Protein 8BGW (pdb70)

B-factor: mean 65.32, std 25.24, range [23.51, 235.67]

Nearest PDB structures (foldseek):
  8bgw-assembly1_A  TM=1.001E+00  e=0.000E+00  Achromobacter xylosoxidans
  6qq6-assembly1_B  TM=9.921E-01  e=3.513E-93  Achromobacter xylosoxidans
  6qq5-assembly1_B  TM=9.761E-01  e=9.707E-87  Achromobacter xylosoxidans
  6t6v-assembly1_A  TM=9.433E-01  e=1.614E-81  Achromobacter xylosoxidans
  6l3h-assembly1_A  TM=9.679E-01  e=1.232E-68  Neisseria meningitidis alpha14

Sequence (1500 aa):
MGPYRRLWFTLIAVLAVTFALLGFYGGEVYRQAPPIPEEVASADGTRLFGRDDILDGQTAWQSIGGMQLGSIWGHGAYQAPDWTADWLHRELMAWLDLAARDAHGRDYGQLDAPAQAALREQLKAEYRANRADAAGGKLTLSPRRAQAVAQTEAYYDQLFSDAPALHRSRENYAMKENTLPDANRRRQMTHFFFWTAWAAATEREGTSVTYTNNWPHEPLIGNHPSSENVMWSIISVVVLLAGIGLLIWAWAFLRGKEEDEPPAPARDPLTTFALTPSQRALGKYLFLVVALFGFQVLLGGFFTAHYTVEGQKFYGIDLSQWFPYSLVRTWHIQSALFWIATGFLAAGLFLAPLINGGRDPKYQKAGVDILFWALVLVVVGSFAGNYLAIAQIMPPDLNFWLGHQGYEYVDLGRLWQIGKFAGICFWLVLMLRGIVPALRTPGGDKNLLALLTASVGAIGLFYGAGFFYGERTHLTVMEYWRWWIVHLWVEGFFEVFATTALAFIFSTLGLVSRRMATTASLASASLFMLGGIPGTFHHLYFAGTTTPVMAVGASFSALEVVPLIVLGHEAWENWRLKTRAPWMENLKWPLMCFVAVAFWNMLGAGVFGFMINPPVSLYYIQGLNTTPVHAHAALFGVYGFLALGFTLLVLRYIRPQYALSPGLMKLAFWGLNLGLALMIFTSLLPIGLIQFHASVSEGMWYARSEAFMQQDILKTLRWWGRTFGDVVFLLGALAMVVQVILGLLSGKPAAAMGPYRRLWFTLIAVLAVTFALLGFYGGEVYRQAPPIPEEVASADGTRLFGRDDILDGQTAWQSIGGMQLGSIWGHGAYQAPDWTADWLHRELMAWLDLAARDAHGRDYGQLDAPAQAALREQLKAEYRANRADAAGGKLTLSPRRAQAVAQTEAYYDQLFSDAPALHRSRENYAMKENTLPDANRRRQMTHFFFWTAWAAATEREGTSVTYTNNWPHEPLIGNHPSSENVMWSIISVVVLLAGIGLLIWAWAFLRGKEEDEPPAPARDPLTTFALTPSQRALGKYLFLVVALFGFQVLLGGFFTAHYTVEGQKFYGIDLSQWFPYSLVRTWHIQSALFWIATGFLAAGLFLAPLINGGRDPKYQKAGVDILFWALVLVVVGSFAGNYLAIAQIMPPDLNFWLGHQGYEYVDLGRLWQIGKFAGICFWLVLMLRGIVPALRTPGGDKNLLALLTASVGAIGLFYGAGFFYGERTHLTVMEYWRWWIVHLWVEGFFEVFATTALAFIFSTLGLVSRRMATTASLASASLFMLGGIPGTFHHLYFAGTTTPVMAVGASFSALEVVPLIVLGHEAWENWRLKTRAPWMENLKWPLMCFVAVAFWNMLGAGVFGFMINPPVSLYYIQGLNTTPVHAHAALFGVYGFLALGFTLLVLRYIRPQYALSPGLMKLAFWGLNLGLALMIFTSLLPIGLIQFHASVSEGMWYARSEAFMQQDILKTLRWWGRTFGDVVFLLGALAMVVQVILGLLSGKPAAA

Secondary structure (DSSP, 8-state):
--TTHHHHHHHHHHHHHHHHHHHHHHHHHHHTS----SEEEETTS-EEEEHHHHHHHHHHHHHTTGGGSSEETTEE-SSS-BHHHHHHHHHHHHHHHHHHHHHHSS-GGGS-HHHHHHHHHHHHHHHHT-PPPTTS-EEEEPHHHHHHHHHHHHHHHHHTTT-GGGHHHHHHHTPPTTSS--HHHHHHHHHHHHHHHHHHHSBPTTSSSBTTTT-S-BGGGTB---HHHHHHHHHHHHHHHHHHHHHHHHHHHHS-S----PPPPSS-GGGTSPPPHHHHTTHHHHHHHHHHHHHHHHHHHHHHHHTTSSSEETTEEGGGTS-HHHHHHHHHHHHHHHHHHHHHHHHHHHHHHHSTT-PPTTHHHHHHHHHHHHHHHHHHHHHHHHHHHHT-S-TTTIIIIIB--STT--B-HHHHHHHHHHHHHHHHHHHHHHHHHHHSS-S--HHHHHHHHHHHHHHHHTGGGGG--TTS-HHHHHHHHHIIIIIIIIIIIHHHHHHHHHHHHHHTTSS-SHHHHHHHHHHHHHHHHHHTGGGGGGSTTSS--HHHHHHHHHHHHHHHHHHHTHHHHHHHHHHGGGT-GGGGGGHHHHHHHHHHHHHIIIIIIIIHHHT-SHHHHHHHTTSTHHHHHHHHHIIIIIIHHHHHHHHHHHHHHSTTPPP-HHHHHHHHHHHHHHHHHHIIIIIHHHHHHHHHHHHHT-HHHHTSHHHHTSHHHHHHHHTHHHHHHHHHHHHHHHHHHHHHHHHTS-SS--/--TTHHHHHHHHHHHHHHHHHHHHHHHHHHHTS----SEEEETTS-EEEEHHHHHHHHHHHHHTTGGGSSEETTEE-SSS-BHHHHHHHHHHHHHHHHHHHHHHSS-GGGS-HHHHHHHHHHHHHHHHT-PPPTTS-EEEEPHHHHHHHHHHHHHHHHHTTT-GGGHHHHHHHTPPTTSS--HHHHHHHHHHHHHHHHHHHSBPTTSSSBTTTT-S-BGGGTB---HHHHHHHHHHHHHHHHHHHHHHHHHHHHS-S----PPPPSS-GGGTSPPPHHHHTTHHHHHHHHHHHHHHHHHHHHHHHHTTSSSEETTEEGGGTS-HHHHHHHHHHHHHHHHHHHHHHHHHHHHHHHSTT-PPTTHHHHHHHHHHHHHHHHHHHHHHHHHHHHT-S-TTTIIIIIB--STT--B-HHHHHHHHHHHHHHHHHHHHHHHHHHHSS-S--HHHHHHHHHHHHHHHHTGGGGG--TTS-HHHHHHHHHIIIIIIIIIIIHHHHHHHHHHHHHHTTSS-SHHHHHHHHHHHHHHHHHHTGGGGGGSTTSS--HHHHHHHHHHHHHHHHHHHTHHHHHHHHHHGGGT-GGGGGGHHHHHHHHHHHHHIIIIIIIIHHHT-SHHHHHHHTTSTHHHHHHHHHIIIIIIHHHHHHHHHHHHHHSTTPPP-HHHHHHHHHHHHHHHHHHIIIIIHHHHHHHHHHHHHT-HHHHTSHHHHTSHHHHHHHHTHHHHHHHHHHHHHHHHHHHHHHHHSSS----

Radius of gyration: 34.04 Å; Cα contacts (8 Å, |Δi|>4): 3231; chains: 2; bounding box: 55×93×88 Å

Solvent-accessible surface area: 45280 Å² total; per-residue (Å²): 123,30,95,4,110,169,20,27,109,57,8,91,47,18,53,61,85,0,48,58,39,0,42,117,42,4,27,32,0,104,152,65,15,0,33,13,0,99,48,0,2,2,59,111,51,70,127,53,1,0,92,84,33,1,5,42,0,1,8,0,0,0,3,2,0,0,0,0,3,0,0,0,0,3,13,1,0,24,8,0,0,0,0,0,1,5,0,0,23,78,0,0,61,12,5,0,45,42,2,0,118,104,70,75,53,100,42,16,63,98,9,80,44,30,13,30,4,17,1,54,26,66,0,65,62,43,0,17,62,18,63,14,92,90,109,14,26,96,0,50,0,28,78,62,0,13,79,0,1,47,70,3,34,48,32,0,47,69,0,0,9,84,20,117,83,21,66,138,8,0,35,9,4,1,0,16,46,45,4,0,59,66,48,81,25,20,107,30,0,1,7,0,0,0,1,0,0,0,0,0,0,0,34,16,136,80,57,82,26,0,21,0,1,7,0,1,5,1,50,18,0,18,0,79,19,10,23,62,0,15,16,70,7,10,37,0,14,20,35,1,1,16,13,0,0,82,37,12,37,39,64,1,52,141,100,71,102,65,151,59,116,71,124,17,50,97,143,3,19,4,38,79,69,80,32,6,68,0,3,120,4,0,1,13,0,0,78,15,0,0,33,11,0,14,75,19,15,106,6,15,37,45,13,15,32,0,25,76,82,4,2,81,79,209,56,90,21,31,0,86,93,65,1,6,4,0,0,18,0,27,19,18,0,0,4,8,3,1,3,5,1,1,1,1,0,2,0,0,1,0,0,0,8,18,12,56,16,130,24,3,131,148,1,83,45,2,0,33,102,0,10,150,29,5,29,114,2,11,94,11,0,15,47,3,0,49,63,0,2,25,45,112,16,60,67,117,69,0,5,110,51,0,0,0,0,0,5,27,0,0,0,0,13,78,42,0,67,20,3,48,55,3,2,28,58,0,22,74,5,0,45,96,0,0,54,47,17,22,174,76,137,54,71,42,59,8,4,11,30,2,0,28,51,3,0,17,11,1,0,83,61,1,11,6,0,61,120,1,26,36,84,34,23,0,0,10,0,1,4,34,0,14,28,1,17,1,1,2,5,58,2,12,2,10,10,0,0,23,0,0,14,12,17,0,5,12,35,0,22,3,21,39,101,100,53,3,0,35,48,1,0,34,8,1,8,52,16,3,55,0,6,0,0,0,0,0,23,34,0,0,0,1,0,0,12,46,30,0,0,9,10,0,0,16,35,0,0,41,19,3,5,3,13,0,24,7,0,35,61,0,57,56,28,57,100,9,68,107,49,3,108,21,0,118,62,0,53,13,0,0,26,0,5,20,3,8,6,49,4,6,0,13,0,20,0,0,1,10,0,2,13,5,6,0,34,9,11,0,25,0,8,1,0,13,0,30,11,0,35,28,44,0,14,38,16,0,0,10,0,0,4,0,0,0,0,1,1,1,0,1,25,4,5,20,55,162,54,83,30,43,90,44,36,0,120,76,0,8,124,4,0,14,79,0,0,31,28,11,0,84,53,1,5,20,32,1,0,34,46,0,3,64,1,0,20,40,74,0,0,56,59,0,0,13,36,79,12,3,38,56,104,86,0,98,68,28,21,162,16,36,60,115,0,26,78,27,16,52,71,0,1,91,2,0,22,52,0,0,37,76,0,2,86,66,25,142,94,91,43,46,124,31,96,4,112,168,20,24,110,58,8,89,47,19,53,62,85,0,47,57,39,0,42,120,42,4,21,36,0,101,158,67,15,0,31,13,0,98,49,0,2,2,59,110,51,70,128,53,1,0,93,84,32,0,3,43,0,0,7,0,0,0,3,2,0,0,0,0,2,0,0,0,0,3,12,1,0,24,8,0,0,0,0,0,0,6,0,0,22,78,0,0,60,10,6,0,45,42,1,0,117,102,70,81,56,140,42,15,64,103,16,86,45,32,13,32,3,17,2,56,26,67,0,68,62,42,0,17,63,16,63,14,96,89,108,14,25,96,0,50,0,28,77,65,1,12,80,0,1,48,70,2,33,45,33,0,49,73,0,0,9,87,21,118,86,21,64,141,9,0,36,8,4,0,0,14,45,41,4,0,58,69,55,82,26,20,103,24,0,1,7,0,0,0,1,0,0,0,0,0,1,0,34,16,136,80,58,82,26,0,20,0,0,8,0,1,6,2,51,19,0,18,0,78,20,11,22,61,0,15,16,70,6,10,39,0,13,20,35,1,1,16,13,0,0,83,36,13,37,38,62,1,55,143,99,72,102,74,162,58,110,73,124,16,48,97,141,3,19,2,37,76,70,76,28,7,75,0,2,86,6,0,0,25,0,0,65,16,0,0,34,12,0,13,74,20,16,106,7,16,36,46,14,16,31,0,26,78,82,4,3,83,78,208,55,90,21,31,0,86,93,64,0,6,5,0,0,19,0,25,20,18,0,0,5,7,2,2,4,5,1,1,1,2,1,1,0,0,1,0,0,0,8,18,16,56,16,133,22,5,127,147,1,90,45,1,0,33,103,0,4,137,27,4,32,113,4,10,94,9,0,14,46,3,0,49,62,0,2,24,44,113,17,59,66,116,69,0,3,112,52,0,0,0,0,0,5,27,0,0,0,0,13,78,40,0,67,22,4,46,53,4,2,29,60,1,24,73,6,0,45,95,0,0,54,48,16,23,172,76,138,54,68,43,59,10,4,11,29,4,0,29,50,4,0,17,12,0,0,85,64,1,11,7,0,61,124,1,27,36,84,33,22,0,0,10,0,0,4,34,0,15,29,0,17,2,1,2,5,58,2,11,2,11,8,0,0,22,1,0,15,11,18,1,6,13,35,0,22,0,18,37,103,101,71,3,0,33,47,2,0,35,7,2,8,55,14,3,45,0,6,0,0,0,0,0,24,35,0,0,0,0,0,0,13,46,31,0,0,9,11,0,0,16,34,0,0,42,19,3,6,3,14,0,26,5,0,40,57,0,54,51,30,56,96,7,45,106,41,3,115,22,0,91,72,1,51,13,0,0,27,0,6,14,4,10,6,51,2,8,0,13,0,20,0,0,1,11,0,3,14,6,7,0,32,9,13,0,23,0,7,1,0,14,0,29,12,0,37,28,44,0,13,38,16,0,0,12,0,0,7,0,0,0,1,1,0,1,0,2,26,2,5,7,55,162,53,84,29,43,88,42,35,0,119,76,0,5,125,3,0,14,79,0,0,30,28,11,0,84,54,1,5,19,33,0,0,34,48,0,2,65,1,0,21,41,76,0,0,55,57,0,1,13,36,79,11,4,39,57,105,87,0,96,69,28,20,164,16,38,61,115,0,28,77,28,14,52,72,0,0,90,2,0,22,52,0,0,36,76,0,0,91,31,64,128,99,40,28,51

Foldseek 3Di:
DPPCPVLQVLLVVLQVVLVCLLVVLLVQLQVLFAQFAQFEAAPVGHTPDGLVLLLLLLLLCQLLLALLQFAFLLGHAFQAARLLFQLLQQLLQQLQQVVCCVVPVHGLVVDDVVSVVVSLVVSLVQLQAQGAPVVSHYGYHHVSSVVSLVVSLVVQLCCLAQNVVCVVVLLSSLQEHNQRVPSSSSSSSSSNSVSSNSQLRYHDVPGSAGLLQLPAFFVSNPSAHDVLLVVLLVLLQVLQVVLQVVVCVCCVPVVPPDDDQPQFDQDQLLLVQDQELLLLLCLVLLLLLLVLLLLLLVLVVVLLVSNLGSADDPHRRCCLQCTNSLSSQSNQLSLCLSLVSLLLSLLLNVLQVLLPSYFQPCLNVLSNVLSVLSVCLSVQQSVQQSCSSNVVPDSVCNQQRHALSHRNCGGRVVSLVSVLVSLLSSLVSSCSRLVSSCVPPDDDCQLSVLLNVLSVLLNHQSCLQVQDGSSRRQSSNLSSVLSVPQCNVVQSSVLNLLSSLLVSCCSSSLDVNCRSSSVSSNVNSQQSSLRSLLSLLSNSRRSRDSVSLSSNSSSVSSNLSCLQPLQVVLVSLQVSCVSYVCSVLLNLLSLLQSLQSVLSNVQCRVLVSCCRSSNNVSQLSSALSVVLSCLSNSCSHSVSSSLSSSSVSLCNSLVVDRFDPVLSCLLSCLQSVLSVQLNPQASVVLSVQLSCQCVVRRSSRSSPSVSCVDPVNSVSSVSNVVSSVSNSRNSVSSSVRSLVSSCSHPNPSD/DPPCPVLQVLLVVLQVVLVCLLVVLLVQLQVLFAQFAQFEAAPVGHTPDGLVLLLLLLLLCQLLLALLQFAFLLGHAFQAARLLFQLLQQLLQQLQQVVCCVVPVHGLVVDDVVSVVVSLVVSLVQLQAQGAPVVSHYGYHHVSSVVSLVVSLVVQLCCLAQNVVCVVVLLSSLQEHNQRVPSSSSSSSSSNSVSSNSQLRYHDVPGSAGLLQLPAFFVSNPSAHDVLLVVLLVLLQVLQVVLQVVVCVCCVPVVPPDDDQPQFDQDQLLLVQAQELLLLLCLQLLLLLLVLLLLLLVLVVVLLVSNLGSADDPHRRCCLQCTNSLSSQSNQLSLCLSLVSLLLSLLLNVLQVLLPSYFQPCLNVLSNVLSVLSVCLSVQQSVQQSCSSNVVPDSVCNQQRHALSHRNCGGRVVSLVSVLVSLLSSLVSSCSRLVSSCVPPDDDCQLSVLLNVLSVLLNHQSCLQVQDGSSRRQSSNLSSVLSVPQCNVVQSSVLNLLSSLLVSCCSSSLDVNCRSSSVSSNVNSQQSSLRSLLSLLSNSRRSGDSVSLSSNSSSVSSNLSCLQPLQVVLVSLQVSCVSYVCSVLLNLLSLLQSLQSVLSNVQCRVLVSCCRSSNNVSQLSSALSVVLSCLSNSCSHSVSSSLSSSSVSLCNSLVVDGFDPVLSCLLSCLQSVLSVQLNPQASVVLSVQLSCQCVVRRSSRSSPSVSCVDPVNSVSSVSNVVSSVSNSRNSVSSSVRSQVSCCPPPNDND

Structure (mmCIF, N/CA/C/O backbone):
data_8BGW
#
_entry.id   8BGW
#
_cell.length_a   1.00
_cell.length_b   1.00
_cell.length_c   1.00
_cell.angle_alpha   90.00
_cell.angle_beta   90.00
_cell.angle_gamma   90.00
#
_symmetry.space_group_name_H-M   'P 1'
#
loop_
_entity.id
_entity.type
_entity.pdbx_description
1 polymer 'Nitric oxide reductase subunit B'
2 non-polymer 'PROTOPORPHYRIN IX CONTAINING FE'
3 non-polymer 'FE (III) ION'
4 non-polymer 'CALCIUM ION'
5 non-polymer 'decyl 4-O-alpha-D-glucopyranosyl-1-thio-beta-D-glucopyranoside'
6 non-polymer UBIQUINONE-1
7 non-polymer '(1R)-2-{[(R)-(2-AMINOETHOXY)(HYDROXY)PHOSPHORYL]OXY}-1-[(DODECANOYLOXY)METHYL]ETHYL (9Z)-OCTADEC-9-ENOATE'
8 water water
#
loop_
_atom_site.group_PDB
_atom_site.id
_atom_site.type_symbol
_atom_site.label_atom_id
_atom_site.label_alt_id
_atom_site.label_comp_id
_atom_site.label_asym_id
_atom_site.label_entity_id
_atom_site.label_seq_id
_atom_site.pdbx_PDB_ins_code
_atom_site.Cartn_x
_atom_site.Cartn_y
_atom_site.Cartn_z
_atom_site.occupancy
_atom_site.B_iso_or_equiv
_atom_site.auth_seq_id
_atom_site.auth_comp_id
_atom_site.auth_asym_id
_atom_site.auth_atom_id
_atom_site.pdbx_PDB_model_num
ATOM 1 N N . MET A 1 1 ? 204.098 163.241 158.196 1.00 98.91 1 MET A N 1
ATOM 2 C CA . MET A 1 1 ? 203.476 164.506 158.705 1.00 91.37 1 MET A CA 1
ATOM 3 C C . MET A 1 1 ? 203.206 165.435 157.509 1.00 93.78 1 MET A C 1
ATOM 4 O O . MET A 1 1 ? 202.656 164.919 156.514 1.00 113.27 1 MET A O 1
ATOM 9 N N . GLY A 1 2 ? 203.521 166.736 157.582 1.00 91.29 2 GLY A N 1
ATOM 10 C CA . GLY A 1 2 ? 203.490 167.657 156.426 1.00 85.16 2 GLY A CA 1
ATOM 11 C C . GLY A 1 2 ? 202.830 168.989 156.770 1.00 81.22 2 GLY A C 1
ATOM 12 O O . GLY A 1 2 ? 203.405 169.798 157.496 1.00 86.40 2 GLY A O 1
ATOM 13 N N . PRO A 1 3 ? 201.590 169.252 156.304 1.00 80.31 3 PRO A N 1
ATOM 14 C CA . PRO A 1 3 ? 200.947 170.542 156.542 1.00 81.98 3 PRO A CA 1
ATOM 15 C C . PRO A 1 3 ? 200.350 170.678 157.951 1.00 86.85 3 PRO A C 1
ATOM 16 O O . PRO A 1 3 ? 199.756 171.711 158.221 1.00 95.03 3 PRO A O 1
ATOM 20 N N . TYR A 1 4 ? 200.506 169.649 158.797 1.00 81.81 4 TYR A N 1
ATOM 21 C CA . TYR A 1 4 ? 199.949 169.588 160.172 1.00 84.82 4 TYR A CA 1
ATOM 22 C C . TYR A 1 4 ? 201.046 169.409 161.232 1.00 79.08 4 TYR A C 1
ATOM 23 O O . TYR A 1 4 ? 200.701 168.975 162.341 1.00 83.78 4 TYR A O 1
ATOM 32 N N . ARG A 1 5 ? 202.303 169.742 160.921 1.00 88.99 5 ARG A N 1
ATOM 33 C CA . ARG A 1 5 ? 203.450 169.668 161.871 1.00 84.97 5 ARG A CA 1
ATOM 34 C C . ARG A 1 5 ? 203.140 170.523 163.107 1.00 74.83 5 ARG A C 1
ATOM 35 O O . ARG A 1 5 ? 203.309 170.019 164.223 1.00 76.45 5 ARG A O 1
ATOM 43 N N . ARG A 1 6 ? 202.668 171.749 162.891 1.00 61.53 6 ARG A N 1
ATOM 44 C CA . ARG A 1 6 ? 202.364 172.770 163.925 1.00 73.75 6 ARG A CA 1
ATOM 45 C C . ARG A 1 6 ? 201.275 172.235 164.854 1.00 77.38 6 ARG A C 1
ATOM 46 O O . ARG A 1 6 ? 201.444 172.340 166.081 1.00 80.49 6 ARG A O 1
ATOM 54 N N . LEU A 1 7 ? 200.183 171.733 164.266 1.00 78.67 7 LEU A N 1
ATOM 55 C CA . LEU A 1 7 ? 199.011 171.171 164.985 1.00 69.33 7 LEU A CA 1
ATOM 56 C C . LEU A 1 7 ? 199.429 169.897 165.722 1.00 64.04 7 LEU A C 1
ATOM 57 O O . LEU A 1 7 ? 198.868 169.623 166.808 1.00 71.63 7 LEU A O 1
ATOM 62 N N . TRP A 1 8 ? 200.335 169.132 165.139 1.00 54.91 8 TRP A N 1
ATOM 63 C CA . TRP A 1 8 ? 200.908 167.933 165.796 1.00 64.98 8 TRP A CA 1
ATOM 64 C C . TRP A 1 8 ? 201.749 168.338 166.999 1.00 75.32 8 TRP A C 1
ATOM 65 O O . TRP A 1 8 ? 201.464 167.865 168.115 1.00 82.51 8 TRP A O 1
ATOM 76 N N . PHE A 1 9 ? 202.765 169.159 166.754 1.00 77.42 9 PHE A N 1
ATOM 77 C CA . PHE A 1 9 ? 203.727 169.640 167.773 1.00 74.26 9 PHE A CA 1
ATOM 78 C C . PHE A 1 9 ? 202.949 170.359 168.873 1.00 67.86 9 PHE A C 1
ATOM 79 O O . PHE A 1 9 ? 203.363 170.278 170.038 1.00 71.33 9 PHE A O 1
ATOM 87 N N . THR A 1 10 ? 201.857 171.030 168.522 1.00 61.01 10 THR A N 1
ATOM 88 C CA . THR A 1 10 ? 200.945 171.643 169.513 1.00 65.80 10 THR A CA 1
ATOM 89 C C . THR A 1 10 ? 200.258 170.547 170.341 1.00 69.46 10 THR A C 1
ATOM 90 O O . THR A 1 10 ? 200.115 170.744 171.552 1.00 68.17 10 THR A O 1
ATOM 94 N N . LEU A 1 11 ? 199.815 169.459 169.710 1.00 64.04 11 LEU A N 1
ATOM 95 C CA . LEU A 1 11 ? 199.126 168.364 170.425 1.00 64.76 11 LEU A CA 1
ATOM 96 C C . LEU A 1 11 ? 200.114 167.702 171.385 1.00 66.31 11 LEU A C 1
ATOM 97 O O . LEU A 1 11 ? 199.812 167.644 172.592 1.00 73.55 11 LEU A O 1
ATOM 102 N N . ILE A 1 12 ? 201.254 167.269 170.858 1.00 71.04 12 ILE A N 1
ATOM 103 C CA . ILE A 1 12 ? 202.394 166.691 171.625 1.00 69.95 12 ILE A CA 1
ATOM 104 C C . ILE A 1 12 ? 202.753 167.646 172.776 1.00 67.13 12 ILE A C 1
ATOM 105 O O . ILE A 1 12 ? 202.884 167.176 173.918 1.00 66.20 12 ILE A O 1
ATOM 110 N N . ALA A 1 13 ? 202.907 168.936 172.477 1.00 62.01 13 ALA A N 1
ATOM 111 C CA . ALA A 1 13 ? 203.254 169.989 173.456 1.00 62.12 13 ALA A CA 1
ATOM 112 C C . ALA A 1 13 ? 202.178 170.004 174.547 1.00 66.56 13 ALA A C 1
ATOM 113 O O . ALA A 1 13 ? 202.543 169.836 175.723 1.00 59.14 13 ALA A O 1
ATOM 115 N N . VAL A 1 14 ? 200.905 170.142 174.153 1.00 61.51 14 VAL A N 1
ATOM 116 C CA . VAL A 1 14 ? 199.741 170.074 175.080 1.00 66.24 14 VAL A CA 1
ATOM 117 C C . VAL A 1 14 ? 199.849 168.777 175.895 1.00 65.74 14 VAL A C 1
ATOM 118 O O . VAL A 1 14 ? 199.865 168.875 177.129 1.00 71.57 14 VAL A O 1
ATOM 122 N N . LEU A 1 15 ? 200.025 167.629 175.250 1.00 62.57 15 LEU A N 1
ATOM 123 C CA . LEU A 1 15 ? 200.112 166.332 175.971 1.00 64.81 15 LEU A CA 1
ATOM 124 C C . LEU A 1 15 ? 201.266 166.373 176.961 1.00 62.27 15 LEU A C 1
ATOM 125 O O . LEU A 1 15 ? 201.011 166.153 178.160 1.00 69.98 15 LEU A O 1
ATOM 130 N N . ALA A 1 16 ? 202.474 166.657 176.477 1.00 68.76 16 ALA A N 1
ATOM 131 C CA . ALA A 1 16 ? 203.706 166.807 177.284 1.00 66.81 16 ALA A CA 1
ATOM 132 C C . ALA A 1 16 ? 203.405 167.653 178.525 1.00 65.62 16 ALA A C 1
ATOM 133 O O . ALA A 1 16 ? 203.451 167.102 179.638 1.00 70.90 16 ALA A O 1
ATOM 135 N N . VAL A 1 17 ? 203.045 168.922 178.315 1.00 67.65 17 VAL A N 1
ATOM 136 C CA . VAL A 1 17 ? 202.811 169.921 179.394 1.00 70.92 17 VAL A CA 1
ATOM 137 C C . VAL A 1 17 ? 201.710 169.402 180.324 1.00 77.65 17 VAL A C 1
ATOM 138 O O . VAL A 1 17 ? 201.876 169.536 181.546 1.00 77.02 17 VAL A O 1
ATOM 142 N N . THR A 1 18 ? 200.611 168.877 179.770 1.00 65.41 18 THR A N 1
ATOM 143 C CA . THR A 1 18 ? 199.427 168.482 180.565 1.00 64.36 18 THR A CA 1
ATOM 144 C C . THR A 1 18 ? 199.779 167.260 181.414 1.00 67.24 18 THR A C 1
ATOM 145 O O . THR A 1 18 ? 199.460 167.287 182.616 1.00 82.41 18 THR A O 1
ATOM 149 N N . PHE A 1 19 ? 200.398 166.231 180.839 1.00 67.35 19 PHE A N 1
ATOM 150 C CA . PHE A 1 19 ? 200.742 164.995 181.588 1.00 66.15 19 PHE A CA 1
ATOM 151 C C . PHE A 1 19 ? 201.880 165.267 182.569 1.00 66.30 19 PHE A C 1
ATOM 152 O O . PHE A 1 19 ? 201.982 164.522 183.562 1.00 80.51 19 PHE A O 1
ATOM 160 N N . ALA A 1 20 ? 202.694 166.287 182.305 1.00 70.22 20 ALA A N 1
ATOM 161 C CA . ALA A 1 20 ? 203.597 166.897 183.303 1.00 66.60 20 ALA A CA 1
ATOM 162 C C . ALA A 1 20 ? 202.748 167.330 184.507 1.00 61.39 20 ALA A C 1
ATOM 163 O O . ALA A 1 20 ? 202.935 166.762 185.584 1.00 71.45 20 ALA A O 1
ATOM 165 N N . LEU A 1 21 ? 201.833 168.277 184.323 1.00 56.47 21 LEU A N 1
ATOM 166 C CA . LEU A 1 21 ? 200.975 168.792 185.421 1.00 70.41 21 LEU A CA 1
ATOM 167 C C . LEU A 1 21 ? 200.275 167.615 186.115 1.00 68.84 21 LEU A C 1
ATOM 168 O O . LEU A 1 21 ? 200.323 167.545 187.339 1.00 75.83 21 LEU A O 1
ATOM 173 N N . LEU A 1 22 ? 199.695 166.695 185.349 1.00 68.17 22 LEU A N 1
ATOM 174 C CA . LEU A 1 22 ? 198.917 165.572 185.918 1.00 62.70 22 LEU A CA 1
ATOM 175 C C . LEU A 1 22 ? 199.866 164.669 186.699 1.00 60.53 22 LEU A C 1
ATOM 176 O O . LEU A 1 22 ? 199.558 164.369 187.864 1.00 67.69 22 LEU A O 1
ATOM 181 N N . GLY A 1 23 ? 200.977 164.273 186.085 1.00 57.19 23 GLY A N 1
ATOM 182 C CA . GLY A 1 23 ? 201.966 163.374 186.695 1.00 62.43 23 GLY A CA 1
ATOM 183 C C . GLY A 1 23 ? 202.742 163.999 187.837 1.00 63.32 23 GLY A C 1
ATOM 184 O O . GLY A 1 23 ? 203.108 163.249 188.752 1.00 74.93 23 GLY A O 1
ATOM 185 N N . PHE A 1 24 ? 203.035 165.297 187.779 1.00 68.83 24 PHE A N 1
ATOM 186 C CA . PHE A 1 24 ? 203.808 166.022 188.825 1.00 76.17 24 PHE A CA 1
ATOM 187 C C . PHE A 1 24 ? 202.913 166.188 190.048 1.00 70.91 24 PHE A C 1
ATOM 188 O O . PHE A 1 24 ? 203.278 165.766 191.173 1.00 73.35 24 PHE A O 1
ATOM 196 N N . TYR A 1 25 ? 201.758 166.809 189.825 1.00 73.10 25 TYR A N 1
ATOM 197 C CA . TYR A 1 25 ? 200.749 167.054 190.882 1.00 67.70 25 TYR A CA 1
ATOM 198 C C . TYR A 1 25 ? 200.189 165.711 191.356 1.00 66.21 25 TYR A C 1
ATOM 199 O O . TYR A 1 25 ? 199.720 165.673 192.485 1.00 80.39 25 TYR A O 1
ATOM 208 N N . GLY A 1 26 ? 200.395 164.638 190.592 1.00 67.61 26 GLY A N 1
ATOM 209 C CA . GLY A 1 26 ? 200.256 163.242 191.035 1.00 69.04 26 GLY A CA 1
ATOM 210 C C . GLY A 1 26 ? 201.244 162.843 192.114 1.00 66.84 26 GLY A C 1
ATOM 211 O O . GLY A 1 26 ? 200.841 162.103 193.024 1.00 77.46 26 GLY A O 1
ATOM 212 N N . GLY A 1 27 ? 202.512 163.225 192.011 1.00 67.58 27 GLY A N 1
ATOM 213 C CA . GLY A 1 27 ? 203.457 163.056 193.133 1.00 68.37 27 GLY A CA 1
ATOM 214 C C . GLY A 1 27 ? 203.004 163.856 194.357 1.00 59.94 27 GLY A C 1
ATOM 215 O O . GLY A 1 27 ? 203.090 163.325 195.448 1.00 62.03 27 GLY A O 1
ATOM 216 N N . GLU A 1 28 ? 202.511 165.084 194.174 1.00 56.16 28 GLU A N 1
ATOM 217 C CA . GLU A 1 28 ? 202.006 165.918 195.291 1.00 74.57 28 GLU A CA 1
ATOM 218 C C . GLU A 1 28 ? 200.693 165.333 195.837 1.00 75.70 28 GLU A C 1
ATOM 219 O O . GLU A 1 28 ? 200.380 165.595 197.022 1.00 71.08 28 GLU A O 1
ATOM 225 N N . VAL A 1 29 ? 199.918 164.617 195.025 1.00 67.32 29 VAL A N 1
ATOM 226 C CA . VAL A 1 29 ? 198.648 164.004 195.506 1.00 63.38 29 VAL A CA 1
ATOM 227 C C . VAL A 1 29 ? 199.039 162.853 196.444 1.00 62.23 29 VAL A C 1
ATOM 228 O O . VAL A 1 29 ? 198.459 162.756 197.537 1.00 58.75 29 VAL A O 1
ATOM 232 N N . TYR A 1 30 ? 200.035 162.063 196.067 1.00 54.21 30 TYR A N 1
ATOM 233 C CA . TYR A 1 30 ? 200.498 160.907 196.868 1.00 58.33 30 TYR A CA 1
ATOM 234 C C . TYR A 1 30 ? 201.089 161.385 198.195 1.00 58.63 30 TYR A C 1
ATOM 235 O O . TYR A 1 30 ? 200.830 160.759 199.226 1.00 67.98 30 TYR A O 1
ATOM 244 N N . ARG A 1 31 ? 201.867 162.463 198.145 1.00 64.00 31 ARG A N 1
ATOM 245 C CA . ARG A 1 31 ? 202.709 162.968 199.266 1.00 67.92 31 ARG A CA 1
ATOM 246 C C . ARG A 1 31 ? 201.817 163.650 200.320 1.00 61.63 31 ARG A C 1
ATOM 247 O O . ARG A 1 31 ? 201.980 163.362 201.518 1.00 64.25 31 ARG A O 1
ATOM 255 N N . GLN A 1 32 ? 200.896 164.498 199.867 1.00 55.20 32 GLN A N 1
ATOM 256 C CA . GLN A 1 32 ? 199.992 165.314 200.700 1.00 58.51 32 GLN A CA 1
ATOM 257 C C . GLN A 1 32 ? 198.693 164.561 201.019 1.00 54.28 32 GLN A C 1
ATOM 258 O O . GLN A 1 32 ? 197.784 165.208 201.583 1.00 50.26 32 GLN A O 1
ATOM 264 N N . ALA A 1 33 ? 198.595 163.259 200.733 1.00 51.75 33 ALA A N 1
ATOM 265 C CA . ALA A 1 33 ? 197.405 162.445 201.089 1.00 56.58 33 ALA A CA 1
ATOM 266 C C . ALA A 1 33 ? 197.266 162.386 202.609 1.00 54.34 33 ALA A C 1
ATOM 267 O O . ALA A 1 33 ? 198.234 162.050 203.294 1.00 55.35 33 ALA A O 1
ATOM 269 N N . PRO A 1 34 ? 196.086 162.708 203.187 1.00 52.99 34 PRO A N 1
ATOM 270 C CA . PRO A 1 34 ? 195.898 162.660 204.634 1.00 50.74 34 PRO A CA 1
ATOM 271 C C . PRO A 1 34 ? 196.491 161.381 205.184 1.00 52.78 34 PRO A C 1
ATOM 272 O O . PRO A 1 34 ? 196.273 160.315 204.628 1.00 55.65 34 PRO A O 1
ATOM 276 N N . PRO A 1 35 ? 197.276 161.441 206.271 1.00 49.50 35 PRO A N 1
ATOM 277 C CA . PRO A 1 35 ? 197.855 160.234 206.832 1.00 48.89 35 PRO A CA 1
ATOM 278 C C . PRO A 1 35 ? 196.682 159.365 207.243 1.00 45.79 35 PRO A C 1
ATOM 279 O O . PRO A 1 35 ? 195.652 159.883 207.502 1.00 55.57 35 PRO A O 1
ATOM 283 N N . ILE A 1 36 ? 196.890 158.076 207.243 1.00 52.86 36 ILE A N 1
ATOM 284 C CA . ILE A 1 36 ? 196.017 157.117 207.941 1.00 54.26 36 ILE A CA 1
ATOM 285 C C . ILE A 1 36 ? 196.851 156.783 209.163 1.00 56.29 36 ILE A C 1
ATOM 286 O O . ILE A 1 36 ? 197.829 156.051 209.064 1.00 53.58 36 ILE A O 1
ATOM 291 N N . PRO A 1 37 ? 196.521 157.368 210.332 1.00 58.52 37 PRO A N 1
ATOM 292 C CA . PRO A 1 37 ? 197.379 157.257 211.505 1.00 59.90 37 PRO A CA 1
ATOM 293 C C . PRO A 1 37 ? 197.501 155.769 211.801 1.00 55.84 37 PRO A C 1
ATOM 294 O O . PRO A 1 37 ? 196.473 155.112 211.772 1.00 62.90 37 PRO A O 1
ATOM 298 N N . GLU A 1 38 ? 198.727 155.270 211.951 1.00 59.44 38 GLU A N 1
ATOM 299 C CA . GLU A 1 38 ? 198.961 153.834 212.242 1.00 65.30 38 GLU A CA 1
ATOM 300 C C . GLU A 1 38 ? 198.039 153.445 213.385 1.00 61.11 38 GLU A C 1
ATOM 301 O O . GLU A 1 38 ? 197.434 152.369 213.302 1.00 75.15 38 GLU A O 1
ATOM 307 N N . GLU A 1 39 ? 197.923 154.322 214.382 1.00 61.44 39 GLU A N 1
ATOM 308 C CA . GLU A 1 39 ? 197.139 154.105 215.618 1.00 59.50 39 GLU A CA 1
ATOM 309 C C . GLU A 1 39 ? 196.280 155.337 215.850 1.00 53.21 39 GLU A C 1
ATOM 310 O O . GLU A 1 39 ? 196.803 156.441 215.765 1.00 54.15 39 GLU A O 1
ATOM 316 N N . VAL A 1 40 ? 195.002 155.117 216.116 1.00 51.44 40 VAL A N 1
ATOM 317 C CA . VAL A 1 40 ? 194.089 156.104 216.726 1.00 52.92 40 VAL A CA 1
ATOM 318 C C . VAL A 1 40 ? 193.901 155.698 218.180 1.00 54.59 40 VAL A C 1
ATOM 319 O O . VAL A 1 40 ? 193.432 154.585 218.432 1.00 61.43 40 VAL A O 1
ATOM 323 N N . ALA A 1 41 ? 194.330 156.551 219.103 1.00 62.43 41 ALA A N 1
ATOM 324 C CA . ALA A 1 41 ? 194.244 156.289 220.552 1.00 60.87 41 ALA A CA 1
ATOM 325 C C . ALA A 1 41 ? 193.524 157.453 221.218 1.00 57.92 41 ALA A C 1
ATOM 326 O O . ALA A 1 41 ? 193.661 158.565 220.731 1.00 63.57 41 ALA A O 1
ATOM 328 N N . SER A 1 42 ? 192.752 157.186 222.269 1.00 71.27 42 SER A N 1
ATOM 329 C CA . SER A 1 42 ? 192.255 158.234 223.198 1.00 68.84 42 SER A CA 1
ATOM 330 C C . SER A 1 42 ? 193.470 158.795 223.941 1.00 68.19 42 SER A C 1
ATOM 331 O O . SER A 1 42 ? 194.440 158.028 224.137 1.00 65.71 42 SER A O 1
ATOM 334 N N . ALA A 1 43 ? 193.447 160.084 224.284 1.00 72.72 43 ALA A N 1
ATOM 335 C CA . ALA A 1 43 ? 194.470 160.760 225.115 1.00 74.51 43 ALA A CA 1
ATOM 336 C C . ALA A 1 43 ? 194.730 159.933 226.382 1.00 85.53 43 ALA A C 1
ATOM 337 O O . ALA A 1 43 ? 195.919 159.707 226.704 1.00 80.22 43 ALA A O 1
ATOM 339 N N . ASP A 1 44 ? 193.670 159.413 227.013 1.00 93.07 44 ASP A N 1
ATOM 340 C CA . ASP A 1 44 ? 193.759 158.511 228.197 1.00 105.83 44 ASP A CA 1
ATOM 341 C C . ASP A 1 44 ? 194.685 157.318 227.895 1.00 104.36 44 ASP A C 1
ATOM 342 O O . ASP A 1 44 ? 195.145 156.678 228.859 1.00 117.19 44 ASP A O 1
ATOM 347 N N . GLY A 1 45 ? 194.913 157.014 226.612 1.00 109.35 45 GLY A N 1
ATOM 348 C CA . GLY A 1 45 ? 195.975 156.113 226.124 1.00 103.11 45 GLY A CA 1
ATOM 349 C C . GLY A 1 45 ? 195.419 154.874 225.438 1.00 90.93 45 GLY A C 1
ATOM 350 O O . GLY A 1 45 ? 196.217 154.174 224.784 1.00 88.72 45 GLY A O 1
ATOM 351 N N . THR A 1 46 ? 194.117 154.590 225.592 1.00 88.96 46 THR A N 1
ATOM 352 C CA . THR A 1 46 ? 193.450 153.409 224.979 1.00 86.23 46 THR A CA 1
ATOM 353 C C . THR A 1 46 ? 193.541 153.512 223.452 1.00 85.62 46 THR A C 1
ATOM 354 O O . THR A 1 46 ? 193.192 154.569 222.894 1.00 91.43 46 THR A O 1
ATOM 358 N N . ARG A 1 47 ? 194.032 152.448 222.824 1.00 74.48 47 ARG A N 1
ATOM 359 C CA . ARG A 1 47 ? 193.991 152.243 221.363 1.00 72.35 47 ARG A CA 1
ATOM 360 C C . ARG A 1 47 ? 192.536 152.090 220.920 1.00 67.84 47 ARG A C 1
ATOM 361 O O . ARG A 1 47 ? 191.886 151.106 221.335 1.00 72.36 47 ARG A O 1
ATOM 369 N N . LEU A 1 48 ? 192.054 153.027 220.106 1.00 57.89 48 LEU A N 1
ATOM 370 C CA . LEU A 1 48 ? 190.675 153.010 219.562 1.00 63.68 48 LEU A CA 1
ATOM 371 C C . LEU A 1 48 ? 190.649 152.090 218.340 1.00 58.31 48 LEU A C 1
ATOM 372 O O . LEU A 1 48 ? 189.820 151.174 218.299 1.00 62.19 48 LEU A O 1
ATOM 377 N N . PHE A 1 49 ? 191.551 152.338 217.400 1.00 55.92 49 PHE A N 1
ATOM 378 C CA . PHE A 1 49 ? 191.697 151.589 216.133 1.00 54.14 49 PHE A CA 1
ATOM 379 C C . PHE A 1 49 ? 192.981 152.062 215.485 1.00 55.77 49 PHE A C 1
ATOM 380 O O . PHE A 1 49 ? 193.607 152.945 216.049 1.00 61.81 49 PHE A O 1
ATOM 388 N N . GLY A 1 50 ? 193.347 151.504 214.340 1.00 68.49 50 GLY A N 1
ATOM 389 C CA . GLY A 1 50 ? 194.513 151.977 213.575 1.00 66.80 50 GLY A CA 1
ATOM 390 C C . GLY A 1 50 ? 194.259 151.994 212.093 1.00 61.73 50 GLY A C 1
ATOM 391 O O . GLY A 1 50 ? 193.094 151.884 211.700 1.00 65.49 50 GLY A O 1
ATOM 392 N N . ARG A 1 51 ? 195.335 152.211 211.333 1.00 67.89 51 ARG A N 1
ATOM 393 C CA . ARG A 1 51 ? 195.415 152.135 209.852 1.00 63.76 51 ARG A CA 1
ATOM 394 C C . ARG A 1 51 ? 194.595 150.942 209.384 1.00 59.60 51 ARG A C 1
ATOM 395 O O . ARG A 1 51 ? 193.560 151.136 208.714 1.00 63.30 51 ARG A O 1
ATOM 403 N N . ASP A 1 52 ? 194.996 149.757 209.833 1.00 55.83 52 ASP A N 1
ATOM 404 C CA . ASP A 1 52 ? 194.462 148.477 209.317 1.00 60.10 52 ASP A CA 1
ATOM 405 C C . ASP A 1 52 ? 192.949 148.476 209.499 1.00 58.93 52 ASP A C 1
ATOM 406 O O . ASP A 1 52 ? 192.270 148.030 208.583 1.00 81.04 52 ASP A O 1
ATOM 411 N N . ASP A 1 53 ? 192.445 149.038 210.592 1.00 58.09 53 ASP A N 1
ATOM 412 C CA . ASP A 1 53 ? 190.993 149.123 210.886 1.00 57.16 53 ASP A CA 1
ATOM 413 C C . ASP A 1 53 ? 190.335 150.161 209.974 1.00 53.13 53 ASP A C 1
ATOM 414 O O . ASP A 1 53 ? 189.233 149.900 209.475 1.00 53.82 53 ASP A O 1
ATOM 419 N N . ILE A 1 54 ? 190.990 151.282 209.749 1.00 45.93 54 ILE A N 1
ATOM 420 C CA . ILE A 1 54 ? 190.489 152.307 208.801 1.00 51.48 54 ILE A CA 1
ATOM 421 C C . ILE A 1 54 ? 190.431 151.662 207.412 1.00 52.63 54 ILE A C 1
ATOM 422 O O . ILE A 1 54 ? 189.373 151.776 206.788 1.00 55.13 54 ILE A O 1
ATOM 427 N N . LEU A 1 55 ? 191.482 150.962 206.989 1.00 48.72 55 LEU A N 1
ATOM 428 C CA . LEU A 1 55 ? 191.552 150.327 205.648 1.00 53.30 55 LEU A CA 1
ATOM 429 C C . LEU A 1 55 ? 190.529 149.185 205.573 1.00 54.58 55 LEU A C 1
ATOM 430 O O . LEU A 1 55 ? 189.765 149.168 204.602 1.00 60.72 55 LEU A O 1
ATOM 435 N N . ASP A 1 56 ? 190.456 148.317 206.576 1.00 54.17 56 ASP A N 1
ATOM 436 C CA . ASP A 1 56 ? 189.387 147.288 206.720 1.00 47.69 56 ASP A CA 1
ATOM 437 C C . ASP A 1 56 ? 188.012 147.930 206.582 1.00 48.76 56 ASP A C 1
ATOM 438 O O . ASP A 1 56 ? 187.080 147.292 206.088 1.00 50.26 56 ASP A O 1
ATOM 443 N N . GLY A 1 57 ? 187.874 149.135 207.097 1.00 44.49 57 GLY A N 1
ATOM 444 C CA . GLY A 1 57 ? 186.620 149.871 207.001 1.00 41.75 57 GLY A CA 1
ATOM 445 C C . GLY A 1 57 ? 186.395 150.393 205.616 1.00 38.21 57 GLY A C 1
ATOM 446 O O . GLY A 1 57 ? 185.218 150.585 205.257 1.00 46.06 57 GLY A O 1
ATOM 447 N N . GLN A 1 58 ? 187.476 150.717 204.918 1.00 41.10 58 GLN A N 1
ATOM 448 C CA . GLN A 1 58 ? 187.457 151.113 203.497 1.00 38.05 58 GLN A CA 1
ATOM 449 C C . GLN A 1 58 ? 186.902 149.943 202.705 1.00 40.19 58 GLN A C 1
ATOM 450 O O . GLN A 1 58 ? 185.910 150.114 202.005 1.00 48.46 58 GLN A O 1
ATOM 456 N N . THR A 1 59 ? 187.406 148.749 202.966 1.00 39.12 59 THR A N 1
ATOM 457 C CA . THR A 1 59 ? 186.940 147.523 202.283 1.00 45.18 59 THR A CA 1
ATOM 458 C C . THR A 1 59 ? 185.492 147.180 202.603 1.00 44.55 59 THR A C 1
ATOM 459 O O . THR A 1 59 ? 184.779 146.765 201.681 1.00 54.29 59 THR A O 1
ATOM 463 N N . ALA A 1 60 ? 185.071 147.339 203.841 1.00 44.99 60 ALA A N 1
ATOM 464 C CA . ALA A 1 60 ? 183.673 147.106 204.244 1.00 41.61 60 ALA A CA 1
ATOM 465 C C . ALA A 1 60 ? 182.787 148.092 203.497 1.00 42.56 60 ALA A C 1
ATOM 466 O O . ALA A 1 60 ? 181.765 147.707 202.890 1.00 45.39 60 ALA A O 1
ATOM 468 N N . TRP A 1 61 ? 183.184 149.347 203.511 1.00 38.43 61 TRP A N 1
ATOM 469 C CA . TRP A 1 61 ? 182.472 150.395 202.759 1.00 37.42 61 TRP A CA 1
ATOM 470 C C . TRP A 1 61 ? 182.415 150.037 201.269 1.00 40.57 61 TRP A C 1
ATOM 471 O O . TRP A 1 61 ? 181.362 150.207 200.642 1.00 38.58 61 TRP A O 1
ATOM 482 N N . GLN A 1 62 ? 183.522 149.565 200.725 1.00 35.80 62 GLN A N 1
ATOM 483 C CA . GLN A 1 62 ? 183.577 149.155 199.317 1.00 41.26 62 GLN A CA 1
ATOM 484 C C . GLN A 1 62 ? 182.518 148.106 199.080 1.00 39.78 62 GLN A C 1
ATOM 485 O O . GLN A 1 62 ? 181.759 148.222 198.087 1.00 51.71 62 GLN A O 1
ATOM 491 N N . SER A 1 63 ? 182.460 147.148 199.984 1.00 41.09 63 SER A N 1
ATOM 492 C CA . SER A 1 63 ? 181.683 145.902 199.839 1.00 43.57 63 SER A CA 1
ATOM 493 C C . SER A 1 63 ? 180.202 146.238 199.753 1.00 45.22 63 SER A C 1
ATOM 494 O O . SER A 1 63 ? 179.439 145.453 199.181 1.00 52.32 63 SER A O 1
ATOM 497 N N . ILE A 1 64 ? 179.815 147.391 200.278 1.00 39.04 64 ILE A N 1
ATOM 498 C CA . ILE A 1 64 ? 178.393 147.779 200.354 1.00 39.53 64 ILE A CA 1
ATOM 499 C C . ILE A 1 64 ? 178.079 148.693 199.190 1.00 38.25 64 ILE A C 1
ATOM 500 O O . ILE A 1 64 ? 176.924 149.142 199.135 1.00 40.82 64 ILE A O 1
ATOM 505 N N . GLY A 1 65 ? 178.995 148.860 198.236 1.00 35.66 65 GLY A N 1
ATOM 506 C CA . GLY A 1 65 ? 178.737 149.743 197.086 1.00 42.99 65 GLY A CA 1
ATOM 507 C C . GLY A 1 65 ? 179.582 151.004 197.153 1.00 43.13 65 GLY A C 1
ATOM 508 O O . GLY A 1 65 ? 179.624 151.739 196.139 1.00 49.50 65 GLY A O 1
ATOM 509 N N . GLY A 1 66 ? 180.281 151.209 198.263 1.00 35.65 66 GLY A N 1
ATOM 510 C CA . GLY A 1 66 ? 181.190 152.334 198.465 1.00 34.63 66 GLY A CA 1
ATOM 511 C C . GLY A 1 66 ? 180.499 153.584 198.039 1.00 33.51 66 GLY A C 1
ATOM 512 O O . GLY A 1 66 ? 179.457 153.897 198.587 1.00 40.40 66 GLY A O 1
ATOM 513 N N . MET A 1 67 ? 180.992 154.180 196.976 1.00 37.08 67 MET A N 1
ATOM 514 C CA . MET A 1 67 ? 180.490 155.456 196.459 1.00 39.95 67 MET A CA 1
ATOM 515 C C . MET A 1 67 ? 179.139 155.261 195.771 1.00 41.62 67 MET A C 1
ATOM 516 O O . MET A 1 67 ? 178.508 156.264 195.430 1.00 50.15 67 MET A O 1
ATOM 521 N N . GLN A 1 68 ? 178.617 154.046 195.709 1.00 38.44 68 GLN A N 1
ATOM 522 C CA . GLN A 1 68 ? 177.274 153.846 195.145 1.00 35.92 68 GLN A CA 1
ATOM 523 C C . GLN A 1 68 ? 176.249 153.971 196.241 1.00 40.00 68 GLN A C 1
ATOM 524 O O . GLN A 1 68 ? 175.050 153.895 195.926 1.00 52.31 68 GLN A O 1
ATOM 530 N N . LEU A 1 69 ? 176.718 154.155 197.468 1.00 44.04 69 LEU A N 1
ATOM 531 C CA . LEU A 1 69 ? 175.861 154.400 198.637 1.00 42.27 69 LEU A CA 1
ATOM 532 C C . LEU A 1 69 ? 176.375 155.641 199.339 1.00 36.82 69 LEU A C 1
ATOM 533 O O . LEU A 1 69 ? 177.430 155.589 199.922 1.00 40.43 69 LEU A O 1
ATOM 538 N N . GLY A 1 70 ? 175.679 156.735 199.168 1.00 34.82 70 GLY A N 1
ATOM 539 C CA . GLY A 1 70 ? 176.197 158.048 199.560 1.00 36.68 70 GLY A CA 1
ATOM 540 C C . GLY A 1 70 ? 177.633 158.232 199.168 1.00 36.94 70 GLY A C 1
ATOM 541 O O . GLY A 1 70 ? 178.105 157.586 198.224 1.00 45.37 70 GLY A O 1
ATOM 542 N N . SER A 1 71 ? 178.290 159.151 199.851 1.00 38.50 71 SER A N 1
ATOM 543 C CA . SER A 1 71 ? 179.517 159.786 199.372 1.00 34.80 71 SER A CA 1
ATOM 544 C C . SER A 1 71 ? 180.544 159.746 200.458 1.00 36.21 71 SER A C 1
ATOM 545 O O . SER A 1 71 ? 180.184 159.721 201.642 1.00 44.00 71 SER A O 1
ATOM 548 N N . ILE A 1 72 ? 181.779 159.759 200.008 1.00 36.75 72 ILE A N 1
ATOM 549 C CA . ILE A 1 72 ? 182.976 160.026 200.831 1.00 41.88 72 ILE A CA 1
ATOM 550 C C . ILE A 1 72 ? 183.725 161.176 200.190 1.00 40.26 72 ILE A C 1
ATOM 551 O O . ILE A 1 72 ? 184.091 161.071 199.011 1.00 53.79 72 ILE A O 1
ATOM 556 N N . TRP A 1 73 ? 183.928 162.227 200.956 1.00 41.12 73 TRP A N 1
ATOM 557 C CA . TRP A 1 73 ? 184.643 163.415 200.488 1.00 35.59 73 TRP A CA 1
ATOM 558 C C . TRP A 1 73 ? 183.891 163.958 199.290 1.00 36.61 73 TRP A C 1
ATOM 559 O O . TRP A 1 73 ? 184.516 164.385 198.347 1.00 48.88 73 TRP A O 1
ATOM 570 N N . GLY A 1 74 ? 182.578 163.864 199.365 1.00 35.78 74 GLY A N 1
ATOM 571 C CA . GLY A 1 74 ? 181.680 164.345 198.329 1.00 41.93 74 GLY A CA 1
ATOM 572 C C . GLY A 1 74 ? 181.729 163.554 197.041 1.00 32.77 74 GLY A C 1
ATOM 573 O O . GLY A 1 74 ? 181.021 163.983 196.111 1.00 40.33 74 GLY A O 1
ATOM 574 N N . HIS A 1 75 ? 182.344 162.384 197.028 1.00 35.93 75 HIS A N 1
ATOM 575 C CA . HIS A 1 75 ? 182.299 161.484 195.862 1.00 32.61 75 HIS A CA 1
ATOM 576 C C . HIS A 1 75 ? 181.323 160.363 196.122 1.00 31.24 75 HIS A C 1
ATOM 577 O O . HIS A 1 75 ? 181.572 159.576 197.037 1.00 33.96 75 HIS A O 1
ATOM 584 N N . GLY A 1 76 ? 180.355 160.186 195.237 1.00 27.67 76 GLY A N 1
ATOM 585 C CA . GLY A 1 76 ? 179.584 158.926 195.220 1.00 23.51 76 GLY A CA 1
ATOM 586 C C . GLY A 1 76 ? 178.170 159.226 194.919 1.00 25.10 76 GLY A C 1
ATOM 587 O O . GLY A 1 76 ? 177.904 159.929 193.996 1.00 30.77 76 GLY A O 1
ATOM 588 N N . ALA A 1 77 ? 177.287 158.674 195.703 1.00 30.97 77 ALA A N 1
ATOM 589 C CA . ALA A 1 77 ? 175.876 158.683 195.384 1.00 29.34 77 ALA A CA 1
ATOM 590 C C . ALA A 1 77 ? 175.298 159.771 196.239 1.00 30.63 77 ALA A C 1
ATOM 591 O O . ALA A 1 77 ? 176.007 160.265 197.085 1.00 35.33 77 ALA A O 1
ATOM 593 N N . TYR A 1 78 ? 174.089 160.187 195.950 1.00 34.39 78 TYR A N 1
ATOM 594 C CA . TYR A 1 78 ? 173.528 161.401 196.544 1.00 38.20 78 TYR A CA 1
ATOM 595 C C . TYR A 1 78 ? 172.304 161.120 197.369 1.00 32.95 78 TYR A C 1
ATOM 596 O O . TYR A 1 78 ? 171.812 162.088 197.860 1.00 39.94 78 TYR A O 1
ATOM 605 N N . GLN A 1 79 ? 171.803 159.907 197.463 1.00 35.87 79 GLN A N 1
ATOM 606 C CA . GLN A 1 79 ? 170.546 159.740 198.212 1.00 39.98 79 GLN A CA 1
ATOM 607 C C . GLN A 1 79 ? 170.897 159.553 199.693 1.00 44.92 79 GLN A C 1
ATOM 608 O O . GLN A 1 79 ? 170.204 160.103 200.541 1.00 53.94 79 GLN A O 1
ATOM 614 N N . ALA A 1 80 ? 171.889 158.724 199.979 1.00 43.18 80 ALA A N 1
ATOM 615 C CA . ALA A 1 80 ? 172.473 158.612 201.321 1.00 41.62 80 ALA A CA 1
ATOM 616 C C . ALA A 1 80 ? 173.260 159.881 201.573 1.00 48.57 80 ALA A C 1
ATOM 617 O O . ALA A 1 80 ? 173.351 160.735 200.689 1.00 56.94 80 ALA A O 1
ATOM 619 N N . PRO A 1 81 ? 173.719 160.139 202.813 1.00 50.61 81 PRO A N 1
ATOM 620 C CA . PRO A 1 81 ? 174.516 161.335 203.081 1.00 48.75 81 PRO A CA 1
ATOM 621 C C . PRO A 1 81 ? 175.903 161.209 202.472 1.00 43.21 81 PRO A C 1
ATOM 622 O O . PRO A 1 81 ? 176.376 160.120 202.216 1.00 39.21 81 PRO A O 1
ATOM 626 N N . ASP A 1 82 ? 176.589 162.318 202.387 1.00 43.63 82 ASP A N 1
ATOM 627 C CA . ASP A 1 82 ? 178.053 162.209 202.438 1.00 39.66 82 ASP A CA 1
ATOM 628 C C . ASP A 1 82 ? 178.426 161.710 203.825 1.00 42.12 82 ASP A C 1
ATOM 629 O O . ASP A 1 82 ? 178.148 162.412 204.770 1.00 50.18 82 ASP A O 1
ATOM 634 N N . TRP A 1 83 ? 178.988 160.521 203.910 1.00 38.16 83 TRP A N 1
ATOM 635 C CA . TRP A 1 83 ? 179.331 159.914 205.200 1.00 39.74 83 TRP A CA 1
ATOM 636 C C . TRP A 1 83 ? 180.353 160.764 205.920 1.00 40.41 83 TRP A C 1
ATOM 637 O O . TRP A 1 83 ? 180.328 160.780 207.139 1.00 54.26 83 TRP A O 1
ATOM 648 N N . THR A 1 84 ? 181.279 161.351 205.199 1.00 40.89 84 THR A N 1
ATOM 649 C CA . THR A 1 84 ? 182.314 162.179 205.813 1.00 38.26 84 THR A CA 1
ATOM 650 C C . THR A 1 84 ? 181.590 163.335 206.483 1.00 37.34 84 THR A C 1
ATOM 651 O O . THR A 1 84 ? 181.832 163.549 207.640 1.00 40.53 84 THR A O 1
ATOM 655 N N . ALA A 1 85 ? 180.686 163.984 205.775 1.00 37.82 85 ALA A N 1
ATOM 656 C CA . ALA A 1 85 ? 180.082 165.239 206.225 1.00 43.81 85 ALA A CA 1
ATOM 657 C C . ALA A 1 85 ? 179.105 164.919 207.360 1.00 46.48 85 ALA A C 1
ATOM 658 O O . ALA A 1 85 ? 178.964 165.720 208.274 1.00 50.25 85 ALA A O 1
ATOM 660 N N . ASP A 1 86 ? 178.347 163.856 207.173 1.00 42.32 86 ASP A N 1
ATOM 661 C CA . ASP A 1 86 ? 177.371 163.317 208.131 1.00 43.27 86 ASP A CA 1
ATOM 662 C C . ASP A 1 86 ? 178.109 162.880 209.400 1.00 39.36 86 ASP A C 1
ATOM 663 O O . ASP A 1 86 ? 177.696 163.228 210.490 1.00 45.25 86 ASP A O 1
ATOM 668 N N . TRP A 1 87 ? 179.189 162.170 209.237 1.00 34.40 87 TRP A N 1
ATOM 669 C CA . TRP A 1 87 ? 179.976 161.731 210.385 1.00 38.76 87 TRP A CA 1
ATOM 670 C C . TRP A 1 87 ? 180.528 162.947 211.122 1.00 39.71 87 TRP A C 1
ATOM 671 O O . TRP A 1 87 ? 180.325 163.051 212.319 1.00 51.64 87 TRP A O 1
ATOM 682 N N . LEU A 1 88 ? 181.261 163.773 210.408 1.00 39.02 88 LEU A N 1
ATOM 683 C CA . LEU A 1 88 ? 181.842 165.016 210.929 1.00 41.69 88 LEU A CA 1
ATOM 684 C C . LEU A 1 88 ? 180.766 165.726 211.714 1.00 38.62 88 LEU A C 1
ATOM 685 O O . LEU A 1 88 ? 180.928 165.909 212.888 1.00 42.49 88 LEU A O 1
ATOM 690 N N . HIS A 1 89 ? 179.638 165.973 211.092 1.00 38.82 89 HIS A N 1
ATOM 691 C CA . HIS A 1 89 ? 178.608 166.757 211.758 1.00 41.46 89 HIS A CA 1
ATOM 692 C C . HIS A 1 89 ? 178.127 166.071 213.040 1.00 42.55 89 HIS A C 1
ATOM 693 O O . HIS A 1 89 ? 177.721 166.756 213.935 1.00 46.58 89 HIS A O 1
ATOM 700 N N . ARG A 1 90 ? 178.076 164.757 213.053 1.00 47.14 90 ARG A N 1
ATOM 701 C CA . ARG A 1 90 ? 177.456 163.986 214.140 1.00 40.81 90 ARG A CA 1
ATOM 702 C C . ARG A 1 90 ? 178.451 163.892 215.278 1.00 46.25 90 ARG A C 1
ATOM 703 O O . ARG A 1 90 ? 178.038 163.888 216.441 1.00 53.33 90 ARG A O 1
ATOM 711 N N . GLU A 1 91 ? 179.701 163.694 214.916 1.00 42.11 91 GLU A N 1
ATOM 712 C CA . GLU A 1 91 ? 180.805 163.687 215.874 1.00 45.42 91 GLU A CA 1
ATOM 713 C C . GLU A 1 91 ? 180.987 165.093 216.454 1.00 46.80 91 GLU A C 1
ATOM 714 O O . GLU A 1 91 ? 181.057 165.216 217.668 1.00 48.07 91 GLU A O 1
ATOM 720 N N . LEU A 1 92 ? 181.042 166.128 215.637 1.00 45.58 92 LEU A N 1
ATOM 721 C CA . LEU A 1 92 ? 181.249 167.491 216.181 1.00 44.45 92 LEU A CA 1
ATOM 722 C C . LEU A 1 92 ? 180.071 167.818 217.088 1.00 45.44 92 LEU A C 1
ATOM 723 O O . LEU A 1 92 ? 180.297 168.429 218.105 1.00 57.05 92 LEU A O 1
ATOM 728 N N . MET A 1 93 ? 178.859 167.496 216.662 1.00 43.77 93 MET A N 1
ATOM 729 C CA . MET A 1 93 ? 177.659 167.764 217.467 1.00 44.44 93 MET A CA 1
ATOM 730 C C . MET A 1 93 ? 177.707 166.945 218.754 1.00 47.50 93 MET A C 1
ATOM 731 O O . MET A 1 93 ? 177.157 167.422 219.741 1.00 63.76 93 MET A O 1
ATOM 736 N N . ALA A 1 94 ? 178.275 165.751 218.723 1.00 44.08 94 ALA A N 1
ATOM 737 C CA . ALA A 1 94 ? 178.329 164.847 219.882 1.00 40.64 94 ALA A CA 1
ATOM 738 C C . ALA A 1 94 ? 179.271 165.508 220.861 1.00 46.05 94 ALA A C 1
ATOM 739 O O . ALA A 1 94 ? 178.896 165.701 222.018 1.00 59.17 94 ALA A O 1
ATOM 741 N N . TRP A 1 95 ? 180.437 165.852 220.355 1.00 48.07 95 TRP A N 1
ATOM 742 C CA . TRP A 1 95 ? 181.488 166.604 221.067 1.00 51.49 95 TRP A CA 1
ATOM 743 C C . TRP A 1 95 ? 180.876 167.826 221.740 1.00 49.22 95 TRP A C 1
ATOM 744 O O . TRP A 1 95 ? 181.154 168.031 222.916 1.00 63.34 95 TRP A O 1
ATOM 755 N N . LEU A 1 96 ? 180.143 168.624 220.982 1.00 46.87 96 LEU A N 1
ATOM 756 C CA . LEU A 1 96 ? 179.492 169.856 221.461 1.00 50.60 96 LEU A CA 1
ATOM 757 C C . LEU A 1 96 ? 178.475 169.520 222.551 1.00 49.49 96 LEU A C 1
ATOM 758 O O . LEU A 1 96 ? 178.305 170.337 223.437 1.00 56.23 96 LEU A O 1
ATOM 763 N N . ASP A 1 97 ? 177.774 168.408 222.437 1.00 54.11 97 ASP A N 1
ATOM 764 C CA . ASP A 1 97 ? 176.824 167.964 223.482 1.00 57.26 97 ASP A CA 1
ATOM 765 C C . ASP A 1 97 ? 177.603 167.548 224.731 1.00 57.43 97 ASP A C 1
ATOM 766 O O . ASP A 1 97 ? 177.139 167.879 225.807 1.00 60.80 97 ASP A O 1
ATOM 771 N N . LEU A 1 98 ? 178.778 166.950 224.579 1.00 53.28 98 LEU A N 1
ATOM 772 C CA . LEU A 1 98 ? 179.648 166.554 225.704 1.00 51.71 98 LEU A CA 1
ATOM 773 C C . LEU A 1 98 ? 180.286 167.801 226.316 1.00 55.81 98 LEU A C 1
ATOM 774 O O . LEU A 1 98 ? 180.172 167.994 227.523 1.00 64.59 98 LEU A O 1
ATOM 779 N N . ALA A 1 99 ? 180.879 168.643 225.484 1.00 57.23 99 ALA A N 1
ATOM 780 C CA . ALA A 1 99 ? 181.376 169.982 225.851 1.00 53.83 99 ALA A CA 1
ATOM 781 C C . ALA A 1 99 ? 180.316 170.720 226.651 1.00 54.57 99 ALA A C 1
ATOM 782 O O . ALA A 1 99 ? 180.643 171.217 227.743 1.00 61.67 99 ALA A O 1
ATOM 784 N N . ALA A 1 100 ? 179.108 170.809 226.113 1.00 53.19 100 ALA A N 1
ATOM 785 C CA . ALA A 1 100 ? 178.048 171.665 226.674 1.00 54.25 100 ALA A CA 1
ATOM 786 C C . ALA A 1 100 ? 177.634 171.123 228.045 1.00 60.28 100 ALA A C 1
ATOM 787 O O . ALA A 1 100 ? 177.412 171.943 228.949 1.00 64.84 100 ALA A O 1
ATOM 789 N N . ARG A 1 101 ? 177.518 169.807 228.168 1.00 60.90 101 ARG A N 1
ATOM 790 C CA . ARG A 1 101 ? 177.178 169.095 229.421 1.00 63.15 101 ARG A CA 1
ATOM 791 C C . ARG A 1 101 ? 178.282 169.291 230.458 1.00 68.75 101 ARG A C 1
ATOM 792 O O . ARG A 1 101 ? 177.947 169.639 231.605 1.00 85.57 101 ARG A O 1
ATOM 800 N N . ASP A 1 102 ? 179.540 169.059 230.088 1.00 71.55 102 ASP A N 1
ATOM 801 C CA . ASP A 1 102 ? 180.706 169.273 230.984 1.00 78.43 102 ASP A CA 1
ATOM 802 C C . ASP A 1 102 ? 180.634 170.678 231.597 1.00 81.53 102 ASP A C 1
ATOM 803 O O . ASP A 1 102 ? 180.730 170.788 232.837 1.00 104.40 102 ASP A O 1
ATOM 808 N N . ALA A 1 103 ? 180.436 171.696 230.763 1.00 73.39 103 ALA A N 1
ATOM 809 C CA . ALA A 1 103 ? 180.621 173.127 231.089 1.00 73.12 103 ALA A CA 1
ATOM 810 C C . ALA A 1 103 ? 179.318 173.767 231.586 1.00 78.78 103 ALA A C 1
ATOM 811 O O . ALA A 1 103 ? 179.418 174.747 232.351 1.00 97.11 103 ALA A O 1
ATOM 813 N N . HIS A 1 104 ? 178.152 173.287 231.140 1.00 72.29 104 HIS A N 1
ATOM 814 C CA . HIS A 1 104 ? 176.830 173.905 231.427 1.00 66.90 104 HIS A CA 1
ATOM 815 C C . HIS A 1 104 ? 175.761 172.875 231.793 1.00 64.01 104 HIS A C 1
ATOM 816 O O . HIS A 1 104 ? 174.606 173.297 231.982 1.00 72.84 104 HIS A O 1
ATOM 823 N N . GLY A 1 105 ? 176.081 171.581 231.861 1.00 66.18 105 GLY A N 1
ATOM 824 C CA . GLY A 1 105 ? 175.101 170.512 232.135 1.00 71.06 105 GLY A CA 1
ATOM 825 C C . GLY A 1 105 ? 173.814 170.635 231.333 1.00 70.41 105 GLY A C 1
ATOM 826 O O . GLY A 1 105 ? 172.833 169.953 231.690 1.00 86.34 105 GLY A O 1
ATOM 827 N N . ARG A 1 106 ? 173.826 171.433 230.272 1.00 74.90 106 ARG A N 1
ATOM 828 C CA . ARG A 1 106 ? 172.782 171.510 229.227 1.00 79.39 106 ARG A CA 1
ATOM 829 C C . ARG A 1 106 ? 173.429 170.991 227.952 1.00 77.88 106 ARG A C 1
ATOM 830 O O . ARG A 1 106 ? 174.669 170.955 227.906 1.00 87.29 106 ARG A O 1
ATOM 838 N N . ASP A 1 107 ? 172.630 170.578 226.977 1.00 80.50 107 ASP A N 1
ATOM 839 C CA . ASP A 1 107 ? 173.151 170.187 225.645 1.00 74.38 107 ASP A CA 1
ATOM 840 C C . ASP A 1 107 ? 173.453 171.465 224.867 1.00 66.43 107 ASP A C 1
ATOM 841 O O . ASP A 1 107 ? 172.913 172.515 225.205 1.00 75.14 107 ASP A O 1
ATOM 846 N N . TYR A 1 108 ? 174.304 171.363 223.861 1.00 62.19 108 TYR A N 1
ATOM 847 C CA . TYR A 1 108 ? 174.688 172.483 222.967 1.00 59.15 108 TYR A CA 1
ATOM 848 C C . TYR A 1 108 ? 173.471 173.254 222.460 1.00 59.50 108 TYR A C 1
ATOM 849 O O . TYR A 1 108 ? 173.502 174.505 222.427 1.00 60.63 108 TYR A O 1
ATOM 858 N N . GLY A 1 109 ? 172.447 172.532 222.022 1.00 62.54 109 GLY A N 1
ATOM 859 C CA . GLY A 1 109 ? 171.203 173.124 221.501 1.00 68.62 109 GLY A CA 1
ATOM 860 C C . GLY A 1 109 ? 170.486 173.946 222.546 1.00 68.59 109 GLY A C 1
ATOM 861 O O . GLY A 1 109 ? 169.775 174.885 222.161 1.00 83.97 109 GLY A O 1
ATOM 862 N N . GLN A 1 110 ? 170.667 173.600 223.822 1.00 77.93 110 GLN A N 1
ATOM 863 C CA . GLN A 1 110 ? 170.003 174.258 224.973 1.00 78.54 110 GLN A CA 1
ATOM 864 C C . GLN A 1 110 ? 170.730 175.551 225.349 1.00 75.55 110 GLN A C 1
ATOM 865 O O . GLN A 1 110 ? 170.082 176.430 225.943 1.00 89.54 110 GLN A O 1
ATOM 871 N N . LEU A 1 111 ? 172.007 175.669 224.997 1.00 74.59 111 LEU A N 1
ATOM 872 C CA . LEU A 1 111 ? 172.858 176.841 225.322 1.00 72.59 111 LEU A CA 1
ATOM 873 C C . LEU A 1 111 ? 172.483 178.056 224.478 1.00 73.56 111 LEU A C 1
ATOM 874 O O . LEU A 1 111 ? 172.029 177.876 223.330 1.00 79.13 111 LEU A O 1
ATOM 879 N N . ASP A 1 112 ? 172.702 179.239 225.063 1.00 73.10 112 ASP A N 1
ATOM 880 C CA . ASP A 1 112 ? 172.693 180.564 224.390 1.00 76.77 112 ASP A CA 1
ATOM 881 C C . ASP A 1 112 ? 173.778 180.582 223.309 1.00 71.22 112 ASP A C 1
ATOM 882 O O . ASP A 1 112 ? 174.772 179.853 223.461 1.00 73.93 112 ASP A O 1
ATOM 887 N N . ALA A 1 113 ? 173.609 181.432 222.292 1.00 65.95 113 ALA A N 1
ATOM 888 C CA . ALA A 1 113 ? 174.543 181.584 221.156 1.00 66.28 113 ALA A CA 1
ATOM 889 C C . ALA A 1 113 ? 175.961 181.837 221.658 1.00 69.21 113 ALA A C 1
ATOM 890 O O . ALA A 1 113 ? 176.901 181.248 221.125 1.00 72.05 113 ALA A O 1
ATOM 892 N N . PRO A 1 114 ? 176.194 182.722 222.658 1.00 65.75 114 PRO A N 1
ATOM 893 C CA . PRO A 1 114 ? 177.549 182.962 223.139 1.00 58.87 114 PRO A CA 1
ATOM 894 C C . PRO A 1 114 ? 178.224 181.701 223.686 1.00 57.03 114 PRO A C 1
ATOM 895 O O . PRO A 1 114 ? 179.363 181.466 223.279 1.00 57.16 114 PRO A O 1
ATOM 899 N N . ALA A 1 115 ? 177.542 180.928 224.538 1.00 53.44 115 ALA A N 1
ATOM 900 C CA . ALA A 1 115 ? 178.083 179.650 225.066 1.00 55.76 115 ALA A CA 1
ATOM 901 C C . ALA A 1 115 ? 178.381 178.744 223.876 1.00 51.51 115 ALA A C 1
ATOM 902 O O . ALA A 1 115 ? 179.517 178.231 223.757 1.00 51.79 115 ALA A O 1
ATOM 904 N N . GLN A 1 116 ? 177.401 178.629 222.989 1.00 48.77 116 GLN A N 1
ATOM 905 C CA . GLN A 1 116 ? 177.515 177.849 221.738 1.00 48.44 116 GLN A CA 1
ATOM 906 C C . GLN A 1 116 ? 178.719 178.323 220.935 1.00 53.56 116 GLN A C 1
ATOM 907 O O . GLN A 1 116 ? 179.497 177.456 220.487 1.00 61.57 116 GLN A O 1
ATOM 913 N N . ALA A 1 117 ? 178.926 179.635 220.828 1.00 47.23 117 ALA A N 1
ATOM 914 C CA . ALA A 1 117 ? 180.032 180.190 220.031 1.00 47.32 117 ALA A CA 1
ATOM 915 C C . ALA A 1 117 ? 181.359 179.758 220.651 1.00 55.18 117 ALA A C 1
ATOM 916 O O . ALA A 1 117 ? 182.293 179.414 219.879 1.00 56.42 117 ALA A O 1
ATOM 918 N N . ALA A 1 118 ? 181.427 179.759 221.983 1.00 51.82 118 ALA A N 1
ATOM 919 C CA . ALA A 1 118 ? 182.638 179.439 222.763 1.00 51.03 118 ALA A CA 1
ATOM 920 C C . ALA A 1 118 ? 182.919 177.951 222.639 1.00 46.24 118 ALA A C 1
ATOM 921 O O . ALA A 1 118 ? 184.068 177.581 222.373 1.00 52.34 118 ALA A O 1
ATOM 923 N N . LEU A 1 119 ? 181.892 177.142 222.836 1.00 45.26 119 LEU A N 1
ATOM 924 C CA . LEU A 1 119 ? 181.969 175.696 222.550 1.00 49.59 119 LEU A CA 1
ATOM 925 C C . LEU A 1 119 ? 182.453 175.491 221.120 1.00 47.93 119 LEU A C 1
ATOM 926 O O . LEU A 1 119 ? 183.529 174.912 220.964 1.00 47.28 119 LEU A O 1
ATOM 931 N N . ARG A 1 120 ? 181.772 176.074 220.134 1.00 53.41 120 ARG A N 1
ATOM 932 C CA . ARG A 1 120 ? 182.209 175.930 218.731 1.00 51.51 120 ARG A CA 1
ATOM 933 C C . ARG A 1 120 ? 183.672 176.318 218.622 1.00 50.76 120 ARG A C 1
ATOM 934 O O . ARG A 1 120 ? 184.407 175.608 217.912 1.00 57.34 120 ARG A O 1
ATOM 942 N N . GLU A 1 121 ? 184.122 177.334 219.350 1.00 54.96 121 GLU A N 1
ATOM 943 C CA . GLU A 1 121 ? 185.537 177.779 219.224 1.00 54.67 121 GLU A CA 1
ATOM 944 C C . GLU A 1 121 ? 186.450 176.696 219.801 1.00 50.98 121 GLU A C 1
ATOM 945 O O . GLU A 1 121 ? 187.508 176.436 219.195 1.00 50.21 121 GLU A O 1
ATOM 951 N N . GLN A 1 122 ? 186.056 176.072 220.906 1.00 46.06 122 GLN A N 1
ATOM 952 C CA . GLN A 1 122 ? 186.825 174.964 221.530 1.00 54.00 122 GLN A CA 1
ATOM 953 C C . GLN A 1 122 ? 186.779 173.721 220.640 1.00 44.62 122 GLN A C 1
ATOM 954 O O . GLN A 1 122 ? 187.798 173.041 220.503 1.00 49.16 122 GLN A O 1
ATOM 960 N N . LEU A 1 123 ? 185.620 173.428 220.071 1.00 48.86 123 LEU A N 1
ATOM 961 C CA . LEU A 1 123 ? 185.487 172.341 219.075 1.00 47.99 123 LEU A CA 1
ATOM 962 C C . LEU A 1 123 ? 186.485 172.618 217.961 1.00 50.66 123 LEU A C 1
ATOM 963 O O . LEU A 1 123 ? 187.350 171.774 217.708 1.00 52.16 123 LEU A O 1
ATOM 968 N N . LYS A 1 124 ? 186.391 173.801 217.361 1.00 52.14 124 LYS A N 1
ATOM 969 C CA . LYS A 1 124 ? 187.232 174.153 216.203 1.00 53.26 124 LYS A CA 1
ATOM 970 C C . LYS A 1 124 ? 188.694 174.003 216.608 1.00 48.81 124 LYS A C 1
ATOM 971 O O . LYS A 1 124 ? 189.454 173.374 215.866 1.00 58.68 124 LYS A O 1
ATOM 977 N N . ALA A 1 125 ? 189.078 174.557 217.745 1.00 59.43 125 ALA A N 1
ATOM 978 C CA . ALA A 1 125 ? 190.470 174.513 218.233 1.00 58.96 125 ALA A CA 1
ATOM 979 C C . ALA A 1 125 ? 190.908 173.055 218.230 1.00 59.17 125 ALA A C 1
ATOM 980 O O . ALA A 1 125 ? 191.953 172.740 217.630 1.00 63.88 125 ALA A O 1
ATOM 982 N N . GLU A 1 126 ? 190.066 172.184 218.778 1.00 50.14 126 GLU A N 1
ATOM 983 C CA . GLU A 1 126 ? 190.447 170.777 218.990 1.00 53.70 126 GLU A CA 1
ATOM 984 C C . GLU A 1 126 ? 190.530 170.047 217.649 1.00 52.94 126 GLU A C 1
ATOM 985 O O . GLU A 1 126 ? 191.552 169.380 217.390 1.00 55.03 126 GLU A O 1
ATOM 991 N N . TYR A 1 127 ? 189.452 170.093 216.879 1.00 49.05 127 TYR A N 1
ATOM 992 C CA . TYR A 1 127 ? 189.317 169.297 215.640 1.00 51.97 127 TYR A CA 1
ATOM 993 C C . TYR A 1 127 ? 190.367 169.737 214.625 1.00 50.47 127 TYR A C 1
ATOM 994 O O . TYR A 1 127 ? 191.089 168.889 214.098 1.00 57.10 127 TYR A O 1
ATOM 1003 N N . ARG A 1 128 ? 190.499 171.037 214.410 1.00 49.32 128 ARG A N 1
ATOM 1004 C CA . ARG A 1 128 ? 191.405 171.527 213.356 1.00 49.09 128 ARG A CA 1
ATOM 1005 C C . ARG A 1 128 ? 192.845 171.234 213.716 1.00 49.18 128 ARG A C 1
ATOM 1006 O O . ARG A 1 128 ? 193.631 171.104 212.785 1.00 57.89 128 ARG A O 1
ATOM 1014 N N . ALA A 1 129 ? 193.176 171.091 215.000 1.00 56.74 129 ALA A N 1
ATOM 1015 C CA . ALA A 1 129 ? 194.579 170.959 215.456 1.00 57.36 129 ALA A CA 1
ATOM 1016 C C . ALA A 1 129 ? 194.934 169.487 215.630 1.00 55.54 129 ALA A C 1
ATOM 1017 O O . ALA A 1 129 ? 196.084 169.200 216.018 1.00 65.78 129 ALA A O 1
ATOM 1019 N N . ASN A 1 130 ? 193.999 168.589 215.332 1.00 51.85 130 ASN A N 1
ATOM 1020 C CA . ASN A 1 130 ? 194.062 167.179 215.766 1.00 49.97 130 ASN A CA 1
ATOM 1021 C C . ASN A 1 130 ? 194.877 166.368 214.757 1.00 51.69 130 ASN A C 1
ATOM 1022 O O . ASN A 1 130 ? 194.507 165.231 214.454 1.00 46.77 130 ASN A O 1
ATOM 1027 N N . ARG A 1 131 ? 196.045 166.866 214.378 1.00 51.62 131 ARG A N 1
ATOM 1028 C CA . ARG A 1 131 ? 196.955 166.127 213.485 1.00 50.71 131 ARG A CA 1
ATOM 1029 C C . ARG A 1 131 ? 197.446 164.877 214.200 1.00 52.24 131 ARG A C 1
ATOM 1030 O O . ARG A 1 131 ? 197.427 164.827 215.442 1.00 62.27 131 ARG A O 1
ATOM 1038 N N . ALA A 1 132 ? 197.770 163.868 213.410 1.00 56.66 132 ALA A N 1
ATOM 1039 C CA . ALA A 1 132 ? 198.478 162.662 213.857 1.00 60.28 132 ALA A CA 1
ATOM 1040 C C . ALA A 1 132 ? 199.895 163.108 214.196 1.00 70.66 132 ALA A C 1
ATOM 1041 O O . ALA A 1 132 ? 200.214 164.291 213.941 1.00 76.68 132 ALA A O 1
ATOM 1043 N N . ASP A 1 133 ? 200.690 162.209 214.771 1.00 79.71 133 ASP A N 1
ATOM 1044 C CA . ASP A 1 133 ? 202.140 162.405 215.012 1.00 90.77 133 ASP A CA 1
ATOM 1045 C C . ASP A 1 133 ? 202.820 162.634 213.657 1.00 106.17 133 ASP A C 1
ATOM 1046 O O . ASP A 1 133 ? 202.177 162.381 212.614 1.00 110.28 133 ASP A O 1
ATOM 1051 N N . ALA A 1 134 ? 204.060 163.128 213.668 1.00 123.83 134 ALA A N 1
ATOM 1052 C CA . ALA A 1 134 ? 204.980 163.096 212.510 1.00 124.60 134 ALA A CA 1
ATOM 1053 C C . ALA A 1 134 ? 205.158 161.634 212.083 1.00 131.42 134 ALA A C 1
ATOM 1054 O O . ALA A 1 134 ? 205.359 160.783 212.979 1.00 127.98 134 ALA A O 1
ATOM 1056 N N . ALA A 1 135 ? 205.079 161.376 210.771 1.00 135.70 135 ALA A N 1
ATOM 1057 C CA . ALA A 1 135 ? 205.093 160.044 210.117 1.00 137.79 135 ALA A CA 1
ATOM 1058 C C . ALA A 1 135 ? 203.673 159.457 210.060 1.00 130.82 135 ALA A C 1
ATOM 1059 O O . ALA A 1 135 ? 203.559 158.261 209.707 1.00 131.16 135 ALA A O 1
ATOM 1061 N N . GLY A 1 136 ? 202.640 160.269 210.342 1.00 124.20 136 GLY A N 1
ATOM 1062 C CA . GLY A 1 136 ? 201.243 159.823 210.526 1.00 115.88 136 GLY A CA 1
ATOM 1063 C C . GLY A 1 136 ? 201.194 158.591 211.413 1.00 107.52 136 GLY A C 1
ATOM 1064 O O . GLY A 1 136 ? 200.575 157.589 211.007 1.00 112.32 136 GLY A O 1
ATOM 1065 N N . GLY A 1 137 ? 201.887 158.652 212.553 1.00 91.09 137 GLY A N 1
ATOM 1066 C CA . GLY A 1 137 ? 202.221 157.484 213.386 1.00 88.06 137 GLY A CA 1
ATOM 1067 C C . GLY A 1 137 ? 201.103 157.171 214.352 1.00 83.93 137 GLY A C 1
ATOM 1068 O O . GLY A 1 137 ? 200.725 155.994 214.459 1.00 98.33 137 GLY A O 1
ATOM 1069 N N . LYS A 1 138 ? 200.618 158.188 215.060 1.00 69.28 138 LYS A N 1
ATOM 1070 C CA . LYS A 1 138 ? 199.573 158.038 216.090 1.00 65.05 138 LYS A CA 1
ATOM 1071 C C . LYS A 1 138 ? 198.688 159.278 216.067 1.00 64.63 138 LYS A C 1
ATOM 1072 O O . LYS A 1 138 ? 199.222 160.396 215.994 1.00 67.68 138 LYS A O 1
ATOM 1078 N N . LEU A 1 139 ? 197.381 159.058 216.012 1.00 53.83 139 LEU A N 1
ATOM 1079 C CA . LEU A 1 139 ? 196.374 160.111 216.188 1.00 48.75 139 LEU A CA 1
ATOM 1080 C C . LEU A 1 139 ? 195.830 159.902 217.589 1.00 49.88 139 LEU A C 1
ATOM 1081 O O . LEU A 1 139 ? 195.260 158.837 217.848 1.00 62.37 139 LEU A O 1
ATOM 1086 N N . THR A 1 140 ? 195.997 160.887 218.450 1.00 50.46 140 THR A N 1
ATOM 1087 C CA . THR A 1 140 ? 195.421 160.847 219.796 1.00 56.26 140 THR A CA 1
ATOM 1088 C C . THR A 1 140 ? 194.142 161.644 219.721 1.00 54.79 140 THR A C 1
ATOM 1089 O O . THR A 1 140 ? 194.211 162.811 219.287 1.00 58.48 140 THR A O 1
ATOM 1093 N N . LEU A 1 141 ? 193.038 161.045 220.137 1.00 54.19 141 LEU A N 1
ATOM 1094 C CA . LEU A 1 141 ? 191.789 161.801 220.288 1.00 58.94 141 LEU A CA 1
ATOM 1095 C C . LEU A 1 141 ? 191.682 162.210 221.750 1.00 58.74 141 LEU A C 1
ATOM 1096 O O . LEU A 1 141 ? 191.934 161.378 222.627 1.00 66.94 141 LEU A O 1
ATOM 1101 N N . SER A 1 142 ? 191.293 163.451 221.987 1.00 56.52 142 SER A N 1
ATOM 1102 C CA . SER A 1 142 ? 190.826 163.907 223.311 1.00 47.85 142 SER A CA 1
ATOM 1103 C C . SER A 1 142 ? 189.727 162.957 223.748 1.00 58.80 142 SER A C 1
ATOM 1104 O O . SER A 1 142 ? 189.009 162.436 222.897 1.00 70.37 142 SER A O 1
ATOM 1107 N N . PRO A 1 143 ? 189.564 162.668 225.058 1.00 59.23 143 PRO A N 1
ATOM 1108 C CA . PRO A 1 143 ? 188.561 161.699 225.481 1.00 54.99 143 PRO A CA 1
ATOM 1109 C C . PRO A 1 143 ? 187.138 162.081 225.075 1.00 48.99 143 PRO A C 1
ATOM 1110 O O . PRO A 1 143 ? 186.313 161.218 224.951 1.00 54.41 143 PRO A O 1
ATOM 1114 N N . ARG A 1 144 ? 186.888 163.370 224.959 1.00 43.82 144 ARG A N 1
ATOM 1115 C CA . ARG A 1 144 ? 185.604 163.921 224.488 1.00 48.50 144 ARG A CA 1
ATOM 1116 C C . ARG A 1 144 ? 185.439 163.488 223.032 1.00 50.70 144 ARG A C 1
ATOM 1117 O O . ARG A 1 144 ? 184.368 162.971 222.667 1.00 52.83 144 ARG A O 1
ATOM 1125 N N . ARG A 1 145 ? 186.469 163.704 222.229 1.00 48.75 145 ARG A N 1
ATOM 1126 C CA . ARG A 1 145 ? 186.439 163.272 220.824 1.00 52.16 145 ARG A CA 1
ATOM 1127 C C . ARG A 1 145 ? 186.339 161.753 220.802 1.00 49.00 145 ARG A C 1
ATOM 1128 O O . ARG A 1 145 ? 185.427 161.265 220.140 1.00 59.31 145 ARG A O 1
ATOM 1136 N N . ALA A 1 146 ? 187.184 161.042 221.545 1.00 47.98 146 ALA A N 1
ATOM 1137 C CA . ALA A 1 146 ? 187.088 159.570 221.628 1.00 50.91 146 ALA A CA 1
ATOM 1138 C C . ALA A 1 146 ? 185.633 159.198 221.919 1.00 48.79 146 ALA A C 1
ATOM 1139 O O . ALA A 1 146 ? 185.095 158.340 221.208 1.00 60.84 146 ALA A O 1
ATOM 1141 N N . GLN A 1 147 ? 184.969 159.922 222.810 1.00 50.92 147 GLN A N 1
ATOM 1142 C CA . GLN A 1 147 ? 183.551 159.666 223.158 1.00 52.01 147 GLN A CA 1
ATOM 1143 C C . GLN A 1 147 ? 182.614 160.030 222.001 1.00 48.54 147 GLN A C 1
ATOM 1144 O O . GLN A 1 147 ? 181.754 159.208 221.708 1.00 56.16 147 GLN A O 1
ATOM 1150 N N . ALA A 1 148 ? 182.708 161.244 221.457 1.00 48.12 148 ALA A N 1
ATOM 1151 C CA . ALA A 1 148 ? 181.970 161.724 220.268 1.00 48.29 148 ALA A CA 1
ATOM 1152 C C . ALA A 1 148 ? 182.036 160.651 219.186 1.00 48.90 148 ALA A C 1
ATOM 1153 O O . ALA A 1 148 ? 181.025 160.332 218.569 1.00 53.59 148 ALA A O 1
ATOM 1155 N N . VAL A 1 149 ? 183.243 160.174 218.954 1.00 44.43 149 VAL A N 1
ATOM 1156 C CA . VAL A 1 149 ? 183.544 159.141 217.948 1.00 45.12 149 VAL A CA 1
ATOM 1157 C C . VAL A 1 149 ? 182.773 157.892 218.334 1.00 47.80 149 VAL A C 1
ATOM 1158 O O . VAL A 1 149 ? 182.021 157.393 217.480 1.00 62.90 149 VAL A O 1
ATOM 1162 N N . ALA A 1 150 ? 182.923 157.427 219.563 1.00 52.91 150 ALA A N 1
ATOM 1163 C CA . ALA A 1 150 ? 182.240 156.212 220.049 1.00 46.89 150 ALA A CA 1
ATOM 1164 C C . ALA A 1 150 ? 180.744 156.340 219.788 1.00 43.53 150 ALA A C 1
ATOM 1165 O O . ALA A 1 150 ? 180.161 155.391 219.256 1.00 54.90 150 ALA A O 1
ATOM 1167 N N . GLN A 1 151 ? 180.133 157.476 220.078 1.00 47.11 151 GLN A N 1
ATOM 1168 C CA . GLN A 1 151 ? 178.662 157.572 219.916 1.00 53.01 151 GLN A CA 1
ATOM 1169 C C . GLN A 1 151 ? 178.294 157.847 218.457 1.00 53.80 151 GLN A C 1
ATOM 1170 O O . GLN A 1 151 ? 177.144 157.541 218.085 1.00 51.70 151 GLN A O 1
ATOM 1176 N N . THR A 1 152 ? 179.214 158.351 217.635 1.00 53.16 152 THR A N 1
ATOM 1177 C CA . THR A 1 152 ? 179.010 158.443 216.166 1.00 48.20 152 THR A CA 1
ATOM 1178 C C . THR A 1 152 ? 179.174 157.035 215.574 1.00 43.56 152 THR A C 1
ATOM 1179 O O . THR A 1 152 ? 178.331 156.646 214.767 1.00 51.56 152 THR A O 1
ATOM 1183 N N . GLU A 1 153 ? 180.157 156.265 216.001 1.00 45.10 153 GLU A N 1
ATOM 1184 C CA . GLU A 1 153 ? 180.264 154.838 215.610 1.00 47.33 153 GLU A CA 1
ATOM 1185 C C . GLU A 1 153 ? 178.946 154.121 215.880 1.00 48.42 153 GLU A C 1
ATOM 1186 O O . GLU A 1 153 ? 178.499 153.376 215.015 1.00 63.13 153 GLU A O 1
ATOM 1192 N N . ALA A 1 154 ? 178.359 154.319 217.053 1.00 58.99 154 ALA A N 1
ATOM 1193 C CA . ALA A 1 154 ? 177.111 153.649 217.476 1.00 55.14 154 ALA A CA 1
ATOM 1194 C C . ALA A 1 154 ? 176.012 153.953 216.472 1.00 51.34 154 ALA A C 1
ATOM 1195 O O . ALA A 1 154 ? 175.292 153.039 216.062 1.00 55.64 154 ALA A O 1
ATOM 1197 N N . TYR A 1 155 ? 175.885 155.217 216.110 1.00 45.51 155 TYR A N 1
ATOM 1198 C CA . TYR A 1 155 ? 174.828 155.684 215.190 1.00 42.50 155 TYR A CA 1
ATOM 1199 C C . TYR A 1 155 ? 174.915 154.942 213.865 1.00 43.81 155 TYR A C 1
ATOM 1200 O O . TYR A 1 155 ? 173.867 154.536 213.361 1.00 47.74 155 TYR A O 1
ATOM 1209 N N . TYR A 1 156 ? 176.115 154.883 213.283 1.00 46.77 156 TYR A N 1
ATOM 1210 C CA . TYR A 1 156 ? 176.356 154.271 211.956 1.00 49.32 156 TYR A CA 1
ATOM 1211 C C . TYR A 1 156 ? 176.249 152.761 212.092 1.00 47.10 156 TYR A C 1
ATOM 1212 O O . TYR A 1 156 ? 175.757 152.136 211.139 1.00 61.47 156 TYR A O 1
ATOM 1221 N N . ASP A 1 157 ? 176.639 152.196 213.224 1.00 51.99 157 ASP A N 1
ATOM 1222 C CA . ASP A 1 157 ? 176.469 150.741 213.477 1.00 58.15 157 ASP A CA 1
ATOM 1223 C C . ASP A 1 157 ? 174.991 150.380 213.326 1.00 52.98 157 ASP A C 1
ATOM 1224 O O . ASP A 1 157 ? 174.694 149.330 212.760 1.00 60.64 157 ASP A O 1
ATOM 1229 N N . GLN A 1 158 ? 174.115 151.280 213.736 1.00 54.04 158 GLN A N 1
ATOM 1230 C CA . GLN A 1 158 ? 172.651 151.100 213.707 1.00 55.38 158 GLN A CA 1
ATOM 1231 C C . GLN A 1 158 ? 172.138 151.384 212.316 1.00 52.33 158 GLN A C 1
ATOM 1232 O O . GLN A 1 158 ? 171.223 150.680 211.860 1.00 55.65 158 GLN A O 1
ATOM 1238 N N . LEU A 1 159 ? 172.637 152.451 211.701 1.00 52.05 159 LEU A N 1
ATOM 1239 C CA . LEU A 1 159 ? 172.130 152.846 210.374 1.00 47.41 159 LEU A CA 1
ATOM 1240 C C . LEU A 1 159 ? 172.404 151.705 209.394 1.00 43.14 159 LEU A C 1
ATOM 1241 O O . LEU A 1 159 ? 171.546 151.420 208.577 1.00 43.83 159 LEU A O 1
ATOM 1246 N N . PHE A 1 160 ? 173.582 151.112 209.459 1.00 39.73 160 PHE A N 1
ATOM 1247 C CA . PHE A 1 160 ? 174.042 150.163 208.429 1.00 46.79 160 PHE A CA 1
ATOM 1248 C C . PHE A 1 160 ? 173.619 148.749 208.792 1.00 52.41 160 PHE A C 1
ATOM 1249 O O . PHE A 1 160 ? 174.113 147.813 208.153 1.00 57.97 160 PHE A O 1
ATOM 1257 N N . SER A 1 161 ? 172.815 148.608 209.842 1.00 61.90 161 SER A N 1
ATOM 1258 C CA . SER A 1 161 ? 172.257 147.320 210.308 1.00 62.83 161 SER A CA 1
ATOM 1259 C C . SER A 1 161 ? 170.763 147.320 210.002 1.00 60.82 161 SER A C 1
ATOM 1260 O O . SER A 1 161 ? 170.335 148.136 209.175 1.00 65.92 161 SER A O 1
ATOM 1263 N N . ASP A 1 162 ? 170.002 146.455 210.668 1.00 72.03 162 ASP A N 1
ATOM 1264 C CA . ASP A 1 162 ? 168.532 146.320 210.521 1.00 78.26 162 ASP A CA 1
ATOM 1265 C C . ASP A 1 162 ? 167.831 147.084 211.658 1.00 78.72 162 ASP A C 1
ATOM 1266 O O . ASP A 1 162 ? 166.593 146.962 211.776 1.00 84.79 162 ASP A O 1
ATOM 1271 N N . ALA A 1 163 ? 168.578 147.885 212.424 1.00 73.86 163 ALA A N 1
ATOM 1272 C CA . ALA A 1 163 ? 168.119 148.557 213.659 1.00 66.70 163 ALA A CA 1
ATOM 1273 C C . ALA A 1 163 ? 166.877 149.384 213.362 1.00 71.88 163 ALA A C 1
ATOM 1274 O O . ALA A 1 163 ? 166.968 150.407 212.686 1.00 82.89 163 ALA A O 1
ATOM 1276 N N . PRO A 1 164 ? 165.684 148.990 213.865 1.00 73.63 164 PRO A N 1
ATOM 1277 C CA . PRO A 1 164 ? 164.429 149.619 213.454 1.00 72.46 164 PRO A CA 1
ATOM 1278 C C . PRO A 1 164 ? 164.347 151.123 213.722 1.00 66.52 164 PRO A C 1
ATOM 1279 O O . PRO A 1 164 ? 163.574 151.799 213.058 1.00 77.69 164 PRO A O 1
ATOM 1283 N N . ALA A 1 165 ? 165.092 151.591 214.720 1.00 67.50 165 ALA A N 1
ATOM 1284 C CA . ALA A 1 165 ? 165.215 153.016 215.089 1.00 64.07 165 ALA A CA 1
ATOM 1285 C C . ALA A 1 165 ? 165.581 153.837 213.851 1.00 65.37 165 ALA A C 1
ATOM 1286 O O . ALA A 1 165 ? 165.007 154.926 213.688 1.00 72.50 165 ALA A O 1
ATOM 1288 N N . LEU A 1 166 ? 166.497 153.322 213.018 1.00 61.66 166 LEU A N 1
ATOM 1289 C CA . LEU A 1 166 ? 167.017 154.029 211.819 1.00 61.24 166 LEU A CA 1
ATOM 1290 C C . LEU A 1 166 ? 166.451 153.461 210.515 1.00 58.03 166 LEU A C 1
ATOM 1291 O O . LEU A 1 166 ? 167.082 153.660 209.468 1.00 75.54 166 LEU A O 1
ATOM 1296 N N . HIS A 1 167 ? 165.278 152.844 210.555 1.00 57.35 167 HIS A N 1
ATOM 1297 C CA . HIS A 1 167 ? 164.584 152.308 209.368 1.00 55.80 167 HIS A CA 1
ATOM 1298 C C . HIS A 1 167 ? 164.202 153.462 208.440 1.00 50.10 167 HIS A C 1
ATOM 1299 O O . HIS A 1 167 ? 164.568 153.418 207.268 1.00 62.18 167 HIS A O 1
ATOM 1306 N N . ARG A 1 168 ? 163.462 154.431 208.949 1.00 57.32 168 ARG A N 1
ATOM 1307 C CA . ARG A 1 168 ? 163.041 155.644 208.214 1.00 58.25 168 ARG A CA 1
ATOM 1308 C C . ARG A 1 168 ? 164.249 156.249 207.504 1.00 51.33 168 ARG A C 1
ATOM 1309 O O . ARG A 1 168 ? 164.085 156.738 206.389 1.00 58.32 168 ARG A O 1
ATOM 1317 N N . SER A 1 169 ? 165.389 156.271 208.174 1.00 47.89 169 SER A N 1
ATOM 1318 C CA . SER A 1 169 ? 166.651 156.855 207.672 1.00 47.93 169 SER A CA 1
ATOM 1319 C C . SER A 1 169 ? 167.160 156.031 206.493 1.00 48.40 169 SER A C 1
ATOM 1320 O O . SER A 1 169 ? 167.441 156.583 205.432 1.00 42.47 169 SER A O 1
ATOM 1323 N N . ARG A 1 170 ? 167.222 154.731 206.674 1.00 47.48 170 ARG A N 1
ATOM 1324 C CA . ARG A 1 170 ? 167.612 153.828 205.586 1.00 44.90 170 ARG A CA 1
ATOM 1325 C C . ARG A 1 170 ? 166.676 154.011 204.397 1.00 50.03 170 ARG A C 1
ATOM 1326 O O . ARG A 1 170 ? 167.169 154.205 203.284 1.00 57.05 170 ARG A O 1
ATOM 1334 N N . GLU A 1 171 ? 165.383 154.055 204.634 1.00 50.06 171 GLU A N 1
ATOM 1335 C CA . GLU A 1 171 ? 164.422 154.318 203.554 1.00 50.25 171 GLU A CA 1
ATOM 1336 C C . GLU A 1 171 ? 164.785 155.638 202.896 1.00 46.45 171 GLU A C 1
ATOM 1337 O O . GLU A 1 171 ? 164.810 155.725 201.666 1.00 56.19 171 GLU A O 1
ATOM 1343 N N . ASN A 1 172 ? 165.022 156.660 203.687 1.00 41.60 172 ASN A N 1
ATOM 1344 C CA . ASN A 1 172 ? 165.244 157.996 203.123 1.00 45.47 172 ASN A CA 1
ATOM 1345 C C . ASN A 1 172 ? 166.580 157.984 202.393 1.00 43.08 172 ASN A C 1
ATOM 1346 O O . ASN A 1 172 ? 166.766 158.832 201.517 1.00 50.01 172 ASN A O 1
ATOM 1351 N N . TYR A 1 173 ? 167.448 157.068 202.776 1.00 33.40 173 TYR A N 1
ATOM 1352 C CA . TYR A 1 173 ? 168.825 156.990 202.300 1.00 40.83 173 TYR A CA 1
ATOM 1353 C C . TYR A 1 173 ? 168.925 155.946 201.214 1.00 37.75 173 TYR A C 1
ATOM 1354 O O . TYR A 1 173 ? 170.018 155.812 200.706 1.00 43.48 173 TYR A O 1
ATOM 1363 N N . ALA A 1 174 ? 167.821 155.298 200.877 1.00 44.61 174 ALA A N 1
ATOM 1364 C CA . ALA A 1 174 ? 167.772 154.180 199.922 1.00 47.17 174 ALA A CA 1
ATOM 1365 C C . ALA A 1 174 ? 168.833 153.186 200.349 1.00 44.99 174 ALA A C 1
ATOM 1366 O O . ALA A 1 174 ? 169.576 152.653 199.497 1.00 53.45 174 ALA A O 1
ATOM 1368 N N . MET A 1 175 ? 168.974 153.011 201.641 1.00 41.03 175 MET A N 1
ATOM 1369 C CA . MET A 1 175 ? 169.877 151.986 202.160 1.00 42.88 175 MET A CA 1
ATOM 1370 C C . MET A 1 175 ? 169.030 150.772 202.307 1.00 41.51 175 MET A C 1
ATOM 1371 O O . MET A 1 175 ? 167.902 150.941 202.761 1.00 48.67 175 MET A O 1
ATOM 1376 N N . LYS A 1 176 ? 169.550 149.605 201.956 1.00 46.89 176 LYS A N 1
ATOM 1377 C CA . LYS A 1 176 ? 168.784 148.387 202.265 1.00 51.21 176 LYS A CA 1
ATOM 1378 C C . LYS A 1 176 ? 168.915 148.142 203.760 1.00 54.15 176 LYS A C 1
ATOM 1379 O O . LYS A 1 176 ? 169.922 148.564 204.331 1.00 55.85 176 LYS A O 1
ATOM 1385 N N . GLU A 1 177 ? 167.918 147.483 204.347 1.00 63.89 177 GLU A N 1
ATOM 1386 C CA . GLU A 1 177 ? 168.006 146.962 205.733 1.00 64.38 177 GLU A CA 1
ATOM 1387 C C . GLU A 1 177 ? 169.194 146.004 205.769 1.00 58.53 177 GLU A C 1
ATOM 1388 O O . GLU A 1 177 ? 169.311 145.160 204.874 1.00 65.35 177 GLU A O 1
ATOM 1394 N N . ASN A 1 178 ? 170.062 146.171 206.752 1.00 58.06 178 ASN A N 1
ATOM 1395 C CA . ASN A 1 178 ? 171.251 145.313 206.948 1.00 58.98 178 ASN A CA 1
ATOM 1396 C C . ASN A 1 178 ? 172.137 145.518 205.731 1.00 58.73 178 ASN A C 1
ATOM 1397 O O . ASN A 1 178 ? 172.566 144.538 205.101 1.00 70.07 178 ASN A O 1
ATOM 1402 N N . THR A 1 179 ? 172.387 146.784 205.423 1.00 54.75 179 THR A N 1
ATOM 1403 C CA . THR A 1 179 ? 173.293 147.183 204.343 1.00 46.39 179 THR A CA 1
ATOM 1404 C C . THR A 1 179 ? 174.621 146.466 204.536 1.00 45.08 179 THR A C 1
ATOM 1405 O O . THR A 1 179 ? 175.242 146.122 203.546 1.00 48.99 179 THR A O 1
ATOM 1409 N N . LEU A 1 180 ? 175.090 146.394 205.774 1.00 51.21 180 LEU A N 1
ATOM 1410 C CA . LEU A 1 180 ? 176.423 145.873 206.134 1.00 53.64 180 LEU A CA 1
ATOM 1411 C C . LEU A 1 180 ? 176.239 144.990 207.358 1.00 59.84 180 LEU A C 1
ATOM 1412 O O . LEU A 1 180 ? 176.420 145.444 208.477 1.00 56.19 180 LEU A O 1
ATOM 1417 N N . PRO A 1 181 ? 175.791 143.725 207.176 1.00 66.88 181 PRO A N 1
ATOM 1418 C CA . PRO A 1 181 ? 175.289 142.909 208.285 1.00 64.06 181 PRO A CA 1
ATOM 1419 C C . PRO A 1 181 ? 176.311 142.414 209.314 1.00 52.98 181 PRO A C 1
ATOM 1420 O O . PRO A 1 181 ? 175.893 142.120 210.406 1.00 74.48 181 PRO A O 1
ATOM 1424 N N . ASP A 1 182 ? 177.583 142.292 208.949 1.00 54.58 182 ASP A N 1
ATOM 1425 C CA . ASP A 1 182 ? 178.659 141.940 209.906 1.00 57.14 182 ASP A CA 1
ATOM 1426 C C . ASP A 1 182 ? 178.907 143.143 210.813 1.00 70.00 182 ASP A C 1
ATOM 1427 O O . ASP A 1 182 ? 179.271 144.219 210.283 1.00 79.41 182 ASP A O 1
ATOM 1432 N N . ALA A 1 183 ? 178.717 142.964 212.125 1.00 67.23 183 ALA A N 1
ATOM 1433 C CA . ALA A 1 183 ? 178.929 144.016 213.143 1.00 66.63 183 ALA A CA 1
ATOM 1434 C C . ALA A 1 183 ? 180.382 144.490 213.106 1.00 58.48 183 ALA A C 1
ATOM 1435 O O . ALA A 1 183 ? 180.596 145.710 213.267 1.00 55.99 183 ALA A O 1
ATOM 1437 N N . ASN A 1 184 ? 181.338 143.584 212.888 1.00 55.63 184 ASN A N 1
ATOM 1438 C CA . ASN A 1 184 ? 182.778 143.950 212.870 1.00 60.11 184 ASN A CA 1
ATOM 1439 C C . ASN A 1 184 ? 183.001 144.876 211.672 1.00 57.82 184 ASN A C 1
ATOM 1440 O O . ASN A 1 184 ? 183.441 146.009 211.870 1.00 59.15 184 ASN A O 1
ATOM 1445 N N . ARG A 1 185 ? 182.567 144.433 210.503 1.00 52.56 185 ARG A N 1
ATOM 1446 C CA . ARG A 1 185 ? 182.712 145.161 209.231 1.00 56.73 185 ARG A CA 1
ATOM 1447 C C . ARG A 1 185 ? 182.140 146.564 209.420 1.00 51.13 185 ARG A C 1
ATOM 1448 O O . ARG A 1 185 ? 182.787 147.499 208.971 1.00 41.29 185 ARG A O 1
ATOM 1456 N N . ARG A 1 186 ? 180.979 146.674 210.077 1.00 48.32 186 ARG A N 1
ATOM 1457 C CA . ARG A 1 186 ? 180.335 147.970 210.354 1.00 51.71 186 ARG A CA 1
ATOM 1458 C C . ARG A 1 186 ? 181.212 148.794 211.291 1.00 56.96 186 ARG A C 1
ATOM 1459 O O . ARG A 1 186 ? 181.390 149.995 211.045 1.00 57.04 186 ARG A O 1
ATOM 1467 N N . ARG A 1 187 ? 181.714 148.173 212.340 1.00 49.19 187 ARG A N 1
ATOM 1468 C CA . ARG A 1 187 ? 182.629 148.882 213.236 1.00 54.03 187 ARG A CA 1
ATOM 1469 C C . ARG A 1 187 ? 183.791 149.385 212.379 1.00 50.43 187 ARG A C 1
ATOM 1470 O O . ARG A 1 187 ? 184.063 150.605 212.395 1.00 50.90 187 ARG A O 1
ATOM 1478 N N . GLN A 1 188 ? 184.463 148.486 211.673 1.00 46.08 188 GLN A N 1
ATOM 1479 C CA . GLN A 1 188 ? 185.656 148.850 210.873 1.00 44.59 188 GLN A CA 1
ATOM 1480 C C . GLN A 1 188 ? 185.235 150.009 209.976 1.00 41.49 188 GLN A C 1
ATOM 1481 O O . GLN A 1 188 ? 185.914 151.024 209.940 1.00 41.77 188 GLN A O 1
ATOM 1487 N N . MET A 1 189 ? 184.060 149.884 209.378 1.00 38.57 189 MET A N 1
ATOM 1488 C CA . MET A 1 189 ? 183.574 150.864 208.429 1.00 41.15 189 MET A CA 1
ATOM 1489 C C . MET A 1 189 ? 183.466 152.228 209.092 1.00 45.89 189 MET A C 1
ATOM 1490 O O . MET A 1 189 ? 183.783 153.232 208.430 1.00 45.07 189 MET A O 1
ATOM 1495 N N . THR A 1 190 ? 183.001 152.274 210.330 1.00 49.36 190 THR A N 1
ATOM 1496 C CA . THR A 1 190 ? 182.879 153.533 211.103 1.00 44.58 190 THR A CA 1
ATOM 1497 C C . THR A 1 190 ? 184.283 154.096 211.293 1.00 43.74 190 THR A C 1
ATOM 1498 O O . THR A 1 190 ? 184.458 155.319 211.184 1.00 48.27 190 THR A O 1
ATOM 1502 N N . HIS A 1 191 ? 185.274 153.236 211.503 1.00 41.74 191 HIS A N 1
ATOM 1503 C CA . HIS A 1 191 ? 186.678 153.702 211.573 1.00 41.47 191 HIS A CA 1
ATOM 1504 C C . HIS A 1 191 ? 187.044 154.440 210.299 1.00 44.40 191 HIS A C 1
ATOM 1505 O O . HIS A 1 191 ? 187.678 155.497 210.362 1.00 51.37 191 HIS A O 1
ATOM 1512 N N . PHE A 1 192 ? 186.706 153.844 209.175 1.00 48.06 192 PHE A N 1
ATOM 1513 C CA . PHE A 1 192 ? 186.922 154.452 207.860 1.00 37.88 192 PHE A CA 1
ATOM 1514 C C . PHE A 1 192 ? 186.162 155.761 207.831 1.00 35.72 192 PHE A C 1
ATOM 1515 O O . PHE A 1 192 ? 186.760 156.801 207.529 1.00 35.17 192 PHE A O 1
ATOM 1523 N N . PHE A 1 193 ? 184.879 155.738 208.149 1.00 32.84 193 PHE A N 1
ATOM 1524 C CA . PHE A 1 193 ? 184.099 156.991 208.156 1.00 37.90 193 PHE A CA 1
ATOM 1525 C C . PHE A 1 193 ? 184.772 158.048 209.003 1.00 44.08 193 PHE A C 1
ATOM 1526 O O . PHE A 1 193 ? 184.910 159.225 208.571 1.00 47.37 193 PHE A O 1
ATOM 1534 N N . PHE A 1 194 ? 185.224 157.615 210.161 1.00 40.67 194 PHE A N 1
ATOM 1535 C CA . PHE A 1 194 ? 185.924 158.481 211.108 1.00 38.83 194 PHE A CA 1
ATOM 1536 C C . PHE A 1 194 ? 187.097 159.129 210.405 1.00 38.66 194 PHE A C 1
ATOM 1537 O O . PHE A 1 194 ? 187.228 160.372 210.374 1.00 40.72 194 PHE A O 1
ATOM 1545 N N . TRP A 1 195 ? 187.984 158.281 209.923 1.00 35.95 195 TRP A N 1
ATOM 1546 C CA . TRP A 1 195 ? 189.188 158.733 209.210 1.00 37.09 195 TRP A CA 1
ATOM 1547 C C . TRP A 1 195 ? 188.831 159.783 208.148 1.00 40.47 195 TRP A C 1
ATOM 1548 O O . TRP A 1 195 ? 189.547 160.783 208.033 1.00 41.49 195 TRP A O 1
ATOM 1559 N N . THR A 1 196 ? 187.773 159.604 207.375 1.00 34.66 196 THR A N 1
ATOM 1560 C CA . THR A 1 196 ? 187.499 160.581 206.306 1.00 39.45 196 THR A CA 1
ATOM 1561 C C . THR A 1 196 ? 187.082 161.907 206.941 1.00 39.78 196 THR A C 1
ATOM 1562 O O . THR A 1 196 ? 187.401 162.962 206.395 1.00 45.76 196 THR A O 1
ATOM 1566 N N . ALA A 1 197 ? 186.278 161.845 207.995 1.00 42.14 197 ALA A N 1
ATOM 1567 C CA . ALA A 1 197 ? 185.797 163.027 208.725 1.00 37.68 197 ALA A CA 1
ATOM 1568 C C . ALA A 1 197 ? 186.984 163.679 209.401 1.00 40.89 197 ALA A C 1
ATOM 1569 O O . ALA A 1 197 ? 187.162 164.900 209.303 1.00 46.21 197 ALA A O 1
ATOM 1571 N N . TRP A 1 198 ? 187.822 162.851 209.969 1.00 35.99 198 TRP A N 1
ATOM 1572 C CA . TRP A 1 198 ? 189.057 163.299 210.614 1.00 38.87 198 TRP A CA 1
ATOM 1573 C C . TRP A 1 198 ? 189.892 164.077 209.603 1.00 44.83 198 TRP A C 1
ATOM 1574 O O . TRP A 1 198 ? 190.174 165.267 209.860 1.00 49.48 198 TRP A O 1
ATOM 1585 N N . ALA A 1 199 ? 190.259 163.438 208.490 1.00 38.32 199 ALA A N 1
ATOM 1586 C CA . ALA A 1 199 ? 190.966 164.117 207.392 1.00 37.26 199 ALA A CA 1
ATOM 1587 C C . ALA A 1 199 ? 190.199 165.398 207.064 1.00 35.63 199 ALA A C 1
ATOM 1588 O O . ALA A 1 199 ? 190.790 166.451 207.100 1.00 45.22 199 ALA A O 1
ATOM 1590 N N . ALA A 1 200 ? 188.897 165.309 206.892 1.00 35.99 200 ALA A N 1
ATOM 1591 C CA . ALA A 1 200 ? 188.068 166.442 206.470 1.00 41.48 200 ALA A CA 1
ATOM 1592 C C . ALA A 1 200 ? 188.251 167.603 207.437 1.00 45.71 200 ALA A C 1
ATOM 1593 O O . ALA A 1 200 ? 187.983 168.751 207.010 1.00 49.32 200 ALA A O 1
ATOM 1595 N N . ALA A 1 201 ? 188.524 167.298 208.711 1.00 43.84 201 ALA A N 1
ATOM 1596 C CA . ALA A 1 201 ? 188.424 168.261 209.806 1.00 37.89 201 ALA A CA 1
ATOM 1597 C C . ALA A 1 201 ? 189.763 168.682 210.378 1.00 42.27 201 ALA A C 1
ATOM 1598 O O . ALA A 1 201 ? 189.771 169.603 211.199 1.00 50.33 201 ALA A O 1
ATOM 1599 N N . THR A 1 202 ? 190.838 168.005 210.034 1.00 41.71 202 THR A N 1
ATOM 1600 C CA . THR A 1 202 ? 192.188 168.270 210.558 1.00 48.30 202 THR A CA 1
ATOM 1601 C C . THR A 1 202 ? 192.933 169.190 209.583 1.00 51.90 202 THR A C 1
ATOM 1602 O O . THR A 1 202 ? 193.082 168.820 208.407 1.00 56.77 202 THR A O 1
ATOM 1606 N N . GLU A 1 203 ? 193.446 170.312 210.072 1.00 54.94 203 GLU A N 1
ATOM 1607 C CA . GLU A 1 203 ? 194.310 171.207 209.278 1.00 50.60 203 GLU A CA 1
ATOM 1608 C C . GLU A 1 203 ? 195.580 170.461 208.933 1.00 47.33 203 GLU A C 1
ATOM 1609 O O . GLU A 1 203 ? 196.066 169.685 209.765 1.00 52.36 203 GLU A O 1
ATOM 1615 N N . ARG A 1 204 ? 196.058 170.648 207.710 1.00 51.42 204 ARG A N 1
ATOM 1616 C CA . ARG A 1 204 ? 197.403 170.171 207.336 1.00 54.81 204 ARG A CA 1
ATOM 1617 C C . ARG A 1 204 ? 198.428 170.919 208.182 1.00 53.45 204 ARG A C 1
ATOM 1618 O O . ARG A 1 204 ? 198.202 172.135 208.427 1.00 64.24 204 ARG A O 1
ATOM 1626 N N . GLU A 1 205 ? 199.512 170.244 208.571 1.00 61.49 205 GLU A N 1
ATOM 1627 C CA . GLU A 1 205 ? 200.620 170.857 209.345 1.00 68.07 205 GLU A CA 1
ATOM 1628 C C . GLU A 1 205 ? 200.970 172.180 208.662 1.00 76.30 205 GLU A C 1
ATOM 1629 O O . GLU A 1 205 ? 201.181 172.173 207.427 1.00 78.98 205 GLU A O 1
ATOM 1635 N N . GLY A 1 206 ? 200.981 173.270 209.430 1.00 79.39 206 GLY A N 1
ATOM 1636 C CA . GLY A 1 206 ? 201.392 174.599 208.955 1.00 81.80 206 GLY A CA 1
ATOM 1637 C C . GLY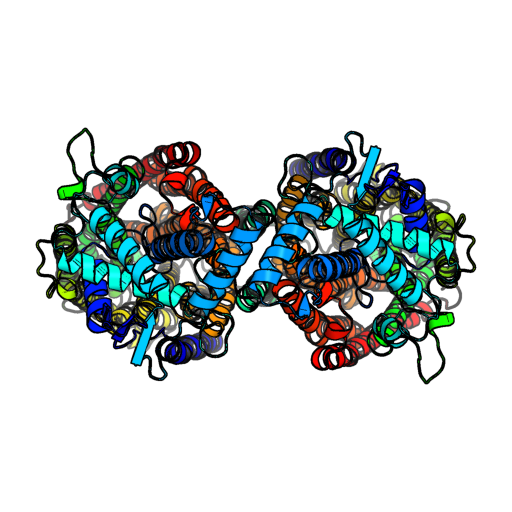 A 1 206 ? 200.526 175.074 207.817 1.00 76.66 206 GLY A C 1
ATOM 1638 O O . GLY A 1 206 ? 201.074 175.637 206.856 1.00 99.37 206 GLY A O 1
ATOM 1639 N N . THR A 1 207 ? 199.225 174.800 207.904 1.00 82.53 207 THR A N 1
ATOM 1640 C CA . THR A 1 207 ? 198.163 175.393 207.053 1.00 75.73 207 THR A CA 1
ATOM 1641 C C . THR A 1 207 ? 196.961 175.694 207.947 1.00 60.77 207 THR A C 1
ATOM 1642 O O . THR A 1 207 ? 196.899 175.179 209.074 1.00 64.25 207 THR A O 1
ATOM 1646 N N . SER A 1 208 ? 196.033 176.487 207.428 1.00 62.19 208 SER A N 1
ATOM 1647 C CA . SER A 1 208 ? 194.709 176.746 208.034 1.00 63.25 208 SER A CA 1
ATOM 1648 C C . SER A 1 208 ? 193.680 175.869 207.318 1.00 55.44 208 SER A C 1
ATOM 1649 O O . SER A 1 208 ? 192.467 176.180 207.340 1.00 63.84 208 SER A O 1
ATOM 1652 N N . VAL A 1 209 ? 194.154 174.837 206.649 1.00 46.86 209 VAL A N 1
ATOM 1653 C CA . VAL A 1 209 ? 193.342 174.158 205.613 1.00 54.74 209 VAL A CA 1
ATOM 1654 C C . VAL A 1 209 ? 193.353 172.686 205.939 1.00 46.06 209 VAL A C 1
ATOM 1655 O O . VAL A 1 209 ? 194.459 172.135 206.195 1.00 47.57 209 VAL A O 1
ATOM 1659 N N . THR A 1 210 ? 192.189 172.065 205.939 1.00 41.46 210 THR A N 1
ATOM 1660 C CA . THR A 1 210 ? 192.136 170.606 206.222 1.00 43.14 210 THR A CA 1
ATOM 1661 C C . THR A 1 210 ? 192.711 169.814 205.055 1.00 41.73 210 THR A C 1
ATOM 1662 O O . THR A 1 210 ? 192.812 170.350 203.928 1.00 40.16 210 THR A O 1
ATOM 1666 N N . TYR A 1 211 ? 192.996 168.545 205.324 1.00 42.37 211 TYR A N 1
ATOM 1667 C CA . TYR A 1 211 ? 193.498 167.584 204.327 1.00 43.41 211 TYR A CA 1
ATOM 1668 C C . TYR A 1 211 ? 192.572 167.541 203.124 1.00 43.77 211 TYR A C 1
ATOM 1669 O O . TYR A 1 211 ? 193.095 167.321 202.033 1.00 45.87 211 TYR A O 1
ATOM 1678 N N . THR A 1 212 ? 191.291 167.839 203.334 1.00 42.19 212 THR A N 1
ATOM 1679 C CA . THR A 1 212 ? 190.253 167.878 202.287 1.00 37.41 212 THR A CA 1
ATOM 1680 C C . THR A 1 212 ? 190.013 169.289 201.828 1.00 42.53 212 THR A C 1
ATOM 1681 O O . THR A 1 212 ? 188.922 169.522 201.281 1.00 40.76 212 THR A O 1
ATOM 1685 N N . ASN A 1 213 ? 190.938 170.206 202.110 1.00 42.60 213 ASN A N 1
ATOM 1686 C CA . ASN A 1 213 ? 190.738 171.606 201.688 1.00 41.76 213 ASN A CA 1
ATOM 1687 C C . ASN A 1 213 ? 189.462 172.107 202.309 1.00 39.71 213 ASN A C 1
ATOM 1688 O O . ASN A 1 213 ? 188.636 172.697 201.585 1.00 37.22 213 ASN A O 1
ATOM 1693 N N . ASN A 1 214 ? 189.288 171.820 203.596 1.00 40.14 214 ASN A N 1
ATOM 1694 C CA . ASN A 1 214 ? 188.189 172.368 204.419 1.00 35.02 214 ASN A CA 1
ATOM 1695 C C . ASN A 1 214 ? 186.881 171.823 203.975 1.00 32.35 214 ASN A C 1
ATOM 1696 O O . ASN A 1 214 ? 185.856 172.417 204.280 1.00 32.17 214 ASN A O 1
ATOM 1701 N N . TRP A 1 215 ? 186.953 170.737 203.250 1.00 40.95 215 TRP A N 1
ATOM 1702 C CA . TRP A 1 215 ? 185.746 170.076 202.758 1.00 40.21 215 TRP A CA 1
ATOM 1703 C C . TRP A 1 215 ? 185.385 169.074 203.853 1.00 37.01 215 TRP A C 1
ATOM 1704 O O . TRP A 1 215 ? 186.242 168.318 204.291 1.00 36.37 215 TRP A O 1
ATOM 1715 N N . PRO A 1 216 ? 184.124 168.925 204.257 1.00 33.97 216 PRO A N 1
ATOM 1716 C CA . PRO A 1 216 ? 183.009 169.634 203.680 1.00 38.58 216 PRO A CA 1
ATOM 1717 C C . PRO A 1 216 ? 182.760 170.934 204.437 1.00 41.52 216 PRO A C 1
ATOM 1718 O O . PRO A 1 216 ? 183.322 171.165 205.462 1.00 50.66 216 PRO A O 1
ATOM 1722 N N . HIS A 1 217 ? 181.872 171.703 203.876 1.00 36.93 217 HIS A N 1
ATOM 1723 C CA . HIS A 1 217 ? 181.410 172.961 204.452 1.00 42.94 217 HIS A CA 1
ATOM 1724 C C . HIS A 1 217 ? 180.745 172.572 205.762 1.00 46.67 217 HIS A C 1
ATOM 1725 O O . HIS A 1 217 ? 179.673 171.941 205.734 1.00 38.91 217 HIS A O 1
ATOM 1732 N N . GLU A 1 218 ? 181.410 172.932 206.843 1.00 48.22 218 GLU A N 1
ATOM 1733 C CA . GLU A 1 218 ? 181.046 172.539 208.211 1.00 45.43 218 GLU A CA 1
ATOM 1734 C C . GLU A 1 218 ? 181.379 173.746 209.063 1.00 39.27 218 GLU A C 1
ATOM 1735 O O . GLU A 1 218 ? 182.506 173.873 209.548 1.00 39.10 218 GLU A O 1
ATOM 1741 N N . PRO A 1 219 ? 180.446 174.707 209.116 1.00 48.99 219 PRO A N 1
ATOM 1742 C CA . PRO A 1 219 ? 180.650 175.951 209.859 1.00 53.31 219 PRO A CA 1
ATOM 1743 C C . PRO A 1 219 ? 181.178 175.660 211.273 1.00 55.85 219 PRO A C 1
ATOM 1744 O O . PRO A 1 219 ? 182.084 176.352 211.684 1.00 58.32 219 PRO A O 1
ATOM 1748 N N . LEU A 1 220 ? 180.734 174.558 211.896 1.00 48.68 220 LEU A N 1
ATOM 1749 C CA . LEU A 1 220 ? 181.117 174.184 213.283 1.00 49.22 220 LEU A CA 1
ATOM 1750 C C . LEU A 1 220 ? 182.631 174.143 213.483 1.00 48.17 220 LEU A C 1
ATOM 1751 O O . LEU A 1 220 ? 183.050 174.306 214.648 1.00 64.64 220 LEU A O 1
ATOM 1756 N N . ILE A 1 221 ? 183.424 173.810 212.482 1.00 49.70 221 ILE A N 1
ATOM 1757 C CA . ILE A 1 221 ? 184.903 173.771 212.669 1.00 50.45 221 ILE A CA 1
ATOM 1758 C C . ILE A 1 221 ? 185.518 174.766 211.704 1.00 42.84 221 ILE A C 1
ATOM 1759 O O . ILE A 1 221 ? 186.682 174.638 211.383 1.00 48.32 221 ILE A O 1
ATOM 1764 N N . GLY A 1 222 ? 184.732 175.736 211.266 1.00 43.04 222 GLY A N 1
ATOM 1765 C CA . GLY A 1 222 ? 185.237 176.740 210.320 1.00 51.85 222 GLY A CA 1
ATOM 1766 C C . GLY A 1 222 ? 185.815 176.131 209.060 1.00 50.02 222 GLY A C 1
ATOM 1767 O O . GLY A 1 222 ? 186.726 176.731 208.509 1.00 48.85 222 GLY A O 1
ATOM 1768 N N . ASN A 1 223 ? 185.313 174.960 208.655 1.00 48.61 223 ASN A N 1
ATOM 1769 C CA . ASN A 1 223 ? 185.405 174.440 207.278 1.00 40.22 223 ASN A CA 1
ATOM 1770 C C . ASN A 1 223 ? 184.568 175.370 206.401 1.00 42.47 223 ASN A C 1
ATOM 1771 O O . ASN A 1 223 ? 183.331 175.305 206.393 1.00 38.55 223 ASN A O 1
ATOM 1776 N N . HIS A 1 224 ? 185.286 176.261 205.759 1.00 41.54 224 HIS A N 1
ATOM 1777 C CA . HIS A 1 224 ? 184.793 177.189 204.739 1.00 47.27 224 HIS A CA 1
ATOM 1778 C C . HIS A 1 224 ? 185.839 177.050 203.659 1.00 47.32 224 HIS A C 1
ATOM 1779 O O . HIS A 1 224 ? 186.948 176.550 203.927 1.00 35.94 224 HIS A O 1
ATOM 1786 N N . PRO A 1 225 ? 185.468 177.388 202.416 1.00 40.02 225 PRO A N 1
ATOM 1787 C CA . PRO A 1 225 ? 186.428 177.367 201.330 1.00 45.59 225 PRO A CA 1
ATOM 1788 C C . PRO A 1 225 ? 187.670 178.112 201.815 1.00 43.57 225 PRO A C 1
ATOM 1789 O O . PRO A 1 225 ? 187.498 179.216 202.348 1.00 44.24 225 PRO A O 1
ATOM 1793 N N . SER A 1 226 ? 188.861 177.561 201.616 1.00 45.37 226 SER A N 1
ATOM 1794 C CA . SER A 1 226 ? 190.122 178.333 201.714 1.00 51.72 226 SER A CA 1
ATOM 1795 C C . SER A 1 226 ? 190.023 179.639 200.912 1.00 60.66 226 SER A C 1
ATOM 1796 O O . SER A 1 226 ? 189.190 179.725 199.973 1.00 68.39 226 SER A O 1
ATOM 1799 N N . SER A 1 227 ? 190.867 180.619 201.226 1.00 62.81 227 SER A N 1
ATOM 1800 C CA . SER A 1 227 ? 190.955 181.868 200.436 1.00 67.04 227 SER A CA 1
ATOM 1801 C C . SER A 1 227 ? 191.520 181.502 199.052 1.00 60.97 227 SER A C 1
ATOM 1802 O O . SER A 1 227 ? 190.989 182.050 198.071 1.00 56.91 227 SER A O 1
ATOM 1805 N N . GLU A 1 228 ? 192.497 180.575 199.001 1.00 56.05 228 GLU A N 1
ATOM 1806 C CA . GLU A 1 228 ? 193.077 179.990 197.767 1.00 63.91 228 GLU A CA 1
ATOM 1807 C C . GLU A 1 228 ? 191.982 179.378 196.890 1.00 70.88 228 GLU A C 1
ATOM 1808 O O . GLU A 1 228 ? 191.900 179.745 195.712 1.00 80.56 228 GLU A O 1
ATOM 1814 N N . ASN A 1 229 ? 191.170 178.488 197.436 1.00 68.95 229 ASN A N 1
ATOM 1815 C CA . ASN A 1 229 ? 189.971 177.969 196.735 1.00 61.52 229 ASN A CA 1
ATOM 1816 C C . ASN A 1 229 ? 189.280 179.175 196.086 1.00 59.07 229 ASN A C 1
ATOM 1817 O O . ASN A 1 229 ? 189.047 179.135 194.858 1.00 68.46 229 ASN A O 1
ATOM 1822 N N . VAL A 1 230 ? 188.970 180.202 196.864 1.00 60.67 230 VAL A N 1
ATOM 1823 C CA . VAL A 1 230 ? 188.223 181.410 196.393 1.00 61.52 230 VAL A CA 1
ATOM 1824 C C . VAL A 1 230 ? 189.039 182.138 195.304 1.00 49.64 230 VAL A C 1
ATOM 1825 O O . VAL A 1 230 ? 188.442 182.527 194.296 1.00 51.70 230 VAL A O 1
ATOM 1829 N N . MET A 1 231 ? 190.348 182.237 195.480 1.00 59.58 231 MET A N 1
ATOM 1830 C CA . MET A 1 231 ? 191.292 182.816 194.493 1.00 65.81 231 MET A CA 1
ATOM 1831 C C . MET A 1 231 ? 191.045 182.098 193.168 1.00 64.79 231 MET A C 1
ATOM 1832 O O . MET A 1 231 ? 190.513 182.730 192.213 1.00 70.52 231 MET A O 1
ATOM 1837 N N . TRP A 1 232 ? 191.330 180.798 193.164 1.00 57.20 232 TRP A N 1
ATOM 1838 C CA . TRP A 1 232 ? 191.456 179.980 191.944 1.00 54.58 232 TRP A CA 1
ATOM 1839 C C . TRP A 1 232 ? 190.111 179.868 191.235 1.00 52.95 232 TRP A C 1
ATOM 1840 O O . TRP A 1 232 ? 190.068 179.659 190.019 1.00 67.49 232 TRP A O 1
ATOM 1851 N N . SER A 1 233 ? 189.073 180.015 192.014 1.00 49.67 233 SER A N 1
ATOM 1852 C CA . SER A 1 233 ? 187.680 180.027 191.582 1.00 56.83 233 SER A CA 1
ATOM 1853 C C . SER A 1 233 ? 187.455 181.255 190.708 1.00 55.91 233 SER A C 1
ATOM 1854 O O . SER A 1 233 ? 186.858 181.100 189.627 1.00 62.42 233 SER A O 1
ATOM 1857 N N . ILE A 1 234 ? 187.922 182.419 191.145 1.00 56.72 234 ILE A N 1
ATOM 1858 C CA . ILE A 1 234 ? 187.763 183.698 190.386 1.00 53.79 234 ILE A CA 1
ATOM 1859 C C . ILE A 1 234 ? 188.667 183.560 189.158 1.00 45.71 234 ILE A C 1
ATOM 1860 O O . ILE A 1 234 ? 188.207 183.769 188.038 1.00 58.07 234 ILE A O 1
ATOM 1865 N N . ILE A 1 235 ? 189.884 183.099 189.377 1.00 38.18 235 ILE A N 1
ATOM 1866 C CA . ILE A 1 235 ? 190.833 182.926 188.265 1.00 49.74 235 ILE A CA 1
ATOM 1867 C C . ILE A 1 235 ? 190.203 181.996 187.228 1.00 47.25 235 ILE A C 1
ATOM 1868 O O . ILE A 1 235 ? 190.213 182.370 186.054 1.00 56.07 235 ILE A O 1
ATOM 1873 N N . SER A 1 236 ? 189.600 180.892 187.651 1.00 48.96 236 SER A N 1
ATOM 1874 C CA . SER A 1 236 ? 189.004 179.915 186.720 1.00 51.67 236 SER A CA 1
ATOM 1875 C C . SER A 1 236 ? 188.019 180.658 185.815 1.00 43.14 236 SER A C 1
ATOM 1876 O O . SER A 1 236 ? 188.128 180.525 184.592 1.00 46.38 236 SER A O 1
ATOM 1879 N N . VAL A 1 237 ? 187.166 181.496 186.375 1.00 45.95 237 VAL A N 1
ATOM 1880 C CA . VAL A 1 237 ? 186.112 182.179 185.568 1.00 50.51 237 VAL A CA 1
ATOM 1881 C C . VAL A 1 237 ? 186.791 183.061 184.523 1.00 49.72 237 VAL A C 1
ATOM 1882 O O . VAL A 1 237 ? 186.336 183.095 183.367 1.00 47.87 237 VAL A O 1
ATOM 1886 N N . VAL A 1 238 ? 187.846 183.740 184.946 1.00 40.97 238 VAL A N 1
ATOM 1887 C CA . VAL A 1 238 ? 188.623 184.652 184.090 1.00 49.78 238 VAL A CA 1
ATOM 1888 C C . VAL A 1 238 ? 189.328 183.809 183.059 1.00 48.55 238 VAL A C 1
ATOM 1889 O O . VAL A 1 238 ? 189.337 184.199 181.883 1.00 48.23 238 VAL A O 1
ATOM 1893 N N . VAL A 1 239 ? 189.959 182.740 183.511 1.00 49.80 239 VAL A N 1
ATOM 1894 C CA . VAL A 1 239 ? 190.609 181.809 182.562 1.00 52.60 239 VAL A CA 1
ATOM 1895 C C . VAL A 1 239 ? 189.546 181.391 181.557 1.00 44.41 239 VAL A C 1
ATOM 1896 O O . VAL A 1 239 ? 189.842 181.432 180.356 1.00 49.46 239 VAL A O 1
ATOM 1900 N N . LEU A 1 240 ? 188.337 181.070 182.027 1.00 48.78 240 LEU A N 1
ATOM 1901 C CA . LEU A 1 240 ? 187.291 180.534 181.138 1.00 43.89 240 LEU A CA 1
ATOM 1902 C C . LEU A 1 240 ? 186.915 181.603 180.109 1.00 43.08 240 LEU A C 1
ATOM 1903 O O . LEU A 1 240 ? 186.901 181.293 178.899 1.00 43.73 240 LEU A O 1
ATOM 1908 N N . LEU A 1 241 ? 186.632 182.808 180.564 1.00 45.75 241 LEU A N 1
ATOM 1909 C CA . LEU A 1 241 ? 186.039 183.828 179.689 1.00 46.57 241 LEU A CA 1
ATOM 1910 C C . LEU A 1 241 ? 187.143 184.381 178.793 1.00 48.19 241 LEU A C 1
ATOM 1911 O O . LEU A 1 241 ? 186.884 184.584 177.608 1.00 46.03 241 LEU A O 1
ATOM 1916 N N . ALA A 1 242 ? 188.325 184.582 179.351 1.00 46.88 242 ALA A N 1
ATOM 1917 C CA . ALA A 1 242 ? 189.513 184.969 178.580 1.00 51.49 242 ALA A CA 1
ATOM 1918 C C . ALA A 1 242 ? 189.638 183.935 177.474 1.00 51.49 242 ALA A C 1
ATOM 1919 O O . ALA A 1 242 ? 189.673 184.325 176.304 1.00 61.66 242 ALA A O 1
ATOM 1921 N N . GLY A 1 243 ? 189.616 182.668 177.880 1.00 49.61 243 GLY A N 1
ATOM 1922 C CA . GLY A 1 243 ? 189.832 181.505 177.020 1.00 43.79 243 GLY A CA 1
ATOM 1923 C C . GLY A 1 243 ? 188.853 181.500 175.868 1.00 42.60 243 GLY A C 1
ATOM 1924 O O . GLY A 1 243 ? 189.267 181.235 174.755 1.00 48.66 243 GLY A O 1
ATOM 1925 N N . ILE A 1 244 ? 187.583 181.726 176.158 1.00 45.23 244 ILE A N 1
ATOM 1926 C CA . ILE A 1 244 ? 186.530 181.754 175.116 1.00 50.25 244 ILE A CA 1
ATOM 1927 C C . ILE A 1 244 ? 186.788 182.962 174.219 1.00 48.85 244 ILE A C 1
ATOM 1928 O O . ILE A 1 244 ? 186.760 182.791 172.988 1.00 57.37 244 ILE A O 1
ATOM 1933 N N . GLY A 1 245 ? 187.005 184.118 174.825 1.00 42.87 245 GLY A N 1
ATOM 1934 C CA . GLY A 1 245 ? 187.125 185.391 174.109 1.00 46.99 245 GLY A CA 1
ATOM 1935 C C . GLY A 1 245 ? 188.301 185.336 173.154 1.00 45.66 245 GLY A C 1
ATOM 1936 O O . GLY A 1 245 ? 188.096 185.593 171.974 1.00 49.10 245 GLY A O 1
ATOM 1937 N N . LEU A 1 246 ? 189.433 184.880 173.654 1.00 46.20 246 LEU A N 1
ATOM 1938 C CA . LEU A 1 246 ? 190.681 184.697 172.893 1.00 52.33 246 LEU A CA 1
ATOM 1939 C C . LEU A 1 246 ? 190.498 183.586 171.865 1.00 56.85 246 LEU A C 1
ATOM 1940 O O . LEU A 1 246 ? 190.884 183.816 170.718 1.00 62.78 246 LEU A O 1
ATOM 1945 N N . LEU A 1 247 ? 189.895 182.455 172.237 1.00 56.29 247 LEU A N 1
ATOM 1946 C CA . LEU A 1 247 ? 189.645 181.359 171.275 1.00 50.62 247 LEU A CA 1
ATOM 1947 C C . LEU A 1 247 ? 188.851 181.927 170.094 1.00 53.24 247 LEU A C 1
ATOM 1948 O O . LEU A 1 247 ? 189.225 181.670 168.950 1.00 50.16 247 LEU A O 1
ATOM 1953 N N . ILE A 1 248 ? 187.778 182.648 170.382 1.00 41.59 248 ILE A N 1
ATOM 1954 C CA . ILE A 1 248 ? 186.917 183.233 169.329 1.00 50.09 248 ILE A CA 1
ATOM 1955 C C . ILE A 1 248 ? 187.721 184.261 168.557 1.00 47.32 248 ILE A C 1
ATOM 1956 O O . ILE A 1 248 ? 187.609 184.283 167.348 1.00 59.04 248 ILE A O 1
ATOM 1961 N N . TRP A 1 249 ? 188.541 185.037 169.246 1.00 61.08 249 TRP A N 1
ATOM 1962 C CA . TRP A 1 249 ? 189.419 186.020 168.584 1.00 60.09 249 TRP A CA 1
ATOM 1963 C C . TRP A 1 249 ? 190.389 185.297 167.641 1.00 57.80 249 TRP A C 1
ATOM 1964 O O . TRP A 1 249 ? 190.437 185.669 166.477 1.00 55.04 249 TRP A O 1
ATOM 1975 N N . ALA A 1 250 ? 191.090 184.275 168.134 1.00 60.66 250 ALA A N 1
ATOM 1976 C CA . ALA A 1 250 ? 192.078 183.462 167.388 1.00 59.06 250 ALA A CA 1
ATOM 1977 C C . ALA A 1 250 ? 191.394 182.871 166.167 1.00 60.71 250 ALA A C 1
ATOM 1978 O O . ALA A 1 250 ? 191.953 182.901 165.076 1.00 65.51 250 ALA A O 1
ATOM 1980 N N . TRP A 1 251 ? 190.222 182.307 166.386 1.00 56.61 251 TRP A N 1
ATOM 1981 C CA . TRP A 1 251 ? 189.462 181.625 165.324 1.00 58.39 251 TRP A CA 1
ATOM 1982 C C . TRP A 1 251 ? 189.032 182.672 164.299 1.00 56.71 251 TRP A C 1
ATOM 1983 O O . TRP A 1 251 ? 189.269 182.457 163.127 1.00 56.64 251 TRP A O 1
ATOM 1994 N N . ALA A 1 252 ? 188.452 183.777 164.758 1.00 56.20 252 ALA A N 1
ATOM 1995 C CA . ALA A 1 252 ? 187.984 184.891 163.913 1.00 56.86 252 ALA A CA 1
ATOM 1996 C C . ALA A 1 252 ? 189.118 185.336 162.984 1.00 55.59 252 ALA A C 1
ATOM 1997 O O . ALA A 1 252 ? 188.835 185.497 161.787 1.00 70.10 252 ALA A O 1
ATOM 1999 N N . PHE A 1 253 ? 190.346 185.415 163.494 1.00 56.02 253 PHE A N 1
ATOM 2000 C CA . PHE A 1 253 ? 191.496 186.121 162.876 1.00 64.52 253 PHE A CA 1
ATOM 2001 C C . PHE A 1 253 ? 192.509 185.146 162.267 1.00 73.75 253 PHE A C 1
ATOM 2002 O O . PHE A 1 253 ? 193.338 185.649 161.483 1.00 95.72 253 PHE A O 1
ATOM 2010 N N . LEU A 1 254 ? 192.472 183.846 162.592 1.00 72.15 254 LEU A N 1
ATOM 2011 C CA . LEU A 1 254 ? 193.522 182.868 162.188 1.00 72.84 254 LEU A CA 1
ATOM 2012 C C . LEU A 1 254 ? 192.897 181.662 161.481 1.00 80.96 254 LEU A C 1
ATOM 2013 O O . LEU A 1 254 ? 193.535 180.589 161.483 1.00 99.32 254 LEU A O 1
ATOM 2018 N N . ARG A 1 255 ? 191.739 181.838 160.849 1.00 86.49 255 ARG A N 1
ATOM 2019 C CA . ARG A 1 255 ? 191.117 180.809 159.976 1.00 100.49 255 ARG A CA 1
ATOM 2020 C C . ARG A 1 255 ? 191.859 180.744 158.633 1.00 114.15 255 ARG A C 1
ATOM 2021 O O . ARG A 1 255 ? 192.300 179.637 158.257 1.00 132.91 255 ARG A O 1
ATOM 2029 N N . GLY A 1 256 ? 191.958 181.881 157.936 1.00 128.21 256 GLY A N 1
ATOM 2030 C CA . GLY A 1 256 ? 192.636 182.018 156.629 1.00 147.29 256 GLY A CA 1
ATOM 2031 C C . GLY A 1 256 ? 191.693 181.820 155.450 1.00 157.53 256 GLY A C 1
ATOM 2032 O O . GLY A 1 256 ? 192.163 181.295 154.414 1.00 160.07 256 GLY A O 1
ATOM 2033 N N . LYS A 1 257 ? 190.413 182.198 155.601 1.00 167.73 257 LYS A N 1
ATOM 2034 C CA . LYS A 1 257 ? 189.363 182.213 154.538 1.00 175.71 257 LYS A CA 1
ATOM 2035 C C . LYS A 1 257 ? 188.782 180.806 154.331 1.00 183.11 257 LYS A C 1
ATOM 2036 O O . LYS A 1 257 ? 187.539 180.699 154.235 1.00 180.86 257 LYS A O 1
ATOM 2038 N N . GLU A 1 258 ? 189.645 179.786 154.224 1.00 188.00 258 GLU A N 1
ATOM 2039 C CA . GLU A 1 258 ? 189.287 178.346 154.093 1.00 201.26 258 GLU A CA 1
ATOM 2040 C C . GLU A 1 258 ? 188.897 178.056 152.639 1.00 213.24 258 GLU A C 1
ATOM 2041 O O . GLU A 1 258 ? 188.173 178.878 152.032 1.00 211.95 258 GLU A O 1
ATOM 2043 N N . GLU A 1 259 ? 189.367 176.925 152.107 1.00 215.10 259 GLU A N 1
ATOM 2044 C CA . GLU A 1 259 ? 189.197 176.532 150.683 1.00 221.19 259 GLU A CA 1
ATOM 2045 C C . GLU A 1 259 ? 189.264 175.004 150.579 1.00 219.80 259 GLU A C 1
ATOM 2046 O O . GLU A 1 259 ? 189.576 174.350 151.602 1.00 221.14 259 GLU A O 1
ATOM 2052 N N . ASP A 1 260 ? 188.984 174.471 149.385 1.00 214.97 260 ASP A N 1
ATOM 2053 C CA . ASP A 1 260 ? 188.862 173.014 149.104 1.00 210.23 260 ASP A CA 1
ATOM 2054 C C . ASP A 1 260 ? 187.602 172.482 149.799 1.00 203.44 260 ASP A C 1
ATOM 2055 O O . ASP A 1 260 ? 187.717 171.931 150.915 1.00 202.72 260 ASP A O 1
ATOM 2057 N N . GLU A 1 261 ? 186.445 172.682 149.160 1.00 193.42 261 GLU A N 1
ATOM 2058 C CA . GLU A 1 261 ? 185.169 171.961 149.420 1.00 184.96 261 GLU A CA 1
ATOM 2059 C C . GLU A 1 261 ? 184.757 171.291 148.112 1.00 172.66 261 GLU A C 1
ATOM 2060 O O . GLU A 1 261 ? 183.920 171.822 147.381 1.00 167.07 261 GLU A O 1
ATOM 2066 N N . PRO A 1 262 ? 185.363 170.133 147.742 1.00 156.36 262 PRO A N 1
ATOM 2067 C CA . PRO A 1 262 ? 184.975 169.424 146.523 1.00 146.39 262 PRO A CA 1
ATOM 2068 C C . PRO A 1 262 ? 183.495 169.051 146.565 1.00 135.04 262 PRO A C 1
ATOM 2069 O O . PRO A 1 262 ? 182.902 169.001 147.641 1.00 121.15 262 PRO A O 1
ATOM 2073 N N . PRO A 1 263 ? 182.840 168.788 145.412 1.00 130.89 263 PRO A N 1
ATOM 2074 C CA . PRO A 1 263 ? 181.480 168.261 145.431 1.00 126.65 263 PRO A CA 1
ATOM 2075 C C . PRO A 1 263 ? 181.525 166.927 146.187 1.00 116.55 263 PRO A C 1
ATOM 2076 O O . PRO A 1 263 ? 182.461 166.165 145.968 1.00 118.18 263 PRO A O 1
ATOM 2080 N N . ALA A 1 264 ? 180.565 166.695 147.082 1.00 99.55 264 ALA A N 1
ATOM 2081 C CA . ALA A 1 264 ? 180.425 165.404 147.788 1.00 100.21 264 ALA A CA 1
ATOM 2082 C C . ALA A 1 264 ? 180.326 164.311 146.729 1.00 93.23 264 ALA A C 1
ATOM 2083 O O . ALA A 1 264 ? 179.776 164.541 145.651 1.00 93.55 264 ALA A O 1
ATOM 2085 N N . PRO A 1 265 ? 180.876 163.104 146.977 1.00 79.94 265 PRO A N 1
ATOM 2086 C CA . PRO A 1 265 ? 180.671 161.979 146.069 1.00 76.91 265 PRO A CA 1
ATOM 2087 C C . PRO A 1 265 ? 179.198 161.825 145.671 1.00 74.96 265 PRO A C 1
ATOM 2088 O O . PRO A 1 265 ? 178.350 162.495 146.224 1.00 76.90 265 PRO A O 1
ATOM 2092 N N . ALA A 1 266 ? 178.938 160.974 144.685 1.00 79.61 266 ALA A N 1
ATOM 2093 C CA . ALA A 1 266 ? 177.594 160.728 144.118 1.00 78.49 266 ALA A CA 1
ATOM 2094 C C . ALA A 1 266 ? 176.926 159.651 144.956 1.00 76.86 266 ALA A C 1
ATOM 2095 O O . ALA A 1 266 ? 175.699 159.723 145.178 1.00 78.20 266 ALA A O 1
ATOM 2097 N N . ARG A 1 267 ? 177.730 158.645 145.295 1.00 85.74 267 ARG A N 1
ATOM 2098 C CA . ARG A 1 267 ? 177.393 157.501 146.168 1.00 81.86 267 ARG A CA 1
ATOM 2099 C C . ARG A 1 267 ? 178.174 157.665 147.468 1.00 78.00 267 ARG A C 1
ATOM 2100 O O . ARG A 1 267 ? 179.381 157.951 147.405 1.00 77.96 267 ARG A O 1
ATOM 2108 N N . ASP A 1 268 ? 177.484 157.511 148.593 1.00 81.97 268 ASP A N 1
ATOM 2109 C CA . ASP A 1 268 ? 178.104 157.285 149.917 1.00 69.90 268 ASP A CA 1
ATOM 2110 C C . ASP A 1 268 ? 179.330 156.413 149.691 1.00 63.24 268 ASP A C 1
ATOM 2111 O O . ASP A 1 268 ? 179.207 155.292 149.212 1.00 72.75 268 ASP A O 1
ATOM 2116 N N . PRO A 1 269 ? 180.555 156.910 149.950 1.00 55.55 269 PRO A N 1
ATOM 2117 C CA . PRO A 1 269 ? 181.752 156.094 149.796 1.00 61.03 269 PRO A CA 1
ATOM 2118 C C . PRO A 1 269 ? 181.718 154.794 150.597 1.00 69.16 269 PRO A C 1
ATOM 2119 O O . PRO A 1 269 ? 182.114 153.784 150.081 1.00 72.80 269 PRO A O 1
ATOM 2123 N N . LEU A 1 270 ? 181.263 154.889 151.848 1.00 79.08 270 LEU A N 1
ATOM 2124 C CA . LEU A 1 270 ? 181.265 153.771 152.816 1.00 70.30 270 LEU A CA 1
ATOM 2125 C C . LEU A 1 270 ? 180.304 152.680 152.346 1.00 71.81 270 LEU A C 1
ATOM 2126 O O . LEU A 1 270 ? 180.475 151.541 152.823 1.00 88.00 270 LEU A O 1
ATOM 2131 N N . THR A 1 271 ? 179.345 152.992 151.467 1.00 70.39 271 THR A N 1
ATOM 2132 C CA . THR A 1 271 ? 178.468 151.977 150.818 1.00 79.29 271 THR A CA 1
ATOM 2133 C C . THR A 1 271 ? 179.167 151.305 149.624 1.00 82.67 271 THR A C 1
ATOM 2134 O O . THR A 1 271 ? 178.603 150.315 149.118 1.00 89.23 271 THR A O 1
ATOM 2138 N N . THR A 1 272 ? 180.323 151.813 149.177 1.00 91.49 272 THR A N 1
ATOM 2139 C CA . THR A 1 272 ? 181.085 151.276 148.014 1.00 92.58 272 THR A CA 1
ATOM 2140 C C . THR A 1 272 ? 181.876 150.053 148.475 1.00 93.02 272 THR A C 1
ATOM 2141 O O . THR A 1 272 ? 181.847 149.028 147.759 1.00 109.09 272 THR A O 1
ATOM 2145 N N . PHE A 1 273 ? 182.529 150.159 149.633 1.00 93.99 273 PHE A N 1
ATOM 2146 C CA . PHE A 1 273 ? 183.170 149.021 150.340 1.00 91.76 273 PHE A CA 1
ATOM 2147 C C . PHE A 1 273 ? 182.071 148.053 150.765 1.00 80.52 273 PHE A C 1
ATOM 2148 O O . PHE A 1 273 ? 181.076 148.508 151.355 1.00 93.24 273 PHE A O 1
ATOM 2156 N N . ALA A 1 274 ? 182.226 146.774 150.429 1.00 82.74 274 ALA A N 1
ATOM 2157 C CA . ALA A 1 274 ? 181.342 145.686 150.896 1.00 81.25 274 ALA A CA 1
ATOM 2158 C C . ALA A 1 274 ? 181.556 145.533 152.402 1.00 83.46 274 ALA A C 1
ATOM 2159 O O . ALA A 1 274 ? 182.685 145.784 152.867 1.00 90.61 274 ALA A O 1
ATOM 2161 N N . LEU A 1 275 ? 180.508 145.175 153.139 1.00 77.93 275 LEU A N 1
ATOM 2162 C CA . LEU A 1 275 ? 180.649 144.917 154.591 1.00 69.23 275 LEU A CA 1
ATOM 2163 C C . LEU A 1 275 ? 181.576 143.726 154.745 1.00 65.69 275 LEU A C 1
ATOM 2164 O O . LEU A 1 275 ? 181.244 142.661 154.219 1.00 69.19 275 LEU A O 1
ATOM 2169 N N . THR A 1 276 ? 182.698 143.934 155.431 1.00 64.90 276 THR A N 1
ATOM 2170 C CA . THR A 1 276 ? 183.639 142.856 155.795 1.00 63.94 276 THR A CA 1
ATOM 2171 C C . THR A 1 276 ? 182.904 141.939 156.768 1.00 65.60 276 THR A C 1
ATOM 2172 O O . THR A 1 276 ? 181.895 142.333 157.344 1.00 63.48 276 THR A O 1
ATOM 2176 N N . PRO A 1 277 ? 183.335 140.675 156.950 1.00 69.89 277 PRO A N 1
ATOM 2177 C CA . PRO A 1 277 ? 182.733 139.807 157.962 1.00 71.22 277 PRO A CA 1
ATOM 2178 C C . PRO A 1 277 ? 182.721 140.425 159.369 1.00 69.63 277 PRO A C 1
ATOM 2179 O O . PRO A 1 277 ? 181.735 140.245 160.062 1.00 72.29 277 PRO A O 1
ATOM 2183 N N . SER A 1 278 ? 183.782 141.149 159.736 1.00 63.62 278 SER A N 1
ATOM 2184 C CA . SER A 1 278 ? 183.955 141.750 161.078 1.00 61.82 278 SER A CA 1
ATOM 2185 C C . SER A 1 278 ? 183.055 142.967 161.226 1.00 65.80 278 SER A C 1
ATOM 2186 O O . SER A 1 278 ? 182.852 143.388 162.374 1.00 83.94 278 SER A O 1
ATOM 2189 N N . GLN A 1 279 ? 182.574 143.544 160.128 1.00 63.78 279 GLN A N 1
ATOM 2190 C CA . GLN A 1 279 ? 181.615 144.675 160.182 1.00 61.16 279 GLN A CA 1
ATOM 2191 C C . GLN A 1 279 ? 180.194 144.159 160.399 1.00 59.44 279 GLN A C 1
ATOM 2192 O O . GLN A 1 279 ? 179.472 144.777 161.172 1.00 66.79 279 GLN A O 1
ATOM 2198 N N . ARG A 1 280 ? 179.802 143.080 159.733 1.00 63.86 280 ARG A N 1
ATOM 2199 C CA . ARG A 1 280 ? 178.468 142.467 159.950 1.00 70.18 280 ARG A CA 1
ATOM 2200 C C . ARG A 1 280 ? 178.395 141.879 161.366 1.00 65.52 280 ARG A C 1
ATOM 2201 O O . ARG A 1 280 ? 177.305 141.886 161.952 1.00 76.30 280 ARG A O 1
ATOM 2209 N N . ALA A 1 281 ? 179.532 141.411 161.886 1.00 57.35 281 ALA A N 1
ATOM 2210 C CA . ALA A 1 281 ? 179.749 140.957 163.274 1.00 53.70 281 ALA A CA 1
ATOM 2211 C C . ALA A 1 281 ? 179.494 142.078 164.308 1.00 63.46 281 ALA A C 1
ATOM 2212 O O . ALA A 1 281 ? 179.682 141.782 165.508 1.00 69.77 281 ALA A O 1
ATOM 2214 N N . LEU A 1 282 ? 179.129 143.298 163.895 1.00 55.49 282 LEU A N 1
ATOM 2215 C CA . LEU A 1 282 ? 178.899 144.459 164.790 1.00 57.43 282 LEU A CA 1
ATOM 2216 C C . LEU A 1 282 ? 177.418 144.647 165.097 1.00 59.31 282 LEU A C 1
ATOM 2217 O O . LEU A 1 282 ? 177.119 145.430 166.018 1.00 72.83 282 LEU A O 1
ATOM 2222 N N . GLY A 1 283 ? 176.525 144.001 164.366 1.00 53.27 283 GLY A N 1
ATOM 2223 C CA . GLY A 1 283 ? 175.097 144.041 164.696 1.00 51.50 283 GLY A CA 1
ATOM 2224 C C . GLY A 1 283 ? 174.879 143.734 166.166 1.00 53.80 283 GLY A C 1
ATOM 2225 O O . GLY A 1 283 ? 174.128 144.476 166.816 1.00 56.84 283 GLY A O 1
ATOM 2226 N N . LYS A 1 284 ? 175.517 142.676 166.659 1.00 49.38 284 LYS A N 1
ATOM 2227 C CA . LYS A 1 284 ? 175.354 142.209 168.049 1.00 55.79 284 LYS A CA 1
ATOM 2228 C C . LYS A 1 284 ? 175.959 143.254 168.984 1.00 53.24 284 LYS A C 1
ATOM 2229 O O . LYS A 1 284 ? 175.414 143.446 170.072 1.00 67.93 284 LYS A O 1
ATOM 2235 N N . TYR A 1 285 ? 177.002 143.947 168.558 1.00 56.76 285 TYR A N 1
ATOM 2236 C CA . TYR A 1 285 ? 177.531 145.076 169.343 1.00 46.11 285 TYR A CA 1
ATOM 2237 C C . TYR A 1 285 ? 176.504 146.180 169.378 1.00 50.48 285 TYR A C 1
ATOM 2238 O O . TYR A 1 285 ? 176.350 146.797 170.452 1.00 64.47 285 TYR A O 1
ATOM 2247 N N . LEU A 1 286 ? 175.851 146.449 168.260 1.00 52.64 286 LEU A N 1
ATOM 2248 C CA . LEU A 1 286 ? 174.806 147.498 168.229 1.00 49.94 286 LEU A CA 1
ATOM 2249 C C . LEU A 1 286 ? 173.675 147.072 169.149 1.00 51.06 286 LEU A C 1
ATOM 2250 O O . LEU A 1 286 ? 173.117 147.935 169.823 1.00 51.75 286 LEU A O 1
ATOM 2255 N N . PHE A 1 287 ? 173.347 145.786 169.129 1.00 55.34 287 PHE A N 1
ATOM 2256 C CA . PHE A 1 287 ? 172.299 145.215 169.991 1.00 56.27 287 PHE A CA 1
ATOM 2257 C C . PHE A 1 287 ? 172.706 145.508 171.430 1.00 57.73 287 PHE A C 1
ATOM 2258 O O . PHE A 1 287 ? 171.980 146.192 172.149 1.00 64.89 287 PHE A O 1
ATOM 2266 N N . LEU A 1 288 ? 173.867 145.000 171.812 1.00 52.19 288 LEU A N 1
ATOM 2267 C CA . LEU A 1 288 ? 174.436 145.212 173.154 1.00 57.98 288 LEU A CA 1
ATOM 2268 C C . LEU A 1 288 ? 174.430 146.707 173.518 1.00 51.82 288 LEU A C 1
ATOM 2269 O O . LEU A 1 288 ? 174.173 147.012 174.666 1.00 59.71 288 LEU A O 1
ATOM 2274 N N . VAL A 1 289 ? 174.717 147.601 172.588 1.00 49.81 289 VAL A N 1
ATOM 2275 C CA . VAL A 1 289 ? 174.731 149.050 172.904 1.00 55.79 289 VAL A CA 1
ATOM 2276 C C . VAL A 1 289 ? 173.321 149.419 173.338 1.00 55.00 289 VAL A C 1
ATOM 2277 O O . VAL A 1 289 ? 173.192 150.042 174.386 1.00 58.05 289 VAL A O 1
ATOM 2281 N N . VAL A 1 290 ? 172.309 149.039 172.565 1.00 52.96 290 VAL A N 1
ATOM 2282 C CA . VAL A 1 290 ? 170.924 149.472 172.881 1.00 49.48 290 VAL A CA 1
ATOM 2283 C C . VAL A 1 290 ? 170.363 148.658 174.037 1.00 42.65 290 VAL A C 1
ATOM 2284 O O . VAL A 1 290 ? 169.572 149.202 174.787 1.00 53.55 290 VAL A O 1
ATOM 2288 N N . ALA A 1 291 ? 170.760 147.408 174.166 1.00 45.04 291 ALA A N 1
ATOM 2289 C CA . ALA A 1 291 ? 170.314 146.515 175.241 1.00 47.12 291 ALA A CA 1
ATOM 2290 C C . ALA A 1 291 ? 170.813 147.121 176.548 1.00 52.86 291 ALA A C 1
ATOM 2291 O O . ALA A 1 291 ? 170.002 147.427 177.421 1.00 55.98 291 ALA A O 1
ATOM 2293 N N . LEU A 1 292 ? 172.117 147.362 176.622 1.00 51.57 292 LEU A N 1
ATOM 2294 C CA . LEU A 1 292 ? 172.714 147.971 177.815 1.00 47.71 292 LEU A CA 1
ATOM 2295 C C . LEU A 1 292 ? 172.117 149.353 178.033 1.00 48.33 292 LEU A C 1
ATOM 2296 O O . LEU A 1 292 ? 171.820 149.677 179.192 1.00 53.10 292 LEU A O 1
ATOM 2301 N N . PHE A 1 293 ? 171.914 150.116 176.989 1.00 41.21 293 PHE A N 1
ATOM 2302 C CA . PHE A 1 293 ? 171.342 151.472 177.098 1.00 48.29 293 PHE A CA 1
ATOM 2303 C C . PHE A 1 293 ? 169.920 151.396 177.658 1.00 53.98 293 PHE A C 1
ATOM 2304 O O . PHE A 1 293 ? 169.536 152.216 178.503 1.00 63.52 293 PHE A O 1
ATOM 2312 N N . GLY A 1 294 ? 169.124 150.463 177.165 1.00 48.30 294 GLY A N 1
ATOM 2313 C CA . GLY A 1 294 ? 167.754 150.343 177.658 1.00 47.11 294 GLY A CA 1
ATOM 2314 C C . GLY A 1 294 ? 167.798 149.821 179.074 1.00 44.09 294 GLY A C 1
ATOM 2315 O O . GLY A 1 294 ? 166.986 150.223 179.895 1.00 40.34 294 GLY A O 1
ATOM 2316 N N . PHE A 1 295 ? 168.695 148.893 179.339 1.00 41.68 295 PHE A N 1
ATOM 2317 C CA . PHE A 1 295 ? 168.850 148.340 180.692 1.00 47.76 295 PHE A CA 1
ATOM 2318 C C . PHE A 1 295 ? 169.168 149.520 181.613 1.00 46.20 295 PHE A C 1
ATOM 2319 O O . PHE A 1 295 ? 168.496 149.774 182.610 1.00 51.18 295 PHE A O 1
ATOM 2327 N N . GLN A 1 296 ? 170.135 150.288 181.165 1.00 43.65 296 GLN A N 1
ATOM 2328 C CA . GLN A 1 296 ? 170.744 151.390 181.894 1.00 38.64 296 GLN A CA 1
ATOM 2329 C C . GLN A 1 296 ? 169.669 152.370 182.260 1.00 43.60 296 GLN A C 1
ATOM 2330 O O . GLN A 1 296 ? 169.628 152.824 183.422 1.00 52.97 296 GLN A O 1
ATOM 2336 N N . VAL A 1 297 ? 168.849 152.687 181.290 1.00 43.16 297 VAL A N 1
ATOM 2337 C CA . VAL A 1 297 ? 167.766 153.678 181.462 1.00 45.77 297 VAL A CA 1
ATOM 2338 C C . VAL A 1 297 ? 166.804 153.127 182.513 1.00 41.70 297 VAL A C 1
ATOM 2339 O O . VAL A 1 297 ? 166.420 153.877 183.403 1.00 49.81 297 VAL A O 1
ATOM 2343 N N . LEU A 1 298 ? 166.498 151.840 182.466 1.00 47.25 298 LEU A N 1
ATOM 2344 C CA . LEU A 1 298 ? 165.545 151.227 183.413 1.00 47.49 298 LEU A CA 1
ATOM 2345 C C . LEU A 1 298 ? 166.129 151.268 184.819 1.00 49.05 298 LEU A C 1
ATOM 2346 O O . LEU A 1 298 ? 165.413 151.649 185.747 1.00 50.61 298 LEU A O 1
ATOM 2351 N N . LEU A 1 299 ? 167.411 150.960 184.917 1.00 45.85 299 LEU A N 1
ATOM 2352 C CA . LEU A 1 299 ? 168.213 151.065 186.144 1.00 41.52 299 LEU A CA 1
ATOM 2353 C C . LEU A 1 299 ? 168.236 152.485 186.677 1.00 42.64 299 LEU A C 1
ATOM 2354 O O . LEU A 1 299 ? 168.205 152.638 187.892 1.00 45.00 299 LEU A O 1
ATOM 2359 N N . GLY A 1 300 ? 168.250 153.484 185.824 1.00 39.15 300 GLY A N 1
ATOM 2360 C CA . GLY A 1 300 ? 168.090 154.852 186.313 1.00 40.29 300 GLY A CA 1
ATOM 2361 C C . GLY A 1 300 ? 166.715 155.029 186.914 1.00 48.30 300 GLY A C 1
ATOM 2362 O O . GLY A 1 300 ? 166.592 155.685 187.957 1.00 57.68 300 GLY A O 1
ATOM 2363 N N . GLY A 1 301 ? 165.688 154.522 186.244 1.00 45.71 301 GLY A N 1
ATOM 2364 C CA . GLY A 1 301 ? 164.321 154.590 186.774 1.00 44.25 301 GLY A CA 1
ATOM 2365 C C . GLY A 1 301 ? 164.223 153.860 188.095 1.00 45.90 301 GLY A C 1
ATOM 2366 O O . GLY A 1 301 ? 163.535 154.330 188.987 1.00 53.78 301 GLY A O 1
ATOM 2367 N N . PHE A 1 302 ? 164.872 152.717 188.188 1.00 41.72 302 PHE A N 1
ATOM 2368 C CA A PHE A 1 302 ? 164.903 151.886 189.411 0.50 45.07 302 PHE A CA 1
ATOM 2369 C CA B PHE A 1 302 ? 164.902 151.900 189.414 0.50 47.00 302 PHE A CA 1
ATOM 2370 C C . PHE A 1 302 ? 165.629 152.689 190.497 1.00 48.18 302 PHE A C 1
ATOM 2371 O O . PHE A 1 302 ? 165.134 152.801 191.628 1.00 49.21 302 PHE A O 1
ATOM 2386 N N . THR A 1 303 ? 166.790 153.209 190.153 1.00 43.49 303 THR A N 1
ATOM 2387 C CA . THR A 1 303 ? 167.560 154.064 191.057 1.00 41.15 303 THR A CA 1
ATOM 2388 C C . THR A 1 303 ? 166.653 155.214 191.472 1.00 38.13 303 THR A C 1
ATOM 2389 O O . THR A 1 303 ? 166.571 155.475 192.650 1.00 49.52 303 THR A O 1
ATOM 2393 N N . ALA A 1 304 ? 165.984 155.855 190.533 1.00 41.32 304 ALA A N 1
ATOM 2394 C CA . ALA A 1 304 ? 165.190 157.071 190.799 1.00 46.28 304 ALA A CA 1
ATOM 2395 C C . ALA A 1 304 ? 164.005 156.736 191.712 1.00 48.56 304 ALA A C 1
ATOM 2396 O O . ALA A 1 304 ? 163.556 157.609 192.450 1.00 59.73 304 ALA A O 1
ATOM 2398 N N . HIS A 1 305 ? 163.514 155.519 191.611 1.00 47.53 305 HIS A N 1
ATOM 2399 C CA . HIS A 1 305 ? 162.420 154.962 192.426 1.00 49.73 305 HIS A CA 1
ATOM 2400 C C . HIS A 1 305 ? 162.811 155.002 193.894 1.00 45.34 305 HIS A C 1
ATOM 2401 O O . HIS A 1 305 ? 162.023 155.408 194.728 1.00 51.74 305 HIS A O 1
ATOM 2408 N N . TYR A 1 306 ? 164.013 154.561 194.174 1.00 49.26 306 TYR A N 1
ATOM 2409 C CA . TYR A 1 306 ? 164.566 154.484 195.539 1.00 47.25 306 TYR A CA 1
ATOM 2410 C C . TYR A 1 306 ? 164.830 155.848 196.142 1.00 41.07 306 TYR A C 1
ATOM 2411 O O . TYR A 1 306 ? 164.799 155.950 197.360 1.00 56.83 306 TYR A O 1
ATOM 2420 N N . THR A 1 307 ? 164.978 156.860 195.322 1.00 42.15 307 THR A N 1
ATOM 2421 C CA . THR A 1 307 ? 165.208 158.227 195.791 1.00 46.52 307 THR A CA 1
ATOM 2422 C C . THR A 1 307 ? 163.871 158.804 196.229 1.00 48.71 307 THR A C 1
ATOM 2423 O O . THR A 1 307 ? 163.895 159.859 196.845 1.00 56.03 307 THR A O 1
ATOM 2427 N N . VAL A 1 308 ? 162.764 158.157 195.860 1.00 51.50 308 VAL A N 1
ATOM 2428 C CA . VAL A 1 308 ? 161.403 158.572 196.287 1.00 53.93 308 VAL A CA 1
ATOM 2429 C C . VAL A 1 308 ? 160.744 157.502 197.167 1.00 56.60 308 VAL A C 1
ATOM 2430 O O . VAL A 1 308 ? 159.729 157.847 197.794 1.00 70.67 308 VAL A O 1
ATOM 2434 N N . GLU A 1 309 ? 161.297 156.287 197.235 1.00 57.86 309 GLU A N 1
ATOM 2435 C CA . GLU A 1 309 ? 160.775 155.157 198.051 1.00 61.83 309 GLU A CA 1
ATOM 2436 C C . GLU A 1 309 ? 161.913 154.150 198.294 1.00 58.79 309 GLU A C 1
ATOM 2437 O O . GLU A 1 309 ? 161.959 153.122 197.612 1.00 70.19 309 GLU A O 1
ATOM 2443 N N . GLY A 1 310 ? 162.777 154.433 199.274 1.00 66.96 310 GLY A N 1
ATOM 2444 C CA . GLY A 1 310 ? 164.113 153.822 199.478 1.00 55.63 310 GLY A CA 1
ATOM 2445 C C . GLY A 1 310 ? 164.142 152.309 199.517 1.00 63.44 310 GLY A C 1
ATOM 2446 O O . GLY A 1 310 ? 165.295 151.759 199.487 1.00 53.17 310 GLY A O 1
ATOM 2447 N N . GLN A 1 311 ? 162.993 151.610 199.548 1.00 62.08 311 GLN A N 1
ATOM 2448 C CA . GLN A 1 311 ? 163.051 150.171 199.902 1.00 55.38 311 GLN A CA 1
ATOM 2449 C C . GLN A 1 311 ? 162.003 149.313 199.198 1.00 63.96 311 GLN A C 1
ATOM 2450 O O . GLN A 1 311 ? 162.387 148.247 198.664 1.00 68.54 311 GLN A O 1
ATOM 2456 N N . LYS A 1 312 ? 160.737 149.696 199.247 1.00 78.45 312 LYS A N 1
ATOM 2457 C CA . LYS A 1 312 ? 159.644 148.895 198.648 1.00 82.26 312 LYS A CA 1
ATOM 2458 C C . LYS A 1 312 ? 159.497 149.315 197.184 1.00 88.01 312 LYS A C 1
ATOM 2459 O O . LYS A 1 312 ? 160.147 150.292 196.779 1.00 93.64 312 LYS A O 1
ATOM 2465 N N . PHE A 1 313 ? 158.687 148.569 196.436 1.00 99.31 313 PHE A N 1
ATOM 2466 C CA . PHE A 1 313 ? 158.335 148.784 195.009 1.00 99.80 313 PHE A CA 1
ATOM 2467 C C . PHE A 1 313 ? 157.069 147.960 194.763 1.00 101.49 313 PHE A C 1
ATOM 2468 O O . PHE A 1 313 ? 157.189 146.764 194.453 1.00 114.11 313 PHE A O 1
ATOM 2476 N N . TYR A 1 314 ? 155.902 148.570 194.981 1.00 106.49 314 TYR A N 1
ATOM 2477 C CA . TYR A 1 314 ? 154.584 147.895 195.126 1.00 120.11 314 TYR A CA 1
ATOM 2478 C C . TYR A 1 314 ? 154.621 146.923 196.315 1.00 115.03 314 TYR A C 1
ATOM 2479 O O . TYR A 1 314 ? 154.042 145.823 196.223 1.00 119.80 314 TYR A O 1
ATOM 2488 N N . GLY A 1 315 ? 155.278 147.320 197.408 1.00 112.97 315 GLY A N 1
ATOM 2489 C CA . GLY A 1 315 ? 155.176 146.640 198.714 1.00 113.75 315 GLY A CA 1
ATOM 2490 C C . GLY A 1 315 ? 156.106 145.446 198.854 1.00 113.58 315 GLY A C 1
ATOM 2491 O O . GLY A 1 315 ? 156.213 144.936 199.991 1.00 121.41 315 GLY A O 1
ATOM 2492 N N . ILE A 1 316 ? 156.750 144.993 197.770 1.00 103.66 316 ILE A N 1
ATOM 2493 C CA . ILE A 1 316 ? 157.860 143.995 197.853 1.00 98.22 316 ILE A CA 1
ATOM 2494 C C . ILE A 1 316 ? 159.162 144.774 198.096 1.00 88.99 316 ILE A C 1
ATOM 2495 O O . ILE A 1 316 ? 159.431 145.731 197.353 1.00 84.53 316 ILE A O 1
ATOM 2500 N N . ASP A 1 317 ? 159.908 144.397 199.138 1.00 83.34 317 ASP A N 1
ATOM 2501 C CA . ASP A 1 317 ? 161.190 145.041 199.515 1.00 79.45 317 ASP A CA 1
ATOM 2502 C C . ASP A 1 317 ? 162.252 144.590 198.514 1.00 69.25 317 ASP A C 1
ATOM 2503 O O . ASP A 1 317 ? 163.018 143.644 198.819 1.00 67.73 317 ASP A O 1
ATOM 2508 N N . LEU A 1 318 ? 162.299 145.266 197.368 1.00 67.15 318 LEU A N 1
ATOM 2509 C CA . LEU A 1 318 ? 163.268 144.968 196.286 1.00 60.24 318 LEU A CA 1
ATOM 2510 C C . LEU A 1 318 ? 164.695 145.218 196.764 1.00 53.99 318 LEU A C 1
ATOM 2511 O O . LEU A 1 318 ? 165.616 144.587 196.203 1.00 56.27 318 LEU A O 1
ATOM 2516 N N . SER A 1 319 ? 164.883 146.070 197.769 1.00 49.99 319 SER A N 1
ATOM 2517 C CA . SER A 1 319 ? 166.216 146.495 198.259 1.00 52.14 319 SER A CA 1
ATOM 2518 C C . SER A 1 319 ? 167.023 145.344 198.835 1.00 50.92 319 SER A C 1
ATOM 2519 O O . SER A 1 319 ? 168.232 145.523 198.990 1.00 66.09 319 SER A O 1
ATOM 2522 N N . GLN A 1 320 ? 166.396 144.235 199.186 1.00 58.41 320 GLN A N 1
ATOM 2523 C CA . GLN A 1 320 ? 167.117 143.065 199.724 1.00 59.63 320 GLN A CA 1
ATOM 2524 C C . GLN A 1 320 ? 168.032 142.522 198.635 1.00 57.44 320 GLN A C 1
ATOM 2525 O O . GLN A 1 320 ? 169.116 142.009 198.965 1.00 68.57 320 GLN A O 1
ATOM 2531 N N . TRP A 1 321 ? 167.586 142.618 197.388 1.00 56.87 321 TRP A N 1
ATOM 2532 C CA . TRP A 1 321 ? 168.267 142.001 196.230 1.00 60.27 321 TRP A CA 1
ATOM 2533 C C . TRP A 1 321 ? 168.865 143.086 195.348 1.00 48.41 321 TRP A C 1
ATOM 2534 O O . TRP A 1 321 ? 170.064 142.984 195.008 1.00 46.74 321 TRP A O 1
ATOM 2545 N N . PHE A 1 322 ? 168.021 144.043 194.985 1.00 48.21 322 PHE A N 1
ATOM 2546 C CA . PHE A 1 322 ? 168.295 145.158 194.057 1.00 48.62 322 PHE A CA 1
ATOM 2547 C C . PHE A 1 322 ? 168.115 146.423 194.824 1.00 42.94 322 PHE A C 1
ATOM 2548 O O . PHE A 1 322 ? 167.180 147.168 194.556 1.00 44.92 322 PHE A O 1
ATOM 2556 N N . PRO A 1 323 ? 168.993 146.677 195.808 1.00 37.95 323 PRO A N 1
ATOM 2557 C CA . PRO A 1 323 ? 169.010 147.960 196.475 1.00 39.73 323 PRO A CA 1
ATOM 2558 C C . PRO A 1 323 ? 169.545 149.048 195.563 1.00 40.35 323 PRO A C 1
ATOM 2559 O O . PRO A 1 323 ? 170.304 148.760 194.680 1.00 42.24 323 PRO A O 1
ATOM 2563 N N . TYR A 1 324 ? 169.265 150.264 195.977 1.00 37.56 324 TYR A N 1
ATOM 2564 C CA . TYR A 1 324 ? 169.690 151.479 195.292 1.00 38.22 324 TYR A CA 1
ATOM 2565 C C . TYR A 1 324 ? 171.157 151.330 194.992 1.00 39.68 324 TYR A C 1
ATOM 2566 O O . TYR A 1 324 ? 171.593 151.710 193.895 1.00 45.87 324 TYR A O 1
ATOM 2575 N N . SER A 1 325 ? 171.888 150.760 195.912 1.00 37.41 325 SER A N 1
ATOM 2576 C CA . SER A 1 325 ? 173.346 150.777 195.772 1.00 39.18 325 SER A CA 1
ATOM 2577 C C . SER A 1 325 ? 173.671 149.952 194.542 1.00 39.04 325 SER A C 1
ATOM 2578 O O . SER A 1 325 ? 174.667 150.255 193.873 1.00 41.27 325 SER A O 1
ATOM 2581 N N . LEU A 1 326 ? 172.927 148.869 194.354 1.00 40.94 326 LEU A N 1
ATOM 2582 C CA . LEU A 1 326 ? 173.210 147.901 193.292 1.00 36.24 326 LEU A CA 1
ATOM 2583 C C . LEU A 1 326 ? 172.779 148.492 191.963 1.00 36.95 326 LEU A C 1
ATOM 2584 O O . LEU A 1 326 ? 173.522 148.406 191.012 1.00 42.09 326 LEU A O 1
ATOM 2589 N N . VAL A 1 327 ? 171.555 148.956 191.914 1.00 33.78 327 VAL A N 1
ATOM 2590 C CA . VAL A 1 327 ? 170.952 149.491 190.682 1.00 39.73 327 VAL A CA 1
ATOM 2591 C C . VAL A 1 327 ? 171.626 150.802 190.326 1.00 38.71 327 VAL A C 1
ATOM 2592 O O . VAL A 1 327 ? 171.574 151.171 189.166 1.00 46.15 327 VAL A O 1
ATOM 2596 N N . ARG A 1 328 ? 172.106 151.551 191.293 1.00 43.28 328 ARG A N 1
ATOM 2597 C CA . ARG A 1 328 ? 172.893 152.745 190.958 1.00 38.37 328 ARG A CA 1
ATOM 2598 C C . ARG A 1 328 ? 174.194 152.262 190.339 1.00 37.76 328 ARG A C 1
ATOM 2599 O O . ARG A 1 328 ? 174.592 152.773 189.353 1.00 39.18 328 ARG A O 1
ATOM 2607 N N . THR A 1 329 ? 174.831 151.279 190.936 1.00 35.17 329 THR A N 1
ATOM 2608 C CA . THR A 1 329 ? 176.082 150.772 190.390 1.00 36.23 329 THR A CA 1
ATOM 2609 C C . THR A 1 329 ? 175.848 150.409 188.930 1.00 39.16 329 THR A C 1
ATOM 2610 O O . THR A 1 329 ? 176.627 150.806 188.075 1.00 44.71 329 THR A O 1
ATOM 2614 N N . TRP A 1 330 ? 174.855 149.581 188.712 1.00 35.69 330 TRP A N 1
ATOM 2615 C CA . TRP A 1 330 ? 174.520 149.036 187.397 1.00 37.15 330 TRP A CA 1
ATOM 2616 C C . TRP A 1 330 ? 174.147 150.168 186.483 1.00 33.87 330 TRP A C 1
ATOM 2617 O O . TRP A 1 330 ? 174.582 150.164 185.351 1.00 43.35 330 TRP A O 1
ATOM 2628 N N . HIS A 1 331 ? 173.339 151.067 186.960 1.00 34.47 331 HIS A N 1
ATOM 2629 C CA . HIS A 1 331 ? 173.005 152.271 186.194 1.00 34.81 331 HIS A CA 1
ATOM 2630 C C . HIS A 1 331 ? 174.273 152.899 185.640 1.00 38.92 331 HIS A C 1
ATOM 2631 O O . HIS A 1 331 ? 174.341 153.177 184.411 1.00 39.88 331 HIS A O 1
ATOM 2638 N N . ILE A 1 332 ? 175.257 153.078 186.484 1.00 35.21 332 ILE A N 1
ATOM 2639 C CA . ILE A 1 332 ? 176.495 153.776 186.071 1.00 38.85 332 ILE A CA 1
ATOM 2640 C C . ILE A 1 332 ? 177.294 152.803 185.195 1.00 36.13 332 ILE A C 1
ATOM 2641 O O . ILE A 1 332 ? 177.641 153.134 184.081 1.00 38.21 332 ILE A O 1
ATOM 2646 N N . GLN A 1 333 ? 177.598 151.639 185.721 1.00 39.23 333 GLN A N 1
ATOM 2647 C CA . GLN A 1 333 ? 178.417 150.636 185.026 1.00 42.77 333 GLN A CA 1
ATOM 2648 C C . GLN A 1 333 ? 177.807 150.321 183.668 1.00 43.96 333 GLN A C 1
ATOM 2649 O O . GLN A 1 333 ? 178.549 150.270 182.697 1.00 51.57 333 GLN A O 1
ATOM 2655 N N . SER A 1 334 ? 176.501 150.217 183.577 1.00 44.38 334 SER A N 1
ATOM 2656 C CA . SER A 1 334 ? 175.858 149.927 182.293 1.00 42.21 334 SER A CA 1
ATOM 2657 C C . SER A 1 334 ? 176.075 151.108 181.355 1.00 47.78 334 SER A C 1
ATOM 2658 O O . SER A 1 334 ? 176.266 150.864 180.162 1.00 53.39 334 SER A O 1
ATOM 2661 N N . ALA A 1 335 ? 176.047 152.330 181.869 1.00 47.14 335 ALA A N 1
ATOM 2662 C CA . ALA A 1 335 ? 176.232 153.551 181.062 1.00 46.46 335 ALA A CA 1
ATOM 2663 C C . ALA A 1 335 ? 177.568 153.424 180.383 1.00 46.12 335 ALA A C 1
ATOM 2664 O O . ALA A 1 335 ? 177.630 153.610 179.189 1.00 55.01 335 ALA A O 1
ATOM 2666 N N . LEU A 1 336 ? 178.587 153.095 181.166 1.00 48.28 336 LEU A N 1
ATOM 2667 C CA . LEU A 1 336 ? 179.974 153.013 180.682 1.00 47.84 336 LEU A CA 1
ATOM 2668 C C . LEU A 1 336 ? 180.062 151.945 179.615 1.00 44.68 336 LEU A C 1
ATOM 2669 O O . LEU A 1 336 ? 180.753 152.164 178.643 1.00 53.22 336 LEU A O 1
ATOM 2674 N N . PHE A 1 337 ? 179.410 150.826 179.832 1.00 46.53 337 PHE A N 1
ATOM 2675 C CA . PHE A 1 337 ? 179.611 149.624 179.008 1.00 46.03 337 PHE A CA 1
ATOM 2676 C C . PHE A 1 337 ? 179.008 149.888 177.645 1.00 43.64 337 PHE A C 1
ATOM 2677 O O . PHE A 1 337 ? 179.675 149.647 176.626 1.00 50.33 337 PHE A O 1
ATOM 2685 N N . TRP A 1 338 ? 177.804 150.410 177.636 1.00 40.50 338 TRP A N 1
ATOM 2686 C CA . TRP A 1 338 ? 177.099 150.652 176.372 1.00 43.58 338 TRP A CA 1
ATOM 2687 C C . TRP A 1 338 ? 177.699 151.836 175.648 1.00 45.19 338 TRP A C 1
ATOM 2688 O O . TRP A 1 338 ? 177.629 151.846 174.419 1.00 53.12 338 TRP A O 1
ATOM 2699 N N . ILE A 1 339 ? 178.215 152.806 176.379 1.00 45.96 339 ILE A N 1
ATOM 2700 C CA . ILE A 1 339 ? 178.849 153.966 175.729 1.00 40.83 339 ILE A CA 1
ATOM 2701 C C . ILE A 1 339 ? 180.157 153.454 175.152 1.00 45.01 339 ILE A C 1
ATOM 2702 O O . ILE A 1 339 ? 180.338 153.573 173.939 1.00 52.46 339 ILE A O 1
ATOM 2707 N N . ALA A 1 340 ? 180.974 152.808 175.973 1.00 47.44 340 ALA A N 1
ATOM 2708 C CA . ALA A 1 340 ? 182.243 152.226 175.521 1.00 46.92 340 ALA A CA 1
ATOM 2709 C C . ALA A 1 340 ? 181.974 151.377 174.272 1.00 48.53 340 ALA A C 1
ATOM 2710 O O . ALA A 1 340 ? 182.658 151.598 173.286 1.00 60.27 340 ALA A O 1
ATOM 2712 N N . THR A 1 341 ? 180.932 150.557 174.283 1.00 48.16 341 THR A N 1
ATOM 2713 C CA . THR A 1 341 ? 180.634 149.559 173.232 1.00 54.63 341 THR A CA 1
ATOM 2714 C C . THR A 1 341 ? 180.278 150.283 171.945 1.00 55.73 341 THR A C 1
ATOM 2715 O O . THR A 1 341 ? 180.806 149.891 170.906 1.00 67.06 341 THR A O 1
ATOM 2719 N N . GLY A 1 342 ? 179.419 151.284 172.032 1.00 54.44 342 GLY A N 1
ATOM 2720 C CA . GLY A 1 342 ? 179.205 152.249 170.951 1.00 55.56 342 GLY A CA 1
ATOM 2721 C C . GLY A 1 342 ? 180.530 152.624 170.327 1.00 49.36 342 GLY A C 1
ATOM 2722 O O . GLY A 1 342 ? 180.671 152.480 169.115 1.00 53.60 342 GLY A O 1
ATOM 2723 N N . PHE A 1 343 ? 181.483 153.091 171.119 1.00 53.50 343 PHE A N 1
ATOM 2724 C CA . PHE A 1 343 ? 182.776 153.604 170.591 1.00 49.91 343 PHE A CA 1
ATOM 2725 C C . PHE A 1 343 ? 183.540 152.423 170.006 1.00 49.68 343 PHE A C 1
ATOM 2726 O O . PHE A 1 343 ? 183.962 152.494 168.867 1.00 60.25 343 PHE A O 1
ATOM 2734 N N . LEU A 1 344 ? 183.699 151.363 170.790 1.00 54.19 344 LEU A N 1
ATOM 2735 C CA . LEU A 1 344 ? 184.396 150.139 170.360 1.00 59.08 344 LEU A CA 1
ATOM 2736 C C . LEU A 1 344 ? 183.803 149.634 169.044 1.00 54.76 344 LEU A C 1
ATOM 2737 O O . LEU A 1 344 ? 184.568 149.135 168.225 1.00 65.13 344 LEU A O 1
ATOM 2742 N N . ALA A 1 345 ? 182.487 149.678 168.890 1.00 55.18 345 ALA A N 1
ATOM 2743 C CA . ALA A 1 345 ? 181.784 149.221 167.680 1.00 56.86 345 ALA A CA 1
ATOM 2744 C C . ALA A 1 345 ? 182.167 150.178 166.552 1.00 61.07 345 ALA A C 1
ATOM 2745 O O . ALA A 1 345 ? 182.693 149.712 165.527 1.00 67.50 345 ALA A O 1
ATOM 2747 N N . ALA A 1 346 ? 181.947 151.469 166.772 1.00 56.22 346 ALA A N 1
ATOM 2748 C CA . ALA A 1 346 ? 182.340 152.551 165.852 1.00 56.99 346 ALA A CA 1
ATOM 2749 C C . ALA A 1 346 ? 183.757 152.257 165.336 1.00 60.96 346 ALA A C 1
ATOM 2750 O O . ALA A 1 346 ? 183.934 152.178 164.114 1.00 65.45 346 ALA A O 1
ATOM 2752 N N . GLY A 1 347 ? 184.717 152.071 166.235 1.00 51.54 347 GLY A N 1
ATOM 2753 C CA . GLY A 1 347 ? 186.113 151.793 165.869 1.00 52.94 347 GLY A CA 1
ATOM 2754 C C . GLY A 1 347 ? 186.214 150.540 165.024 1.00 52.52 347 GLY A C 1
ATOM 2755 O O . GLY A 1 347 ? 186.956 150.538 164.053 1.00 63.69 347 GLY A O 1
ATOM 2756 N N . LEU A 1 348 ? 185.543 149.477 165.427 1.00 54.72 348 LEU A N 1
ATOM 2757 C CA . LEU A 1 348 ? 185.696 148.166 164.759 1.00 58.04 348 LEU A CA 1
ATOM 2758 C C . LEU A 1 348 ? 185.081 148.231 163.372 1.00 54.68 348 LEU A C 1
ATOM 2759 O O . LEU A 1 348 ? 185.532 147.490 162.517 1.00 64.38 348 LEU A O 1
ATOM 2764 N N . PHE A 1 349 ? 184.025 149.019 163.212 1.00 60.68 349 PHE A N 1
ATOM 2765 C CA . PHE A 1 349 ? 183.398 149.292 161.902 1.00 58.30 349 PHE A CA 1
ATOM 2766 C C . PHE A 1 349 ? 184.441 149.954 160.991 1.00 67.13 349 PHE A C 1
ATOM 2767 O O . PHE A 1 349 ? 184.573 149.533 159.828 1.00 66.76 349 PHE A O 1
ATOM 2775 N N . LEU A 1 350 ? 185.183 150.925 161.527 1.00 60.40 350 LEU A N 1
ATOM 2776 C CA . LEU A 1 350 ? 186.222 151.698 160.805 1.00 56.97 350 LEU A CA 1
ATOM 2777 C C . LEU A 1 350 ? 187.471 150.862 160.521 1.00 62.54 350 LEU A C 1
ATOM 2778 O O . LEU A 1 350 ? 188.059 151.067 159.454 1.00 68.20 350 LEU A O 1
ATOM 2783 N N . ALA A 1 351 ? 187.917 150.035 161.465 1.00 61.43 351 ALA A N 1
ATOM 2784 C CA . ALA A 1 351 ? 189.186 149.286 161.353 1.00 61.00 351 ALA A CA 1
ATOM 2785 C C . ALA A 1 351 ? 189.304 148.716 159.940 1.00 67.56 351 ALA A C 1
ATOM 2786 O O . ALA A 1 351 ? 190.265 149.041 159.254 1.00 71.37 351 ALA A O 1
ATOM 2788 N N . PRO A 1 352 ? 188.375 147.852 159.464 1.00 68.25 352 PRO A N 1
ATOM 2789 C CA . PRO A 1 352 ? 188.535 147.170 158.179 1.00 77.68 352 PRO A CA 1
ATOM 2790 C C . PRO A 1 352 ? 188.298 148.096 156.989 1.00 67.74 352 PRO A C 1
ATOM 2791 O O . PRO A 1 352 ? 188.762 147.826 155.925 1.00 88.34 352 PRO A O 1
ATOM 2795 N N . LEU A 1 353 ? 187.574 149.169 157.240 1.00 72.54 353 LEU A N 1
ATOM 2796 C CA . LEU A 1 353 ? 187.288 150.237 156.264 1.00 68.59 353 LEU A CA 1
ATOM 2797 C C . LEU A 1 353 ? 188.508 151.138 156.101 1.00 66.75 353 LEU A C 1
ATOM 2798 O O . LEU A 1 353 ? 188.582 151.852 155.094 1.00 82.90 353 LEU A O 1
ATOM 2803 N N . ILE A 1 354 ? 189.415 151.105 157.070 1.00 67.73 354 ILE A N 1
ATOM 2804 C CA . ILE A 1 354 ? 190.684 151.874 157.068 1.00 67.98 354 ILE A CA 1
ATOM 2805 C C . ILE A 1 354 ? 191.726 151.082 156.283 1.00 71.23 354 ILE A C 1
ATOM 2806 O O . ILE A 1 354 ? 192.439 151.729 155.488 1.00 87.64 354 ILE A O 1
ATOM 2811 N N . ASN A 1 355 ? 191.819 149.761 156.462 1.00 68.51 355 ASN A N 1
ATOM 2812 C CA . ASN A 1 355 ? 192.681 148.937 155.572 1.00 83.30 355 ASN A CA 1
ATOM 2813 C C . ASN A 1 355 ? 191.834 148.536 154.356 1.00 81.15 355 ASN A C 1
ATOM 2814 O O . ASN A 1 355 ? 191.657 147.336 154.104 1.00 78.81 355 ASN A O 1
ATOM 2819 N N . GLY A 1 356 ? 191.355 149.546 153.626 1.00 84.46 356 GLY A N 1
ATOM 2820 C CA . GLY A 1 356 ? 190.723 149.411 152.305 1.00 95.09 356 GLY A CA 1
ATOM 2821 C C . GLY A 1 356 ? 189.626 148.374 152.300 1.00 82.71 356 GLY A C 1
ATOM 2822 O O . GLY A 1 356 ? 189.686 147.452 151.463 1.00 95.77 356 GLY A O 1
ATOM 2823 N N . GLY A 1 357 ? 188.662 148.529 153.202 1.00 76.34 357 GLY A N 1
ATOM 2824 C CA . GLY A 1 357 ? 187.371 147.822 153.158 1.00 71.59 357 GLY A CA 1
ATOM 2825 C C . GLY A 1 357 ? 187.528 146.322 153.193 1.00 63.63 357 GLY A C 1
ATOM 2826 O O . GLY A 1 357 ? 186.619 145.639 152.668 1.00 73.95 357 GLY A O 1
ATOM 2827 N N . ARG A 1 358 ? 188.610 145.829 153.800 1.00 61.98 358 ARG A N 1
ATOM 2828 C CA . ARG A 1 358 ? 188.921 144.381 153.920 1.00 75.81 358 ARG A CA 1
ATOM 2829 C C . ARG A 1 358 ? 189.286 144.086 155.386 1.00 74.21 358 ARG A C 1
ATOM 2830 O O . ARG A 1 358 ? 189.864 144.969 156.046 1.00 57.46 358 ARG A O 1
ATOM 2838 N N . ASP A 1 359 ? 188.917 142.902 155.886 1.00 68.13 359 ASP A N 1
ATOM 2839 C CA . ASP A 1 359 ? 189.214 142.482 157.277 1.00 67.17 359 ASP A CA 1
ATOM 2840 C C . ASP A 1 359 ? 190.662 142.023 157.380 1.00 71.55 359 ASP A C 1
ATOM 2841 O O . ASP A 1 359 ? 191.099 141.172 156.608 1.00 79.61 359 ASP A O 1
ATOM 2846 N N . PRO A 1 360 ? 191.421 142.534 158.375 1.00 62.48 360 PRO A N 1
ATOM 2847 C CA . PRO A 1 360 ? 192.632 141.867 158.819 1.00 61.28 360 PRO A CA 1
ATOM 2848 C C . PRO A 1 360 ? 192.289 140.403 159.091 1.00 64.89 360 PRO A C 1
ATOM 2849 O O . PRO A 1 360 ? 191.130 140.119 159.345 1.00 72.88 360 PRO A O 1
ATOM 2853 N N . LYS A 1 361 ? 193.261 139.505 158.974 1.00 69.65 361 LYS A N 1
ATOM 2854 C CA . LYS A 1 361 ? 193.012 138.061 159.209 1.00 76.98 361 LYS A CA 1
ATOM 2855 C C . LYS A 1 361 ? 192.536 137.943 160.661 1.00 79.68 361 LYS A C 1
ATOM 2856 O O . LYS A 1 361 ? 193.171 138.567 161.537 1.00 74.22 361 LYS A O 1
ATOM 2862 N N . TYR A 1 362 ? 191.430 137.236 160.894 1.00 80.57 362 TYR A N 1
ATOM 2863 C CA . TYR A 1 362 ? 190.896 136.916 162.243 1.00 73.16 362 TYR A CA 1
ATOM 2864 C C . TYR A 1 362 ? 190.244 138.156 162.864 1.00 72.65 362 TYR A C 1
ATOM 2865 O O . TYR A 1 362 ? 190.239 138.252 164.105 1.00 95.74 362 TYR A O 1
ATOM 2874 N N . GLN A 1 363 ? 189.738 139.090 162.061 1.00 66.50 363 GLN A N 1
ATOM 2875 C CA . GLN A 1 363 ? 189.064 140.297 162.593 1.00 65.29 363 GLN A CA 1
ATOM 2876 C C . GLN A 1 363 ? 187.633 139.913 162.996 1.00 67.73 363 GLN A C 1
ATOM 2877 O O . GLN A 1 363 ? 187.186 140.397 164.045 1.00 83.18 363 GLN A O 1
ATOM 2883 N N . LYS A 1 364 ? 186.938 139.076 162.232 1.00 68.32 364 LYS A N 1
ATOM 2884 C CA . LYS A 1 364 ? 185.584 138.598 162.624 1.00 68.27 364 LYS A CA 1
ATOM 2885 C C . LYS A 1 364 ? 185.709 137.776 163.908 1.00 73.23 364 LYS A C 1
ATOM 2886 O O . LYS A 1 364 ? 184.864 137.955 164.803 1.00 80.61 364 LYS A O 1
ATOM 2892 N N . ALA A 1 365 ? 186.730 136.918 163.983 1.00 72.75 365 ALA A N 1
ATOM 2893 C CA . ALA A 1 365 ? 187.075 136.132 165.184 1.00 66.73 365 ALA A CA 1
ATOM 2894 C C . ALA A 1 365 ? 187.142 137.098 166.357 1.00 59.98 365 ALA A C 1
ATOM 2895 O O . ALA A 1 365 ? 186.346 136.960 167.286 1.00 73.11 365 ALA A O 1
ATOM 2897 N N . GLY A 1 366 ? 188.048 138.064 166.262 1.00 66.30 366 GLY A N 1
ATOM 2898 C CA . GLY A 1 366 ? 188.352 139.000 167.345 1.00 60.70 366 GLY A CA 1
ATOM 2899 C C . GLY A 1 366 ? 187.127 139.799 167.713 1.00 66.60 366 GLY A C 1
ATOM 2900 O O . GLY A 1 366 ? 186.908 140.037 168.903 1.00 78.07 366 GLY A O 1
ATOM 2901 N N . VAL A 1 367 ? 186.334 140.175 166.722 1.00 64.12 367 VAL A N 1
ATOM 2902 C CA . VAL A 1 367 ? 185.149 141.041 166.936 1.00 64.82 367 VAL A CA 1
ATOM 2903 C C . VAL A 1 367 ? 184.102 140.222 167.694 1.00 65.95 367 VAL A C 1
ATOM 2904 O O . VAL A 1 367 ? 183.359 140.816 168.475 1.00 67.99 367 VAL A O 1
ATOM 2908 N N . ASP A 1 368 ? 184.105 138.902 167.544 1.00 65.38 368 ASP A N 1
ATOM 2909 C CA . ASP A 1 368 ? 183.148 138.000 168.238 1.00 68.37 368 ASP A CA 1
ATOM 2910 C C . ASP A 1 368 ? 183.688 137.681 169.633 1.00 65.89 368 ASP A C 1
ATOM 2911 O O . ASP A 1 368 ? 182.926 137.840 170.593 1.00 67.12 368 ASP A O 1
ATOM 2916 N N . ILE A 1 369 ? 184.965 137.330 169.744 1.00 57.51 369 ILE A N 1
ATOM 2917 C CA . ILE A 1 369 ? 185.634 137.125 171.057 1.00 57.30 369 ILE A CA 1
ATOM 2918 C C . ILE A 1 369 ? 185.487 138.405 171.895 1.00 60.52 369 ILE A C 1
ATOM 2919 O O . ILE A 1 369 ? 185.057 138.306 173.043 1.00 62.99 369 ILE A O 1
ATOM 2924 N N . LEU A 1 370 ? 185.870 139.555 171.349 1.00 55.27 370 LEU A N 1
ATOM 2925 C CA . LEU A 1 370 ? 185.780 140.841 172.066 1.00 57.27 370 LEU A CA 1
ATOM 2926 C C . LEU A 1 370 ? 184.357 141.005 172.579 1.00 58.68 370 LEU A C 1
ATOM 2927 O O . LEU A 1 370 ? 184.182 141.497 173.703 1.00 68.84 370 LEU A O 1
ATOM 2932 N N . PHE A 1 371 ? 183.374 140.629 171.779 1.00 54.60 371 PHE A N 1
ATOM 2933 C CA . PHE A 1 371 ? 181.960 140.871 172.131 1.00 56.71 371 PHE A CA 1
ATOM 2934 C C . PHE A 1 371 ? 181.594 140.086 173.391 1.00 61.25 371 PHE A C 1
ATOM 2935 O O . PHE A 1 371 ? 181.040 140.668 174.333 1.00 65.33 371 PHE A O 1
ATOM 2943 N N . TRP A 1 372 ? 181.897 138.798 173.385 1.00 60.43 372 TRP A N 1
ATOM 2944 C CA . TRP A 1 372 ? 181.562 137.876 174.489 1.00 59.19 372 TRP A CA 1
ATOM 2945 C C . TRP A 1 372 ? 182.427 138.229 175.687 1.00 58.13 372 TRP A C 1
ATOM 2946 O O . TRP A 1 372 ? 181.897 138.185 176.802 1.00 64.57 372 TRP A O 1
ATOM 2957 N N . ALA A 1 373 ? 183.682 138.606 175.446 1.00 59.46 373 ALA A N 1
ATOM 2958 C CA . ALA A 1 373 ? 184.598 139.189 176.452 1.00 60.59 373 ALA A CA 1
ATOM 2959 C C . ALA A 1 373 ? 183.892 140.337 177.177 1.00 58.34 373 ALA A C 1
ATOM 2960 O O . ALA A 1 373 ? 183.945 140.354 178.405 1.00 71.43 373 ALA A O 1
ATOM 2962 N N . LEU A 1 374 ? 183.252 141.244 176.439 1.00 59.02 374 LEU A N 1
ATOM 2963 C CA . LEU A 1 374 ? 182.564 142.431 177.006 1.00 61.34 374 LEU A CA 1
ATOM 2964 C C . LEU A 1 374 ? 181.328 142.005 177.786 1.00 66.15 374 LEU A C 1
ATOM 2965 O O . LEU A 1 374 ? 181.113 142.559 178.884 1.00 72.17 374 LEU A O 1
ATOM 2970 N N . VAL A 1 375 ? 180.553 141.086 177.223 1.00 56.47 375 VAL A N 1
ATOM 2971 C CA . VAL A 1 375 ? 179.297 140.556 177.819 1.00 57.37 375 VAL A CA 1
ATOM 2972 C C . VAL A 1 375 ? 179.656 139.805 179.106 1.00 57.40 375 VAL A C 1
ATOM 2973 O O . VAL A 1 375 ? 178.956 139.977 180.098 1.00 75.61 375 VAL A O 1
ATOM 2977 N N . LEU A 1 376 ? 180.705 138.996 179.059 1.00 60.39 376 LEU A N 1
ATOM 2978 C CA . LEU A 1 376 ? 181.282 138.295 180.224 1.00 62.26 376 LEU A CA 1
ATOM 2979 C C . LEU A 1 376 ? 181.607 139.346 181.279 1.00 59.43 376 LEU A C 1
ATOM 2980 O O . LEU A 1 376 ? 181.101 139.250 182.398 1.00 61.63 376 LEU A O 1
ATOM 2985 N N . VAL A 1 377 ? 182.422 140.321 180.917 1.00 58.79 377 VAL A N 1
ATOM 2986 C CA . VAL A 1 377 ? 182.823 141.394 181.850 1.00 55.02 377 VAL A CA 1
ATOM 2987 C C . VAL A 1 377 ? 181.557 142.065 182.391 1.00 51.07 377 VAL A C 1
ATOM 2988 O O . VAL A 1 377 ? 181.511 142.319 183.596 1.00 59.49 377 VAL A O 1
ATOM 2992 N N . VAL A 1 378 ? 180.563 142.316 181.561 1.00 50.69 378 VAL A N 1
ATOM 2993 C CA . VAL A 1 378 ? 179.320 143.012 181.998 1.00 57.56 378 VAL A CA 1
ATOM 2994 C C . VAL A 1 378 ? 178.540 142.114 182.957 1.00 57.56 378 VAL A C 1
ATOM 2995 O O . VAL A 1 378 ? 178.086 142.611 183.987 1.00 67.84 378 VAL A O 1
ATOM 2999 N N . VAL A 1 379 ? 178.354 140.850 182.606 1.00 61.24 379 VAL A N 1
ATOM 3000 C CA . VAL A 1 379 ? 177.502 139.920 183.389 1.00 62.26 379 VAL A CA 1
ATOM 3001 C C . VAL A 1 379 ? 178.250 139.596 184.677 1.00 55.78 379 VAL A C 1
ATOM 3002 O O . VAL A 1 379 ? 177.623 139.602 185.744 1.00 53.18 379 VAL A O 1
ATOM 3006 N N . GLY A 1 380 ? 179.524 139.282 184.557 1.00 53.90 380 GLY A N 1
ATOM 3007 C CA . GLY A 1 380 ? 180.362 138.898 185.697 1.00 60.10 380 GLY A CA 1
ATOM 3008 C C . GLY A 1 380 ? 180.384 140.034 186.692 1.00 57.17 380 GLY A C 1
ATOM 3009 O O . GLY A 1 380 ? 180.051 139.815 187.859 1.00 73.90 380 GLY A O 1
ATOM 3010 N N . SER A 1 381 ? 180.721 141.219 186.213 1.00 47.89 381 SER A N 1
ATOM 3011 C CA . SER A 1 381 ? 180.861 142.432 187.030 1.00 48.59 381 SER A CA 1
ATOM 3012 C C . SER A 1 381 ? 179.528 142.687 187.716 1.00 45.50 381 SER A C 1
ATOM 3013 O O . SER A 1 381 ? 179.523 142.909 188.928 1.00 58.73 381 SER A O 1
ATOM 3016 N N . PHE A 1 382 ? 178.455 142.627 186.952 1.00 43.58 382 PHE A N 1
ATOM 3017 C CA . PHE A 1 382 ? 177.100 142.883 187.456 1.00 42.41 382 PHE A CA 1
ATOM 3018 C C . PHE A 1 382 ? 176.757 141.871 188.526 1.00 50.74 382 PHE A C 1
ATOM 3019 O O . PHE A 1 382 ? 176.216 142.308 189.552 1.00 57.85 382 PHE A O 1
ATOM 3027 N N . ALA A 1 383 ? 177.101 140.608 188.304 1.00 48.08 383 ALA A N 1
ATOM 3028 C CA . ALA A 1 383 ? 176.837 139.516 189.246 1.00 49.13 383 ALA A CA 1
ATOM 3029 C C . ALA A 1 383 ? 177.664 139.831 190.470 1.00 49.35 383 ALA A C 1
ATOM 3030 O O . ALA A 1 383 ? 177.110 139.820 191.571 1.00 59.71 383 ALA A O 1
ATOM 3032 N N . GLY A 1 384 ? 178.943 140.100 190.246 1.00 46.38 384 GLY A N 1
ATOM 3033 C CA . GLY A 1 384 ? 179.910 140.498 191.286 1.00 45.41 384 GLY A CA 1
ATOM 3034 C C . GLY A 1 384 ? 179.316 141.573 192.163 1.00 46.41 384 GLY A C 1
ATOM 3035 O O . GLY A 1 384 ? 179.343 141.404 193.367 1.00 51.92 384 GLY A O 1
ATOM 3036 N N . ASN A 1 385 ? 178.782 142.634 191.563 1.00 43.58 385 ASN A N 1
ATOM 3037 C CA . ASN A 1 385 ? 178.229 143.781 192.313 1.00 49.25 385 ASN A CA 1
ATOM 3038 C C . ASN A 1 385 ? 177.030 143.298 193.121 1.00 51.90 385 ASN A C 1
ATOM 3039 O O . ASN A 1 385 ? 176.924 143.678 194.284 1.00 50.13 385 ASN A O 1
ATOM 3044 N N . TYR A 1 386 ? 176.143 142.534 192.500 1.00 50.85 386 TYR A N 1
ATOM 3045 C CA . TYR A 1 386 ? 174.952 141.987 193.184 1.00 52.52 386 TYR A CA 1
ATOM 3046 C C . TYR A 1 386 ? 175.400 141.288 194.476 1.00 53.60 386 TYR A C 1
ATOM 3047 O O . TYR A 1 386 ? 174.895 141.593 195.563 1.00 59.89 386 TYR A O 1
ATOM 3056 N N . LEU A 1 387 ? 176.365 140.405 194.321 1.00 46.61 387 LEU A N 1
ATOM 3057 C CA . LEU A 1 387 ? 176.909 139.532 195.358 1.00 46.33 387 LEU A CA 1
ATOM 3058 C C . LEU A 1 387 ? 177.651 140.344 196.409 1.00 54.02 387 LEU A C 1
ATOM 3059 O O . LEU A 1 387 ? 177.600 139.982 197.597 1.00 52.27 387 LEU A O 1
ATOM 3064 N N . ALA A 1 388 ? 178.381 141.355 195.977 1.00 53.77 388 ALA A N 1
ATOM 3065 C CA . ALA A 1 388 ? 179.028 142.317 196.880 1.00 45.53 388 ALA A CA 1
ATOM 3066 C C . ALA A 1 388 ? 177.947 142.974 197.735 1.00 41.79 388 ALA A C 1
ATOM 3067 O O . ALA A 1 388 ? 177.991 142.838 198.944 1.00 40.12 388 ALA A O 1
ATOM 3069 N N . ILE A 1 389 ? 176.953 143.568 197.097 1.00 45.56 389 ILE A N 1
ATOM 3070 C CA . ILE A 1 389 ? 175.920 144.403 197.756 1.00 47.89 389 ILE A CA 1
ATOM 3071 C C . ILE A 1 389 ? 175.029 143.520 198.625 1.00 51.80 389 ILE A C 1
ATOM 3072 O O . ILE A 1 389 ? 174.528 144.030 199.616 1.00 59.80 389 ILE A O 1
ATOM 3077 N N . ALA A 1 390 ? 174.762 142.288 198.202 1.00 63.86 390 ALA A N 1
ATOM 3078 C CA . ALA A 1 390 ? 173.996 141.267 198.953 1.00 61.21 390 ALA A CA 1
ATOM 3079 C C . ALA A 1 390 ? 174.795 140.827 200.188 1.00 58.95 390 ALA A C 1
ATOM 3080 O O . ALA A 1 390 ? 174.189 140.290 201.116 1.00 78.45 390 ALA A O 1
ATOM 3082 N N . GLN A 1 391 ? 176.109 141.026 200.154 1.00 59.39 391 GLN A N 1
ATOM 3083 C CA . GLN A 1 391 ? 177.094 140.737 201.224 1.00 58.85 391 GLN A CA 1
ATOM 3084 C C . GLN A 1 391 ? 177.277 139.219 201.317 1.00 66.71 391 GLN A C 1
ATOM 3085 O O . GLN A 1 391 ? 177.603 138.709 202.409 1.00 82.48 391 GLN A O 1
ATOM 3091 N N . ILE A 1 392 ? 177.128 138.543 200.178 1.00 67.90 392 ILE A N 1
ATOM 3092 C CA . ILE A 1 392 ? 177.416 137.096 199.954 1.00 65.18 392 ILE A CA 1
ATOM 3093 C C . ILE A 1 392 ? 178.914 136.976 199.700 1.00 68.52 392 ILE A C 1
ATOM 3094 O O . ILE A 1 392 ? 179.572 136.110 200.310 1.00 83.19 392 ILE A O 1
ATOM 3099 N N . MET A 1 393 ? 179.387 137.817 198.787 1.00 70.00 393 MET A N 1
ATOM 3100 C CA . MET A 1 393 ? 180.802 137.995 198.403 1.00 64.08 393 MET A CA 1
ATOM 3101 C C . MET A 1 393 ? 181.675 137.994 199.652 1.00 75.15 393 MET A C 1
ATOM 3102 O O . MET A 1 393 ? 181.564 138.879 200.500 1.00 68.67 393 MET A O 1
ATOM 3107 N N . PRO A 1 394 ? 182.589 137.013 199.801 1.00 67.43 394 PRO A N 1
ATOM 3108 C CA . PRO A 1 394 ? 183.611 137.085 200.836 1.00 68.98 394 PRO A CA 1
ATOM 3109 C C . PRO A 1 394 ? 184.292 138.452 200.814 1.00 67.96 394 PRO A C 1
ATOM 3110 O O . PRO A 1 394 ? 184.753 138.881 199.763 1.00 69.94 394 PRO A O 1
ATOM 3114 N N . PRO A 1 395 ? 184.392 139.180 201.950 1.00 77.44 395 PRO A N 1
ATOM 3115 C CA . PRO A 1 395 ? 185.028 140.502 201.969 1.00 70.68 395 PRO A CA 1
ATOM 3116 C C . PRO A 1 395 ? 186.381 140.587 201.250 1.00 65.73 395 PRO A C 1
ATOM 3117 O O . PRO A 1 395 ? 186.726 141.646 200.755 1.00 79.26 395 PRO A O 1
ATOM 3121 N N . ASP A 1 396 ? 187.114 139.474 201.239 1.00 62.33 396 ASP A N 1
ATOM 3122 C CA . ASP A 1 396 ? 188.513 139.398 200.769 1.00 63.07 396 ASP A CA 1
ATOM 3123 C C . ASP A 1 396 ? 188.525 139.093 199.274 1.00 60.58 396 ASP A C 1
ATOM 3124 O O . ASP A 1 396 ? 189.616 139.111 198.690 1.00 74.70 396 ASP A O 1
ATOM 3129 N N . LEU A 1 397 ? 187.357 138.800 198.701 1.00 62.91 397 LEU A N 1
ATOM 3130 C CA . LEU A 1 397 ? 187.132 138.698 197.240 1.00 57.45 397 LEU A CA 1
ATOM 3131 C C . LEU A 1 397 ? 186.459 139.961 196.740 1.00 53.26 397 LEU A C 1
ATOM 3132 O O . LEU A 1 397 ? 186.364 140.105 195.523 1.00 57.11 397 LEU A O 1
ATOM 3137 N N . ASN A 1 398 ? 185.974 140.819 197.633 1.00 52.42 398 ASN A N 1
ATOM 3138 C CA . ASN A 1 398 ? 184.990 141.839 197.224 1.00 51.16 398 ASN A CA 1
ATOM 3139 C C . ASN A 1 398 ? 185.597 142.714 196.132 1.00 45.45 398 ASN A C 1
ATOM 3140 O O . ASN A 1 398 ? 184.890 143.037 195.189 1.00 58.61 398 ASN A O 1
ATOM 3145 N N . PHE A 1 399 ? 186.856 143.060 196.252 1.00 47.84 399 PHE A N 1
ATOM 3146 C CA . PHE A 1 399 ? 187.473 144.112 195.418 1.00 55.52 399 PHE A CA 1
ATOM 3147 C C . PHE A 1 399 ? 187.829 143.505 194.063 1.00 54.96 399 PHE A C 1
ATOM 3148 O O . PHE A 1 399 ? 187.857 144.225 193.068 1.00 61.10 399 PHE A O 1
ATOM 3156 N N . TRP A 1 400 ? 188.044 142.200 194.034 1.00 59.45 400 TRP A N 1
ATOM 3157 C CA . TRP A 1 400 ? 188.354 141.436 192.800 1.00 55.81 400 TRP A CA 1
ATOM 3158 C C . TRP A 1 400 ? 187.090 141.094 192.032 1.00 53.56 400 TRP A C 1
ATOM 3159 O O . TRP A 1 400 ? 187.047 141.342 190.816 1.00 58.42 400 TRP A O 1
ATOM 3170 N N . LEU A 1 401 ? 186.100 140.597 192.738 1.00 47.17 401 LEU A N 1
ATOM 3171 C CA . LEU A 1 401 ? 184.931 139.973 192.122 1.00 46.62 401 LEU A CA 1
ATOM 3172 C C . LEU A 1 401 ? 183.701 140.785 192.379 1.00 48.01 401 LEU A C 1
ATOM 3173 O O . LEU A 1 401 ? 182.721 140.506 191.714 1.00 53.02 401 LEU A O 1
ATOM 3178 N N . GLY A 1 402 ? 183.734 141.682 193.357 1.00 47.45 402 GLY A N 1
ATOM 3179 C CA . GLY A 1 402 ? 182.497 142.208 193.925 1.00 54.83 402 GLY A CA 1
ATOM 3180 C C . GLY A 1 402 ? 182.213 143.596 193.424 1.00 49.17 402 GLY A C 1
ATOM 3181 O O . GLY A 1 402 ? 181.538 143.745 192.420 1.00 64.52 402 GLY A O 1
ATOM 3182 N N . HIS A 1 403 ? 182.615 144.563 194.210 1.00 44.87 403 HIS A N 1
ATOM 3183 C CA . HIS A 1 403 ? 182.287 145.989 194.054 1.00 42.15 403 HIS A CA 1
ATOM 3184 C C . HIS A 1 403 ? 183.482 146.707 194.600 1.00 42.63 403 HIS A C 1
ATOM 3185 O O . HIS A 1 403 ? 183.797 146.495 195.784 1.00 55.54 403 HIS A O 1
ATOM 3192 N N . GLN A 1 404 ? 184.207 147.391 193.750 1.00 46.81 404 GLN A N 1
ATOM 3193 C CA . GLN A 1 404 ? 185.349 148.188 194.210 1.00 45.24 404 GLN A CA 1
ATOM 3194 C C . GLN A 1 404 ? 184.859 149.332 195.094 1.00 38.94 404 GLN A C 1
ATOM 3195 O O . GLN A 1 404 ? 185.691 149.953 195.716 1.00 51.42 404 GLN A O 1
ATOM 3201 N N . GLY A 1 405 ? 183.573 149.607 195.100 1.00 36.92 405 GLY A N 1
ATOM 3202 C CA . GLY A 1 405 ? 182.991 150.723 195.840 1.00 42.00 405 GLY A CA 1
ATOM 3203 C C . GLY A 1 405 ? 183.404 152.071 195.296 1.00 37.38 405 GLY A C 1
ATOM 3204 O O . GLY A 1 405 ? 182.914 153.061 195.807 1.00 47.92 405 GLY A O 1
ATOM 3205 N N . TYR A 1 406 ? 184.169 152.132 194.222 1.00 40.30 406 TYR A N 1
ATOM 3206 C CA . TYR A 1 406 ? 184.540 153.418 193.604 1.00 42.35 406 TYR A CA 1
ATOM 3207 C C . TYR A 1 406 ? 183.692 153.628 192.372 1.00 40.92 406 TYR A C 1
ATOM 3208 O O . TYR A 1 406 ? 183.546 152.746 191.533 1.00 44.30 406 TYR A O 1
ATOM 3217 N N . GLU A 1 407 ? 183.087 154.785 192.323 1.00 40.34 407 GLU A N 1
ATOM 3218 C CA . GLU A 1 407 ? 182.091 155.108 191.288 1.00 41.67 407 GLU A CA 1
ATOM 3219 C C . GLU A 1 407 ? 182.789 154.991 189.920 1.00 41.22 407 GLU A C 1
ATOM 3220 O O . GLU A 1 407 ? 183.974 155.383 189.806 1.00 40.04 407 GLU A O 1
ATOM 3226 N N . TYR A 1 408 ? 182.129 154.390 188.936 1.00 44.35 408 TYR A N 1
ATOM 3227 C CA . TYR A 1 408 ? 182.615 154.290 187.534 1.00 41.75 408 TYR A CA 1
ATOM 3228 C C . TYR A 1 408 ? 183.721 153.269 187.396 1.00 38.22 408 TYR A C 1
ATOM 3229 O O . TYR A 1 408 ? 184.097 152.987 186.261 1.00 53.33 408 TYR A O 1
ATOM 3238 N N . VAL A 1 409 ? 184.232 152.742 188.491 1.00 41.24 409 VAL A N 1
ATOM 3239 C CA . VAL A 1 409 ? 185.200 151.620 188.428 1.00 46.87 409 VAL A CA 1
ATOM 3240 C C . VAL A 1 409 ? 184.753 150.595 189.461 1.00 41.84 409 VAL A C 1
ATOM 3241 O O . VAL A 1 409 ? 185.590 149.978 190.100 1.00 52.20 409 VAL A O 1
ATOM 3245 N N . ASP A 1 410 ? 183.452 150.496 189.609 1.00 38.74 410 ASP A N 1
ATOM 3246 C CA . ASP A 1 410 ? 182.762 149.731 190.661 1.00 48.21 410 ASP A CA 1
ATOM 3247 C C . ASP A 1 410 ? 183.047 148.254 190.411 1.00 48.54 410 ASP A C 1
ATOM 3248 O O . ASP A 1 410 ? 183.083 147.481 191.359 1.00 58.62 410 ASP A O 1
ATOM 3253 N N . LEU A 1 411 ? 183.126 147.884 189.140 1.00 53.21 411 LEU A N 1
ATOM 3254 C CA . LEU A 1 411 ? 183.293 146.477 188.755 1.00 54.13 411 LEU A CA 1
ATOM 3255 C C . LEU A 1 411 ? 184.502 145.956 189.506 1.00 49.77 411 LEU A C 1
ATOM 3256 O O . LEU A 1 411 ? 185.477 146.715 189.680 1.00 55.05 411 LEU A O 1
ATOM 3261 N N . GLY A 1 412 ? 184.397 144.724 189.985 1.00 47.74 412 GLY A N 1
ATOM 3262 C CA . GLY A 1 412 ? 185.501 144.044 190.666 1.00 42.94 412 GLY A CA 1
ATOM 3263 C C . GLY A 1 412 ? 186.756 144.202 189.870 1.00 40.59 412 GLY A C 1
ATOM 3264 O O . GLY A 1 412 ? 186.662 144.417 188.686 1.00 49.75 412 GLY A O 1
ATOM 3265 N N . ARG A 1 413 ? 187.898 144.099 190.527 1.00 44.48 413 ARG A N 1
ATOM 3266 C CA . ARG A 1 413 ? 189.203 144.295 189.892 1.00 45.29 413 ARG A CA 1
ATOM 3267 C C . ARG A 1 413 ? 189.342 143.278 188.778 1.00 48.53 413 ARG A C 1
ATOM 3268 O O . ARG A 1 413 ? 189.830 143.666 187.747 1.00 56.97 413 ARG A O 1
ATOM 3276 N N . LEU A 1 414 ? 188.867 142.051 188.968 1.00 51.82 414 LEU A N 1
ATOM 3277 C CA . LEU A 1 414 ? 189.014 140.992 187.949 1.00 53.26 414 LEU A CA 1
ATOM 3278 C C . LEU A 1 414 ? 188.356 141.470 186.654 1.00 52.31 414 LEU A C 1
ATOM 3279 O O . LEU A 1 414 ? 188.988 141.406 185.597 1.00 61.67 414 LEU A O 1
ATOM 3284 N N . TRP A 1 415 ? 187.114 141.910 186.765 1.00 50.50 415 TRP A N 1
ATOM 3285 C CA . TRP A 1 415 ? 186.247 142.363 185.649 1.00 52.94 415 TRP A CA 1
ATOM 3286 C C . TRP A 1 415 ? 186.863 143.590 185.003 1.00 52.11 415 TRP A C 1
ATOM 3287 O O . TRP A 1 415 ? 186.711 143.759 183.797 1.00 59.03 415 TRP A O 1
ATOM 3298 N N . GLN A 1 416 ? 187.532 144.390 185.817 1.00 51.25 416 GLN A N 1
ATOM 3299 C CA . GLN A 1 416 ? 188.203 145.628 185.402 1.00 55.35 416 GLN A CA 1
ATOM 3300 C C . GLN A 1 416 ? 189.408 145.255 184.542 1.00 51.75 416 GLN A C 1
ATOM 3301 O O . GLN A 1 416 ? 189.696 145.969 183.576 1.00 54.77 416 GLN A O 1
ATOM 3307 N N . ILE A 1 417 ? 190.073 144.179 184.903 1.00 50.98 417 ILE A N 1
ATOM 3308 C CA . ILE A 1 417 ? 191.197 143.581 184.138 1.00 62.59 417 ILE A CA 1
ATOM 3309 C C . ILE A 1 417 ? 190.611 142.963 182.878 1.00 58.73 417 ILE A C 1
ATOM 3310 O O . ILE A 1 417 ? 191.213 143.126 181.821 1.00 72.02 417 ILE A O 1
ATOM 3315 N N . GLY A 1 418 ? 189.501 142.247 183.025 1.00 61.03 418 GLY A N 1
ATOM 3316 C CA . GLY A 1 418 ? 188.713 141.742 181.894 1.00 61.22 418 GLY A CA 1
ATOM 3317 C C . GLY A 1 418 ? 188.400 142.876 180.948 1.00 55.34 418 GLY A C 1
ATOM 3318 O O . GLY A 1 418 ? 188.635 142.721 179.755 1.00 67.24 418 GLY A O 1
ATOM 3319 N N . LYS A 1 419 ? 187.893 143.983 181.480 1.00 52.77 419 LYS A N 1
ATOM 3320 C CA . LYS A 1 419 ? 187.446 145.137 180.674 1.00 57.26 419 LYS A CA 1
ATOM 3321 C C . LYS A 1 419 ? 188.670 145.697 179.973 1.00 58.29 419 LYS A C 1
ATOM 3322 O O . LYS A 1 419 ? 188.549 146.088 178.818 1.00 65.05 419 LYS A O 1
ATOM 3328 N N . PHE A 1 420 ? 189.804 145.700 180.662 1.00 59.04 420 PHE A N 1
ATOM 3329 C CA . PHE A 1 420 ? 191.070 146.276 180.165 1.00 60.19 420 PHE A CA 1
ATOM 3330 C C . PHE A 1 420 ? 191.604 145.408 179.032 1.00 57.86 420 PHE A C 1
ATOM 3331 O O . PHE A 1 420 ? 192.041 145.968 178.029 1.00 58.05 420 PHE A O 1
ATOM 3339 N N . ALA A 1 421 ? 191.655 144.102 179.272 1.00 59.09 421 ALA A N 1
ATOM 3340 C CA . ALA A 1 421 ? 192.041 143.054 178.308 1.00 59.35 421 ALA A CA 1
ATOM 3341 C C . ALA A 1 421 ? 191.154 143.180 177.070 1.00 69.03 421 ALA A C 1
ATOM 3342 O O . ALA A 1 421 ? 191.701 143.241 175.965 1.00 80.51 421 ALA A O 1
ATOM 3344 N N . GLY A 1 422 ? 189.840 143.262 177.278 1.00 69.25 422 GLY A N 1
ATOM 3345 C CA . GLY A 1 422 ? 188.839 143.563 176.242 1.00 66.29 422 GLY A CA 1
ATOM 3346 C C . GLY A 1 422 ? 189.251 144.761 175.413 1.00 64.32 422 GLY A C 1
ATOM 3347 O O . GLY A 1 422 ? 189.338 144.638 174.187 1.00 71.97 422 GLY A O 1
ATOM 3348 N N . ILE A 1 423 ? 189.512 145.876 176.070 1.00 60.79 423 ILE A N 1
ATOM 3349 C CA . ILE A 1 423 ? 189.796 147.178 175.414 1.00 62.88 423 ILE A CA 1
ATOM 3350 C C . ILE A 1 423 ? 191.171 147.104 174.759 1.00 61.61 423 ILE A C 1
ATOM 3351 O O . ILE A 1 423 ? 191.363 147.759 173.725 1.00 67.02 423 ILE A O 1
ATOM 3356 N N . CYS A 1 424 ? 192.101 146.383 175.373 1.00 59.5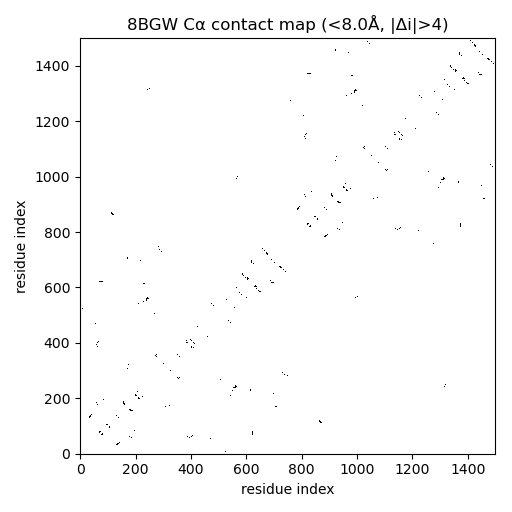5 424 CYS A N 1
ATOM 3357 C CA . CYS A 1 424 ? 193.433 146.114 174.794 1.00 60.72 424 CYS A CA 1
ATOM 3358 C C . CYS A 1 424 ? 193.227 145.265 173.544 1.00 60.24 424 CYS A C 1
ATOM 3359 O O . CYS A 1 424 ? 193.733 145.649 172.499 1.00 63.14 424 CYS A O 1
ATOM 3362 N N . PHE A 1 425 ? 192.461 144.184 173.651 1.00 60.05 425 PHE A N 1
ATOM 3363 C CA . PHE A 1 425 ? 192.122 143.315 172.504 1.00 61.38 425 PHE A CA 1
ATOM 3364 C C . PHE A 1 425 ? 191.505 144.145 171.376 1.00 63.71 425 PHE A C 1
ATOM 3365 O O . PHE A 1 425 ? 191.822 143.929 170.213 1.00 70.95 425 PHE A O 1
ATOM 3373 N N . TRP A 1 426 ? 190.640 145.078 171.733 1.00 55.34 426 TRP A N 1
ATOM 3374 C CA . TRP A 1 426 ? 190.019 146.001 170.770 1.00 55.19 426 TRP A CA 1
ATOM 3375 C C . TRP A 1 426 ? 191.084 146.907 170.167 1.00 61.55 426 TRP A C 1
ATOM 3376 O O . TRP A 1 426 ? 190.966 147.203 168.986 1.00 70.31 426 TRP A O 1
ATOM 3387 N N . LEU A 1 427 ? 192.035 147.370 170.976 1.00 72.48 427 LEU A N 1
ATOM 3388 C CA . LEU A 1 427 ? 193.250 148.087 170.507 1.00 70.54 427 LEU A CA 1
ATOM 3389 C C . LEU A 1 427 ? 193.881 147.235 169.401 1.00 63.11 427 LEU A C 1
ATOM 3390 O O . LEU A 1 427 ? 194.044 147.758 168.305 1.00 68.88 427 LEU A O 1
ATOM 3395 N N . VAL A 1 428 ? 194.097 145.943 169.638 1.00 58.96 428 VAL A N 1
ATOM 3396 C CA . VAL A 1 428 ? 194.715 145.030 168.631 1.00 60.46 428 VAL A CA 1
ATOM 3397 C C . VAL A 1 428 ? 193.841 144.971 167.375 1.00 63.36 428 VAL A C 1
ATOM 3398 O O . VAL A 1 428 ? 194.394 145.142 166.297 1.00 72.56 428 VAL A O 1
ATOM 3402 N N . LEU A 1 429 ? 192.531 144.778 167.503 1.00 62.25 429 LEU A N 1
ATOM 3403 C CA . LEU A 1 429 ? 191.622 144.663 166.331 1.00 59.14 429 LEU A CA 1
ATOM 3404 C C . LEU A 1 429 ? 191.596 145.961 165.543 1.00 57.58 429 LEU A C 1
ATOM 3405 O O . LEU A 1 429 ? 191.448 145.898 164.317 1.00 62.40 429 LEU A O 1
ATOM 3410 N N . MET A 1 430 ? 191.694 147.081 166.234 1.00 55.57 430 MET A N 1
ATOM 3411 C CA . MET A 1 430 ? 191.723 148.389 165.578 1.00 59.10 430 MET A CA 1
ATOM 3412 C C . MET A 1 430 ? 193.007 148.469 164.769 1.00 55.73 430 MET A C 1
ATOM 3413 O O . MET A 1 430 ? 192.910 148.702 163.566 1.00 67.55 430 MET A O 1
ATOM 3418 N N . LEU A 1 431 ? 194.132 148.279 165.449 1.00 56.34 431 LEU A N 1
ATOM 3419 C CA . LEU A 1 431 ? 195.509 148.373 164.916 1.00 57.66 431 LEU A CA 1
ATOM 3420 C C . LEU A 1 431 ? 195.716 147.318 163.840 1.00 54.43 431 LEU A C 1
ATOM 3421 O O . LEU A 1 431 ? 196.540 147.539 162.965 1.00 71.15 431 LEU A O 1
ATOM 3426 N N . ARG A 1 432 ? 194.967 146.237 163.883 1.00 56.14 432 ARG A N 1
ATOM 3427 C CA . ARG A 1 432 ? 194.971 145.258 162.785 1.00 57.44 432 ARG A CA 1
ATOM 3428 C C . ARG A 1 432 ? 194.500 145.935 161.499 1.00 65.03 432 ARG A C 1
ATOM 3429 O O . ARG A 1 432 ? 195.070 145.616 160.436 1.00 80.21 432 ARG A O 1
ATOM 3437 N N . GLY A 1 433 ? 193.551 146.857 161.599 1.00 64.30 433 GLY A N 1
ATOM 3438 C CA . GLY A 1 433 ? 192.979 147.580 160.455 1.00 66.32 433 GLY A CA 1
ATOM 3439 C C . GLY A 1 433 ? 193.682 148.889 160.176 1.00 66.90 433 GLY A C 1
ATOM 3440 O O . GLY A 1 433 ? 193.513 149.407 159.067 1.00 86.40 433 GLY A O 1
ATOM 3441 N N . ILE A 1 434 ? 194.411 149.437 161.139 1.00 66.20 434 ILE A N 1
ATOM 3442 C CA . ILE A 1 434 ? 194.952 150.821 161.055 1.00 70.45 434 ILE A CA 1
ATOM 3443 C C . ILE A 1 434 ? 196.443 150.768 160.730 1.00 75.65 434 ILE A C 1
ATOM 3444 O O . ILE A 1 434 ? 196.918 151.701 160.066 1.00 81.30 434 ILE A O 1
ATOM 3449 N N . VAL A 1 435 ? 197.158 149.744 161.189 1.00 76.55 435 VAL A N 1
ATOM 3450 C CA . VAL A 1 435 ? 198.627 149.641 160.976 1.00 78.61 435 VAL A CA 1
ATOM 3451 C C . VAL A 1 435 ? 198.899 149.466 159.485 1.00 81.43 435 VAL A C 1
ATOM 3452 O O . VAL A 1 435 ? 199.694 150.226 158.937 1.00 84.26 435 VAL A O 1
ATOM 3456 N N . PRO A 1 436 ? 198.241 148.530 158.765 1.00 74.92 436 PRO A N 1
ATOM 3457 C CA . PRO A 1 436 ? 198.421 148.420 157.317 1.00 76.48 436 PRO A CA 1
ATOM 3458 C C . PRO A 1 436 ? 198.238 149.770 156.611 1.00 80.44 436 PRO A C 1
ATOM 3459 O O . PRO A 1 436 ? 199.080 150.151 155.827 1.00 93.76 436 PRO A O 1
ATOM 3463 N N . ALA A 1 437 ? 197.166 150.474 156.958 1.00 71.47 437 ALA A N 1
ATOM 3464 C CA . ALA A 1 437 ? 196.794 151.781 156.381 1.00 72.52 437 ALA A CA 1
ATOM 3465 C C . ALA A 1 437 ? 197.822 152.850 156.741 1.00 70.12 437 ALA A C 1
ATOM 3466 O O . ALA A 1 437 ? 197.840 153.875 156.038 1.00 77.03 437 ALA A O 1
ATOM 3468 N N . LEU A 1 438 ? 198.584 152.647 157.820 1.00 73.70 438 LEU A N 1
ATOM 3469 C CA . LEU A 1 438 ? 199.697 153.539 158.231 1.00 73.04 438 LEU A CA 1
ATOM 3470 C C . LEU A 1 438 ? 200.965 153.108 157.496 1.00 79.21 438 LEU A C 1
ATOM 3471 O O . LEU A 1 438 ? 201.727 153.998 157.093 1.00 84.97 438 LEU A O 1
ATOM 3476 N N . ARG A 1 439 ? 201.206 151.795 157.398 1.00 83.82 439 ARG A N 1
ATOM 3477 C CA . ARG A 1 439 ? 202.455 151.220 156.834 1.00 88.34 439 ARG A CA 1
ATOM 3478 C C . ARG A 1 439 ? 202.433 151.281 155.304 1.00 96.70 439 ARG A C 1
ATOM 3479 O O . ARG A 1 439 ? 203.517 151.090 154.713 1.00 119.12 439 ARG A O 1
ATOM 3487 N N . THR A 1 440 ? 201.272 151.509 154.679 1.00 102.45 440 THR A N 1
ATOM 3488 C CA . THR A 1 440 ? 201.145 151.656 153.204 1.00 104.36 440 THR A CA 1
ATOM 3489 C C . THR A 1 440 ? 201.868 152.933 152.785 1.00 116.02 440 THR A C 1
ATOM 3490 O O . THR A 1 440 ? 201.543 154.009 153.287 1.00 107.97 440 THR A O 1
ATOM 3494 N N . PRO A 1 441 ? 202.863 152.852 151.865 1.00 121.23 441 PRO A N 1
ATOM 3495 C CA . PRO A 1 441 ? 203.679 154.010 151.501 1.00 120.89 441 PRO A CA 1
ATOM 3496 C C . PRO A 1 441 ? 202.832 154.960 150.647 1.00 115.58 441 PRO A C 1
ATOM 3497 O O . PRO A 1 441 ? 202.847 154.848 149.434 1.00 135.27 441 PRO A O 1
ATOM 3501 N N . GLY A 1 442 ? 202.092 155.844 151.315 1.00 115.47 442 GLY A N 1
ATOM 3502 C CA . GLY A 1 442 ? 200.946 156.564 150.732 1.00 122.23 442 GLY A CA 1
ATOM 3503 C C . GLY A 1 442 ? 200.883 158.006 151.186 1.00 114.18 442 GLY A C 1
ATOM 3504 O O . GLY A 1 442 ? 201.918 158.539 151.636 1.00 123.09 442 GLY A O 1
ATOM 3505 N N . GLY A 1 443 ? 199.698 158.606 151.075 1.00 116.19 443 GLY A N 1
ATOM 3506 C CA . GLY A 1 443 ? 199.505 160.062 151.166 1.00 124.06 443 GLY A CA 1
ATOM 3507 C C . GLY A 1 443 ? 199.371 160.533 152.600 1.00 107.87 443 GLY A C 1
ATOM 3508 O O . GLY A 1 443 ? 200.257 160.228 153.419 1.00 114.84 443 GLY A O 1
ATOM 3509 N N . ASP A 1 444 ? 198.291 161.259 152.879 1.00 101.48 444 ASP A N 1
ATOM 3510 C CA . ASP A 1 444 ? 198.049 161.946 154.170 1.00 94.88 444 ASP A CA 1
ATOM 3511 C C . ASP A 1 444 ? 197.573 160.888 155.165 1.00 86.03 444 ASP A C 1
ATOM 3512 O O . ASP A 1 444 ? 196.448 160.381 155.001 1.00 87.93 444 ASP A O 1
ATOM 3517 N N . LYS A 1 445 ? 198.430 160.565 156.135 1.00 82.89 445 LYS A N 1
ATOM 3518 C CA . LYS A 1 445 ? 198.239 159.488 157.137 1.00 78.65 445 LYS A CA 1
ATOM 3519 C C . LYS A 1 445 ? 198.149 160.116 158.535 1.00 74.65 445 LYS A C 1
ATOM 3520 O O . LYS A 1 445 ? 198.423 159.418 159.520 1.00 84.01 445 LYS A O 1
ATOM 3526 N N . ASN A 1 446 ? 197.739 161.382 158.608 1.00 67.51 446 ASN A N 1
ATOM 3527 C CA . ASN A 1 446 ? 197.824 162.224 159.827 1.00 73.89 446 ASN A CA 1
ATOM 3528 C C . ASN A 1 446 ? 196.551 162.094 160.655 1.00 70.08 446 ASN A C 1
ATOM 3529 O O . ASN A 1 446 ? 196.656 162.095 161.887 1.00 81.60 446 ASN A O 1
ATOM 3534 N N . LEU A 1 447 ? 195.393 162.077 160.004 1.00 73.37 447 LEU A N 1
ATOM 3535 C CA . LEU A 1 447 ? 194.098 161.787 160.663 1.00 64.62 447 LEU A CA 1
ATOM 3536 C C . LEU A 1 447 ? 194.200 160.389 161.249 1.00 76.75 447 LEU A C 1
ATOM 3537 O O . LEU A 1 447 ? 193.862 160.200 162.427 1.00 91.92 447 LEU A O 1
ATOM 3542 N N . LEU A 1 448 ? 194.686 159.463 160.432 1.00 73.79 448 LEU A N 1
ATOM 3543 C CA . LEU A 1 448 ? 194.765 158.037 160.788 1.00 74.80 448 LEU A CA 1
ATOM 3544 C C . LEU A 1 448 ? 195.770 157.848 161.922 1.00 75.56 448 LEU A C 1
ATOM 3545 O O . LEU A 1 448 ? 195.564 156.930 162.744 1.00 84.38 448 LEU A O 1
ATOM 3550 N N . ALA A 1 449 ? 196.827 158.662 161.938 1.00 78.69 449 ALA A N 1
ATOM 3551 C CA . ALA A 1 449 ? 197.827 158.711 163.026 1.00 70.28 449 ALA A CA 1
ATOM 3552 C C . ALA A 1 449 ? 197.131 159.222 164.289 1.00 64.36 449 ALA A C 1
ATOM 3553 O O . ALA A 1 449 ? 197.302 158.616 165.355 1.00 61.94 449 ALA A O 1
ATOM 3555 N N . LEU A 1 450 ? 196.378 160.312 164.171 1.00 61.87 450 LEU A N 1
ATOM 3556 C CA . LEU A 1 450 ? 195.629 160.888 165.309 1.00 66.01 450 LEU A CA 1
ATOM 3557 C C . LEU A 1 450 ? 194.604 159.867 165.804 1.00 73.55 450 LEU A C 1
ATOM 3558 O O . LEU A 1 450 ? 194.376 159.818 167.019 1.00 89.67 450 LEU A O 1
ATOM 3563 N N . LEU A 1 451 ? 193.978 159.132 164.884 1.00 72.61 451 LEU A N 1
ATOM 3564 C CA . LEU A 1 451 ? 193.012 158.058 165.207 1.00 72.83 451 LEU A CA 1
ATOM 3565 C C . LEU A 1 451 ? 193.750 156.939 165.949 1.00 69.49 451 LEU A C 1
ATOM 3566 O O . LEU A 1 451 ? 193.302 156.617 167.050 1.00 75.29 451 LEU A O 1
ATOM 3571 N N . THR A 1 452 ? 194.847 156.400 165.402 1.00 66.94 452 THR A N 1
ATOM 3572 C CA . THR A 1 452 ? 195.609 155.283 166.031 1.00 73.59 452 THR A CA 1
ATOM 3573 C C . THR A 1 452 ? 196.112 155.705 167.419 1.00 76.36 452 THR A C 1
ATOM 3574 O O . THR A 1 452 ? 196.301 154.818 168.273 1.00 91.33 452 THR A O 1
ATOM 3578 N N . ALA A 1 453 ? 196.383 156.997 167.609 1.00 72.83 453 ALA A N 1
ATOM 3579 C CA . ALA A 1 453 ? 196.781 157.593 168.901 1.00 70.13 453 ALA A CA 1
ATOM 3580 C C . ALA A 1 453 ? 195.574 157.529 169.841 1.00 73.19 453 ALA A C 1
ATOM 3581 O O . ALA A 1 453 ? 195.678 156.882 170.898 1.00 79.07 453 ALA A O 1
ATOM 3583 N N . SER A 1 454 ? 194.474 158.165 169.435 1.00 65.50 454 SER A N 1
ATOM 3584 C CA . SER A 1 454 ? 193.143 158.096 170.083 1.00 66.47 454 SER A CA 1
ATOM 3585 C C . SER A 1 454 ? 192.843 156.653 170.487 1.00 66.65 454 SER A C 1
ATOM 3586 O O . SER A 1 454 ? 192.487 156.414 171.649 1.00 66.03 454 SER A O 1
ATOM 3589 N N . VAL A 1 455 ? 193.032 155.731 169.551 1.00 72.50 455 VAL A N 1
ATOM 3590 C CA . VAL A 1 455 ? 192.710 154.290 169.716 1.00 73.51 455 VAL A CA 1
ATOM 3591 C C . VAL A 1 455 ? 193.622 153.713 170.802 1.00 72.69 455 VAL A C 1
ATOM 3592 O O . VAL A 1 455 ? 193.106 152.975 171.654 1.00 85.57 455 VAL A O 1
ATOM 3596 N N . GLY A 1 456 ? 194.916 154.022 170.765 1.00 76.21 456 GLY A N 1
ATOM 3597 C CA . GLY A 1 456 ? 195.882 153.582 171.791 1.00 85.14 456 GLY A CA 1
ATOM 3598 C C . GLY A 1 456 ? 195.609 154.251 173.130 1.00 78.35 456 GLY A C 1
ATOM 3599 O O . GLY A 1 456 ? 195.848 153.617 174.168 1.00 90.94 456 GLY A O 1
ATOM 3600 N N . ALA A 1 457 ? 195.120 155.488 173.118 1.00 70.61 457 ALA A N 1
ATOM 3601 C CA . ALA A 1 457 ? 194.721 156.222 174.341 1.00 71.03 457 ALA A CA 1
ATOM 3602 C C . ALA A 1 457 ? 193.557 155.469 174.999 1.00 72.18 457 ALA A C 1
ATOM 3603 O O . ALA A 1 457 ? 193.751 155.064 176.146 1.00 71.87 457 ALA A O 1
ATOM 3605 N N . ILE A 1 458 ? 192.447 155.206 174.284 1.00 67.58 458 ILE A N 1
ATOM 3606 C CA . ILE A 1 458 ? 191.395 154.241 174.732 1.00 74.56 458 ILE A CA 1
ATOM 3607 C C . ILE A 1 458 ? 192.097 152.949 175.166 1.00 79.10 458 ILE A C 1
ATOM 3608 O O . ILE A 1 458 ? 191.994 152.571 176.350 1.00 90.67 458 ILE A O 1
ATOM 3613 N N . GLY A 1 459 ? 192.839 152.339 174.245 1.00 82.98 459 GLY A N 1
ATOM 3614 C CA . GLY A 1 459 ? 193.485 151.024 174.405 1.00 97.77 459 GLY A CA 1
ATOM 3615 C C . GLY A 1 459 ? 194.131 150.820 175.767 1.00 99.46 459 GLY A C 1
ATOM 3616 O O . GLY A 1 459 ? 193.988 149.704 176.308 1.00 111.99 459 GLY A O 1
ATOM 3617 N N . LEU A 1 460 ? 194.827 151.835 176.298 1.00 98.05 460 LEU A N 1
ATOM 3618 C CA . LEU A 1 460 ? 195.789 151.668 177.423 1.00 101.83 460 LEU A CA 1
ATOM 3619 C C . LEU A 1 460 ? 195.450 152.540 178.642 1.00 96.52 460 LEU A C 1
ATOM 3620 O O . LEU A 1 460 ? 195.768 152.090 179.763 1.00 97.22 460 LEU A O 1
ATOM 3625 N N . PHE A 1 461 ? 194.838 153.716 178.471 1.00 94.17 461 PHE A N 1
ATOM 3626 C CA . PHE A 1 461 ? 194.663 154.707 179.570 1.00 89.01 461 PHE A CA 1
ATOM 3627 C C . PHE A 1 461 ? 193.553 154.291 180.548 1.00 82.60 461 PHE A C 1
ATOM 3628 O O . PHE A 1 461 ? 193.350 155.023 181.527 1.00 94.63 461 PHE A O 1
ATOM 3636 N N . TYR A 1 462 ? 192.879 153.161 180.319 1.00 78.22 462 TYR A N 1
ATOM 3637 C CA . TYR A 1 462 ? 192.010 152.481 181.313 1.00 72.35 462 TYR A CA 1
ATOM 3638 C C . TYR A 1 462 ? 192.856 151.708 182.337 1.00 76.53 462 TYR A C 1
ATOM 3639 O O . TYR A 1 462 ? 192.365 151.497 183.468 1.00 85.02 462 TYR A O 1
ATOM 3648 N N . GLY A 1 463 ? 194.084 151.313 181.981 1.00 71.82 463 GLY A N 1
ATOM 3649 C CA . GLY A 1 463 ? 195.029 150.660 182.906 1.00 66.16 463 GLY A CA 1
ATOM 3650 C C . GLY A 1 463 ? 195.520 151.591 184.014 1.00 75.61 463 GLY A C 1
ATOM 3651 O O . GLY A 1 463 ? 196.187 151.103 184.952 1.00 63.98 463 GLY A O 1
ATOM 3652 N N . ALA A 1 464 ? 195.227 152.897 183.929 1.00 77.01 464 ALA A N 1
ATOM 3653 C CA . ALA A 1 464 ? 195.474 153.866 185.022 1.00 80.49 464 ALA A CA 1
ATOM 3654 C C . ALA A 1 464 ? 194.715 153.431 186.293 1.00 76.46 464 ALA A C 1
ATOM 3655 O O . ALA A 1 464 ? 195.167 153.775 187.398 1.00 77.32 464 ALA A O 1
ATOM 3657 N N . GLY A 1 465 ? 193.647 152.646 186.149 1.00 69.90 465 GLY A N 1
ATOM 3658 C CA . GLY A 1 465 ? 192.803 152.181 187.262 1.00 73.60 465 GLY A CA 1
ATOM 3659 C C . GLY A 1 465 ? 193.441 151.055 188.060 1.00 69.29 465 GLY A C 1
ATOM 3660 O O . GLY A 1 465 ? 192.866 150.706 189.101 1.00 87.90 465 GLY A O 1
ATOM 3661 N N . PHE A 1 466 ? 194.575 150.494 187.623 1.00 60.30 466 PHE A N 1
ATOM 3662 C CA . PHE A 1 466 ? 195.280 149.412 188.354 1.00 61.16 466 PHE A CA 1
ATOM 3663 C C . PHE A 1 466 ? 196.356 149.980 189.276 1.00 57.47 466 PHE A C 1
ATOM 3664 O O . PHE A 1 466 ? 197.061 149.179 189.896 1.00 64.77 466 PHE A O 1
ATOM 3672 N N . PHE A 1 467 ? 196.453 151.304 189.387 1.00 61.35 467 PHE A N 1
ATOM 3673 C CA . PHE A 1 467 ? 197.455 151.987 190.234 1.00 63.92 467 PHE A CA 1
ATOM 3674 C C . PHE A 1 467 ? 196.884 152.209 191.630 1.00 61.30 467 PHE A C 1
ATOM 3675 O O . PHE A 1 467 ? 197.606 152.736 192.500 1.00 78.67 467 PHE A O 1
ATOM 3683 N N . TYR A 1 468 ? 195.646 151.784 191.846 1.00 58.06 468 TYR A N 1
ATOM 3684 C CA . TYR A 1 468 ? 195.043 151.669 193.185 1.00 54.53 468 TYR A CA 1
ATOM 3685 C C . TYR A 1 468 ? 194.465 150.272 193.319 1.00 56.11 468 TYR A C 1
ATOM 3686 O O . TYR A 1 468 ? 193.908 149.723 192.360 1.00 70.40 468 TYR A O 1
ATOM 3695 N N . GLY A 1 469 ? 194.644 149.719 194.501 1.00 55.58 469 GLY A N 1
ATOM 3696 C CA . GLY A 1 469 ? 194.025 148.469 194.924 1.00 56.15 469 GLY A CA 1
ATOM 3697 C C . GLY A 1 469 ? 192.997 148.754 195.975 1.00 53.09 469 GLY A C 1
ATOM 3698 O O . GLY A 1 469 ? 192.669 149.934 196.209 1.00 56.65 469 GLY A O 1
ATOM 3699 N N . GLU A 1 470 ? 192.565 147.691 196.625 1.00 51.81 470 GLU A N 1
ATOM 3700 C CA . GLU A 1 470 ? 191.477 147.719 197.613 1.00 49.53 470 GLU A CA 1
ATOM 3701 C C . GLU A 1 470 ? 191.763 148.669 198.766 1.00 52.09 470 GLU A C 1
ATOM 3702 O O . GLU A 1 470 ? 190.827 149.397 199.174 1.00 56.90 470 GLU A O 1
ATOM 3708 N N . ARG A 1 471 ? 192.980 148.613 199.295 1.00 48.43 471 ARG A N 1
ATOM 3709 C CA . ARG A 1 471 ? 193.331 149.294 200.555 1.00 56.37 471 ARG A CA 1
ATOM 3710 C C . ARG A 1 471 ? 194.152 150.529 200.251 1.00 49.08 471 ARG A C 1
ATOM 3711 O O . ARG A 1 471 ? 194.691 151.147 201.184 1.00 65.67 471 ARG A O 1
ATOM 3719 N N . THR A 1 472 ? 194.250 150.868 198.989 1.00 49.92 472 THR A N 1
ATOM 3720 C CA . THR A 1 472 ? 194.928 152.097 198.583 1.00 46.06 472 THR A CA 1
ATOM 3721 C C . THR A 1 472 ? 194.168 153.223 199.263 1.00 45.64 472 THR A C 1
ATOM 3722 O O . THR A 1 472 ? 192.938 153.154 199.406 1.00 57.00 472 THR A O 1
ATOM 3726 N N . HIS A 1 473 ? 194.911 154.253 199.575 1.00 47.27 473 HIS A N 1
ATOM 3727 C CA . HIS A 1 473 ? 194.415 155.488 200.184 1.00 41.99 473 HIS A CA 1
ATOM 3728 C C . HIS A 1 473 ? 193.393 156.084 199.245 1.00 41.63 473 HIS A C 1
ATOM 3729 O O . HIS A 1 473 ? 193.730 156.292 198.080 1.00 53.07 473 HIS A O 1
ATOM 3736 N N . LEU A 1 474 ? 192.256 156.478 199.773 1.00 39.90 474 LEU A N 1
ATOM 3737 C CA . LEU A 1 474 ? 191.228 157.167 198.991 1.00 42.81 474 LEU A CA 1
ATOM 3738 C C . LEU A 1 474 ? 191.850 158.216 198.090 1.00 41.24 474 LEU A C 1
ATOM 3739 O O . LEU A 1 474 ? 191.394 158.318 196.957 1.00 41.78 474 LEU A O 1
ATOM 3744 N N . THR A 1 475 ? 192.773 159.023 198.594 1.00 46.35 475 THR A N 1
ATOM 3745 C CA . THR A 1 475 ? 193.305 160.179 197.824 1.00 47.04 475 THR A CA 1
ATOM 3746 C C . THR A 1 475 ? 194.045 159.649 196.599 1.00 42.32 475 THR A C 1
ATOM 3747 O O . THR A 1 475 ? 194.028 160.304 195.560 1.00 48.40 475 THR A O 1
ATOM 3751 N N . VAL A 1 476 ? 194.695 158.510 196.754 1.00 42.25 476 VAL A N 1
ATOM 3752 C CA . VAL A 1 476 ? 195.445 157.887 195.647 1.00 45.97 476 VAL A CA 1
ATOM 3753 C C . VAL A 1 476 ? 194.468 157.175 194.718 1.00 51.46 476 VAL A C 1
ATOM 3754 O O . VAL A 1 476 ? 194.631 157.284 193.486 1.00 52.87 476 VAL A O 1
ATOM 3758 N N . MET A 1 477 ? 193.505 156.462 195.280 1.00 46.72 477 MET A N 1
ATOM 3759 C CA . MET A 1 477 ? 192.453 155.845 194.466 1.00 46.20 477 MET A CA 1
ATOM 3760 C C . MET A 1 477 ? 191.855 156.970 193.640 1.00 41.67 477 MET A C 1
ATOM 3761 O O . MET A 1 477 ? 191.616 156.786 192.455 1.00 48.01 477 MET A O 1
ATOM 3766 N N . GLU A 1 478 ? 191.629 158.093 194.282 1.00 41.86 478 GLU A N 1
ATOM 3767 C CA . GLU A 1 478 ? 190.867 159.171 193.671 1.00 42.66 478 GLU A CA 1
ATOM 3768 C C . GLU A 1 478 ? 191.683 159.669 192.501 1.00 40.86 478 GLU A C 1
ATOM 3769 O O . GLU A 1 478 ? 191.106 159.979 191.470 1.00 40.03 478 GLU A O 1
ATOM 3775 N N . TYR A 1 479 ? 192.980 159.759 192.710 1.00 42.86 479 TYR A N 1
ATOM 3776 C CA . TYR A 1 479 ? 193.913 160.257 191.697 1.00 45.13 479 TYR A CA 1
ATOM 3777 C C . TYR A 1 479 ? 193.724 159.396 190.461 1.00 43.15 479 TYR A C 1
ATOM 3778 O O . TYR A 1 479 ? 193.306 159.889 189.427 1.00 49.95 479 TYR A O 1
ATOM 3787 N N . TRP A 1 480 ? 193.901 158.098 190.638 1.00 47.51 480 TRP A N 1
ATOM 3788 C CA . TRP A 1 480 ? 193.886 157.132 189.528 1.00 43.78 480 TRP A CA 1
ATOM 3789 C C . TRP A 1 480 ? 192.499 156.941 188.943 1.00 46.33 480 TRP A C 1
ATOM 3790 O O . TRP A 1 480 ? 192.393 156.777 187.730 1.00 49.24 480 TRP A O 1
ATOM 3801 N N . ARG A 1 481 ? 191.478 156.974 189.768 1.00 43.04 481 ARG A N 1
ATOM 3802 C CA . ARG A 1 481 ? 190.120 156.689 189.298 1.00 38.04 481 ARG A CA 1
ATOM 3803 C C . ARG A 1 481 ? 189.757 157.789 188.316 1.00 41.78 481 ARG A C 1
ATOM 3804 O O . ARG A 1 481 ? 189.002 157.541 187.381 1.00 41.83 481 ARG A O 1
ATOM 3812 N N . TRP A 1 482 ? 190.245 159.002 188.540 1.00 43.90 482 TRP A N 1
ATOM 3813 C CA . TRP A 1 482 ? 189.814 160.121 187.688 1.00 38.31 482 TRP A CA 1
ATOM 3814 C C . TRP A 1 482 ? 190.635 160.168 186.398 1.00 47.38 482 TRP A C 1
ATOM 3815 O O . TRP A 1 482 ? 190.087 160.619 185.358 1.00 48.54 482 TRP A O 1
ATOM 3826 N N . TRP A 1 483 ? 191.809 159.563 186.365 1.00 47.47 483 TRP A N 1
ATOM 3827 C CA . TRP A 1 483 ? 192.381 159.165 185.054 1.00 53.77 483 TRP A CA 1
ATOM 3828 C C . TRP A 1 483 ? 191.334 158.408 184.249 1.00 56.48 483 TRP A C 1
ATOM 3829 O O . TRP A 1 483 ? 190.999 158.859 183.165 1.00 64.83 483 TRP A O 1
ATOM 3840 N N . ILE A 1 484 ? 190.782 157.335 184.801 1.00 54.35 484 ILE A N 1
ATOM 3841 C CA . ILE A 1 484 ? 189.749 156.543 184.088 1.00 54.02 484 ILE A CA 1
ATOM 3842 C C . ILE A 1 484 ? 188.581 157.472 183.783 1.00 50.46 484 ILE A C 1
ATOM 3843 O O . ILE A 1 484 ? 188.350 157.791 182.625 1.00 57.66 484 ILE A O 1
ATOM 3848 N N . VAL A 1 485 ? 187.849 157.901 184.788 1.00 56.10 485 VAL A N 1
ATOM 3849 C CA . VAL A 1 485 ? 186.471 158.403 184.535 1.00 59.08 485 VAL A CA 1
ATOM 3850 C C . VAL A 1 485 ? 186.548 159.702 183.741 1.00 66.21 485 VAL A C 1
ATOM 3851 O O . VAL A 1 485 ? 185.650 159.946 182.919 1.00 76.77 485 VAL A O 1
ATOM 3855 N N . HIS A 1 486 ? 187.546 160.533 184.014 1.00 63.30 486 HIS A N 1
ATOM 3856 C CA . HIS A 1 486 ? 187.595 161.901 183.448 1.00 64.52 486 HIS A CA 1
ATOM 3857 C C . HIS A 1 486 ? 188.490 161.904 182.210 1.00 60.76 486 HIS A C 1
ATOM 3858 O O . HIS A 1 486 ? 188.099 162.488 181.185 1.00 67.80 486 HIS A O 1
ATOM 3865 N N . LEU A 1 487 ? 189.686 161.370 182.355 1.00 58.34 487 LEU A N 1
ATOM 3866 C CA . LEU A 1 487 ? 190.734 161.463 181.323 1.00 64.99 487 LEU A CA 1
ATOM 3867 C C . LEU A 1 487 ? 190.337 160.521 180.187 1.00 68.57 487 LEU A C 1
ATOM 3868 O O . LEU A 1 487 ? 190.147 161.006 179.069 1.00 73.45 487 LEU A O 1
ATOM 3873 N N . TRP A 1 488 ? 190.136 159.241 180.506 1.00 62.17 488 TRP A N 1
ATOM 3874 C CA . TRP A 1 488 ? 189.898 158.151 179.525 1.00 68.18 488 TRP A CA 1
ATOM 3875 C C . TRP A 1 488 ? 188.546 158.324 178.840 1.00 71.83 488 TRP A C 1
ATOM 3876 O O . TRP A 1 488 ? 188.519 158.288 177.601 1.00 80.31 488 TRP A O 1
ATOM 3887 N N . VAL A 1 489 ? 187.478 158.482 179.616 1.00 77.69 489 VAL A N 1
ATOM 3888 C CA . VAL A 1 489 ? 186.133 158.820 179.073 1.00 85.28 489 VAL A CA 1
ATOM 3889 C C . VAL A 1 489 ? 186.218 160.249 178.531 1.00 88.45 489 VAL A C 1
ATOM 3890 O O . VAL A 1 489 ? 186.509 160.410 177.335 1.00 89.92 489 VAL A O 1
ATOM 3894 N N . GLU A 1 490 ? 186.076 161.251 179.400 1.00 85.47 490 GLU A N 1
ATOM 3895 C CA . GLU A 1 490 ? 185.735 162.644 179.000 1.00 87.75 490 GLU A CA 1
ATOM 3896 C C . GLU A 1 490 ? 186.850 163.225 178.109 1.00 84.42 490 GLU A C 1
ATOM 3897 O O . GLU A 1 490 ? 186.562 164.237 177.429 1.00 104.72 490 GLU A O 1
ATOM 3903 N N . GLY A 1 491 ? 188.043 162.608 178.054 1.00 76.54 491 GLY A N 1
ATOM 3904 C CA . GLY A 1 491 ? 189.170 163.058 177.206 1.00 80.18 491 GLY A CA 1
ATOM 3905 C C . GLY A 1 491 ? 189.394 162.173 175.989 1.00 76.58 491 GLY A C 1
ATOM 3906 O O . GLY A 1 491 ? 189.121 162.627 174.873 1.00 79.55 491 GLY A O 1
ATOM 3907 N N . PHE A 1 492 ? 189.852 160.937 176.189 1.00 79.81 492 PHE A N 1
ATOM 3908 C CA . PHE A 1 492 ? 190.305 160.049 175.089 1.00 76.81 492 PHE A CA 1
ATOM 3909 C C . PHE A 1 492 ? 189.130 159.487 174.281 1.00 78.15 492 PHE A C 1
ATOM 3910 O O . PHE A 1 492 ? 189.322 159.271 173.067 1.00 84.53 492 PHE A O 1
ATOM 3918 N N . PHE A 1 493 ? 187.965 159.279 174.886 1.00 77.52 493 PHE A N 1
ATOM 3919 C CA . PHE A 1 493 ? 186.725 158.953 174.139 1.00 74.05 493 PHE A CA 1
ATOM 3920 C C . PHE A 1 493 ? 186.376 160.133 173.238 1.00 63.41 493 PHE A C 1
ATOM 3921 O O . PHE A 1 493 ? 186.091 159.869 172.076 1.00 63.03 493 PHE A O 1
ATOM 3929 N N . GLU A 1 494 ? 186.374 161.362 173.771 1.00 66.71 494 GLU A N 1
ATOM 3930 C CA . GLU A 1 494 ? 186.081 162.586 172.980 1.00 75.53 494 GLU A CA 1
ATOM 3931 C C . GLU A 1 494 ? 186.960 162.546 171.726 1.00 78.56 494 GLU A C 1
ATOM 3932 O O . GLU A 1 494 ? 186.407 162.523 170.609 1.00 77.28 494 GLU A O 1
ATOM 3938 N N . VAL A 1 495 ? 188.279 162.496 171.917 1.00 69.21 495 VAL A N 1
ATOM 3939 C CA . VAL A 1 495 ? 189.248 162.690 170.807 1.00 73.00 495 VAL A CA 1
ATOM 3940 C C . VAL A 1 495 ? 189.019 161.542 169.823 1.00 62.32 495 VAL A C 1
ATOM 3941 O O . VAL A 1 495 ? 188.934 161.830 168.628 1.00 67.27 495 VAL A O 1
ATOM 3945 N N . PHE A 1 496 ? 188.859 160.312 170.307 1.00 57.98 496 PHE A N 1
ATOM 3946 C CA . PHE A 1 496 ? 188.618 159.147 169.421 1.00 63.75 496 PHE A CA 1
ATOM 3947 C C . PHE A 1 496 ? 187.341 159.368 168.625 1.00 70.85 496 PHE A C 1
ATOM 3948 O O . PHE A 1 496 ? 187.389 159.139 167.407 1.00 76.53 496 PHE A O 1
ATOM 3956 N N . ALA A 1 497 ? 186.259 159.775 169.289 1.00 67.09 497 ALA A N 1
ATOM 3957 C CA . ALA A 1 497 ? 184.986 160.112 168.623 1.00 71.21 497 ALA A CA 1
ATOM 3958 C C . ALA A 1 497 ? 185.280 161.133 167.526 1.00 75.54 497 ALA A C 1
ATOM 3959 O O . ALA A 1 497 ? 185.118 160.784 166.345 1.00 84.14 497 ALA A O 1
ATOM 3961 N N . THR A 1 498 ? 185.726 162.325 167.933 1.00 78.79 498 THR A N 1
ATOM 3962 C CA . THR A 1 498 ? 185.990 163.512 167.072 1.00 79.44 498 THR A CA 1
ATOM 3963 C C . THR A 1 498 ? 186.883 163.119 165.889 1.00 76.29 498 THR A C 1
ATOM 3964 O O . THR A 1 498 ? 186.589 163.545 164.764 1.00 62.44 498 THR A O 1
ATOM 3968 N N . THR A 1 499 ? 187.908 162.313 166.156 1.00 67.97 499 THR A N 1
ATOM 3969 C CA . THR A 1 499 ? 188.857 161.814 165.143 1.00 67.22 499 THR A CA 1
ATOM 3970 C C . THR A 1 499 ? 188.158 160.815 164.233 1.00 71.49 499 THR A C 1
ATOM 3971 O O . THR A 1 499 ? 188.440 160.854 163.011 1.00 77.46 499 THR A O 1
ATOM 3975 N N . ALA A 1 500 ? 187.350 159.918 164.802 1.00 69.41 500 ALA A N 1
ATOM 3976 C CA . ALA A 1 500 ? 186.632 158.861 164.049 1.00 68.66 500 ALA A CA 1
ATOM 3977 C C . ALA A 1 500 ? 185.541 159.526 163.201 1.00 65.81 500 ALA A C 1
ATOM 3978 O O . ALA A 1 500 ? 185.270 159.044 162.112 1.00 67.47 500 ALA A O 1
ATOM 3980 N N . LEU A 1 501 ? 184.953 160.612 163.689 1.00 67.33 501 LEU A N 1
ATOM 3981 C CA . LEU A 1 501 ? 183.962 161.382 162.910 1.00 70.17 501 LEU A CA 1
ATOM 3982 C C . LEU A 1 501 ? 184.674 162.082 161.757 1.00 69.84 501 LEU A C 1
ATOM 3983 O O . LEU A 1 501 ? 184.271 161.841 160.610 1.00 70.81 501 LEU A O 1
ATOM 3988 N N . ALA A 1 502 ? 185.666 162.924 162.072 1.00 75.08 502 ALA A N 1
ATOM 3989 C CA . ALA A 1 502 ? 186.570 163.595 161.108 1.00 68.94 502 ALA A CA 1
ATOM 3990 C C . ALA A 1 502 ? 186.939 162.595 160.013 1.00 64.78 502 ALA A C 1
ATOM 3991 O O . ALA A 1 502 ? 186.775 162.907 158.835 1.00 74.42 502 ALA A O 1
ATOM 3993 N N . PHE A 1 503 ? 187.347 161.407 160.427 1.00 62.20 503 PHE A N 1
ATOM 3994 C CA . PHE A 1 503 ? 187.765 160.312 159.539 1.00 59.60 503 PHE A CA 1
ATOM 3995 C C . PHE A 1 503 ? 186.605 159.822 158.675 1.00 70.28 503 PHE A C 1
ATOM 3996 O O . PHE A 1 503 ? 186.822 159.551 157.471 1.00 73.12 503 PHE A O 1
ATOM 4004 N N . ILE A 1 504 ? 185.437 159.633 159.274 1.00 67.07 504 ILE A N 1
ATOM 4005 C CA . ILE A 1 504 ? 184.236 159.134 158.548 1.00 68.80 504 ILE A CA 1
ATOM 4006 C C . ILE A 1 504 ? 183.826 160.196 157.529 1.00 61.07 504 ILE A C 1
ATOM 4007 O O . ILE A 1 504 ? 183.678 159.847 156.363 1.00 68.53 504 ILE A O 1
ATOM 4012 N N . PHE A 1 505 ? 183.677 161.444 157.963 1.00 60.82 505 PHE A N 1
ATOM 4013 C CA . PHE A 1 505 ? 183.161 162.535 157.111 1.00 71.19 505 PHE A CA 1
ATOM 4014 C C . PHE A 1 505 ? 184.145 162.757 155.973 1.00 61.30 505 PHE A C 1
ATOM 4015 O O . PHE A 1 505 ? 183.687 163.027 154.859 1.00 69.61 505 PHE A O 1
ATOM 4023 N N . SER A 1 506 ? 185.438 162.652 156.265 1.00 63.60 506 SER A N 1
ATOM 4024 C CA . SER A 1 506 ? 186.514 162.834 155.271 1.00 63.25 506 SER A CA 1
ATOM 4025 C C . SER A 1 506 ? 186.393 161.680 154.282 1.00 62.90 506 SER A C 1
ATOM 4026 O O . SER A 1 506 ? 186.365 161.948 153.076 1.00 83.87 506 SER A O 1
ATOM 4029 N N . THR A 1 507 ? 186.257 160.455 154.785 1.00 61.92 507 THR A N 1
ATOM 4030 C CA . THR A 1 507 ? 186.108 159.224 153.973 1.00 62.99 507 THR A CA 1
ATOM 4031 C C . THR A 1 507 ? 184.843 159.306 153.120 1.00 73.06 507 THR A C 1
ATOM 4032 O O . THR A 1 507 ? 184.867 158.789 151.982 1.00 79.40 507 THR A O 1
ATOM 4036 N N . LEU A 1 508 ? 183.787 159.912 153.666 1.00 69.05 508 LEU A N 1
ATOM 4037 C CA . LEU A 1 508 ? 182.497 160.115 152.969 1.00 65.71 508 LEU A CA 1
ATOM 4038 C C . LEU A 1 508 ? 182.655 161.211 151.914 1.00 68.51 508 LEU A C 1
ATOM 4039 O O . LEU A 1 508 ? 181.749 161.324 151.074 1.00 71.49 508 LEU A O 1
ATOM 4044 N N . GLY A 1 509 ? 183.752 161.975 151.967 1.00 63.23 509 GLY A N 1
ATOM 4045 C CA . GLY A 1 509 ? 184.048 163.093 151.059 1.00 69.49 509 GLY A CA 1
ATOM 4046 C C . GLY A 1 509 ? 183.226 164.317 151.390 1.00 64.77 509 GLY A C 1
ATOM 4047 O O . GLY A 1 509 ? 183.019 165.151 150.503 1.00 72.63 509 GLY A O 1
ATOM 4048 N N . LEU A 1 510 ? 182.776 164.426 152.633 1.00 68.88 510 LEU A N 1
ATOM 4049 C CA . LEU A 1 510 ? 182.000 165.587 153.122 1.00 67.49 510 LEU A CA 1
ATOM 4050 C C . LEU A 1 510 ? 182.962 166.707 153.507 1.00 59.80 510 LEU A C 1
ATOM 4051 O O . LEU A 1 510 ? 182.565 167.886 153.429 1.00 62.92 510 LEU A O 1
ATOM 4056 N N . VAL A 1 511 ? 184.176 166.340 153.906 1.00 56.64 511 VAL A N 1
ATOM 4057 C CA . VAL A 1 511 ? 185.220 167.277 154.395 1.00 61.69 511 VAL A CA 1
ATOM 4058 C C . VAL A 1 511 ? 186.536 166.831 153.753 1.00 62.16 511 VAL A C 1
ATOM 4059 O O . VAL A 1 511 ? 186.682 165.624 153.489 1.00 67.54 511 VAL A O 1
ATOM 4063 N N . SER A 1 512 ? 187.452 167.770 153.514 1.00 78.78 512 SER A N 1
ATOM 4064 C CA . SER A 1 512 ? 188.611 167.599 152.597 1.00 90.26 512 SER A CA 1
ATOM 4065 C C . SER A 1 512 ? 189.484 166.408 153.012 1.00 87.48 512 SER A C 1
ATOM 4066 O O . SER A 1 512 ? 189.966 165.699 152.100 1.00 103.11 512 SER A O 1
ATOM 4069 N N . ARG A 1 513 ? 189.676 166.226 154.321 1.00 68.43 513 ARG A N 1
ATOM 4070 C CA . ARG A 1 513 ? 190.718 165.385 154.971 1.00 76.06 513 ARG A CA 1
ATOM 4071 C C . ARG A 1 513 ? 191.787 166.311 155.546 1.00 77.38 513 ARG A C 1
ATOM 4072 O O . ARG A 1 513 ? 192.203 166.077 156.690 1.00 91.38 513 ARG A O 1
ATOM 4080 N N . ARG A 1 514 ? 192.201 167.327 154.789 1.00 84.56 514 ARG A N 1
ATOM 4081 C CA . ARG A 1 514 ? 192.959 168.473 155.345 1.00 84.85 514 ARG A CA 1
ATOM 4082 C C . ARG A 1 514 ? 192.101 169.078 156.454 1.00 77.42 514 ARG A C 1
ATOM 4083 O O . ARG A 1 514 ? 192.572 169.124 157.593 1.00 81.90 514 ARG A O 1
ATOM 4091 N N . MET A 1 515 ? 190.887 169.497 156.107 1.00 81.22 515 MET A N 1
ATOM 4092 C CA . MET A 1 515 ? 189.916 170.143 157.026 1.00 86.38 515 MET A CA 1
ATOM 4093 C C . MET A 1 515 ? 189.656 169.204 158.213 1.00 86.61 515 MET A C 1
ATOM 4094 O O . MET A 1 515 ? 189.564 169.712 159.338 1.00 87.32 515 MET A O 1
ATOM 4099 N N . ALA A 1 516 ? 189.586 167.890 157.974 1.00 76.65 516 ALA A N 1
ATOM 4100 C CA . ALA A 1 516 ? 189.365 166.854 159.009 1.00 72.58 516 ALA A CA 1
ATOM 4101 C C . ALA A 1 516 ? 190.597 166.748 159.910 1.00 71.27 516 ALA A C 1
ATOM 4102 O O . ALA A 1 516 ? 190.451 166.955 161.125 1.00 87.79 516 ALA A O 1
ATOM 4104 N N . THR A 1 517 ? 191.751 166.389 159.339 1.00 76.75 517 THR A N 1
ATOM 4105 C CA . THR A 1 517 ? 193.041 166.246 160.062 1.00 68.96 517 THR A CA 1
ATOM 4106 C C . THR A 1 517 ? 193.293 167.506 160.888 1.00 72.20 517 THR A C 1
ATOM 4107 O O . THR A 1 517 ? 193.557 167.384 162.097 1.00 76.76 517 THR A O 1
ATOM 4111 N N . THR A 1 518 ? 193.148 168.666 160.260 1.00 70.37 518 THR A N 1
ATOM 4112 C CA . THR A 1 518 ? 193.330 169.980 160.906 1.00 68.71 518 THR A CA 1
ATOM 4113 C C . THR A 1 518 ? 192.318 170.132 162.034 1.00 65.09 518 THR A C 1
ATOM 4114 O O . THR A 1 518 ? 192.755 170.481 163.142 1.00 73.92 518 THR A O 1
ATOM 4118 N N . ALA A 1 519 ? 191.029 169.929 161.746 1.00 77.69 519 ALA A N 1
ATOM 4119 C CA . ALA A 1 519 ? 189.918 170.118 162.712 1.00 73.20 519 ALA A CA 1
ATOM 4120 C C . ALA A 1 519 ? 190.197 169.262 163.941 1.00 74.40 519 ALA A C 1
ATOM 4121 O O . ALA A 1 519 ? 190.076 169.779 165.068 1.00 88.27 519 ALA A O 1
ATOM 4123 N N . SER A 1 520 ? 190.620 168.025 163.705 1.00 59.10 520 SER A N 1
ATOM 4124 C CA . SER A 1 520 ? 190.675 166.957 164.722 1.00 62.88 520 SER A CA 1
ATOM 4125 C C . SER A 1 520 ? 191.987 167.038 165.503 1.00 64.36 520 SER A C 1
ATOM 4126 O O . SER A 1 520 ? 191.979 166.676 166.693 1.00 68.95 520 SER A O 1
ATOM 4129 N N . LEU A 1 521 ? 193.073 167.505 164.891 1.00 69.68 521 LEU A N 1
ATOM 4130 C CA . LEU A 1 521 ? 194.304 167.823 165.659 1.00 63.64 521 LEU A CA 1
ATOM 4131 C C . LEU A 1 521 ? 194.045 169.038 166.562 1.00 54.30 521 LEU A C 1
ATOM 4132 O O . LEU A 1 521 ? 194.496 169.000 167.709 1.00 63.38 521 LEU A O 1
ATOM 4137 N N . ALA A 1 522 ? 193.415 170.091 166.049 1.00 60.23 522 ALA A N 1
ATOM 4138 C CA . ALA A 1 522 ? 193.164 171.346 166.795 1.00 66.03 522 ALA A CA 1
ATOM 4139 C C . ALA A 1 522 ? 192.228 171.061 167.979 1.00 73.27 522 ALA A C 1
ATOM 4140 O O . ALA A 1 522 ? 192.491 171.564 169.088 1.00 83.83 522 ALA A O 1
ATOM 4142 N N . SER A 1 523 ? 191.171 170.297 167.720 1.00 68.29 523 SER A N 1
ATOM 4143 C CA . SER A 1 523 ? 190.237 169.727 168.723 1.00 71.11 523 SER A CA 1
ATOM 4144 C C . SER A 1 523 ? 191.027 168.946 169.775 1.00 60.90 523 SER A C 1
ATOM 4145 O O . SER A 1 523 ? 190.827 169.214 170.983 1.00 58.14 523 SER A O 1
ATOM 4148 N N . ALA A 1 524 ? 191.871 168.018 169.335 1.00 54.49 524 ALA A N 1
ATOM 4149 C CA . ALA A 1 524 ? 192.654 167.170 170.251 1.00 57.70 524 ALA A CA 1
ATOM 4150 C C . ALA A 1 524 ? 193.333 168.125 171.227 1.00 61.72 524 ALA A C 1
ATOM 4151 O O . ALA A 1 524 ? 193.026 168.059 172.412 1.00 63.94 524 ALA A O 1
ATOM 4153 N N . SER A 1 525 ? 194.107 169.071 170.698 1.00 67.74 525 SER A N 1
ATOM 4154 C CA . SER A 1 525 ? 194.887 170.046 171.492 1.00 71.84 525 SER A CA 1
ATOM 4155 C C . SER A 1 525 ? 193.946 170.823 172.417 1.00 64.17 525 SER A C 1
ATOM 4156 O O . SER A 1 525 ? 194.288 170.987 173.607 1.00 64.74 525 SER A O 1
ATOM 4159 N N . LEU A 1 526 ? 192.815 171.274 171.886 1.00 55.72 526 LEU A N 1
ATOM 4160 C CA . LEU A 1 526 ? 191.828 172.097 172.624 1.00 75.75 526 LEU A CA 1
ATOM 4161 C C . LEU A 1 526 ? 191.302 171.306 173.821 1.00 68.68 526 LEU A C 1
ATOM 4162 O O . LEU A 1 526 ? 191.320 171.863 174.936 1.00 73.43 526 LEU A O 1
ATOM 4167 N N . PHE A 1 527 ? 190.860 170.071 173.588 1.00 69.22 527 PHE A N 1
ATOM 4168 C CA . PHE A 1 527 ? 190.228 169.205 174.613 1.00 77.71 527 PHE A CA 1
ATOM 4169 C C . PHE A 1 527 ? 191.282 168.784 175.632 1.00 74.02 527 PHE A C 1
ATOM 4170 O O . PHE A 1 527 ? 190.984 168.858 176.835 1.00 83.33 527 PHE A O 1
ATOM 4178 N N . MET A 1 528 ? 192.460 168.383 175.168 1.00 65.80 528 MET A N 1
ATOM 4179 C CA . MET A 1 528 ? 193.529 167.802 176.018 1.00 69.68 528 MET A CA 1
ATOM 4180 C C . MET A 1 528 ? 194.129 168.898 176.890 1.00 63.95 528 MET A C 1
ATOM 4181 O O . MET A 1 528 ? 194.558 168.596 178.019 1.00 70.91 528 MET A O 1
ATOM 4186 N N . LEU A 1 529 ? 194.184 170.119 176.377 1.00 69.71 529 LEU A N 1
ATOM 4187 C CA . LEU A 1 529 ? 194.763 171.251 177.131 1.00 70.56 529 LEU A CA 1
ATOM 4188 C C . LEU A 1 529 ? 194.023 171.329 178.467 1.00 68.05 529 LEU A C 1
ATOM 4189 O O . LEU A 1 529 ? 194.680 171.197 179.505 1.00 83.43 529 LEU A O 1
ATOM 4194 N N . GLY A 1 530 ? 192.706 171.509 178.419 1.00 62.80 530 GLY A N 1
ATOM 4195 C CA . GLY A 1 530 ? 191.869 171.660 179.618 1.00 66.04 530 GLY A CA 1
ATOM 4196 C C . GLY A 1 530 ? 191.557 170.308 180.231 1.00 63.64 530 GLY A C 1
ATOM 4197 O O . GLY A 1 530 ? 191.630 170.183 181.466 1.00 72.41 530 GLY A O 1
ATOM 4198 N N . GLY A 1 531 ? 191.248 169.334 179.384 1.00 63.70 531 GLY A N 1
ATOM 4199 C CA . GLY A 1 531 ? 190.849 167.984 179.782 1.00 66.82 531 GLY A CA 1
ATOM 4200 C C . GLY A 1 531 ? 191.806 167.416 180.790 1.00 66.56 531 GLY A C 1
ATOM 4201 O O . GLY A 1 531 ? 191.373 167.130 181.912 1.00 67.20 531 GLY A O 1
ATOM 4202 N N . ILE A 1 532 ? 193.063 167.268 180.390 1.00 63.47 532 ILE A N 1
ATOM 4203 C CA . ILE A 1 532 ? 194.008 166.344 181.065 1.00 62.61 532 ILE A CA 1
ATOM 4204 C C . ILE A 1 532 ? 194.300 166.848 182.474 1.00 57.14 532 ILE A C 1
ATOM 4205 O O . ILE A 1 532 ? 194.199 166.079 183.415 1.00 57.90 532 ILE A O 1
ATOM 4210 N N . PRO A 1 533 ? 194.719 168.115 182.677 1.00 65.66 533 PRO A N 1
ATOM 4211 C CA . PRO A 1 533 ? 194.896 168.641 184.030 1.00 60.61 533 PRO A CA 1
ATOM 4212 C C . PRO A 1 533 ? 193.544 168.830 184.714 1.00 57.99 533 PRO A C 1
ATOM 4213 O O . PRO A 1 533 ? 193.509 168.731 185.906 1.00 55.02 533 PRO A O 1
ATOM 4217 N N . GLY A 1 534 ? 192.482 169.033 183.936 1.00 53.88 534 GLY A N 1
ATOM 4218 C CA . GLY A 1 534 ? 191.099 169.097 184.439 1.00 62.65 534 GLY A CA 1
ATOM 4219 C C . GLY A 1 534 ? 190.706 167.862 185.230 1.00 59.16 534 GLY A C 1
ATOM 4220 O O . GLY A 1 534 ? 189.633 167.897 185.861 1.00 74.38 534 GLY A O 1
ATOM 4221 N N . THR A 1 535 ? 191.484 166.782 185.164 1.00 55.77 535 THR A N 1
ATOM 4222 C CA . THR A 1 535 ? 191.310 165.563 185.997 1.00 50.04 535 THR A CA 1
ATOM 4223 C C . THR A 1 535 ? 191.207 165.954 187.476 1.00 53.29 535 THR A C 1
ATOM 4224 O O . THR A 1 535 ? 190.352 165.426 188.211 1.00 55.36 535 THR A O 1
ATOM 4228 N N . PHE A 1 536 ? 191.997 166.946 187.843 1.00 48.90 536 PHE A N 1
ATOM 4229 C CA . PHE A 1 536 ? 192.112 167.522 189.190 1.00 46.43 536 PHE A CA 1
ATOM 4230 C C . PHE A 1 536 ? 190.822 168.186 189.629 1.00 40.20 536 PHE A C 1
ATOM 4231 O O . PHE A 1 536 ? 190.695 168.372 190.833 1.00 41.55 536 PHE A O 1
ATOM 4239 N N . HIS A 1 537 ? 189.885 168.508 188.755 1.00 37.34 537 HIS A N 1
ATOM 4240 C CA . HIS A 1 537 ? 188.652 169.135 189.274 1.00 44.33 537 HIS A CA 1
ATOM 4241 C C . HIS A 1 537 ? 187.861 168.103 190.107 1.00 37.72 537 HIS A C 1
ATOM 4242 O O . HIS A 1 537 ? 186.871 168.517 190.704 1.00 43.06 537 HIS A O 1
ATOM 4249 N N . HIS A 1 538 ? 188.236 166.827 190.050 1.00 35.88 538 HIS A N 1
ATOM 4250 C CA . HIS A 1 538 ? 187.676 165.696 190.831 1.00 39.66 538 HIS A CA 1
ATOM 4251 C C . HIS A 1 538 ? 188.381 165.513 192.171 1.00 41.27 538 HIS A C 1
ATOM 4252 O O . HIS A 1 538 ? 187.808 164.800 192.994 1.00 49.77 538 HIS A O 1
ATOM 4259 N N . LEU A 1 539 ? 189.553 166.110 192.366 1.00 45.37 539 LEU A N 1
ATOM 4260 C CA . LEU A 1 539 ? 190.479 165.847 193.495 1.00 42.57 539 LEU A CA 1
ATOM 4261 C C . LEU A 1 539 ? 190.631 167.089 194.388 1.00 43.34 539 LEU A C 1
ATOM 4262 O O . LEU A 1 539 ? 191.457 167.039 195.316 1.00 46.80 539 LEU A O 1
ATOM 4267 N N . TYR A 1 540 ? 189.856 168.139 194.173 1.00 37.85 540 TYR A N 1
ATOM 4268 C CA . TYR A 1 540 ? 189.968 169.379 194.973 1.00 41.06 540 TYR A CA 1
ATOM 4269 C C . TYR A 1 540 ? 189.942 169.068 196.469 1.00 49.85 540 TYR A C 1
ATOM 4270 O O . TYR A 1 540 ? 190.853 169.514 197.200 1.00 56.99 540 TYR A O 1
ATOM 4279 N N . PHE A 1 541 ? 188.988 168.237 196.871 1.00 47.98 541 PHE A N 1
ATOM 4280 C CA . PHE A 1 541 ? 188.623 167.956 198.275 1.00 44.56 541 PHE A CA 1
ATOM 4281 C C . PHE A 1 541 ? 188.930 166.520 198.643 1.00 45.36 541 PHE A C 1
ATOM 4282 O O . PHE A 1 541 ? 188.338 166.073 199.615 1.00 48.35 541 PHE A O 1
ATOM 4290 N N . ALA A 1 542 ? 189.752 165.815 197.861 1.00 46.32 542 ALA A N 1
ATOM 4291 C CA . ALA A 1 542 ? 189.946 164.356 198.021 1.00 42.26 542 ALA A CA 1
ATOM 4292 C C . ALA A 1 542 ? 191.238 164.119 198.784 1.00 45.58 542 ALA A C 1
ATOM 4293 O O . ALA A 1 542 ? 191.917 163.127 198.538 1.00 45.50 542 ALA A O 1
ATOM 4295 N N . GLY A 1 543 ? 191.593 165.017 199.678 1.00 45.64 543 GLY A N 1
ATOM 4296 C CA . GLY A 1 543 ? 192.832 164.810 200.427 1.00 49.77 543 GLY A CA 1
ATOM 4297 C C . GLY A 1 543 ? 193.950 165.443 199.683 1.00 44.75 543 GLY A C 1
ATOM 4298 O O . GLY A 1 543 ? 195.113 165.048 199.900 1.00 45.79 543 GLY A O 1
ATOM 4299 N N . THR A 1 544 ? 193.622 166.418 198.839 1.00 52.99 544 THR A N 1
ATOM 4300 C CA . THR A 1 544 ? 194.641 167.022 197.942 1.00 60.51 544 THR A CA 1
ATOM 4301 C C . THR A 1 544 ? 194.951 168.402 198.478 1.00 52.61 544 THR A C 1
ATOM 4302 O O . THR A 1 544 ? 194.150 168.917 199.291 1.00 49.23 544 THR A O 1
ATOM 4306 N N . THR A 1 545 ? 196.073 168.956 198.051 1.00 59.72 545 THR A N 1
ATOM 4307 C CA . THR A 1 545 ? 196.477 170.331 198.416 1.00 61.05 545 THR A CA 1
ATOM 4308 C C . THR A 1 545 ? 196.061 171.283 197.309 1.00 63.17 545 THR A C 1
ATOM 4309 O O . THR A 1 545 ? 195.864 170.824 196.180 1.00 73.47 545 THR A O 1
ATOM 4313 N N . THR A 1 546 ? 195.986 172.560 197.675 1.00 69.07 546 THR A N 1
ATOM 4314 C CA . THR A 1 546 ? 195.564 173.723 196.862 1.00 75.45 546 THR A CA 1
ATOM 4315 C C . THR A 1 546 ? 196.197 173.724 195.466 1.00 71.01 546 THR A C 1
ATOM 4316 O O . THR A 1 546 ? 195.502 174.046 194.512 1.00 66.22 546 THR A O 1
ATOM 4320 N N . PRO A 1 547 ? 197.491 173.404 195.234 1.00 61.16 547 PRO A N 1
ATOM 4321 C CA . PRO A 1 547 ? 198.016 173.426 193.873 1.00 65.45 547 PRO A CA 1
ATOM 4322 C C . PRO A 1 547 ? 197.112 172.590 192.978 1.00 65.06 547 PRO A C 1
ATOM 4323 O O . PRO A 1 547 ? 196.727 173.051 191.931 1.00 77.29 547 PRO A O 1
ATOM 4327 N N . VAL A 1 548 ? 196.801 171.388 193.455 1.00 56.44 548 VAL A N 1
ATOM 4328 C CA . VAL A 1 548 ? 195.993 170.418 192.695 1.00 52.84 548 VAL A CA 1
ATOM 4329 C C . VAL A 1 548 ? 194.706 171.142 192.335 1.00 54.47 548 VAL A C 1
ATOM 4330 O O . VAL A 1 548 ? 194.239 171.007 191.188 1.00 60.97 548 VAL A O 1
ATOM 4334 N N . MET A 1 549 ? 194.198 171.914 193.271 1.00 47.41 549 MET A N 1
ATOM 4335 C CA . MET A 1 549 ? 192.933 172.649 193.083 1.00 59.02 549 MET A CA 1
ATOM 4336 C C . MET A 1 549 ? 193.129 173.771 192.067 1.00 58.05 549 MET A C 1
ATOM 4337 O O . MET A 1 549 ? 192.184 174.016 191.295 1.00 79.05 549 MET A O 1
ATOM 4342 N N . ALA A 1 550 ? 194.275 174.446 192.097 1.00 62.98 550 ALA A N 1
ATOM 4343 C CA . ALA A 1 550 ? 194.637 175.538 191.166 1.00 66.24 550 ALA A CA 1
ATOM 4344 C C . ALA A 1 550 ? 194.631 174.989 189.740 1.00 60.02 550 ALA A C 1
ATOM 4345 O O . ALA A 1 550 ? 193.871 175.506 188.905 1.00 59.87 550 ALA A O 1
ATOM 4347 N N . VAL A 1 551 ? 195.448 173.962 189.528 1.00 51.14 551 VAL A N 1
ATOM 4348 C CA . VAL A 1 551 ? 195.633 173.262 188.233 1.00 52.83 551 VAL A CA 1
ATOM 4349 C C . VAL A 1 551 ? 194.230 172.853 187.799 1.00 56.45 551 VAL A C 1
ATOM 4350 O O . VAL A 1 551 ? 193.753 173.310 186.749 1.00 55.79 551 VAL A O 1
ATOM 4354 N N . GLY A 1 552 ? 193.561 172.104 188.663 1.00 48.45 552 GLY A N 1
ATOM 4355 C CA . GLY A 1 552 ? 192.239 171.558 188.364 1.00 45.70 552 GLY A CA 1
ATOM 4356 C C . GLY A 1 552 ? 191.287 172.666 187.973 1.00 46.00 552 GLY A C 1
ATOM 4357 O O . GLY A 1 552 ? 190.553 172.475 186.997 1.00 58.41 552 GLY A O 1
ATOM 4358 N N . ALA A 1 553 ? 191.298 173.785 188.694 1.00 48.02 553 ALA A N 1
ATOM 4359 C CA . ALA A 1 553 ? 190.324 174.878 188.507 1.00 48.36 553 ALA A CA 1
ATOM 4360 C C . ALA A 1 553 ? 190.557 175.528 187.153 1.00 49.70 553 ALA A C 1
ATOM 4361 O O . ALA A 1 553 ? 189.573 175.716 186.389 1.00 53.68 553 ALA A O 1
ATOM 4363 N N . SER A 1 554 ? 191.818 175.857 186.913 1.00 47.18 554 SER A N 1
ATOM 4364 C CA . SER A 1 554 ? 192.290 176.684 185.790 1.00 52.24 554 SER A CA 1
ATOM 4365 C C . SER A 1 554 ? 192.137 175.881 184.508 1.00 55.21 554 SER A C 1
ATOM 4366 O O . SER A 1 554 ? 191.474 176.348 183.565 1.00 48.84 554 SER A O 1
ATOM 4369 N N . PHE A 1 555 ? 192.690 174.677 184.507 1.00 56.06 555 PHE A N 1
ATOM 4370 C CA . PHE A 1 555 ? 192.632 173.776 183.338 1.00 56.39 555 PHE A CA 1
ATOM 4371 C C . PHE A 1 555 ? 191.212 173.263 183.101 1.00 57.36 555 PHE A C 1
ATOM 4372 O O . PHE A 1 555 ? 190.855 173.093 181.931 1.00 60.22 555 PHE A O 1
ATOM 4380 N N . SER A 1 556 ? 190.404 173.043 184.129 1.00 59.19 556 SER A N 1
ATOM 4381 C CA . SER A 1 556 ? 188.976 172.709 183.894 1.00 58.46 556 SER A CA 1
ATOM 4382 C C . SER A 1 556 ? 188.308 173.942 183.272 1.00 54.81 556 SER A C 1
ATOM 4383 O O . SER A 1 556 ? 187.438 173.753 182.390 1.00 54.92 556 SER A O 1
ATOM 4386 N N . ALA A 1 557 ? 188.745 175.152 183.623 1.00 43.03 557 ALA A N 1
ATOM 4387 C CA . ALA A 1 557 ? 188.239 176.385 182.956 1.00 55.88 557 ALA A CA 1
ATOM 4388 C C . ALA A 1 557 ? 188.585 176.256 181.468 1.00 54.90 557 ALA A C 1
ATOM 4389 O O . ALA A 1 557 ? 187.647 176.277 180.658 1.00 49.34 557 ALA A O 1
ATOM 4391 N N . LEU A 1 558 ? 189.854 175.970 181.140 1.00 53.79 558 LEU A N 1
ATOM 4392 C CA . LEU A 1 558 ? 190.284 175.798 179.726 1.00 59.51 558 LEU A CA 1
ATOM 4393 C C . LEU A 1 558 ? 189.476 174.715 179.033 1.00 58.86 558 LEU A C 1
ATOM 4394 O O . LEU A 1 558 ? 189.287 174.842 177.826 1.00 65.91 558 LEU A O 1
ATOM 4399 N N . GLU A 1 559 ? 189.029 173.694 179.754 1.00 60.08 559 GLU A N 1
ATOM 4400 C CA . GLU A 1 559 ? 188.363 172.539 179.110 1.00 66.46 559 GLU A CA 1
ATOM 4401 C C . GLU A 1 559 ? 186.973 172.987 178.644 1.00 53.14 559 GLU A C 1
ATOM 4402 O O . GLU A 1 559 ? 186.516 172.490 177.628 1.00 62.44 559 GLU A O 1
ATOM 4408 N N . VAL A 1 560 ? 186.366 173.955 179.322 1.00 55.79 560 VAL A N 1
ATOM 4409 C CA . VAL A 1 560 ? 185.026 174.489 178.957 1.00 57.27 560 VAL A CA 1
ATOM 4410 C C . VAL A 1 560 ? 185.113 175.298 177.671 1.00 49.78 560 VAL A C 1
ATOM 4411 O O . VAL A 1 560 ? 184.076 175.406 176.994 1.00 49.06 560 VAL A O 1
ATOM 4415 N N . VAL A 1 561 ? 186.257 175.929 177.423 1.00 50.54 561 VAL A N 1
ATOM 4416 C CA . VAL A 1 561 ? 186.425 176.891 176.302 1.00 57.45 561 VAL A CA 1
ATOM 4417 C C . VAL A 1 561 ? 185.970 176.234 174.999 1.00 55.31 561 VAL A C 1
ATOM 4418 O O . VAL A 1 561 ? 185.002 176.705 174.398 1.00 57.66 561 VAL A O 1
ATOM 4422 N N . PRO A 1 562 ? 186.600 175.132 174.535 1.00 53.12 562 PRO A N 1
ATOM 4423 C CA . PRO A 1 562 ? 186.185 174.495 173.287 1.00 56.71 562 PRO A CA 1
ATOM 4424 C C . PRO A 1 562 ? 184.733 173.993 173.299 1.00 55.23 562 PRO A C 1
ATOM 4425 O O . PRO A 1 562 ? 184.131 173.894 172.245 1.00 64.54 562 PRO A O 1
ATOM 4429 N N . LEU A 1 563 ? 184.186 173.721 174.480 1.00 50.36 563 LEU A N 1
ATOM 4430 C CA . LEU A 1 563 ? 182.811 173.198 174.610 1.00 47.28 563 LEU A CA 1
ATOM 4431 C C . LEU A 1 563 ? 181.807 174.275 174.306 1.00 46.14 563 LEU A C 1
ATOM 4432 O O . LEU A 1 563 ? 180.805 173.965 173.667 1.00 53.08 563 LEU A O 1
ATOM 4437 N N . ILE A 1 564 ? 182.038 175.471 174.826 1.00 49.95 564 ILE A N 1
ATOM 4438 C CA . ILE A 1 564 ? 181.030 176.551 174.766 1.00 49.02 564 ILE A CA 1
ATOM 4439 C C . ILE A 1 564 ? 180.884 177.009 173.320 1.00 50.72 564 ILE A C 1
ATOM 4440 O O . ILE A 1 564 ? 179.793 177.460 172.968 1.00 50.31 564 ILE A O 1
ATOM 4445 N N . VAL A 1 565 ? 181.944 176.907 172.523 1.00 53.24 565 VAL A N 1
ATOM 4446 C CA . VAL A 1 565 ? 181.936 177.366 171.106 1.00 58.26 565 VAL A CA 1
ATOM 4447 C C . VAL A 1 565 ? 181.393 176.275 170.179 1.00 56.61 565 VAL A C 1
ATOM 4448 O O . VAL A 1 565 ? 181.421 176.498 168.952 1.00 60.29 565 VAL A O 1
ATOM 4452 N N . LEU A 1 566 ? 180.933 175.135 170.708 1.00 56.30 566 LEU A N 1
ATOM 4453 C CA . LEU A 1 566 ? 180.618 173.960 169.860 1.00 57.91 566 LEU A CA 1
ATOM 4454 C C . LEU A 1 566 ? 179.399 174.233 168.969 1.00 53.69 566 LEU A C 1
ATOM 4455 O O . LEU A 1 566 ? 179.202 173.457 168.027 1.00 63.75 566 LEU A O 1
ATOM 4460 N N . GLY A 1 567 ? 178.609 175.270 169.253 1.00 62.52 567 GLY A N 1
ATOM 4461 C CA . GLY A 1 567 ? 177.539 175.738 168.355 1.00 62.60 567 GLY A CA 1
ATOM 4462 C C . GLY A 1 567 ? 178.017 175.723 166.925 1.00 65.97 567 GLY A C 1
ATOM 4463 O O . GLY A 1 567 ? 177.308 175.191 166.079 1.00 65.93 567 GLY A O 1
ATOM 4464 N N . HIS A 1 568 ? 179.227 176.233 166.705 1.00 63.13 568 HIS A N 1
ATOM 4465 C CA . HIS A 1 568 ? 179.825 176.410 165.372 1.00 63.44 568 HIS A CA 1
ATOM 4466 C C . HIS A 1 568 ? 180.197 175.054 164.780 1.00 63.87 568 HIS A C 1
ATOM 4467 O O . HIS A 1 568 ? 179.934 174.836 163.590 1.00 62.99 568 HIS A O 1
ATOM 4474 N N . GLU A 1 569 ? 180.876 174.223 165.552 1.00 60.88 569 GLU A N 1
ATOM 4475 C CA . GLU A 1 569 ? 181.290 172.874 165.108 1.00 65.59 569 GLU A CA 1
ATOM 4476 C C . GLU A 1 569 ? 180.028 172.116 164.698 1.00 58.53 569 GLU A C 1
ATOM 4477 O O . GLU A 1 569 ? 179.981 171.589 163.596 1.00 63.56 569 GLU A O 1
ATOM 4483 N N . ALA A 1 570 ? 179.058 172.093 165.606 1.00 56.47 570 ALA A N 1
ATOM 4484 C CA . ALA A 1 570 ? 177.754 171.430 165.481 1.00 52.06 570 ALA A CA 1
ATOM 4485 C C . ALA A 1 570 ? 177.160 171.765 164.113 1.00 56.36 570 ALA A C 1
ATOM 4486 O O . ALA A 1 570 ? 176.507 170.903 163.503 1.00 60.19 570 ALA A O 1
ATOM 4488 N N . TRP A 1 571 ? 177.196 173.045 163.777 1.00 52.53 571 TRP A N 1
ATOM 4489 C CA . TRP A 1 571 ? 176.601 173.558 162.534 1.00 59.84 571 TRP A CA 1
ATOM 4490 C C . TRP A 1 571 ? 177.423 173.015 161.362 1.00 51.00 571 TRP A C 1
ATOM 4491 O O . TRP A 1 571 ? 176.833 172.498 160.435 1.00 56.47 571 TRP A O 1
ATOM 4502 N N . GLU A 1 572 ? 178.743 173.038 161.488 1.00 58.84 572 GLU A N 1
ATOM 4503 C CA . GLU A 1 572 ? 179.680 172.512 160.478 1.00 59.83 572 GLU A CA 1
ATOM 4504 C C . GLU A 1 572 ? 179.336 171.055 160.190 1.00 69.84 572 GLU A C 1
ATOM 4505 O O . GLU A 1 572 ? 179.347 170.686 159.000 1.00 84.25 572 GLU A O 1
ATOM 4511 N N . ASN A 1 573 ? 179.049 170.260 161.219 1.00 69.99 573 ASN A N 1
ATOM 4512 C CA . ASN A 1 573 ? 178.794 168.806 161.056 1.00 71.13 573 ASN A CA 1
ATOM 4513 C C . ASN A 1 573 ? 177.376 168.651 160.509 1.00 64.02 573 ASN A C 1
ATOM 4514 O O . ASN A 1 573 ? 177.183 167.854 159.602 1.00 72.54 573 ASN A O 1
ATOM 4519 N N . TRP A 1 574 ? 176.435 169.441 161.005 1.00 59.32 574 TRP A N 1
ATOM 4520 C CA . TRP A 1 574 ? 175.033 169.435 160.529 1.00 62.33 574 TRP A CA 1
ATOM 4521 C C . TRP A 1 574 ? 174.941 169.865 159.050 1.00 73.50 574 TRP A C 1
ATOM 4522 O O . TRP A 1 574 ? 174.088 169.324 158.326 1.00 78.79 574 TRP A O 1
ATOM 4533 N N . ARG A 1 575 ? 175.733 170.865 158.648 1.00 79.53 575 ARG A N 1
ATOM 4534 C CA . ARG A 1 575 ? 175.933 171.306 157.240 1.00 78.05 575 ARG A CA 1
ATOM 4535 C C . ARG A 1 575 ? 176.064 170.080 156.318 1.00 76.62 575 ARG A C 1
ATOM 4536 O O . ARG A 1 575 ? 175.501 170.107 155.209 1.00 78.32 575 ARG A O 1
ATOM 4544 N N . LEU A 1 576 ? 176.787 169.055 156.772 1.00 70.07 576 LEU A N 1
ATOM 4545 C CA . LEU A 1 576 ? 177.144 167.839 155.994 1.00 74.64 576 LEU A CA 1
ATOM 4546 C C . LEU A 1 576 ? 175.902 167.056 155.559 1.00 74.32 576 LEU A C 1
ATOM 4547 O O . LEU A 1 576 ? 176.015 166.338 154.561 1.00 90.98 576 LEU A O 1
ATOM 4552 N N . LYS A 1 577 ? 174.768 167.206 156.246 1.00 68.50 577 LYS A N 1
ATOM 4553 C CA . LYS A 1 577 ? 173.463 166.617 155.841 1.00 71.97 577 LYS A CA 1
ATOM 4554 C C . LYS A 1 577 ? 173.082 167.063 154.420 1.00 80.40 577 LYS A C 1
ATOM 4555 O O . LYS A 1 577 ? 172.337 166.321 153.747 1.00 95.54 577 LYS A O 1
ATOM 4561 N N . THR A 1 578 ? 173.554 168.236 153.997 1.00 80.50 578 THR A N 1
ATOM 4562 C CA . THR A 1 578 ? 173.155 168.938 152.752 1.00 85.58 578 THR A CA 1
ATOM 4563 C C . THR A 1 578 ? 174.217 168.763 151.661 1.00 84.20 578 THR A C 1
ATOM 4564 O O . THR A 1 578 ? 173.960 169.197 150.516 1.00 96.56 578 THR A O 1
ATOM 4568 N N . ARG A 1 579 ? 175.360 168.165 151.996 1.00 79.16 579 ARG A N 1
ATOM 4569 C CA . ARG A 1 579 ? 176.529 168.081 151.088 1.00 81.58 579 ARG A CA 1
ATOM 4570 C C . ARG A 1 579 ? 176.247 167.048 149.994 1.00 81.20 579 ARG A C 1
ATOM 4571 O O . ARG A 1 579 ? 176.757 167.238 148.877 1.00 97.33 579 ARG A O 1
ATOM 4579 N N . ALA A 1 580 ? 175.447 166.027 150.303 1.00 78.87 580 ALA A N 1
ATOM 4580 C CA . ALA A 1 580 ? 175.108 164.903 149.402 1.00 76.86 580 ALA A CA 1
ATOM 4581 C C . ALA A 1 580 ? 173.709 164.390 149.719 1.00 66.72 580 ALA A C 1
ATOM 4582 O O . ALA A 1 580 ? 173.357 164.284 150.887 1.00 74.28 580 ALA A O 1
ATOM 4584 N N . PRO A 1 581 ? 172.876 164.037 148.713 1.00 73.08 581 PRO A N 1
ATOM 4585 C CA . PRO A 1 581 ? 171.521 163.548 148.976 1.00 77.65 581 PRO A CA 1
ATOM 4586 C C . PRO A 1 581 ? 171.495 162.260 149.817 1.00 77.04 581 PRO A C 1
ATOM 4587 O O . PRO A 1 581 ? 170.511 162.008 150.486 1.00 72.39 581 PRO A O 1
ATOM 4591 N N . TRP A 1 582 ? 172.578 161.486 149.768 1.00 69.82 582 TRP A N 1
ATOM 4592 C CA . TRP A 1 582 ? 172.714 160.214 150.519 1.00 70.28 582 TRP A CA 1
ATOM 4593 C C . TRP A 1 582 ? 173.005 160.475 151.996 1.00 69.73 582 TRP A C 1
ATOM 4594 O O . TRP A 1 582 ? 172.947 159.507 152.767 1.00 75.73 582 TRP A O 1
ATOM 4605 N N . MET A 1 583 ? 173.324 161.711 152.376 1.00 64.75 583 MET A N 1
ATOM 4606 C CA . MET A 1 583 ? 173.508 162.092 153.795 1.00 68.96 583 MET A CA 1
ATOM 4607 C C . MET A 1 583 ? 172.165 162.079 154.537 1.00 72.76 583 MET A C 1
ATOM 4608 O O . MET A 1 583 ? 172.206 162.023 155.787 1.00 76.42 583 MET A O 1
ATOM 4613 N N . GLU A 1 584 ? 171.033 162.011 153.825 1.00 68.03 584 GLU A N 1
ATOM 4614 C CA . GLU A 1 584 ? 169.706 161.762 154.440 1.00 74.21 584 GLU A CA 1
ATOM 4615 C C . GLU A 1 584 ? 169.729 160.428 155.212 1.00 70.90 584 GLU A C 1
ATOM 4616 O O . GLU A 1 584 ? 168.945 160.280 156.172 1.00 83.22 584 GLU A O 1
ATOM 4622 N N . ASN A 1 585 ? 170.565 159.482 154.804 1.00 62.23 585 ASN A N 1
ATOM 4623 C CA . ASN A 1 585 ? 170.676 158.154 155.453 1.00 68.40 585 ASN A CA 1
ATOM 4624 C C . ASN A 1 585 ? 171.455 158.293 156.758 1.00 66.55 585 ASN A C 1
ATOM 4625 O O . ASN A 1 585 ? 171.309 157.408 157.637 1.00 75.78 585 ASN A O 1
ATOM 4630 N N . LEU A 1 586 ? 172.274 159.335 156.854 1.00 61.08 586 LEU A N 1
ATOM 4631 C CA . LEU A 1 586 ? 173.087 159.641 158.049 1.00 63.44 586 LEU A CA 1
ATOM 4632 C C . LEU A 1 586 ? 172.455 160.798 158.819 1.00 55.00 586 LEU A C 1
ATOM 4633 O O . LEU A 1 586 ? 173.114 161.300 159.749 1.00 71.39 586 LEU A O 1
ATOM 4638 N N . LYS A 1 587 ? 171.218 161.145 158.491 1.00 51.05 587 LYS A N 1
ATOM 4639 C CA . LYS A 1 587 ? 170.453 162.263 159.089 1.00 57.02 587 LYS A CA 1
ATOM 4640 C C . LYS A 1 587 ? 170.508 162.161 160.607 1.00 58.81 587 LYS A C 1
ATOM 4641 O O . LYS A 1 587 ? 170.861 163.153 161.273 1.00 61.37 587 LYS A O 1
ATOM 4647 N N . TRP A 1 588 ? 170.128 160.993 161.102 1.00 55.40 588 TRP A N 1
ATOM 4648 C CA . TRP A 1 588 ? 169.905 160.736 162.535 1.00 54.18 588 TRP A CA 1
ATOM 4649 C C . TRP A 1 588 ? 171.240 160.687 163.263 1.00 58.73 588 TRP A C 1
ATOM 4650 O O . TRP A 1 588 ? 171.470 161.494 164.158 1.00 61.98 588 TRP A O 1
ATOM 4661 N N . PRO A 1 589 ? 172.209 159.872 162.819 1.00 52.02 589 PRO A N 1
ATOM 4662 C CA . PRO A 1 589 ? 173.558 159.957 163.367 1.00 53.00 589 PRO A CA 1
ATOM 4663 C C . PRO A 1 589 ? 174.076 161.398 163.434 1.00 54.36 589 PRO A C 1
ATOM 4664 O O . PRO A 1 589 ? 174.658 161.781 164.407 1.00 68.94 589 PRO A O 1
ATOM 4668 N N . LEU A 1 590 ? 173.850 162.158 162.377 1.00 56.53 590 LEU A N 1
ATOM 4669 C CA . LEU A 1 590 ? 174.241 163.579 162.337 1.00 56.29 590 LEU A CA 1
ATOM 4670 C C . LEU A 1 590 ? 173.457 164.374 163.370 1.00 52.77 590 LEU A C 1
ATOM 4671 O O . LEU A 1 590 ? 174.040 165.310 163.924 1.00 58.17 590 LEU A O 1
ATOM 4676 N N . MET A 1 591 ? 172.175 164.072 163.565 1.00 51.30 591 MET A N 1
ATOM 4677 C CA . MET A 1 591 ? 171.366 164.723 164.626 1.00 50.35 591 MET A CA 1
ATOM 4678 C C . MET A 1 591 ? 171.964 164.388 165.994 1.00 53.28 591 MET A C 1
ATOM 4679 O O . MET A 1 591 ? 172.054 165.290 166.841 1.00 54.95 591 MET A O 1
ATOM 4684 N N . CYS A 1 592 ? 172.396 163.150 166.181 1.00 46.85 592 CYS A N 1
ATOM 4685 C CA . CYS A 1 592 ? 173.067 162.735 167.414 1.00 48.04 592 CYS A CA 1
ATOM 4686 C C . CYS A 1 592 ? 174.282 163.611 167.619 1.00 47.42 592 CYS A C 1
ATOM 4687 O O . CYS A 1 592 ? 174.350 164.233 168.698 1.00 52.04 592 CYS A O 1
ATOM 4690 N N . PHE A 1 593 ? 175.162 163.686 166.628 1.00 47.62 593 PHE A N 1
ATOM 4691 C CA . PHE A 1 593 ? 176.450 164.415 166.743 1.00 47.02 593 PHE A CA 1
ATOM 4692 C C . PHE A 1 593 ? 176.204 165.898 166.954 1.00 44.73 593 PHE A C 1
ATOM 4693 O O . PHE A 1 593 ? 177.105 166.552 167.515 1.00 49.69 593 PHE A O 1
ATOM 4701 N N . VAL A 1 594 ? 175.023 166.388 166.601 1.00 40.47 594 VAL A N 1
ATOM 4702 C CA . VAL A 1 594 ? 174.641 167.787 166.905 1.00 44.83 594 VAL A CA 1
ATOM 4703 C C . VAL A 1 594 ? 174.183 167.847 168.363 1.00 44.92 594 VAL A C 1
ATOM 4704 O O . VAL A 1 594 ? 174.438 168.876 169.028 1.00 47.76 594 VAL A O 1
ATOM 4708 N N . ALA A 1 595 ? 173.447 166.835 168.804 1.00 46.55 595 ALA A N 1
ATOM 4709 C CA . ALA A 1 595 ? 173.018 166.693 170.204 1.00 43.50 595 ALA A CA 1
ATOM 4710 C C . ALA A 1 595 ? 174.276 166.564 171.062 1.00 43.32 595 ALA A C 1
ATOM 4711 O O . ALA A 1 595 ? 174.406 167.260 172.083 1.00 44.15 595 ALA A O 1
ATOM 4713 N N . VAL A 1 596 ? 175.266 165.873 170.560 1.00 41.81 596 VAL A N 1
ATOM 4714 C CA . VAL A 1 596 ? 176.559 165.789 171.263 1.00 39.93 596 VAL A CA 1
ATOM 4715 C C . VAL A 1 596 ? 177.098 167.199 171.440 1.00 43.11 596 VAL A C 1
ATOM 4716 O O . VAL A 1 596 ? 177.344 167.601 172.576 1.00 54.54 596 VAL A O 1
ATOM 4720 N N . ALA A 1 597 ? 177.228 167.944 170.368 1.00 47.54 597 ALA A N 1
ATOM 4721 C CA . ALA A 1 597 ? 177.701 169.332 170.454 1.00 44.88 597 ALA A CA 1
ATOM 4722 C C . ALA A 1 597 ? 176.813 170.045 171.458 1.00 40.31 597 ALA A C 1
ATOM 4723 O O . ALA A 1 597 ? 177.301 170.849 172.228 1.00 42.55 597 ALA A O 1
ATOM 4725 N N . PHE A 1 598 ? 175.513 169.855 171.349 1.00 33.19 598 PHE A N 1
ATOM 4726 C CA . PHE A 1 598 ? 174.619 170.684 172.162 1.00 39.70 598 PHE A CA 1
ATOM 4727 C C . PHE A 1 598 ? 174.909 170.465 173.659 1.00 46.86 598 PHE A C 1
ATOM 4728 O O . PHE A 1 598 ? 175.101 171.423 174.426 1.00 57.72 598 PHE A O 1
ATOM 4736 N N . TRP A 1 599 ? 175.010 169.204 174.026 1.00 42.36 599 TRP A N 1
ATOM 4737 C CA . TRP A 1 599 ? 175.126 168.736 175.409 1.00 42.76 599 TRP A CA 1
ATOM 4738 C C . TRP A 1 599 ? 176.560 168.890 175.856 1.00 38.84 599 TRP A C 1
ATOM 4739 O O . TRP A 1 599 ? 176.802 169.069 177.036 1.00 42.79 599 TRP A O 1
ATOM 4750 N N . ASN A 1 600 ? 177.472 168.825 174.924 1.00 39.05 600 ASN A N 1
ATOM 4751 C CA . ASN A 1 600 ? 178.869 169.127 175.263 1.00 38.77 600 ASN A CA 1
ATOM 4752 C C . ASN A 1 600 ? 178.899 170.561 175.743 1.00 43.64 600 ASN A C 1
ATOM 4753 O O . ASN A 1 600 ? 179.642 170.843 176.688 1.00 41.32 600 ASN A O 1
ATOM 4758 N N . MET A 1 601 ? 178.161 171.420 175.046 1.00 41.10 601 MET A N 1
ATOM 4759 C CA . MET A 1 601 ? 178.151 172.857 175.343 1.00 46.86 601 MET A CA 1
ATOM 4760 C C . MET A 1 601 ? 177.428 173.040 176.679 1.00 47.51 601 MET A C 1
ATOM 4761 O O . MET A 1 601 ? 178.032 173.635 177.599 1.00 50.02 601 MET A O 1
ATOM 4766 N N . LEU A 1 602 ? 176.235 172.488 176.782 1.00 41.50 602 LEU A N 1
ATOM 4767 C CA . LEU A 1 602 ? 175.323 172.756 177.895 1.00 46.02 602 LEU A CA 1
ATOM 4768 C C . LEU A 1 602 ? 175.684 171.823 179.045 1.00 49.73 602 LEU A C 1
ATOM 4769 O O . LEU A 1 602 ? 175.986 172.312 180.128 1.00 44.39 602 LEU A O 1
ATOM 4774 N N . GLY A 1 603 ? 175.629 170.518 178.798 1.00 48.23 603 GLY A N 1
ATOM 4775 C CA . GLY A 1 603 ? 175.883 169.516 179.830 1.00 45.48 603 GLY A CA 1
ATOM 4776 C C . GLY A 1 603 ? 177.295 169.613 180.333 1.00 46.84 603 GLY A C 1
ATOM 4777 O O . GLY A 1 603 ? 177.480 169.833 181.548 1.00 59.30 603 GLY A O 1
ATOM 4778 N N . ALA A 1 604 ? 178.261 169.364 179.472 1.00 44.96 604 ALA A N 1
ATOM 4779 C CA . ALA A 1 604 ? 179.675 169.297 179.887 1.00 50.30 604 ALA A CA 1
ATOM 4780 C C . ALA A 1 604 ? 180.159 170.713 180.201 1.00 51.24 604 ALA A C 1
ATOM 4781 O O . ALA A 1 604 ? 180.762 170.889 181.252 1.00 63.01 604 ALA A O 1
ATOM 4783 N N . GLY A 1 605 ? 179.885 171.686 179.341 1.00 53.72 605 GLY A N 1
ATOM 4784 C CA . GLY A 1 605 ? 180.494 173.025 179.428 1.00 59.00 605 GLY A CA 1
ATOM 4785 C C . GLY A 1 605 ? 179.768 173.883 180.451 1.00 49.38 605 GLY A C 1
ATOM 4786 O O . GLY A 1 605 ? 180.343 174.204 181.467 1.00 52.93 605 GLY A O 1
ATOM 4787 N N . VAL A 1 606 ? 178.502 174.127 180.238 1.00 41.77 606 VAL A N 1
ATOM 4788 C CA . VAL A 1 606 ? 177.718 175.009 181.130 1.00 47.27 606 VAL A CA 1
ATOM 4789 C C . VAL A 1 606 ? 177.594 174.366 182.514 1.00 48.51 606 VAL A C 1
ATOM 4790 O O . VAL A 1 606 ? 178.071 174.979 183.492 1.00 44.47 606 VAL A O 1
ATOM 4794 N N . PHE A 1 607 ? 177.051 173.158 182.581 1.00 47.76 607 PHE A N 1
ATOM 4795 C CA . PHE A 1 607 ? 176.801 172.439 183.854 1.00 47.31 607 PHE A CA 1
ATOM 4796 C C . PHE A 1 607 ? 178.091 171.877 184.436 1.00 45.61 607 PHE A C 1
ATOM 4797 O O . PHE A 1 607 ? 178.185 171.846 185.671 1.00 60.22 607 PHE A O 1
ATOM 4805 N N . GLY A 1 608 ? 179.078 171.535 183.620 1.00 47.78 608 GLY A N 1
ATOM 4806 C CA . GLY A 1 608 ? 180.405 171.180 184.133 1.00 46.23 608 GLY A CA 1
ATOM 4807 C C . GLY A 1 608 ? 181.013 172.410 184.774 1.00 54.19 608 GLY A C 1
ATOM 4808 O O . GLY A 1 608 ? 181.634 172.290 185.850 1.00 57.60 608 GLY A O 1
ATOM 4809 N N . PHE A 1 609 ? 180.819 173.578 184.173 1.00 51.42 609 PHE A N 1
ATOM 4810 C CA . PHE A 1 609 ? 181.499 174.778 184.693 1.00 46.08 609 PHE A CA 1
ATOM 4811 C C . PHE A 1 609 ? 180.720 175.337 185.870 1.00 43.75 609 PHE A C 1
ATOM 4812 O O . PHE A 1 609 ? 181.331 175.818 186.812 1.00 50.30 609 PHE A O 1
ATOM 4820 N N . MET A 1 610 ? 179.403 175.236 185.833 1.00 47.80 610 MET A N 1
ATOM 4821 C CA . MET A 1 610 ? 178.577 175.534 187.011 1.00 47.82 610 MET A CA 1
ATOM 4822 C C . MET A 1 610 ? 179.312 174.981 188.249 1.00 51.40 610 MET A C 1
ATOM 4823 O O . MET A 1 610 ? 179.640 175.774 189.154 1.00 52.06 610 MET A O 1
ATOM 4828 N N . ILE A 1 611 ? 179.710 173.705 188.218 1.00 43.44 611 ILE A N 1
ATOM 4829 C CA . ILE A 1 611 ? 180.151 172.957 189.426 1.00 43.29 611 ILE A CA 1
ATOM 4830 C C . ILE A 1 611 ? 181.664 172.887 189.548 1.00 39.41 611 ILE A C 1
ATOM 4831 O O . ILE A 1 611 ? 182.156 172.089 190.339 1.00 53.26 611 ILE A O 1
ATOM 4836 N N . ASN A 1 612 ? 182.388 173.642 188.762 1.00 37.26 612 ASN A N 1
ATOM 4837 C CA . ASN A 1 612 ? 183.833 173.401 188.568 1.00 42.28 612 ASN A CA 1
ATOM 4838 C C . ASN A 1 612 ? 184.732 174.317 189.409 1.00 40.78 612 ASN A C 1
ATOM 4839 O O . ASN A 1 612 ? 185.814 173.908 189.839 1.00 37.75 612 ASN A O 1
ATOM 4844 N N . PRO A 1 613 ? 184.436 175.620 189.560 1.00 38.47 613 PRO A N 1
ATOM 4845 C CA . PRO A 1 613 ? 185.328 176.494 190.328 1.00 47.53 613 PRO A CA 1
ATOM 4846 C C . PRO A 1 613 ? 185.329 175.968 191.754 1.00 43.31 613 PRO A C 1
ATOM 4847 O O . PRO A 1 613 ? 184.256 175.673 192.276 1.00 45.08 613 PRO A O 1
ATOM 4851 N N . PRO A 1 614 ? 186.510 175.736 192.362 1.00 44.92 614 PRO A N 1
ATOM 4852 C CA . PRO A 1 614 ? 186.596 175.073 193.665 1.00 44.81 614 PRO A CA 1
ATOM 4853 C C . PRO A 1 614 ? 185.554 175.636 194.638 1.00 40.39 614 PRO A C 1
ATOM 4854 O O . PRO A 1 614 ? 184.889 174.899 195.284 1.00 47.08 614 PRO A O 1
ATOM 4858 N N . VAL A 1 615 ? 185.302 176.911 194.578 1.00 38.82 615 VAL A N 1
ATOM 4859 C CA . VAL A 1 615 ? 184.403 177.501 195.571 1.00 50.74 615 VAL A CA 1
ATOM 4860 C C . VAL A 1 615 ? 183.014 176.979 195.272 1.00 44.54 615 VAL A C 1
ATOM 4861 O O . VAL A 1 615 ? 182.291 176.756 196.226 1.00 59.88 615 VAL A O 1
ATOM 4865 N N . SER A 1 616 ? 182.598 176.864 194.019 1.00 49.37 616 SER A N 1
ATOM 4866 C CA . SER A 1 616 ? 181.233 176.354 193.743 1.00 41.41 616 SER A CA 1
ATOM 4867 C C . SER A 1 616 ? 181.173 174.899 194.213 1.00 40.09 616 SER A C 1
ATOM 4868 O O . SER A 1 616 ? 180.233 174.535 194.948 1.00 37.15 616 SER A O 1
ATOM 4871 N N . LEU A 1 617 ? 182.156 174.122 193.782 1.00 31.95 617 LEU A N 1
ATOM 4872 C CA . LEU A 1 617 ? 182.160 172.676 193.972 1.00 39.79 617 LEU A CA 1
ATOM 4873 C C . LEU A 1 617 ? 182.271 172.420 195.464 1.00 39.99 617 LEU A C 1
ATOM 4874 O O . LEU A 1 617 ? 181.805 171.361 195.889 1.00 40.17 617 LEU A O 1
ATOM 4879 N N . TYR A 1 618 ? 183.015 173.282 196.160 1.00 42.95 618 TYR A N 1
ATOM 4880 C CA . TYR A 1 618 ? 183.265 173.175 197.612 1.00 43.44 618 TYR A CA 1
ATOM 4881 C C . TYR A 1 618 ? 181.931 172.932 198.309 1.00 37.19 618 TYR A C 1
ATOM 4882 O O . TYR A 1 618 ? 181.883 172.092 199.172 1.00 44.84 618 TYR A O 1
ATOM 4891 N N . TYR A 1 619 ? 180.912 173.621 197.850 1.00 38.43 619 TYR A N 1
ATOM 4892 C CA . TYR A 1 619 ? 179.544 173.546 198.373 1.00 42.03 619 TYR A CA 1
ATOM 4893 C C . TYR A 1 619 ? 178.689 172.562 197.629 1.00 43.38 619 TYR A C 1
ATOM 4894 O O . TYR A 1 619 ? 177.667 172.170 198.246 1.00 38.47 619 TYR A O 1
ATOM 4903 N N . ILE A 1 620 ? 178.948 172.337 196.339 1.00 40.25 620 ILE A N 1
ATOM 4904 C CA . ILE A 1 620 ? 177.939 171.573 195.595 1.00 39.94 620 ILE A CA 1
ATOM 4905 C C . ILE A 1 620 ? 178.468 170.207 195.300 1.00 35.44 620 ILE A C 1
ATOM 4906 O O . ILE A 1 620 ? 177.648 169.413 194.830 1.00 39.05 620 ILE A O 1
ATOM 4911 N N . GLN A 1 621 ? 179.715 169.914 195.644 1.00 32.17 621 GLN A N 1
ATOM 4912 C CA . GLN A 1 621 ? 180.202 168.540 195.423 1.00 36.20 621 GLN A CA 1
ATOM 4913 C C . GLN A 1 621 ? 179.292 167.576 196.190 1.00 41.04 621 GLN A C 1
ATOM 4914 O O . GLN A 1 621 ? 179.024 167.820 197.372 1.00 58.21 621 GLN A O 1
ATOM 4920 N N . GLY A 1 622 ? 178.732 166.602 195.497 1.00 47.42 622 GLY A N 1
ATOM 4921 C CA . GLY A 1 622 ? 177.839 165.599 196.092 1.00 46.09 622 GLY A CA 1
ATOM 4922 C C . GLY A 1 622 ? 176.437 166.122 196.236 1.00 43.28 622 GLY A C 1
ATOM 4923 O O . GLY A 1 622 ? 175.650 165.502 196.975 1.00 48.04 622 GLY A O 1
ATOM 4924 N N . LEU A 1 623 ? 176.117 167.215 195.563 1.00 38.72 623 LEU A N 1
ATOM 4925 C CA . LEU A 1 623 ? 174.721 167.699 195.469 1.00 42.11 623 LEU A CA 1
ATOM 4926 C C . LEU A 1 623 ? 174.221 167.408 194.064 1.00 49.16 623 LEU A C 1
ATOM 4927 O O . LEU A 1 623 ? 175.052 167.132 193.182 1.00 50.75 623 LEU A O 1
ATOM 4932 N N . ASN A 1 624 ? 172.911 167.498 193.890 1.00 48.81 624 ASN A N 1
ATOM 4933 C CA . ASN A 1 624 ? 172.216 167.108 192.652 1.00 47.25 624 ASN A CA 1
ATOM 4934 C C . ASN A 1 624 ? 172.689 167.888 191.417 1.00 44.91 624 ASN A C 1
ATOM 4935 O O . ASN A 1 624 ? 172.286 167.503 190.313 1.00 50.45 624 ASN A O 1
ATOM 4940 N N . THR A 1 625 ? 173.503 168.916 191.564 1.00 41.76 625 THR A N 1
ATOM 4941 C CA . THR A 1 625 ? 174.118 169.604 190.409 1.00 44.36 625 THR A CA 1
ATOM 4942 C C . THR A 1 625 ? 175.067 168.640 189.705 1.00 44.95 625 THR A C 1
ATOM 4943 O O . THR A 1 625 ? 175.275 168.788 188.477 1.00 49.78 625 THR A O 1
ATOM 4947 N N . THR A 1 626 ? 175.684 167.726 190.436 1.00 37.72 626 THR A N 1
ATOM 4948 C CA . THR A 1 626 ? 176.649 166.804 189.812 1.00 43.18 626 THR A CA 1
ATOM 4949 C C . THR A 1 626 ? 175.840 165.924 188.873 1.00 43.87 626 THR A C 1
ATOM 4950 O O . THR A 1 626 ? 176.042 165.979 187.675 1.00 41.08 626 THR A O 1
ATOM 4954 N N . PRO A 1 627 ? 174.838 165.165 189.356 1.00 42.33 627 PRO A N 1
ATOM 4955 C CA . PRO A 1 627 ? 174.080 164.299 188.471 1.00 41.19 627 PRO A CA 1
ATOM 4956 C C . PRO A 1 627 ? 173.456 165.041 187.286 1.00 36.88 627 PRO A C 1
ATOM 4957 O O . PRO A 1 627 ? 173.219 164.388 186.303 1.00 40.69 627 PRO A O 1
ATOM 4961 N N . VAL A 1 628 ? 173.217 166.344 187.415 1.00 35.75 628 VAL A N 1
ATOM 4962 C CA . VAL A 1 628 ? 172.693 167.195 186.324 1.00 42.75 628 VAL A CA 1
ATOM 4963 C C . VAL A 1 628 ? 173.763 167.136 185.242 1.00 41.70 628 VAL A C 1
ATOM 4964 O O . VAL A 1 628 ? 173.508 166.724 184.093 1.00 36.32 628 VAL A O 1
ATOM 4968 N N . HIS A 1 629 ? 174.918 167.601 185.646 1.00 35.05 629 HIS A N 1
ATOM 4969 C CA . HIS A 1 629 ? 176.102 167.613 184.806 1.00 38.24 629 HIS A CA 1
ATOM 4970 C C . HIS A 1 629 ? 176.336 166.184 184.320 1.00 34.30 629 HIS A C 1
ATOM 4971 O O . HIS A 1 629 ? 176.516 165.977 183.129 1.00 47.67 629 HIS A O 1
ATOM 4978 N N . ALA A 1 630 ? 176.426 165.254 185.222 1.00 35.41 630 ALA A N 1
ATOM 4979 C CA . ALA A 1 630 ? 176.806 163.879 184.855 1.00 40.40 630 ALA A CA 1
ATOM 4980 C C . ALA A 1 630 ? 175.836 163.357 183.804 1.00 37.89 630 ALA A C 1
ATOM 4981 O O . ALA A 1 630 ? 176.301 162.704 182.917 1.00 38.91 630 ALA A O 1
ATOM 4983 N N . HIS A 1 631 ? 174.534 163.595 183.966 1.00 38.31 631 HIS A N 1
ATOM 4984 C CA . HIS A 1 631 ? 173.534 163.112 183.001 1.00 37.73 631 HIS A CA 1
ATOM 4985 C C . HIS A 1 631 ? 173.716 163.827 181.677 1.00 45.67 631 HIS A C 1
ATOM 4986 O O . HIS A 1 631 ? 173.791 163.156 180.622 1.00 46.83 631 HIS A O 1
ATOM 4993 N N . ALA A 1 632 ? 173.801 165.140 181.754 1.00 43.50 632 ALA A N 1
ATOM 4994 C CA . ALA A 1 632 ? 173.796 165.997 180.571 1.00 39.59 632 ALA A CA 1
ATOM 4995 C C . ALA A 1 632 ? 175.099 165.725 179.838 1.00 42.98 632 ALA A C 1
ATOM 4996 O O . ALA A 1 632 ? 175.092 165.598 178.624 1.00 43.96 632 ALA A O 1
ATOM 4998 N N . ALA A 1 633 ? 176.185 165.586 180.573 1.00 40.16 633 ALA A N 1
ATOM 4999 C CA . ALA A 1 633 ? 177.486 165.400 179.947 1.00 37.18 633 ALA A CA 1
ATOM 5000 C C . ALA A 1 633 ? 177.613 163.933 179.508 1.00 42.62 633 ALA A C 1
ATOM 5001 O O . ALA A 1 633 ? 178.006 163.668 178.371 1.00 46.97 633 ALA A O 1
ATOM 5003 N N . LEU A 1 634 ? 177.328 162.972 180.350 1.00 42.51 634 LEU A N 1
ATOM 5004 C CA . LEU A 1 634 ? 177.713 161.604 179.975 1.00 40.94 634 LEU A CA 1
ATOM 5005 C C . LEU A 1 634 ? 176.738 161.110 178.917 1.00 41.07 634 LEU A C 1
ATOM 5006 O O . LEU A 1 634 ? 177.187 160.547 177.933 1.00 50.03 634 LEU A O 1
ATOM 5011 N N . PHE A 1 635 ? 175.457 161.324 179.122 1.00 39.54 635 PHE A N 1
ATOM 5012 C CA . PHE A 1 635 ? 174.473 160.853 178.137 1.00 39.14 635 PHE A CA 1
ATOM 5013 C C . PHE A 1 635 ? 174.479 161.794 176.955 1.00 40.59 635 PHE A C 1
ATOM 5014 O O . PHE A 1 635 ? 174.616 161.326 175.842 1.00 38.63 635 PHE A O 1
ATOM 5022 N N . GLY A 1 636 ? 174.343 163.086 177.234 1.00 46.13 636 GLY A N 1
ATOM 5023 C CA . GLY A 1 636 ? 174.154 164.101 176.202 1.00 44.20 636 GLY A CA 1
ATOM 5024 C C . GLY A 1 636 ? 175.305 164.066 175.233 1.00 43.39 636 GLY A C 1
ATOM 5025 O O . GLY A 1 636 ? 175.079 164.331 174.042 1.00 50.28 636 GLY A O 1
ATOM 5026 N N . VAL A 1 637 ? 176.504 163.789 175.724 1.00 39.91 637 VAL A N 1
ATOM 5027 C CA . VAL A 1 637 ? 177.724 163.820 174.875 1.00 40.99 637 VAL A CA 1
ATOM 5028 C C . VAL A 1 637 ? 178.028 162.399 174.393 1.00 42.81 637 VAL A C 1
ATOM 5029 O O . VAL A 1 637 ? 177.840 162.135 173.205 1.00 47.00 637 VAL A O 1
ATOM 5033 N N . TYR A 1 638 ? 178.449 161.529 175.288 1.00 38.47 638 TYR A N 1
ATOM 5034 C CA . TYR A 1 638 ? 179.021 160.213 174.943 1.00 40.45 638 TYR A CA 1
ATOM 5035 C C . TYR A 1 638 ? 177.855 159.285 174.645 1.00 42.77 638 TYR A C 1
ATOM 5036 O O . TYR A 1 638 ? 178.011 158.375 173.826 1.00 46.55 638 TYR A O 1
ATOM 5045 N N . GLY A 1 639 ? 176.704 159.560 175.229 1.00 41.73 639 GLY A N 1
ATOM 5046 C CA . GLY A 1 639 ? 175.546 158.696 175.000 1.00 45.83 639 GLY A CA 1
ATOM 5047 C C . GLY A 1 639 ? 175.090 158.901 173.585 1.00 45.14 639 GLY A C 1
ATOM 5048 O O . GLY A 1 639 ? 175.013 157.917 172.848 1.00 50.43 639 GLY A O 1
ATOM 5049 N N . PHE A 1 640 ? 174.858 160.148 173.205 1.00 44.24 640 PHE A N 1
ATOM 5050 C CA . PHE A 1 640 ? 174.476 160.510 171.818 1.00 47.92 640 PHE A CA 1
ATOM 5051 C C . PHE A 1 640 ? 175.608 160.141 170.855 1.00 44.37 640 PHE A C 1
ATOM 5052 O O . PHE A 1 640 ? 175.278 159.571 169.833 1.00 46.00 640 PHE A O 1
ATOM 5060 N N . LEU A 1 641 ? 176.876 160.388 171.188 1.00 44.21 641 LEU A N 1
ATOM 5061 C CA . LEU A 1 641 ? 177.992 159.909 170.339 1.00 47.11 641 LEU A CA 1
ATOM 5062 C C . LEU A 1 641 ? 177.776 158.425 170.082 1.00 49.38 641 LEU A C 1
ATOM 5063 O O . LEU A 1 641 ? 177.676 158.038 168.928 1.00 54.36 641 LEU A O 1
ATOM 5068 N N . ALA A 1 642 ? 177.722 157.646 171.143 1.00 46.81 642 ALA A N 1
ATOM 5069 C CA . ALA A 1 642 ? 177.624 156.182 171.083 1.00 47.27 642 ALA A CA 1
ATOM 5070 C C . ALA A 1 642 ? 176.407 155.804 170.241 1.00 42.75 642 ALA A C 1
ATOM 5071 O O . ALA A 1 642 ? 176.484 154.835 169.480 1.00 51.42 642 ALA A O 1
ATOM 5073 N N . LEU A 1 643 ? 175.312 156.508 170.413 1.00 43.90 643 LEU A N 1
ATOM 5074 C CA . LEU A 1 643 ? 174.062 156.182 169.707 1.00 51.39 643 LEU A CA 1
ATOM 5075 C C . LEU A 1 643 ? 174.197 156.639 168.257 1.00 51.24 643 LEU A C 1
ATOM 5076 O O . LEU A 1 643 ? 173.775 155.896 167.384 1.00 59.89 643 LEU A O 1
ATOM 5081 N N . GLY A 1 644 ? 174.671 157.863 168.057 1.00 48.28 644 GLY A N 1
ATOM 5082 C CA . GLY A 1 644 ? 175.023 158.414 166.751 1.00 50.24 644 GLY A CA 1
ATOM 5083 C C . GLY A 1 644 ? 175.837 157.394 165.990 1.00 50.60 644 GLY A C 1
ATOM 5084 O O . GLY A 1 644 ? 175.414 156.947 164.926 1.00 48.35 644 GLY A O 1
ATOM 5085 N N . PHE A 1 645 ? 176.927 156.985 166.598 1.00 49.67 645 PHE A N 1
ATOM 5086 C CA . PHE A 1 645 ? 177.845 155.963 166.077 1.00 52.28 645 PHE A CA 1
ATOM 5087 C C . PHE A 1 645 ? 177.111 154.666 165.869 1.00 51.74 645 PHE A C 1
ATOM 5088 O O . PHE A 1 645 ? 177.515 153.923 164.975 1.00 58.28 645 PHE A O 1
ATOM 5096 N N . THR A 1 646 ? 176.132 154.388 166.712 1.00 52.62 646 THR A N 1
ATOM 5097 C CA . THR A 1 646 ? 175.337 153.149 166.643 1.00 50.31 646 THR A CA 1
ATOM 5098 C C . THR A 1 646 ? 174.538 153.201 165.356 1.00 48.05 646 THR A C 1
ATOM 5099 O O . THR A 1 646 ? 174.505 152.201 164.641 1.00 51.65 646 THR A O 1
ATOM 5103 N N . LEU A 1 647 ? 173.891 154.328 165.136 1.00 50.45 647 LEU A N 1
ATOM 5104 C CA . LEU A 1 647 ? 172.980 154.549 164.002 1.00 51.76 647 LEU A CA 1
ATOM 5105 C C . LEU A 1 647 ? 173.779 154.565 162.699 1.00 52.42 647 LEU A C 1
ATOM 5106 O O . LEU A 1 647 ? 173.265 154.067 161.687 1.00 68.17 647 LEU A O 1
ATOM 5111 N N . LEU A 1 648 ? 174.982 155.113 162.758 1.00 50.26 648 LEU A N 1
ATOM 5112 C CA . LEU A 1 648 ? 175.940 155.198 161.645 1.00 54.25 648 LEU A CA 1
ATOM 5113 C C . LEU A 1 648 ? 176.339 153.779 161.234 1.00 52.66 648 LEU A C 1
ATOM 5114 O O . LEU A 1 648 ? 176.145 153.421 160.074 1.00 61.93 648 LEU A O 1
ATOM 5119 N N . VAL A 1 649 ? 176.824 152.993 162.168 1.00 46.62 649 VAL A N 1
ATOM 5120 C CA . VAL A 1 649 ? 177.242 151.594 161.924 1.00 52.16 649 VAL A CA 1
ATOM 5121 C C . VAL A 1 649 ? 176.034 150.789 161.440 1.00 53.77 649 VAL A C 1
ATOM 5122 O O . VAL A 1 649 ? 176.196 150.007 160.530 1.00 60.62 649 VAL A O 1
ATOM 5126 N N . LEU A 1 650 ? 174.874 151.028 162.031 1.00 48.81 650 LEU A N 1
ATOM 5127 C CA . LEU A 1 650 ? 173.597 150.426 161.625 1.00 54.00 650 LEU A CA 1
ATOM 5128 C C . LEU A 1 650 ? 173.296 150.845 160.186 1.00 53.94 650 LEU A C 1
ATOM 5129 O O . LEU A 1 650 ? 172.751 150.028 159.435 1.00 63.66 650 LEU A O 1
ATOM 5134 N N . ARG A 1 651 ? 173.541 152.106 159.855 1.00 55.82 651 ARG A N 1
ATOM 5135 C CA . ARG A 1 651 ? 173.267 152.631 158.500 1.00 57.29 651 ARG A CA 1
ATOM 5136 C C . ARG A 1 651 ? 174.010 151.781 157.473 1.00 58.35 651 ARG A C 1
ATOM 5137 O O . ARG A 1 651 ? 173.442 151.532 156.391 1.00 65.87 651 ARG A O 1
ATOM 5145 N N . TYR A 1 652 ? 175.198 151.327 157.828 1.00 52.19 652 TYR A N 1
ATOM 5146 C CA . TYR A 1 652 ? 176.112 150.630 156.914 1.00 48.44 652 TYR A CA 1
ATOM 5147 C C . TYR A 1 652 ? 175.966 149.134 157.022 1.00 56.17 652 TYR A C 1
ATOM 5148 O O . TYR A 1 652 ? 176.153 148.505 155.971 1.00 78.24 652 TYR A O 1
ATOM 5157 N N . ILE A 1 653 ? 175.701 148.593 158.205 1.00 60.36 653 ILE A N 1
ATOM 5158 C CA . ILE A 1 653 ? 175.689 147.120 158.392 1.00 57.83 653 ILE A CA 1
ATOM 5159 C C . ILE A 1 653 ? 174.279 146.610 158.118 1.00 57.45 653 ILE A C 1
ATOM 5160 O O . ILE A 1 653 ? 174.119 145.391 158.002 1.00 67.52 653 ILE A O 1
ATOM 5165 N N . ARG A 1 654 ? 173.324 147.526 158.016 1.00 55.04 654 ARG A N 1
ATOM 5166 C CA . ARG A 1 654 ? 171.950 147.283 157.518 1.00 56.25 654 ARG A CA 1
ATOM 5167 C C . ARG A 1 654 ? 171.681 148.341 156.475 1.00 59.65 654 ARG A C 1
ATOM 5168 O O . ARG A 1 654 ? 170.923 149.275 156.711 1.00 67.06 654 ARG A O 1
ATOM 5176 N N . PRO A 1 655 ? 172.362 148.239 155.314 1.00 63.96 655 PRO A N 1
ATOM 5177 C CA . PRO A 1 655 ? 172.429 149.352 154.379 1.00 67.08 655 PRO A CA 1
ATOM 5178 C C . PRO A 1 655 ? 171.101 149.615 153.666 1.00 65.83 655 PRO A C 1
ATOM 5179 O O . PRO A 1 655 ? 170.902 150.738 153.231 1.00 79.74 655 PRO A O 1
ATOM 5183 N N . GLN A 1 656 ? 170.205 148.637 153.651 1.00 67.17 656 GLN A N 1
ATOM 5184 C CA . GLN A 1 656 ? 168.875 148.772 153.012 1.00 74.50 656 GLN A CA 1
ATOM 5185 C C . GLN A 1 656 ? 167.878 149.299 154.034 1.00 69.16 656 GLN A C 1
ATOM 5186 O O . GLN A 1 656 ? 166.814 149.781 153.612 1.00 85.54 656 GLN A O 1
ATOM 5192 N N . TYR A 1 657 ? 168.195 149.206 155.327 1.00 72.04 657 TYR A N 1
ATOM 5193 C CA . TYR A 1 657 ? 167.243 149.555 156.409 1.00 63.89 657 TYR A CA 1
ATOM 5194 C C . TYR A 1 657 ? 167.155 151.067 156.551 1.00 59.56 657 TYR A C 1
ATOM 5195 O O . TYR A 1 657 ? 168.170 151.699 156.852 1.00 67.32 657 TYR A O 1
ATOM 5204 N N . ALA A 1 658 ? 165.955 151.597 156.322 1.00 59.08 658 ALA A N 1
ATOM 5205 C CA . ALA A 1 658 ? 165.571 153.007 156.500 1.00 62.69 658 ALA A CA 1
ATOM 5206 C C . ALA A 1 658 ? 165.078 153.185 157.934 1.00 69.24 658 ALA A C 1
ATOM 5207 O O . ALA A 1 658 ? 164.228 152.388 158.371 1.00 82.27 658 ALA A O 1
ATOM 5209 N N . LEU A 1 659 ? 165.598 154.179 158.640 1.00 56.92 659 LEU A N 1
ATOM 5210 C CA . LEU A 1 659 ? 165.163 154.467 160.018 1.00 60.36 659 LEU A CA 1
ATOM 5211 C C . LEU A 1 659 ? 163.776 155.093 159.939 1.00 62.32 659 LEU A C 1
ATOM 5212 O O . LEU A 1 659 ? 163.542 155.870 158.994 1.00 74.41 659 LEU A O 1
ATOM 5217 N N . SER A 1 660 ? 162.909 154.775 160.897 1.00 64.12 660 SER A N 1
ATOM 5218 C CA . SER A 1 660 ? 161.557 155.363 161.009 1.00 62.91 660 SER A CA 1
ATOM 5219 C C . SER A 1 660 ? 161.708 156.817 161.435 1.00 65.51 660 SER A C 1
ATOM 5220 O O . SER A 1 660 ? 162.131 157.080 162.552 1.00 78.63 660 SER A O 1
ATOM 5223 N N . PRO A 1 661 ? 161.360 157.794 160.567 1.00 71.17 661 PRO A N 1
ATOM 5224 C CA . PRO A 1 661 ? 161.414 159.209 160.925 1.00 75.34 661 PRO A CA 1
ATOM 5225 C C . PRO A 1 661 ? 160.638 159.552 162.199 1.00 75.13 661 PRO A C 1
ATOM 5226 O O . PRO A 1 661 ? 161.046 160.459 162.901 1.00 84.02 661 PRO A O 1
ATOM 5230 N N . GLY A 1 662 ? 159.512 158.864 162.403 1.00 65.69 662 GLY A N 1
ATOM 5231 C CA . GLY A 1 662 ? 158.656 159.009 163.588 1.00 67.30 662 GLY A CA 1
ATOM 5232 C C . GLY A 1 662 ? 159.351 158.437 164.801 1.00 61.26 662 GLY A C 1
ATOM 5233 O O . GLY A 1 662 ? 159.563 159.172 165.773 1.00 66.86 662 GLY A O 1
ATOM 5234 N N . LEU A 1 663 ? 159.753 157.181 164.707 1.00 59.31 663 LEU A N 1
ATOM 5235 C CA . LEU A 1 663 ? 160.455 156.477 165.799 1.00 57.95 663 LEU A CA 1
ATOM 5236 C C . LEU A 1 663 ? 161.679 157.292 166.197 1.00 56.28 663 LEU A C 1
ATOM 5237 O O . LEU A 1 663 ? 161.889 157.484 167.392 1.00 66.28 663 LEU A O 1
ATOM 5242 N N . MET A 1 664 ? 162.409 157.809 165.221 1.00 53.52 664 MET A N 1
ATOM 5243 C CA . MET A 1 664 ? 163.681 158.507 165.471 1.00 57.48 664 MET A CA 1
ATOM 5244 C C . MET A 1 664 ? 163.393 159.920 165.946 1.00 56.88 664 MET A C 1
ATOM 5245 O O . MET A 1 664 ? 164.223 160.448 166.675 1.00 55.46 664 MET A O 1
ATOM 5250 N N . LYS A 1 665 ? 162.285 160.522 165.537 1.00 59.47 665 LYS A N 1
ATOM 5251 C CA . LYS A 1 665 ? 161.908 161.836 166.107 1.00 64.99 665 LYS A CA 1
ATOM 5252 C C . LYS A 1 665 ? 161.589 161.609 167.594 1.00 61.90 665 LYS A C 1
ATOM 5253 O O . LYS A 1 665 ? 161.901 162.479 168.426 1.00 63.61 665 LYS A O 1
ATOM 5259 N N . LEU A 1 666 ? 161.006 160.467 167.928 1.00 59.51 666 LEU A N 1
ATOM 5260 C CA . LEU A 1 666 ? 160.628 160.145 169.322 1.00 61.41 666 LEU A CA 1
ATOM 5261 C C . LEU A 1 666 ? 161.897 159.803 170.111 1.00 57.31 666 LEU A C 1
ATOM 5262 O O . LEU A 1 666 ? 162.131 160.442 171.136 1.00 65.80 666 LEU A O 1
ATOM 5267 N N . ALA A 1 667 ? 162.670 158.839 169.625 1.00 51.57 667 ALA A N 1
ATOM 5268 C CA . ALA A 1 667 ? 164.009 158.474 170.126 1.00 53.95 667 ALA A CA 1
ATOM 5269 C C . ALA A 1 667 ? 164.839 159.732 170.389 1.00 58.79 667 ALA A C 1
ATOM 5270 O O . ALA A 1 667 ? 165.346 159.893 171.485 1.00 70.45 667 ALA A O 1
ATOM 5272 N N . PHE A 1 668 ? 164.976 160.584 169.401 1.00 48.55 668 PHE A N 1
ATOM 5273 C CA . PHE A 1 668 ? 165.937 161.694 169.443 1.00 50.79 668 PHE A CA 1
ATOM 5274 C C . PHE A 1 668 ? 165.401 162.782 170.363 1.00 52.37 668 PHE A C 1
ATOM 5275 O O . PHE A 1 668 ? 166.188 163.300 171.144 1.00 52.12 668 PHE A O 1
ATOM 5283 N N . TRP A 1 669 ? 164.133 163.162 170.200 1.00 51.26 669 TRP A N 1
ATOM 5284 C CA . TRP A 1 669 ? 163.552 164.291 170.951 1.00 51.63 669 TRP A CA 1
ATOM 5285 C C . TRP A 1 669 ? 163.230 163.844 172.381 1.00 54.31 669 TRP A C 1
ATOM 5286 O O . TRP A 1 669 ? 163.529 164.615 173.300 1.00 54.52 669 TRP A O 1
ATOM 5297 N N . GLY A 1 670 ? 162.739 162.622 172.547 1.00 49.99 670 GLY A N 1
ATOM 5298 C CA . GLY A 1 670 ? 162.577 161.960 173.842 1.00 52.91 670 GLY A CA 1
ATOM 5299 C C . GLY A 1 670 ? 163.872 161.979 174.613 1.00 55.43 670 GLY A C 1
ATOM 5300 O O . GLY A 1 670 ? 163.840 162.348 175.789 1.00 62.31 670 GLY A O 1
ATOM 5301 N N . LEU A 1 671 ? 164.988 161.658 173.982 1.00 49.52 671 LEU A N 1
ATOM 5302 C CA . LEU A 1 671 ? 166.281 161.651 174.706 1.00 52.62 671 LEU A CA 1
ATOM 5303 C C . LEU A 1 671 ? 166.658 163.082 175.036 1.00 49.04 671 LEU A C 1
ATOM 5304 O O . LEU A 1 671 ? 166.848 163.393 176.208 1.00 60.75 671 LEU A O 1
ATOM 5309 N N . ASN A 1 672 ? 166.650 163.940 174.048 1.00 52.00 672 ASN A N 1
ATOM 5310 C CA . ASN A 1 672 ? 167.074 165.339 174.225 1.00 46.58 672 ASN A CA 1
ATOM 5311 C C . ASN A 1 672 ? 166.148 166.020 175.227 1.00 52.50 672 ASN A C 1
ATOM 5312 O O . ASN A 1 672 ? 166.642 166.741 176.121 1.00 53.48 672 ASN A O 1
ATOM 5317 N N . LEU A 1 673 ? 164.846 165.822 175.091 1.00 47.50 673 LEU A N 1
ATOM 5318 C CA . LEU A 1 673 ? 163.910 166.621 175.894 1.00 56.24 673 LEU A CA 1
ATOM 5319 C C . LEU A 1 673 ? 163.689 165.886 177.214 1.00 54.55 673 LEU A C 1
ATOM 5320 O O . LEU A 1 673 ? 163.595 166.565 178.237 1.00 64.20 673 LEU A O 1
ATOM 5325 N N . GLY A 1 674 ? 163.760 164.564 177.209 1.00 49.43 674 GLY A N 1
ATOM 5326 C CA . GLY A 1 674 ? 163.805 163.784 178.445 1.00 51.29 674 GLY A CA 1
ATOM 5327 C C . GLY A 1 674 ? 164.974 164.231 179.287 1.00 50.54 674 GLY A C 1
ATOM 5328 O O . GLY A 1 674 ? 164.795 164.433 180.507 1.00 61.84 674 GLY A O 1
ATOM 5329 N N . LEU A 1 675 ? 166.132 164.361 178.670 1.00 49.42 675 LEU A N 1
ATOM 5330 C CA . LEU A 1 675 ? 167.363 164.726 179.387 1.00 44.39 675 LEU A CA 1
ATOM 5331 C C . LEU A 1 675 ? 167.199 166.140 179.900 1.00 46.33 675 LEU A C 1
ATOM 5332 O O . LEU A 1 675 ? 167.496 166.370 181.099 1.00 51.82 675 LEU A O 1
ATOM 5337 N N . ALA A 1 676 ? 166.714 167.055 179.078 1.00 50.62 676 ALA A N 1
ATOM 5338 C CA . ALA A 1 676 ? 166.486 168.451 179.517 1.00 49.31 676 ALA A CA 1
ATOM 5339 C C . ALA A 1 676 ? 165.448 168.461 180.654 1.00 50.91 676 ALA A C 1
ATOM 5340 O O . ALA A 1 676 ? 165.586 169.230 181.594 1.00 50.62 676 ALA A O 1
ATOM 5342 N N . LEU A 1 677 ? 164.446 167.603 180.599 1.00 51.74 677 LEU A N 1
ATOM 5343 C CA . LEU A 1 677 ? 163.385 167.635 181.621 1.00 56.10 677 LEU A CA 1
ATOM 5344 C C . LEU A 1 677 ? 163.950 167.104 182.936 1.00 54.23 677 LEU A C 1
ATOM 5345 O O . LEU A 1 677 ? 163.766 167.777 183.962 1.00 63.85 677 LEU A O 1
ATOM 5350 N N . MET A 1 678 ? 164.590 165.942 182.911 1.00 47.58 678 MET A N 1
ATOM 5351 C CA . MET A 1 678 ? 165.323 165.405 184.084 1.00 52.41 678 MET A CA 1
ATOM 5352 C C . MET A 1 678 ? 166.164 166.510 184.734 1.00 56.81 678 MET A C 1
ATOM 5353 O O . MET A 1 678 ? 166.013 166.733 185.947 1.00 58.14 678 MET A O 1
ATOM 5358 N N . ILE A 1 679 ? 166.984 167.199 183.949 1.00 55.03 679 ILE A N 1
ATOM 5359 C CA . ILE A 1 679 ? 167.947 168.187 184.487 1.00 58.61 679 ILE A CA 1
ATOM 5360 C C . ILE A 1 679 ? 167.145 169.321 185.092 1.00 58.63 679 ILE A C 1
ATOM 5361 O O . ILE A 1 679 ? 167.389 169.647 186.245 1.00 59.07 679 ILE A O 1
ATOM 5366 N N . PHE A 1 680 ? 166.274 169.921 184.295 1.00 56.13 680 PHE A N 1
ATOM 5367 C CA . PHE A 1 680 ? 165.793 171.303 184.518 1.00 66.16 680 PHE A CA 1
ATOM 5368 C C . PHE A 1 680 ? 164.617 171.305 185.492 1.00 60.33 680 PHE A C 1
ATOM 5369 O O . PHE A 1 680 ? 164.474 172.293 186.221 1.00 77.73 680 PHE A O 1
ATOM 5377 N N . THR A 1 681 ? 163.824 170.251 185.505 1.00 60.44 681 THR A N 1
ATOM 5378 C CA . THR A 1 681 ? 162.562 170.171 186.271 1.00 63.62 681 THR A CA 1
ATOM 5379 C C . THR A 1 681 ? 162.770 169.390 187.564 1.00 61.93 681 THR A C 1
ATOM 5380 O O . THR A 1 681 ? 161.861 169.422 188.415 1.00 63.61 681 THR A O 1
ATOM 5384 N N . SER A 1 682 ? 163.882 168.667 187.694 1.00 59.78 682 SER A N 1
ATOM 5385 C CA . SER A 1 682 ? 164.130 167.833 188.888 1.00 53.56 682 SER A CA 1
ATOM 5386 C C . SER A 1 682 ? 165.541 168.110 189.401 1.00 53.09 682 SER A C 1
ATOM 5387 O O . SER A 1 682 ? 165.681 168.806 190.418 1.00 56.17 682 SER A O 1
ATOM 5390 N N . LEU A 1 683 ? 166.545 167.602 188.714 1.00 48.95 683 LEU A N 1
ATOM 5391 C CA . LEU A 1 683 ? 167.891 167.503 189.299 1.00 52.02 683 LEU A CA 1
ATOM 5392 C C . LEU A 1 683 ? 168.408 168.903 189.614 1.00 48.09 683 LEU A C 1
ATOM 5393 O O . LEU A 1 683 ? 168.905 169.107 190.721 1.00 51.32 683 LEU A O 1
ATOM 5398 N N . LEU A 1 684 ? 168.265 169.835 188.696 1.00 43.89 684 LEU A N 1
ATOM 5399 C CA . LEU A 1 684 ? 168.902 171.161 188.853 1.00 50.94 684 LEU A CA 1
ATOM 5400 C C . LEU A 1 684 ? 168.207 171.939 189.965 1.00 50.50 684 LEU A C 1
ATOM 5401 O O . LEU A 1 684 ? 168.894 172.390 190.872 1.00 46.89 684 LEU A O 1
ATOM 5406 N N . PRO A 1 685 ? 166.859 172.079 189.963 1.00 50.24 685 PRO A N 1
ATOM 5407 C CA . PRO A 1 685 ? 166.154 172.721 191.073 1.00 51.59 685 PRO A CA 1
ATOM 5408 C C . PRO A 1 685 ? 166.610 172.154 192.430 1.00 50.50 685 PRO A C 1
ATOM 5409 O O . PRO A 1 685 ? 166.938 172.929 193.297 1.00 66.50 685 PRO A O 1
ATOM 5413 N N . ILE A 1 686 ? 166.711 170.832 192.531 1.00 46.72 686 ILE A N 1
ATOM 5414 C CA . ILE A 1 686 ? 167.150 170.114 193.751 1.00 47.19 686 ILE A CA 1
ATOM 5415 C C . ILE A 1 686 ? 168.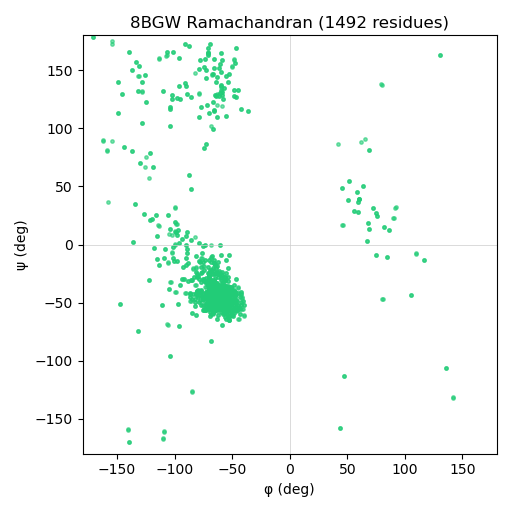579 170.520 194.070 1.00 46.64 686 ILE A C 1
ATOM 5416 O O . ILE A 1 686 ? 168.835 170.961 195.192 1.00 54.97 686 ILE A O 1
ATOM 5421 N N . GLY A 1 687 ? 169.477 170.351 193.128 1.00 47.98 687 GLY A N 1
ATOM 5422 C CA . GLY A 1 687 ? 170.866 170.740 193.353 1.00 46.52 687 GLY A CA 1
ATOM 5423 C C . GLY A 1 687 ? 170.930 172.170 193.854 1.00 45.27 687 GLY A C 1
ATOM 5424 O O . GLY A 1 687 ? 171.806 172.436 194.688 1.00 50.34 687 GLY A O 1
ATOM 5425 N N . LEU A 1 688 ? 170.062 173.059 193.372 1.00 36.35 688 LEU A N 1
ATOM 5426 C CA . LEU A 1 688 ? 170.131 174.490 193.774 1.00 46.73 688 LEU A CA 1
ATOM 5427 C C . LEU A 1 688 ? 169.575 174.677 195.185 1.00 40.92 688 LEU A C 1
ATOM 5428 O O . LEU A 1 688 ? 170.230 175.369 195.996 1.00 52.89 688 LEU A O 1
ATOM 5433 N N . ILE A 1 689 ? 168.451 174.046 195.478 1.00 42.50 689 ILE A N 1
ATOM 5434 C CA . ILE A 1 689 ? 167.879 173.994 196.849 1.00 41.27 689 ILE A CA 1
ATOM 5435 C C . ILE A 1 689 ? 168.904 173.406 197.802 1.00 41.32 689 ILE A C 1
ATOM 5436 O O . ILE A 1 689 ? 169.059 173.950 198.886 1.00 56.81 689 ILE A O 1
ATOM 5441 N N . GLN A 1 690 ? 169.636 172.380 197.375 1.00 41.71 690 GLN A N 1
ATOM 5442 C CA . GLN A 1 690 ? 170.689 171.789 198.211 1.00 40.59 690 GLN A CA 1
ATOM 5443 C C . GLN A 1 690 ? 171.891 172.704 198.286 1.00 39.88 690 GLN A C 1
ATOM 5444 O O . GLN A 1 690 ? 172.642 172.637 199.256 1.00 46.40 690 GLN A O 1
ATOM 5450 N N . PHE A 1 691 ? 172.179 173.369 197.198 1.00 43.93 691 PHE A N 1
ATOM 5451 C CA . PHE A 1 691 ? 173.325 174.288 197.164 1.00 48.82 691 PHE A CA 1
ATOM 5452 C C . PHE A 1 691 ? 173.032 175.338 198.224 1.00 39.81 691 PHE A C 1
ATOM 5453 O O . PHE A 1 691 ? 173.910 175.705 199.010 1.00 42.36 691 PHE A O 1
ATOM 5461 N N . HIS A 1 692 ? 171.798 175.807 198.217 1.00 42.23 692 HIS A N 1
ATOM 5462 C CA . HIS A 1 692 ? 171.334 176.799 199.201 1.00 42.74 692 HIS A CA 1
ATOM 5463 C C . HIS A 1 692 ? 171.594 176.267 200.604 1.00 44.78 692 HIS A C 1
ATOM 5464 O O . HIS A 1 692 ? 172.126 177.009 201.439 1.00 47.73 692 HIS A O 1
ATOM 5471 N N . ALA A 1 693 ? 171.185 175.029 200.834 1.00 45.80 693 ALA A N 1
ATOM 5472 C CA . ALA A 1 693 ? 171.289 174.350 202.130 1.00 41.84 693 ALA A CA 1
ATOM 5473 C C . ALA A 1 693 ? 172.763 174.179 202.449 1.00 39.33 693 ALA A C 1
ATOM 5474 O O . ALA A 1 693 ? 173.194 174.531 203.531 1.00 46.10 693 ALA A O 1
ATOM 5476 N N . SER A 1 694 ? 173.546 173.745 201.491 1.00 39.30 694 SER A N 1
ATOM 5477 C CA . SER A 1 694 ? 174.973 173.450 201.715 1.00 37.75 694 SER A CA 1
ATOM 5478 C C . SER A 1 694 ? 175.668 174.724 202.163 1.00 43.62 694 SER A C 1
ATOM 5479 O O . SER A 1 694 ? 176.588 174.628 202.993 1.00 43.07 694 SER A O 1
ATOM 5482 N N . VAL A 1 695 ? 175.319 175.834 201.513 1.00 42.75 695 VAL A N 1
ATOM 5483 C CA . VAL A 1 695 ? 175.951 177.155 201.758 1.00 48.40 695 VAL A CA 1
ATOM 5484 C C . VAL A 1 695 ? 175.398 177.652 203.086 1.00 45.86 695 VAL A C 1
ATOM 5485 O O . VAL A 1 695 ? 176.165 178.169 203.886 1.00 48.20 695 VAL A O 1
ATOM 5489 N N . SER A 1 696 ? 174.092 177.541 203.283 1.00 53.34 696 SER A N 1
ATOM 5490 C CA . SER A 1 696 ? 173.446 178.110 204.486 1.00 54.24 696 SER A CA 1
ATOM 5491 C C . SER A 1 696 ? 173.933 177.322 205.707 1.00 50.84 696 SER A C 1
ATOM 5492 O O . SER A 1 696 ? 174.608 177.917 206.563 1.00 70.21 696 SER A O 1
ATOM 5495 N N . GLU A 1 697 ? 173.779 176.012 205.699 1.00 55.61 697 GLU A N 1
ATOM 5496 C CA . GLU A 1 697 ? 173.961 175.177 206.903 1.00 50.40 697 GLU A CA 1
ATOM 5497 C C . GLU A 1 697 ? 175.268 174.404 206.858 1.00 55.31 697 GLU A C 1
ATOM 5498 O O . GLU A 1 697 ? 175.902 174.263 207.923 1.00 62.87 697 GLU A O 1
ATOM 5504 N N . GLY A 1 698 ? 175.654 173.908 205.688 1.00 53.14 698 GLY A N 1
ATOM 5505 C CA . GLY A 1 698 ? 176.756 172.945 205.581 1.00 46.94 698 GLY A CA 1
ATOM 5506 C C . GLY A 1 698 ? 176.358 171.743 204.742 1.00 43.34 698 GLY A C 1
ATOM 5507 O O . GLY A 1 698 ? 175.174 171.528 204.501 1.00 43.30 698 GLY A O 1
ATOM 5508 N N . MET A 1 699 ? 177.365 171.007 204.298 1.00 45.77 699 MET A N 1
ATOM 5509 C CA . MET A 1 699 ? 177.197 169.869 203.401 1.00 43.03 699 MET A CA 1
ATOM 5510 C C . MET A 1 699 ? 176.326 168.826 204.099 1.00 43.68 699 MET A C 1
ATOM 5511 O O . MET A 1 699 ? 175.383 168.324 203.450 1.00 46.99 699 MET A O 1
ATOM 5516 N N . TRP A 1 700 ? 176.640 168.507 205.360 1.00 45.45 700 TRP A N 1
ATOM 5517 C CA . TRP A 1 700 ? 175.878 167.541 206.188 1.00 39.97 700 TRP A CA 1
ATOM 5518 C C . TRP A 1 700 ? 174.402 167.870 206.029 1.00 37.69 700 TRP A C 1
ATOM 5519 O O . TRP A 1 700 ? 173.608 166.961 205.876 1.00 46.91 700 TRP A O 1
ATOM 5530 N N . TYR A 1 701 ? 174.048 169.143 206.055 1.00 38.78 701 TYR A N 1
ATOM 5531 C CA . TYR A 1 701 ? 172.632 169.548 206.100 1.00 38.78 701 TYR A CA 1
ATOM 5532 C C . TYR A 1 701 ? 171.987 169.298 204.732 1.00 42.82 701 TYR A C 1
ATOM 5533 O O . TYR A 1 701 ? 170.844 168.829 204.667 1.00 48.30 701 TYR A O 1
ATOM 5542 N N . ALA A 1 702 ? 172.723 169.610 203.662 1.00 47.50 702 ALA A N 1
ATOM 5543 C CA . ALA A 1 702 ? 172.273 169.530 202.256 1.00 43.81 702 ALA A CA 1
ATOM 5544 C C . ALA A 1 702 ? 172.002 168.073 201.923 1.00 40.56 702 ALA A C 1
ATOM 5545 O O . ALA A 1 702 ? 171.164 167.815 201.031 1.00 38.51 702 ALA A O 1
ATOM 5547 N N . ARG A 1 703 ? 172.713 167.170 202.587 1.00 38.28 703 ARG A N 1
ATOM 5548 C CA . ARG A 1 703 ? 172.651 165.721 202.296 1.00 40.94 703 ARG A CA 1
ATOM 5549 C C . ARG A 1 703 ? 171.777 164.995 203.315 1.00 43.24 703 ARG A C 1
ATOM 5550 O O . ARG A 1 703 ? 171.681 163.773 203.229 1.00 54.70 703 ARG A O 1
ATOM 5558 N N . SER A 1 704 ? 171.256 165.718 204.291 1.00 48.17 704 SER A N 1
ATOM 5559 C CA . SER A 1 704 ? 170.669 165.152 205.518 1.00 43.59 704 SER A CA 1
ATOM 5560 C C . SER A 1 704 ? 169.286 164.675 205.157 1.00 39.80 704 SER A C 1
ATOM 5561 O O . SER A 1 704 ? 168.658 165.297 204.306 1.00 50.30 704 SER A O 1
ATOM 5564 N N . GLU A 1 705 ? 168.801 163.655 205.843 1.00 50.10 705 GLU A N 1
ATOM 5565 C CA . GLU A 1 705 ? 167.471 163.112 205.534 1.00 53.43 705 GLU A CA 1
ATOM 5566 C C . GLU A 1 705 ? 166.453 164.210 205.808 1.00 49.50 705 GLU A C 1
ATOM 5567 O O . GLU A 1 705 ? 165.603 164.426 204.942 1.00 51.31 705 GLU A O 1
ATOM 5573 N N . ALA A 1 706 ? 166.525 164.916 206.933 1.00 58.35 706 ALA A N 1
ATOM 5574 C CA . ALA A 1 706 ? 165.461 165.895 207.250 1.00 58.60 706 ALA A CA 1
ATOM 5575 C C . ALA A 1 706 ? 165.303 166.817 206.046 1.00 53.76 706 ALA A C 1
ATOM 5576 O O . ALA A 1 706 ? 164.177 167.050 205.603 1.00 62.55 706 ALA A O 1
ATOM 5578 N N . PHE A 1 707 ? 166.427 167.275 205.512 1.00 52.64 707 PHE A N 1
ATOM 5579 C CA . PHE A 1 707 ? 166.453 168.261 204.413 1.00 48.73 707 PHE A CA 1
ATOM 5580 C C . PHE A 1 707 ? 165.980 167.620 203.111 1.00 51.82 707 PHE A C 1
ATOM 5581 O O . PHE A 1 707 ? 165.119 168.189 202.429 1.00 52.86 707 PHE A O 1
ATOM 5589 N N . MET A 1 708 ? 166.562 166.467 202.789 1.00 44.31 708 MET A N 1
ATOM 5590 C CA . MET A 1 708 ? 166.279 165.730 201.544 1.00 47.07 708 MET A CA 1
ATOM 5591 C C . MET A 1 708 ? 164.834 165.260 201.528 1.00 56.31 708 MET A C 1
ATOM 5592 O O . MET A 1 708 ? 164.302 165.088 200.428 1.00 56.16 708 MET A O 1
ATOM 5597 N N . GLN A 1 709 ? 164.219 165.107 202.703 1.00 52.68 709 GLN A N 1
ATOM 5598 C CA . GLN A 1 709 ? 162.843 164.596 202.817 1.00 50.74 709 GLN A CA 1
ATOM 5599 C C . GLN A 1 709 ? 161.876 165.758 202.941 1.00 48.73 709 GLN A C 1
ATOM 5600 O O . GLN A 1 709 ? 160.705 165.514 203.267 1.00 63.32 709 GLN A O 1
ATOM 5606 N N . GLN A 1 710 ? 162.312 166.974 202.677 1.00 53.03 710 GLN A N 1
ATOM 5607 C CA . GLN A 1 710 ? 161.342 168.086 202.680 1.00 56.70 710 GLN A CA 1
ATOM 5608 C C . GLN A 1 710 ? 160.468 168.001 201.437 1.00 60.90 710 GLN A C 1
ATOM 5609 O O . GLN A 1 710 ? 160.815 167.273 200.496 1.00 74.62 710 GLN A O 1
ATOM 5615 N N . ASP A 1 711 ? 159.315 168.658 201.500 1.00 70.04 711 ASP A N 1
ATOM 5616 C CA . ASP A 1 711 ? 158.213 168.430 200.539 1.00 64.37 711 ASP A CA 1
ATOM 5617 C C . ASP A 1 711 ? 158.645 168.912 199.158 1.00 60.44 711 ASP A C 1
ATOM 5618 O O . ASP A 1 711 ? 158.329 168.212 198.184 1.00 65.96 711 ASP A O 1
ATOM 5623 N N . ILE A 1 712 ? 159.313 170.055 199.071 1.00 53.62 712 ILE A N 1
ATOM 5624 C CA . ILE A 1 712 ? 159.675 170.607 197.744 1.00 61.28 712 ILE A CA 1
ATOM 5625 C C . ILE A 1 712 ? 160.538 169.554 197.053 1.00 64.62 712 ILE A C 1
ATOM 5626 O O . ILE A 1 712 ? 160.250 169.214 195.877 1.00 57.83 712 ILE A O 1
ATOM 5631 N N . LEU A 1 713 ? 161.505 169.019 197.793 1.00 54.47 713 LEU A N 1
ATOM 5632 C CA . LEU A 1 713 ? 162.477 168.056 197.254 1.00 50.72 713 LEU A CA 1
ATOM 5633 C C . LEU A 1 713 ? 161.749 166.771 196.916 1.00 46.24 713 LEU A C 1
ATOM 5634 O O . LEU A 1 713 ? 162.092 166.182 195.886 1.00 64.28 713 LEU A O 1
ATOM 5639 N N . LYS A 1 714 ? 160.790 166.360 197.728 1.00 51.04 714 LYS A N 1
ATOM 5640 C CA . LYS A 1 714 ? 160.025 165.125 197.447 1.00 56.91 714 LYS A CA 1
ATOM 5641 C C . LYS A 1 714 ? 159.325 165.323 196.105 1.00 53.63 714 LYS A C 1
ATOM 5642 O O . LYS A 1 714 ? 159.398 164.428 195.256 1.00 52.53 714 LYS A O 1
ATOM 5648 N N . THR A 1 715 ? 158.746 166.497 195.912 1.00 52.58 715 THR A N 1
ATOM 5649 C CA . THR A 1 715 ? 157.952 166.830 194.718 1.00 56.69 715 THR A CA 1
ATOM 5650 C C . THR A 1 715 ? 158.885 166.925 193.520 1.00 57.52 715 THR A C 1
ATOM 5651 O O . THR A 1 715 ? 158.462 166.505 192.451 1.00 53.28 715 THR A O 1
ATOM 5655 N N . LEU A 1 716 ? 160.067 167.521 193.699 1.00 51.14 716 LEU A N 1
ATOM 5656 C CA . LEU A 1 716 ? 161.048 167.675 192.602 1.00 50.06 716 LEU A CA 1
ATOM 5657 C C . LEU A 1 716 ? 161.620 166.305 192.250 1.00 47.02 716 LEU A C 1
ATOM 5658 O O . LEU A 1 716 ? 161.876 166.057 191.067 1.00 56.90 716 LEU A O 1
ATOM 5663 N N . ARG A 1 717 ? 161.818 165.452 193.239 1.00 49.67 717 ARG A N 1
ATOM 5664 C CA . ARG A 1 717 ? 162.294 164.083 192.985 1.00 53.36 717 ARG A CA 1
ATOM 5665 C C . ARG A 1 717 ? 161.203 163.298 192.286 1.00 56.64 717 ARG A C 1
ATOM 5666 O O . ARG A 1 717 ? 161.542 162.467 191.414 1.00 74.95 717 ARG A O 1
ATOM 5674 N N . TRP A 1 718 ? 159.955 163.535 192.648 1.00 58.94 718 TRP A N 1
ATOM 5675 C CA A TRP A 1 718 ? 158.807 162.837 192.013 0.50 62.30 718 TRP A CA 1
ATOM 5676 C CA B TRP A 1 718 ? 158.817 162.838 192.006 0.50 58.52 718 TRP A CA 1
ATOM 5677 C C . TRP A 1 718 ? 158.674 163.346 190.573 1.00 61.65 718 TRP A C 1
ATOM 5678 O O . TRP A 1 718 ? 158.480 162.522 189.688 1.00 72.91 718 TRP A O 1
ATOM 5699 N N . GLY A 1 719 ? 158.827 164.653 190.393 1.00 57.73 719 GLY A N 1
ATOM 5700 C CA . GLY A 1 719 ? 158.668 165.357 189.113 1.00 64.14 719 GLY A CA 1
ATOM 5701 C C . GLY A 1 719 ? 159.721 164.950 188.108 1.00 64.26 719 GLY A C 1
ATOM 5702 O O . GLY A 1 719 ? 159.563 165.268 186.911 1.00 68.55 719 GLY A O 1
ATOM 5703 N N . ARG A 1 720 ? 160.784 164.313 188.577 1.00 59.49 720 ARG A N 1
ATOM 5704 C CA . ARG A 1 720 ? 161.810 163.736 187.694 1.00 58.82 720 ARG A CA 1
ATOM 5705 C C . ARG A 1 720 ? 161.122 162.780 186.728 1.00 57.49 720 ARG A C 1
ATOM 5706 O O . ARG A 1 720 ? 161.527 162.747 185.568 1.00 60.54 720 ARG A O 1
ATOM 5714 N N . THR A 1 721 ? 160.094 162.089 187.215 1.00 59.75 721 THR A N 1
ATOM 5715 C CA . THR A 1 721 ? 159.361 161.005 186.523 1.00 66.68 721 THR A CA 1
ATOM 5716 C C . THR A 1 721 ? 158.928 161.465 185.131 1.00 56.96 721 THR A C 1
ATOM 5717 O O . THR A 1 721 ? 158.949 160.633 184.221 1.00 68.94 721 THR A O 1
ATOM 5721 N N . PHE A 1 722 ? 158.541 162.725 184.985 1.00 58.88 722 PHE A N 1
ATOM 5722 C CA . PHE A 1 722 ? 158.124 163.319 183.696 1.00 67.10 722 PHE A CA 1
ATOM 5723 C C . PHE A 1 722 ? 159.263 163.136 182.687 1.00 63.19 722 PHE A C 1
ATOM 5724 O O . PHE A 1 722 ? 159.070 162.430 181.681 1.00 73.08 722 PHE A O 1
ATOM 5732 N N . GLY A 1 723 ? 160.413 163.737 182.971 1.00 59.71 723 GLY A N 1
ATOM 5733 C CA . GLY A 1 723 ? 161.605 163.685 182.114 1.00 62.36 723 GLY A CA 1
ATOM 5734 C C . GLY A 1 723 ? 162.077 162.260 181.962 1.00 56.18 723 GLY A C 1
ATOM 5735 O O . GLY A 1 723 ? 162.429 161.853 180.859 1.00 64.26 723 GLY A O 1
ATOM 5736 N N . ASP A 1 724 ? 162.051 161.517 183.047 1.00 55.38 724 ASP A N 1
ATOM 5737 C CA . ASP A 1 724 ? 162.513 160.114 183.074 1.00 58.32 724 ASP A CA 1
ATOM 5738 C C . ASP A 1 724 ? 161.684 159.320 182.082 1.00 57.22 724 ASP A C 1
ATOM 5739 O O . ASP A 1 724 ? 162.243 158.408 181.435 1.00 71.11 724 ASP A O 1
ATOM 5744 N N . VAL A 1 725 ? 160.395 159.619 182.017 1.00 49.57 725 VAL A N 1
ATOM 5745 C CA . VAL A 1 725 ? 159.440 158.884 181.152 1.00 56.87 725 VAL A CA 1
ATOM 5746 C C . VAL A 1 725 ? 159.631 159.389 179.730 1.00 51.18 725 VAL A C 1
ATOM 5747 O O . VAL A 1 725 ? 159.738 158.557 178.823 1.00 57.57 725 VAL A O 1
ATOM 5751 N N . VAL A 1 726 ? 159.677 160.700 179.552 1.00 46.91 726 VAL A N 1
ATOM 5752 C CA . VAL A 1 726 ? 159.931 161.267 178.209 1.00 47.70 726 VAL A CA 1
ATOM 5753 C C . VAL A 1 726 ? 161.223 160.638 177.701 1.00 49.86 726 VAL A C 1
ATOM 5754 O O . VAL A 1 726 ? 161.299 160.278 176.508 1.00 56.29 726 VAL A O 1
ATOM 5758 N N . PHE A 1 727 ? 162.203 160.521 178.584 1.00 47.08 727 PHE A N 1
ATOM 5759 C CA . PHE A 1 727 ? 163.531 159.968 178.258 1.00 49.72 727 PHE A CA 1
ATOM 5760 C C . PHE A 1 727 ? 163.421 158.474 177.962 1.00 46.30 727 PHE A C 1
ATOM 5761 O O . PHE A 1 727 ? 164.047 158.039 177.002 1.00 55.29 727 PHE A O 1
ATOM 5769 N N . LEU A 1 728 ? 162.741 157.717 178.802 1.00 48.60 728 LEU A N 1
ATOM 5770 C CA . LEU A 1 728 ? 162.587 156.241 178.639 1.00 61.45 728 LEU A CA 1
ATOM 5771 C C . LEU A 1 728 ? 161.891 155.979 177.296 1.00 56.56 728 LEU A C 1
ATOM 5772 O O . LEU A 1 728 ? 162.309 155.056 176.619 1.00 56.73 728 LEU A O 1
ATOM 5777 N N . LEU A 1 729 ? 160.901 156.802 176.943 1.00 55.98 729 LEU A N 1
ATOM 5778 C CA . LEU A 1 729 ? 160.225 156.831 175.620 1.00 62.14 729 LEU A CA 1
ATOM 5779 C C . LEU A 1 729 ? 161.290 156.962 174.527 1.00 63.12 729 LEU A C 1
ATOM 5780 O O . LEU A 1 729 ? 161.423 156.034 173.711 1.00 71.07 729 LEU A O 1
ATOM 5785 N N . GLY A 1 730 ? 162.041 158.054 174.539 1.00 54.27 730 GLY A N 1
ATOM 5786 C CA . GLY A 1 730 ? 163.161 158.248 173.612 1.00 53.29 730 GLY A CA 1
ATOM 5787 C C . GLY A 1 730 ? 164.053 157.025 173.575 1.00 46.98 730 GLY A C 1
ATOM 5788 O O . GLY A 1 730 ? 164.281 156.479 172.520 1.00 61.48 730 GLY A O 1
ATOM 5789 N N . ALA A 1 731 ? 164.554 156.610 174.722 1.00 53.33 731 ALA A N 1
ATOM 5790 C CA . ALA A 1 731 ? 165.503 155.497 174.818 1.00 51.69 731 ALA A CA 1
ATOM 5791 C C . ALA A 1 731 ? 164.830 154.270 174.226 1.00 52.33 731 ALA A C 1
ATOM 5792 O O . ALA A 1 731 ? 165.520 153.506 173.560 1.00 56.12 731 ALA A O 1
ATOM 5794 N N . LEU A 1 732 ? 163.530 154.098 174.475 1.00 52.62 732 LEU A N 1
ATOM 5795 C CA . LEU A 1 732 ? 162.797 152.895 174.035 1.00 57.72 732 LEU A CA 1
ATOM 5796 C C . LEU A 1 732 ? 162.753 152.917 172.506 1.00 54.11 732 LEU A C 1
ATOM 5797 O O . LEU A 1 732 ? 163.057 151.902 171.886 1.00 58.19 732 LEU A O 1
ATOM 5802 N N . ALA A 1 733 ? 162.422 154.075 171.958 1.00 46.47 733 ALA A N 1
ATOM 5803 C CA . ALA A 1 733 ? 162.304 154.347 170.520 1.00 46.07 733 ALA A CA 1
ATOM 5804 C C . ALA A 1 733 ? 163.641 154.062 169.877 1.00 54.42 733 ALA A C 1
ATOM 5805 O O . ALA A 1 733 ? 163.695 153.287 168.904 1.00 62.89 733 ALA A O 1
ATOM 5807 N N . MET A 1 734 ? 164.690 154.641 170.450 1.00 55.64 734 MET A N 1
ATOM 5808 C CA . MET A 1 734 ? 166.075 154.381 170.023 1.00 54.58 734 MET A CA 1
ATOM 5809 C C . MET A 1 734 ? 166.370 152.873 170.095 1.00 52.01 734 MET A C 1
ATOM 5810 O O . MET A 1 734 ? 166.973 152.338 169.171 1.00 60.32 734 MET A O 1
ATOM 5815 N N . VAL A 1 735 ? 165.997 152.208 171.170 1.00 52.72 735 VAL A N 1
ATOM 5816 C CA . VAL A 1 735 ? 166.340 150.774 171.348 1.00 57.90 735 VAL A CA 1
ATOM 5817 C C . VAL A 1 735 ? 165.577 149.982 170.296 1.00 52.62 735 VAL A C 1
ATOM 5818 O O . VAL A 1 735 ? 166.182 149.103 169.675 1.00 50.45 735 VAL A O 1
ATOM 5822 N N . VAL A 1 736 ? 164.287 150.250 170.163 1.00 51.35 736 VAL A N 1
ATOM 5823 C CA . VAL A 1 736 ? 163.410 149.524 169.204 1.00 58.46 736 VAL A CA 1
ATOM 5824 C C . VAL A 1 736 ? 163.999 149.765 167.821 1.00 63.45 736 VAL A C 1
ATOM 5825 O O . VAL A 1 736 ? 164.358 148.792 167.144 1.00 67.12 736 VAL A O 1
ATOM 5829 N N . GLN A 1 737 ? 164.184 151.041 167.491 1.00 58.72 737 GLN A N 1
ATOM 5830 C CA . GLN A 1 737 ? 164.705 151.464 166.184 1.00 58.92 737 GLN A CA 1
ATOM 5831 C C . GLN A 1 737 ? 165.910 150.597 165.823 1.00 59.48 737 GLN A C 1
ATOM 5832 O O . GLN A 1 737 ? 165.890 149.971 164.752 1.00 73.17 737 GLN A O 1
ATOM 5838 N N . VAL A 1 738 ? 166.915 150.573 166.684 1.00 53.53 738 VAL A N 1
ATOM 5839 C CA . VAL A 1 738 ? 168.168 149.829 166.415 1.00 50.19 738 VAL A CA 1
ATOM 5840 C C . VAL A 1 738 ? 167.820 148.347 166.328 1.00 52.77 738 VAL A C 1
ATOM 5841 O O . VAL A 1 738 ? 168.388 147.695 165.448 1.00 64.95 738 VAL A O 1
ATOM 5845 N N . ILE A 1 739 ? 166.952 147.833 167.202 1.00 58.59 739 ILE A N 1
ATOM 5846 C CA . ILE A 1 739 ? 166.544 146.395 167.201 1.00 60.20 739 ILE A CA 1
ATOM 5847 C C . ILE A 1 739 ? 165.930 146.067 165.838 1.00 59.76 739 ILE A C 1
ATOM 5848 O O . ILE A 1 739 ? 166.364 145.078 165.218 1.00 59.23 739 ILE A O 1
ATOM 5853 N N . LEU A 1 740 ? 164.963 146.860 165.401 1.00 53.75 740 LEU A N 1
ATOM 5854 C CA . LEU A 1 740 ? 164.285 146.652 164.103 1.00 55.72 740 LEU A CA 1
ATOM 5855 C C . LEU A 1 740 ? 165.356 146.631 163.007 1.00 60.35 740 LEU A C 1
ATOM 5856 O O . LEU A 1 740 ? 165.473 145.603 162.300 1.00 64.55 740 LEU A O 1
ATOM 5861 N N . GLY A 1 741 ? 166.169 147.686 162.931 1.00 60.03 741 GLY A N 1
ATOM 5862 C CA . GLY A 1 741 ? 167.324 147.757 162.019 1.00 55.93 741 GLY A CA 1
ATOM 5863 C C . GLY A 1 741 ? 168.096 146.457 161.990 1.00 50.84 741 GLY A C 1
ATOM 5864 O O . GLY A 1 741 ? 168.335 145.925 160.905 1.00 69.04 741 GLY A O 1
ATOM 5865 N N . LEU A 1 742 ? 168.463 145.960 163.153 1.00 56.40 742 LEU A N 1
ATOM 5866 C CA . LEU A 1 742 ? 169.317 144.770 163.300 1.00 58.61 742 LEU A CA 1
ATOM 5867 C C . LEU A 1 742 ? 168.536 143.548 162.845 1.00 63.36 742 LEU A C 1
ATOM 5868 O O . LEU A 1 742 ? 169.153 142.702 162.183 1.00 72.91 742 LEU A O 1
ATOM 5873 N N . LEU A 1 743 ? 167.233 143.509 163.122 1.00 63.88 743 LEU A N 1
ATOM 5874 C CA . LEU A 1 743 ? 166.340 142.384 162.750 1.00 66.77 743 LEU A CA 1
ATOM 5875 C C . LEU A 1 743 ? 166.013 142.402 161.254 1.00 72.42 743 LEU A C 1
ATOM 5876 O O . LEU A 1 743 ? 165.545 141.368 160.751 1.00 98.02 743 LEU A O 1
ATOM 5881 N N . SER A 1 744 ? 166.271 143.508 160.565 1.00 79.27 744 SER A N 1
ATOM 5882 C CA . SER A 1 744 ? 166.076 143.648 159.104 1.00 70.72 744 SER A CA 1
ATOM 5883 C C . SER A 1 744 ? 167.266 143.081 158.314 1.00 85.90 744 SER A C 1
ATOM 5884 O O . SER A 1 744 ? 167.248 143.234 157.067 1.00 98.59 744 SER A O 1
ATOM 5887 N N . GLY A 1 745 ? 168.238 142.424 158.969 1.00 112.11 745 GLY A N 1
ATOM 5888 C CA . GLY A 1 745 ? 169.407 141.791 158.318 1.00 134.09 745 GLY A CA 1
ATOM 5889 C C . GLY A 1 745 ? 169.987 140.643 159.133 1.00 154.48 745 GLY A C 1
ATOM 5890 O O . GLY A 1 745 ? 170.907 140.896 159.931 1.00 150.92 745 GLY A O 1
ATOM 5891 N N . LYS A 1 746 ? 169.479 139.420 158.910 1.00 177.48 746 LYS A N 1
ATOM 5892 C CA . LYS A 1 746 ? 169.858 138.147 159.596 1.00 189.23 746 LYS A CA 1
ATOM 5893 C C . LYS A 1 746 ? 169.547 138.264 161.092 1.00 197.57 746 LYS A C 1
ATOM 5894 O O . LYS A 1 746 ? 170.420 138.651 161.866 1.00 194.14 746 LYS A O 1
ATOM 5900 N N . PRO A 1 747 ? 168.315 137.924 161.558 1.00 197.49 747 PRO A N 1
ATOM 5901 C CA . PRO A 1 747 ? 167.949 138.080 162.968 1.00 194.02 747 PRO A CA 1
ATOM 5902 C C . PRO A 1 747 ? 168.652 137.154 163.973 1.00 201.24 747 PRO A C 1
ATOM 5903 O O . PRO A 1 747 ? 168.355 137.320 165.138 1.00 200.07 747 PRO A O 1
ATOM 5907 N N . ALA A 1 748 ? 169.550 136.253 163.531 1.00 205.34 748 ALA A N 1
ATOM 5908 C CA . ALA A 1 748 ? 170.259 135.263 164.375 1.00 206.62 748 ALA A CA 1
ATOM 5909 C C . ALA A 1 748 ? 171.787 135.428 164.269 1.00 201.56 748 ALA A C 1
ATOM 5910 O O . ALA A 1 748 ? 172.456 134.469 163.845 1.00 202.14 748 ALA A O 1
ATOM 5912 N N . ALA A 1 749 ? 172.309 136.614 164.580 1.00 194.45 749 ALA A N 1
ATOM 5913 C CA . ALA A 1 749 ? 173.721 136.883 164.934 1.00 188.47 749 ALA A CA 1
ATOM 5914 C C . ALA A 1 749 ? 173.768 138.195 165.720 1.00 179.28 749 ALA A C 1
ATOM 5915 O O . ALA A 1 749 ? 174.725 138.953 165.506 1.00 179.51 749 ALA A O 1
ATOM 5917 N N . ALA A 1 750 ? 172.761 138.461 166.573 1.00 163.71 750 ALA A N 1
ATOM 5918 C CA . ALA A 1 750 ? 172.595 139.748 167.316 1.00 140.05 750 ALA A CA 1
ATOM 5919 C C . ALA A 1 750 ? 172.251 139.482 168.785 1.00 137.10 750 ALA A C 1
ATOM 5920 O O . ALA A 1 750 ? 171.293 140.047 169.312 1.00 152.69 750 ALA A O 1
ATOM 5922 N N . MET B 1 1 ? 159.903 200.760 158.197 1.00 95.71 1 MET B N 1
ATOM 5923 C CA . MET B 1 1 ? 160.523 199.494 158.705 1.00 90.74 1 MET B CA 1
ATOM 5924 C C . MET B 1 1 ? 160.793 198.565 157.509 1.00 92.29 1 MET B C 1
ATOM 5925 O O . MET B 1 1 ? 161.343 199.081 156.514 1.00 112.07 1 MET B O 1
ATOM 5930 N N . GLY B 1 2 ? 160.478 197.265 157.581 1.00 90.76 2 GLY B N 1
ATOM 5931 C CA . GLY B 1 2 ? 160.511 196.344 156.426 1.00 84.85 2 GLY B CA 1
ATOM 5932 C C . GLY B 1 2 ? 161.170 195.012 156.770 1.00 80.77 2 GLY B C 1
ATOM 5933 O O . GLY B 1 2 ? 160.595 194.203 157.495 1.00 85.89 2 GLY B O 1
ATOM 5934 N N . PRO B 1 3 ? 162.410 194.749 156.303 1.00 80.09 3 PRO B N 1
ATOM 5935 C CA . PRO B 1 3 ? 163.054 193.459 156.541 1.00 82.04 3 PRO B CA 1
ATOM 5936 C C . PRO B 1 3 ? 163.650 193.322 157.950 1.00 87.04 3 PRO B C 1
ATOM 5937 O O . PRO B 1 3 ? 164.244 192.289 158.220 1.00 95.45 3 PRO B O 1
ATOM 5941 N N . TYR B 1 4 ? 163.495 194.351 158.796 1.00 81.84 4 TYR B N 1
ATOM 5942 C CA . TYR B 1 4 ? 164.051 194.413 160.171 1.00 84.58 4 TYR B CA 1
ATOM 5943 C C . TYR B 1 4 ? 162.953 194.593 161.230 1.00 78.82 4 TYR B C 1
ATOM 5944 O O . TYR B 1 4 ? 163.298 195.028 162.339 1.00 83.82 4 TYR B O 1
ATOM 5953 N N . ARG B 1 5 ? 161.697 194.257 160.920 1.00 88.87 5 ARG B N 1
ATOM 5954 C CA . ARG B 1 5 ? 160.551 194.332 161.869 1.00 85.01 5 ARG B CA 1
ATOM 5955 C C . ARG B 1 5 ? 160.861 193.478 163.106 1.00 74.73 5 ARG B C 1
ATOM 5956 O O . ARG B 1 5 ? 160.692 193.980 164.221 1.00 76.07 5 ARG B O 1
ATOM 5964 N N . ARG B 1 6 ? 161.332 192.251 162.888 1.00 61.57 6 ARG B N 1
ATOM 5965 C CA . ARG B 1 6 ? 161.637 191.230 163.922 1.00 73.76 6 ARG B CA 1
ATOM 5966 C C . ARG B 1 6 ? 162.727 191.765 164.850 1.00 77.57 6 ARG B C 1
ATOM 5967 O O . ARG B 1 6 ? 162.560 191.658 166.077 1.00 80.30 6 ARG B O 1
ATOM 5975 N N . LEU B 1 7 ? 163.819 192.268 164.262 1.00 78.51 7 LEU B N 1
ATOM 5976 C CA . LEU B 1 7 ? 164.991 192.830 164.980 1.00 69.05 7 LEU B CA 1
ATOM 5977 C C . LEU B 1 7 ? 164.572 194.104 165.719 1.00 63.88 7 LEU B C 1
ATOM 5978 O O . LEU B 1 7 ? 165.135 194.377 166.804 1.00 71.17 7 LEU B O 1
ATOM 5983 N N . TRP B 1 8 ? 163.666 194.868 165.137 1.00 54.93 8 TRP B N 1
ATOM 5984 C CA . TRP B 1 8 ? 163.093 196.066 165.794 1.00 65.08 8 TRP B CA 1
ATOM 5985 C C . TRP B 1 8 ? 162.253 195.660 166.998 1.00 75.58 8 TRP B C 1
ATOM 5986 O O . TRP B 1 8 ? 162.537 196.132 168.114 1.00 83.20 8 TRP B O 1
ATOM 5997 N N . PHE B 1 9 ? 161.237 194.839 166.753 1.00 77.71 9 PHE B N 1
ATOM 5998 C CA . PHE B 1 9 ? 160.277 194.356 167.772 1.00 74.10 9 PHE B CA 1
ATOM 5999 C C . PHE B 1 9 ? 161.056 193.635 168.870 1.00 67.32 9 PHE B C 1
ATOM 6000 O O . PHE B 1 9 ? 160.643 193.713 170.035 1.00 73.16 9 PHE B O 1
ATOM 6008 N N . THR B 1 10 ? 162.148 192.966 168.519 1.00 61.32 10 THR B N 1
ATOM 6009 C CA . THR B 1 10 ? 163.061 192.353 169.508 1.00 66.00 10 THR B CA 1
ATOM 6010 C C . THR B 1 10 ? 163.747 193.448 170.337 1.00 69.65 10 THR B C 1
ATOM 6011 O O . THR B 1 10 ? 163.890 193.250 171.549 1.00 68.70 10 THR B O 1
ATOM 6015 N N . LEU B 1 11 ? 164.189 194.537 169.706 1.00 64.10 11 LEU B N 1
ATOM 6016 C CA . LEU B 1 11 ? 164.876 195.635 170.422 1.00 64.54 11 LEU B CA 1
ATOM 6017 C C . LEU B 1 11 ? 163.885 196.292 171.382 1.00 65.50 11 LEU B C 1
ATOM 6018 O O . LEU B 1 11 ? 164.184 196.344 172.585 1.00 73.13 11 LEU B O 1
ATOM 6023 N N . ILE B 1 12 ? 162.745 196.724 170.856 1.00 69.79 12 ILE B N 1
ATOM 6024 C CA . ILE B 1 12 ? 161.604 197.301 171.623 1.00 68.50 12 ILE B CA 1
ATOM 6025 C C . ILE B 1 12 ? 161.244 196.344 172.773 1.00 65.79 12 ILE B C 1
ATOM 6026 O O . ILE B 1 12 ? 161.113 196.815 173.915 1.00 65.23 12 ILE B O 1
ATOM 6031 N N . ALA B 1 13 ? 161.094 195.054 172.474 1.00 61.48 13 ALA B N 1
ATOM 6032 C CA . ALA B 1 13 ? 160.750 194.000 173.453 1.00 61.81 13 ALA B CA 1
ATOM 6033 C C . ALA B 1 13 ? 161.824 193.989 174.545 1.00 66.43 13 ALA B C 1
ATOM 6034 O O . ALA B 1 13 ? 161.458 194.157 175.721 1.00 59.09 13 ALA B O 1
ATOM 6036 N N . VAL B 1 14 ? 163.098 193.853 174.152 1.00 61.78 14 VAL B N 1
ATOM 6037 C CA . VAL B 1 14 ? 164.262 193.925 175.078 1.00 66.65 14 VAL B CA 1
ATOM 6038 C C . VAL B 1 14 ? 164.151 195.223 175.891 1.00 65.79 14 VAL B C 1
ATOM 6039 O O . VAL B 1 14 ? 164.136 195.124 177.124 1.00 71.60 14 VAL B O 1
ATOM 6043 N N . LEU B 1 15 ? 163.976 196.371 175.244 1.00 63.35 15 LEU B N 1
ATOM 6044 C CA . LEU B 1 15 ? 163.885 197.671 175.962 1.00 65.99 15 LEU B CA 1
ATOM 6045 C C . LEU B 1 15 ? 162.731 197.620 176.959 1.00 62.72 15 LEU B C 1
ATOM 6046 O O . LEU B 1 15 ? 162.988 197.843 178.155 1.00 70.31 15 LEU B O 1
ATOM 6051 N N . ALA B 1 16 ? 161.524 197.337 176.475 1.00 68.89 16 ALA B N 1
ATOM 6052 C CA . ALA B 1 16 ? 160.293 197.184 177.283 1.00 67.09 16 ALA B CA 1
ATOM 6053 C C . ALA B 1 16 ? 160.596 196.339 178.524 1.00 65.41 16 ALA B C 1
ATOM 6054 O O . ALA B 1 16 ? 160.552 196.891 179.637 1.00 72.50 16 ALA B O 1
ATOM 6056 N N . VAL B 1 17 ? 160.957 195.070 178.315 1.00 67.75 17 VAL B N 1
ATOM 6057 C CA . VAL B 1 17 ? 161.193 194.072 179.393 1.00 71.09 17 VAL B CA 1
ATOM 6058 C C . VAL B 1 17 ? 162.294 194.593 180.323 1.00 77.92 17 VAL B C 1
ATOM 6059 O O . VAL B 1 17 ? 162.128 194.459 181.547 1.00 77.02 17 VAL B O 1
ATOM 6063 N N . THR B 1 18 ? 163.392 195.119 179.767 1.00 65.48 18 THR B N 1
ATOM 6064 C CA . THR B 1 18 ? 164.576 195.513 180.561 1.00 64.26 18 THR B CA 1
ATOM 6065 C C . THR B 1 18 ? 164.224 196.734 181.411 1.00 67.14 18 THR B C 1
ATOM 6066 O O . THR B 1 18 ? 164.544 196.708 182.614 1.00 82.48 18 THR B O 1
ATOM 6070 N N . PHE B 1 19 ? 163.604 197.763 180.835 1.00 67.05 19 PHE B N 1
ATOM 6071 C CA . PHE B 1 19 ? 163.263 198.999 181.584 1.00 64.60 19 PHE B CA 1
ATOM 6072 C C . PHE B 1 19 ? 162.127 198.729 182.566 1.00 64.33 19 PHE B C 1
ATOM 6073 O O . PHE B 1 19 ? 162.025 199.478 183.559 1.00 79.74 19 PHE B O 1
ATOM 6081 N N . ALA B 1 20 ? 161.311 197.709 182.303 1.00 67.71 20 ALA B N 1
ATOM 6082 C CA . ALA B 1 20 ? 160.408 197.101 183.302 1.00 64.66 20 ALA B CA 1
ATOM 6083 C C . ALA B 1 20 ? 161.256 196.671 184.506 1.00 60.18 20 ALA B C 1
ATOM 6084 O O . ALA B 1 20 ? 161.070 197.243 185.584 1.00 72.06 20 ALA B O 1
ATOM 6086 N N . LEU B 1 21 ? 162.171 195.723 184.323 1.00 56.57 21 LEU B N 1
ATOM 6087 C CA . LEU B 1 21 ? 163.027 195.209 185.423 1.00 70.13 21 LEU B CA 1
ATOM 6088 C C . LEU B 1 21 ? 163.727 196.387 186.115 1.00 68.67 21 LEU B C 1
ATOM 6089 O O . LEU B 1 21 ? 163.679 196.458 187.340 1.00 76.06 21 LEU B O 1
ATOM 6094 N N . LEU B 1 22 ? 164.308 197.305 185.349 1.00 68.02 22 LEU B N 1
ATOM 6095 C CA . LEU B 1 22 ? 165.086 198.429 185.917 1.00 62.86 22 LEU B CA 1
ATOM 6096 C C . LEU B 1 22 ? 164.138 199.334 186.699 1.00 60.74 22 LEU B C 1
ATOM 6097 O O . LEU B 1 22 ? 164.447 199.632 187.865 1.00 68.03 22 LEU B O 1
ATOM 6102 N N . GLY B 1 23 ? 163.027 199.732 186.082 1.00 56.01 23 GLY B N 1
ATOM 6103 C CA . GLY B 1 23 ? 162.038 200.636 186.690 1.00 61.56 23 GLY B CA 1
ATOM 6104 C C . GLY B 1 23 ? 161.270 200.009 187.838 1.00 62.81 23 GLY B C 1
ATOM 6105 O O . GLY B 1 23 ? 160.903 200.761 188.755 1.00 79.69 23 GLY B O 1
ATOM 6106 N N . PHE B 1 24 ? 160.971 198.711 187.778 1.00 67.66 24 PHE B N 1
ATOM 6107 C CA . PHE B 1 24 ? 160.198 197.988 188.823 1.00 74.65 24 PHE B CA 1
ATOM 6108 C C . PHE B 1 24 ? 161.091 197.818 190.046 1.00 69.94 24 PHE B C 1
ATOM 6109 O O . PHE B 1 24 ? 160.728 198.237 191.168 1.00 72.18 24 PHE B O 1
ATOM 6117 N N . TYR B 1 25 ? 162.247 197.196 189.825 1.00 72.95 25 TYR B N 1
ATOM 6118 C CA . TYR B 1 25 ? 163.254 196.950 190.884 1.00 67.37 25 TYR B CA 1
ATOM 6119 C C . TYR B 1 25 ? 163.815 198.293 191.360 1.00 65.70 25 TYR B C 1
ATOM 6120 O O . TYR B 1 25 ? 164.283 198.330 192.488 1.00 80.42 25 TYR B O 1
ATOM 6129 N N . GLY B 1 26 ? 163.608 199.366 190.597 1.00 67.37 26 GLY B N 1
ATOM 6130 C CA . GLY B 1 26 ? 163.743 200.763 191.043 1.00 69.48 26 GLY B CA 1
ATOM 6131 C C . GLY B 1 26 ? 162.749 201.159 192.123 1.00 67.43 26 GLY B C 1
ATOM 6132 O O . GLY B 1 26 ? 163.148 201.895 193.031 1.00 79.40 26 GLY B O 1
ATOM 6133 N N . GLY B 1 27 ? 161.483 200.771 192.020 1.00 67.77 27 GLY B N 1
ATOM 6134 C CA . GLY B 1 27 ? 160.533 200.924 193.143 1.00 68.63 27 GLY B CA 1
ATOM 6135 C C . GLY B 1 27 ? 160.989 200.131 194.367 1.00 59.41 27 GLY B C 1
ATOM 6136 O O . GLY B 1 27 ? 160.906 200.664 195.456 1.00 62.37 27 GLY B O 1
ATOM 6137 N N . GLU B 1 28 ? 161.490 198.908 194.182 1.00 56.18 28 GLU B N 1
ATOM 6138 C CA . GLU B 1 28 ? 162.005 198.074 195.297 1.00 74.60 28 GLU B CA 1
ATOM 6139 C C . GLU B 1 28 ? 163.312 198.663 195.843 1.00 75.48 28 GLU B C 1
ATOM 6140 O O . GLU B 1 28 ? 163.625 198.403 197.026 1.00 72.14 28 GLU B O 1
ATOM 6146 N N . VAL B 1 29 ? 164.084 199.381 195.028 1.00 67.44 29 VAL B N 1
ATOM 6147 C CA . VAL B 1 29 ? 165.352 199.997 195.509 1.00 63.16 29 VAL B CA 1
ATOM 6148 C C . VAL B 1 29 ? 164.961 201.147 196.447 1.00 62.10 29 VAL B C 1
ATOM 6149 O O . VAL B 1 29 ? 165.541 201.246 197.539 1.00 58.24 29 VAL B O 1
ATOM 6153 N N . TYR B 1 30 ? 163.961 201.933 196.071 1.00 53.89 30 TYR B N 1
ATOM 6154 C CA . TYR B 1 30 ? 163.500 203.089 196.872 1.00 58.20 30 TYR B CA 1
ATOM 6155 C C . TYR B 1 30 ? 162.909 202.613 198.199 1.00 58.17 30 TYR B C 1
ATOM 6156 O O . TYR B 1 30 ? 163.171 203.240 199.231 1.00 69.26 30 TYR B O 1
ATOM 6165 N N . ARG B 1 31 ? 162.131 201.535 198.150 1.00 63.72 31 ARG B N 1
ATOM 6166 C CA . ARG B 1 31 ? 161.296 201.033 199.275 1.00 67.43 31 ARG B CA 1
ATOM 6167 C C . ARG B 1 31 ? 162.188 200.348 200.327 1.00 61.61 31 ARG B C 1
ATOM 6168 O O . ARG B 1 31 ? 162.026 200.636 201.526 1.00 64.37 31 ARG B O 1
ATOM 6176 N N . GLN B 1 32 ? 163.108 199.499 199.871 1.00 54.94 32 GLN B N 1
ATOM 6177 C CA . GLN B 1 32 ? 164.012 198.682 200.702 1.00 58.45 32 GLN B CA 1
ATOM 6178 C C . GLN B 1 32 ? 165.310 199.437 201.019 1.00 54.21 32 GLN B C 1
ATOM 6179 O O . GLN B 1 32 ? 166.220 198.789 201.582 1.00 50.04 32 GLN B O 1
ATOM 6185 N N . ALA B 1 33 ? 165.407 200.739 200.734 1.00 51.45 33 ALA B N 1
ATOM 6186 C CA . ALA B 1 33 ? 166.597 201.554 201.089 1.00 56.22 33 ALA B CA 1
ATOM 6187 C C . ALA B 1 33 ? 166.738 201.612 202.609 1.00 53.55 33 ALA B C 1
ATOM 6188 O O . ALA B 1 33 ? 165.771 201.944 203.295 1.00 54.52 33 ALA B O 1
ATOM 6190 N N . PRO B 1 34 ? 167.918 201.289 203.185 1.00 53.03 34 PRO B N 1
ATOM 6191 C CA . PRO B 1 34 ? 168.106 201.338 204.632 1.00 50.82 34 PRO B CA 1
ATOM 6192 C C . PRO B 1 34 ? 167.515 202.615 205.184 1.00 52.21 34 PRO B C 1
ATOM 6193 O O . PRO B 1 34 ? 167.735 203.681 204.628 1.00 55.93 34 PRO B O 1
ATOM 6197 N N . PRO B 1 35 ? 166.730 202.556 206.270 1.00 49.10 35 PRO B N 1
ATOM 6198 C CA . PRO B 1 35 ? 166.150 203.762 206.831 1.00 48.92 35 PRO B CA 1
ATOM 6199 C C . PRO B 1 35 ? 167.321 204.631 207.245 1.00 45.64 35 PRO B C 1
ATOM 6200 O O . PRO B 1 35 ? 168.351 204.115 207.502 1.00 55.51 35 PRO B O 1
ATOM 6204 N N . ILE B 1 36 ? 167.112 205.920 207.244 1.00 53.11 36 ILE B N 1
ATOM 6205 C CA . ILE B 1 36 ? 167.984 206.880 207.941 1.00 54.12 36 ILE B CA 1
ATOM 6206 C C . ILE B 1 36 ? 167.150 207.214 209.164 1.00 56.20 36 ILE B C 1
ATOM 6207 O O . ILE B 1 36 ? 166.172 207.946 209.065 1.00 53.60 36 ILE B O 1
ATOM 6212 N N . PRO B 1 37 ? 167.480 206.630 210.333 1.00 58.38 37 PRO B N 1
ATOM 6213 C CA . PRO B 1 37 ? 166.621 206.742 211.505 1.00 59.95 37 PRO B CA 1
ATOM 6214 C C . PRO B 1 37 ? 166.499 208.229 211.802 1.00 55.87 37 PRO B C 1
ATOM 6215 O O . PRO B 1 37 ? 167.526 208.886 211.773 1.00 63.07 37 PRO B O 1
ATOM 6219 N N . GLU B 1 38 ? 165.273 208.730 211.951 1.00 59.70 38 GLU B N 1
ATOM 6220 C CA . GLU B 1 38 ? 165.039 210.166 212.242 1.00 65.28 38 GLU B CA 1
ATOM 6221 C C . GLU B 1 38 ? 165.961 210.554 213.386 1.00 61.13 38 GLU B C 1
ATOM 6222 O O . GLU B 1 38 ? 166.567 211.630 213.303 1.00 75.25 38 GLU B O 1
ATOM 6228 N N . GLU B 1 39 ? 166.076 209.677 214.383 1.00 61.74 39 GLU B N 1
ATOM 6229 C CA . GLU B 1 39 ? 166.860 209.894 215.619 1.00 59.64 39 GLU B CA 1
ATOM 6230 C C . GLU B 1 39 ? 167.719 208.663 215.850 1.00 53.08 39 GLU B C 1
ATOM 6231 O O . GLU B 1 39 ? 167.196 207.559 215.765 1.00 54.10 39 GLU B O 1
ATOM 6237 N N . VAL B 1 40 ? 168.997 208.883 216.116 1.00 51.30 40 VAL B N 1
ATOM 6238 C CA . VAL B 1 40 ? 169.910 207.896 216.725 1.00 52.83 40 VAL B CA 1
ATOM 6239 C C . VAL B 1 40 ? 170.098 208.301 218.180 1.00 54.49 40 VAL B C 1
ATOM 6240 O O . VAL B 1 40 ? 170.566 209.415 218.432 1.00 61.38 40 VAL B O 1
ATOM 6244 N N . ALA B 1 41 ? 169.670 207.449 219.103 1.00 62.39 41 ALA B N 1
ATOM 6245 C CA . ALA B 1 41 ? 169.755 207.710 220.551 1.00 60.83 41 ALA B CA 1
ATOM 6246 C C . ALA B 1 41 ? 170.475 206.547 221.217 1.00 57.81 41 ALA B C 1
ATOM 6247 O O . ALA B 1 41 ? 170.338 205.435 220.730 1.00 63.42 41 ALA B O 1
ATOM 6249 N N . SER B 1 42 ? 171.247 206.812 222.268 1.00 71.20 42 SER B N 1
ATOM 6250 C CA . SER B 1 42 ? 171.744 205.765 223.197 1.00 68.83 42 SER B CA 1
ATOM 6251 C C . SER B 1 42 ? 170.528 205.204 223.941 1.00 68.27 42 SER B C 1
ATOM 6252 O O . SER B 1 42 ? 169.558 205.971 224.137 1.00 65.70 42 SER B O 1
ATOM 6255 N N . ALA B 1 43 ? 170.550 203.915 224.283 1.00 72.91 43 ALA B N 1
ATOM 6256 C CA . ALA B 1 43 ? 169.526 203.239 225.114 1.00 74.78 43 ALA B CA 1
ATOM 6257 C C . ALA B 1 43 ? 169.267 204.066 226.381 1.00 85.86 43 ALA B C 1
ATOM 6258 O O . ALA B 1 43 ? 168.079 204.293 226.704 1.00 80.71 43 ALA B O 1
ATOM 6260 N N . ASP B 1 44 ? 170.328 204.586 227.012 1.00 93.53 44 ASP B N 1
ATOM 6261 C CA . ASP B 1 44 ? 170.239 205.487 228.197 1.00 106.18 44 ASP B CA 1
ATOM 6262 C C . ASP B 1 44 ? 169.314 206.680 227.895 1.00 104.38 44 ASP B C 1
ATOM 6263 O O . ASP B 1 44 ? 168.853 207.321 228.859 1.00 116.68 44 ASP B O 1
ATOM 6268 N N . GLY B 1 45 ? 169.086 206.985 226.612 1.00 109.80 45 GLY B N 1
ATOM 6269 C CA . GLY B 1 45 ? 168.024 207.886 226.124 1.00 103.66 45 GLY B CA 1
ATOM 6270 C C . GLY B 1 45 ? 168.579 209.125 225.438 1.00 91.30 45 GLY B C 1
ATOM 6271 O O . GLY B 1 45 ? 167.781 209.825 224.783 1.00 88.65 45 GLY B O 1
ATOM 6272 N N . THR B 1 46 ? 169.882 209.409 225.592 1.00 89.27 46 THR B N 1
ATOM 6273 C CA . THR B 1 46 ? 170.549 210.589 224.979 1.00 86.67 46 THR B CA 1
ATOM 6274 C C . THR B 1 46 ? 170.457 210.487 223.452 1.00 85.58 46 THR B C 1
ATOM 6275 O O . THR B 1 46 ? 170.806 209.430 222.894 1.00 91.24 46 THR B O 1
ATOM 6279 N N . ARG B 1 47 ? 169.967 211.551 222.824 1.00 74.40 47 ARG B N 1
ATOM 6280 C CA . ARG B 1 47 ? 170.007 211.756 221.364 1.00 72.24 47 ARG B CA 1
ATOM 6281 C C . ARG B 1 47 ? 171.462 211.909 220.921 1.00 68.23 47 ARG B C 1
ATOM 6282 O O . ARG B 1 47 ? 172.112 212.893 221.335 1.00 72.98 47 ARG B O 1
ATOM 6290 N N . LEU B 1 48 ? 171.944 210.973 220.106 1.00 57.96 48 LEU B N 1
ATOM 6291 C CA . LEU B 1 48 ? 173.322 210.988 219.562 1.00 63.65 48 LEU B CA 1
ATOM 6292 C C . LEU B 1 48 ? 173.349 211.910 218.342 1.00 58.54 48 LEU B C 1
ATOM 6293 O O . LEU B 1 48 ? 174.182 212.824 218.302 1.00 65.02 48 LEU B O 1
ATOM 6298 N N . PHE B 1 49 ? 172.449 211.662 217.401 1.00 55.68 49 PHE B N 1
ATOM 6299 C CA . PHE B 1 49 ? 172.303 212.411 216.134 1.00 54.36 49 PHE B CA 1
ATOM 6300 C C . PHE B 1 49 ? 171.019 211.938 215.487 1.00 55.82 49 PHE B C 1
ATOM 6301 O O . PHE B 1 49 ? 170.392 211.055 216.051 1.00 61.62 49 PHE B O 1
ATOM 6309 N N . GLY B 1 50 ? 170.653 212.496 214.341 1.00 68.52 50 GLY B N 1
ATOM 6310 C CA . GLY B 1 50 ? 169.487 212.022 213.576 1.00 66.62 50 GLY B CA 1
ATOM 6311 C C . GLY B 1 50 ? 169.742 212.001 212.094 1.00 61.62 50 GLY B C 1
ATOM 6312 O O . GLY B 1 50 ? 170.907 212.112 211.701 1.00 65.37 50 GLY B O 1
ATOM 6313 N N . ARG B 1 51 ? 168.667 211.782 211.335 1.00 67.85 51 ARG B N 1
ATOM 6314 C CA . ARG B 1 51 ? 168.586 211.859 209.853 1.00 63.80 51 ARG B CA 1
ATOM 6315 C C . ARG B 1 51 ? 169.403 213.053 209.387 1.00 59.62 51 ARG B C 1
ATOM 6316 O O . ARG B 1 51 ? 170.439 212.860 208.715 1.00 63.15 51 ARG B O 1
ATOM 6324 N N . ASP B 1 52 ? 169.001 214.237 209.840 1.00 56.09 52 ASP B N 1
ATOM 6325 C CA . ASP B 1 52 ? 169.534 215.519 209.334 1.00 60.26 52 ASP B CA 1
ATOM 6326 C C . ASP B 1 52 ? 171.050 215.520 209.504 1.00 59.11 52 ASP B C 1
ATOM 6327 O O . ASP B 1 52 ? 171.725 215.961 208.582 1.00 80.53 52 ASP B O 1
ATOM 6332 N N . ASP B 1 53 ? 171.556 214.957 210.594 1.00 58.19 53 ASP B N 1
ATOM 6333 C CA . ASP B 1 53 ? 173.007 214.873 210.884 1.00 57.32 53 ASP B CA 1
ATOM 6334 C C . ASP B 1 53 ? 173.664 213.837 209.971 1.00 53.03 53 ASP B C 1
ATOM 6335 O O . ASP B 1 53 ? 174.764 214.100 209.469 1.00 54.22 53 ASP B O 1
ATOM 6340 N N . ILE B 1 54 ? 173.010 212.714 209.749 1.00 45.90 54 ILE B N 1
ATOM 6341 C CA . ILE B 1 54 ? 173.511 211.689 208.801 1.00 51.49 54 ILE B CA 1
ATOM 6342 C C . ILE B 1 54 ? 173.568 212.334 207.411 1.00 52.54 54 ILE B C 1
ATOM 6343 O O . ILE B 1 54 ? 174.626 212.220 206.786 1.00 54.96 54 ILE B O 1
ATOM 6348 N N . LEU B 1 55 ? 172.514 213.031 206.988 1.00 48.60 55 LEU B N 1
ATOM 6349 C CA . LEU B 1 55 ? 172.443 213.658 205.644 1.00 52.79 55 LEU B CA 1
ATOM 6350 C C . LEU B 1 55 ? 173.463 214.801 205.564 1.00 54.24 55 LEU B C 1
ATOM 6351 O O . LEU B 1 55 ? 174.231 214.820 204.593 1.00 59.96 55 LEU B O 1
ATOM 6356 N N . ASP B 1 56 ? 173.530 215.674 206.563 1.00 53.79 56 ASP B N 1
ATOM 6357 C CA . ASP B 1 56 ? 174.593 216.707 206.698 1.00 47.63 56 ASP B CA 1
ATOM 6358 C C . ASP B 1 56 ? 175.975 216.068 206.573 1.00 48.71 56 ASP B C 1
ATOM 6359 O O . ASP B 1 56 ? 176.910 216.707 206.082 1.00 51.85 56 ASP B O 1
ATOM 6364 N N . GLY B 1 57 ? 176.118 214.866 207.093 1.00 44.52 57 GLY B N 1
ATOM 6365 C CA . GLY B 1 57 ? 177.375 214.132 206.998 1.00 41.58 57 GLY B CA 1
ATOM 6366 C C . GLY B 1 57 ? 177.602 213.606 205.615 1.00 38.18 57 GLY B C 1
ATOM 6367 O O . GLY B 1 57 ? 178.780 213.415 205.257 1.00 45.91 57 GLY B O 1
ATOM 6368 N N . GLN B 1 58 ? 176.523 213.281 204.916 1.00 40.88 58 GLN B N 1
ATOM 6369 C CA . GLN B 1 58 ? 176.544 212.886 203.495 1.00 37.96 58 GLN B CA 1
ATOM 6370 C C . GLN B 1 58 ? 177.098 214.056 202.703 1.00 40.29 58 GLN B C 1
ATOM 6371 O O . GLN B 1 58 ? 178.090 213.885 202.004 1.00 49.00 58 GLN B O 1
ATOM 6377 N N . THR B 1 59 ? 176.593 215.249 202.963 1.00 39.15 59 THR B N 1
ATOM 6378 C CA . THR B 1 59 ? 177.057 216.475 202.282 1.00 45.39 59 THR B CA 1
ATOM 6379 C C . THR B 1 59 ? 178.506 216.819 202.602 1.00 44.57 59 THR B C 1
ATOM 6380 O O . THR B 1 59 ? 179.221 217.234 201.680 1.00 53.95 59 THR B O 1
ATOM 6384 N N . ALA B 1 60 ? 178.926 216.661 203.840 1.00 44.84 60 ALA B N 1
ATOM 6385 C CA . ALA B 1 60 ? 180.322 216.894 204.244 1.00 41.62 60 ALA B CA 1
ATOM 6386 C C . ALA B 1 60 ? 181.211 215.909 203.496 1.00 42.59 60 ALA B C 1
ATOM 6387 O O . ALA B 1 60 ? 182.234 216.293 202.890 1.00 45.20 60 ALA B O 1
ATOM 6389 N N . TRP B 1 61 ? 180.815 214.653 203.511 1.00 38.51 61 TRP B N 1
ATOM 6390 C CA . TRP B 1 61 ? 181.527 213.606 202.760 1.00 37.37 61 TRP B CA 1
ATOM 6391 C C . TRP B 1 61 ? 181.585 213.963 201.269 1.00 40.57 61 TRP B C 1
ATOM 6392 O O . TRP B 1 61 ? 182.637 213.793 200.642 1.00 38.66 61 TRP B O 1
ATOM 6403 N N . GLN B 1 62 ? 180.478 214.435 200.724 1.00 35.81 62 GLN B N 1
ATOM 6404 C CA . GLN B 1 62 ? 180.423 214.845 199.316 1.00 41.28 62 GLN B CA 1
ATOM 6405 C C . GLN B 1 62 ? 181.482 215.894 199.080 1.00 39.86 62 GLN B C 1
ATOM 6406 O O . GLN B 1 62 ? 182.240 215.778 198.087 1.00 51.42 62 GLN B O 1
ATOM 6412 N N . SER B 1 63 ? 181.539 216.852 199.984 1.00 41.19 63 SER B N 1
ATOM 6413 C CA . SER B 1 63 ? 182.316 218.098 199.839 1.00 43.72 63 SER B CA 1
ATOM 6414 C C . SER B 1 63 ? 183.798 217.762 199.753 1.00 45.30 63 SER B C 1
ATOM 6415 O O . SER B 1 63 ? 184.561 218.548 199.180 1.00 52.04 63 SER B O 1
ATOM 6418 N N . ILE B 1 64 ? 184.185 216.609 200.277 1.00 38.98 64 ILE B N 1
ATOM 6419 C CA . ILE B 1 64 ? 185.607 216.220 200.353 1.00 39.61 64 ILE B CA 1
ATOM 6420 C C . ILE B 1 64 ? 185.921 215.307 199.189 1.00 38.25 64 ILE B C 1
ATOM 6421 O O . ILE B 1 64 ? 187.075 214.857 199.135 1.00 40.80 64 ILE B O 1
ATOM 6426 N N . GLY B 1 65 ? 185.004 215.141 198.235 1.00 35.68 65 GLY B N 1
ATOM 6427 C CA . GLY B 1 65 ? 185.263 214.257 197.085 1.00 42.98 65 GLY B CA 1
ATOM 6428 C C . GLY B 1 65 ? 184.417 212.997 197.153 1.00 43.07 65 GLY B C 1
ATOM 6429 O O . GLY B 1 65 ? 184.375 212.262 196.139 1.00 49.52 65 GLY B O 1
ATOM 6430 N N . GLY B 1 66 ? 183.718 212.791 198.263 1.00 35.67 66 GLY B N 1
ATOM 6431 C CA . GLY B 1 66 ? 182.809 211.666 198.465 1.00 34.62 66 GLY B CA 1
ATOM 6432 C C . GLY B 1 66 ? 183.501 210.416 198.038 1.00 33.48 66 GLY B C 1
ATOM 6433 O O . GLY B 1 66 ? 184.543 210.104 198.587 1.00 40.38 66 GLY B O 1
ATOM 6434 N N . MET B 1 67 ? 183.008 209.821 196.976 1.00 36.89 67 MET B N 1
ATOM 6435 C CA . MET B 1 67 ? 183.510 208.545 196.459 1.00 40.00 67 MET B CA 1
ATOM 6436 C C . MET B 1 67 ? 184.861 208.740 195.771 1.00 41.67 67 MET B C 1
ATOM 6437 O O . MET B 1 67 ? 185.492 207.737 195.430 1.00 50.46 67 MET B O 1
ATOM 6442 N N . GLN B 1 68 ? 185.383 209.954 195.709 1.00 38.39 68 GLN B N 1
ATOM 6443 C CA . GLN B 1 68 ? 186.725 210.155 195.145 1.00 35.85 68 GLN B CA 1
ATOM 6444 C C . GLN B 1 68 ? 187.751 210.030 196.242 1.00 39.96 68 GLN B C 1
ATOM 6445 O O . GLN B 1 68 ? 188.949 210.106 195.927 1.00 52.43 68 GLN B O 1
ATOM 6451 N N . LEU B 1 69 ? 187.282 209.845 197.468 1.00 43.97 69 LEU B N 1
ATOM 6452 C CA . LEU B 1 69 ? 188.139 209.601 198.637 1.00 42.22 69 LEU B CA 1
ATOM 6453 C C . LEU B 1 69 ? 187.625 208.359 199.340 1.00 36.95 69 LEU B C 1
ATOM 6454 O O . LEU B 1 69 ? 186.569 208.412 199.922 1.00 40.43 69 LEU B O 1
ATOM 6459 N N . GLY B 1 70 ? 188.321 207.265 199.169 1.00 34.85 70 GLY B N 1
ATOM 6460 C CA . GLY B 1 70 ? 187.804 205.952 199.560 1.00 36.75 70 GLY B CA 1
ATOM 6461 C C . GLY B 1 70 ? 186.368 205.768 199.168 1.00 37.04 70 GLY B C 1
ATOM 6462 O O . GLY B 1 70 ? 185.895 206.414 198.224 1.00 45.43 70 GLY B O 1
ATOM 6463 N N . SER B 1 71 ? 185.710 204.849 199.852 1.00 38.51 71 SER B N 1
ATOM 6464 C CA . SER B 1 71 ? 184.483 204.214 199.373 1.00 34.73 71 SER B CA 1
ATOM 6465 C C . SER B 1 71 ? 183.456 204.254 200.459 1.00 36.24 71 SER B C 1
ATOM 6466 O O . SER B 1 71 ? 183.816 204.279 201.642 1.00 43.92 71 SER B O 1
ATOM 6469 N N . ILE B 1 72 ? 182.221 204.241 200.009 1.00 36.72 72 ILE B N 1
ATOM 6470 C CA . ILE B 1 72 ? 181.023 203.974 200.831 1.00 41.79 72 ILE B CA 1
ATOM 6471 C C . ILE B 1 72 ? 180.275 202.823 200.191 1.00 40.17 72 ILE B C 1
ATOM 6472 O O . ILE B 1 72 ? 179.909 202.928 199.013 1.00 54.05 72 ILE B O 1
ATOM 6477 N N . TRP B 1 73 ? 180.071 201.772 200.955 1.00 41.06 73 TRP B N 1
ATOM 6478 C CA . TRP B 1 73 ? 179.357 200.584 200.487 1.00 35.47 73 TRP B CA 1
ATOM 6479 C C . TRP B 1 73 ? 180.108 200.040 199.288 1.00 36.61 73 TRP B C 1
ATOM 6480 O O . TRP B 1 73 ? 179.484 199.610 198.345 1.00 47.45 73 TRP B O 1
ATOM 6491 N N . GLY B 1 74 ? 181.421 200.134 199.364 1.00 35.75 74 GLY B N 1
ATOM 6492 C CA . GLY B 1 74 ? 182.318 199.655 198.328 1.00 41.61 74 GLY B CA 1
ATOM 6493 C C . GLY B 1 74 ? 182.268 200.447 197.040 1.00 32.46 74 GLY B C 1
ATOM 6494 O O . GLY B 1 74 ? 182.974 200.016 196.108 1.00 40.44 74 GLY B O 1
ATOM 6495 N N . HIS B 1 75 ? 181.654 201.619 197.030 1.00 35.73 75 HIS B N 1
ATOM 6496 C CA . HIS B 1 75 ? 181.701 202.522 195.865 1.00 32.15 75 HIS B CA 1
ATOM 6497 C C . HIS B 1 75 ? 182.678 203.639 196.124 1.00 31.29 75 HIS B C 1
ATOM 6498 O O . HIS B 1 75 ? 182.429 204.427 197.039 1.00 33.99 75 HIS B O 1
ATOM 6505 N N . GLY B 1 76 ? 183.646 203.815 195.237 1.00 27.77 76 GLY B N 1
ATOM 6506 C CA . GLY B 1 76 ? 184.417 205.074 195.220 1.00 23.53 76 GLY B CA 1
ATOM 6507 C C . GLY B 1 76 ? 185.831 204.775 194.920 1.00 25.10 76 GLY B C 1
ATOM 6508 O O . GLY B 1 76 ? 186.097 204.071 193.997 1.00 30.91 76 GLY B O 1
ATOM 6509 N N . ALA B 1 77 ? 186.714 205.328 195.703 1.00 30.96 77 ALA B N 1
ATOM 6510 C CA . ALA B 1 77 ? 188.124 205.317 195.384 1.00 29.35 77 ALA B CA 1
ATOM 6511 C C . ALA B 1 77 ? 188.702 204.229 196.239 1.00 30.66 77 ALA B C 1
ATOM 6512 O O . ALA B 1 77 ? 187.994 203.735 197.086 1.00 35.31 77 ALA B O 1
ATOM 6514 N N . TYR B 1 78 ? 189.910 203.813 195.949 1.00 34.49 78 TYR B N 1
ATOM 6515 C CA . TYR B 1 78 ? 190.471 202.598 196.545 1.00 38.24 78 TYR B CA 1
ATOM 6516 C C . TYR B 1 78 ? 191.695 202.880 197.369 1.00 32.94 78 TYR B C 1
ATOM 6517 O O . TYR B 1 78 ? 192.188 201.912 197.859 1.00 39.97 78 TYR B O 1
ATOM 6526 N N . GLN B 1 79 ? 192.195 204.093 197.464 1.00 35.70 79 GLN B N 1
ATOM 6527 C CA . GLN B 1 79 ? 193.453 204.259 198.212 1.00 39.82 79 GLN B CA 1
ATOM 6528 C C . GLN B 1 79 ? 193.103 204.446 199.693 1.00 44.74 79 GLN B C 1
ATOM 6529 O O . GLN B 1 79 ? 193.795 203.895 200.541 1.00 53.73 79 GLN B O 1
ATOM 6535 N N . ALA B 1 80 ? 192.110 205.275 199.979 1.00 43.07 80 ALA B N 1
ATOM 6536 C CA . ALA B 1 80 ? 191.527 205.388 201.321 1.00 41.64 80 ALA B CA 1
ATOM 6537 C C . ALA B 1 80 ? 190.740 204.120 201.573 1.00 48.52 80 ALA B C 1
ATOM 6538 O O . ALA B 1 80 ? 190.649 203.265 200.690 1.00 56.95 80 ALA B O 1
ATOM 6540 N N . PRO B 1 81 ? 190.280 203.861 202.814 1.00 50.59 81 PRO B N 1
ATOM 6541 C CA . PRO B 1 81 ? 189.484 202.665 203.081 1.00 48.85 81 PRO B CA 1
ATOM 6542 C C . PRO B 1 81 ? 188.098 202.791 202.472 1.00 43.04 81 PRO B C 1
ATOM 6543 O O . PRO B 1 81 ? 187.624 203.880 202.216 1.00 39.22 81 PRO B O 1
ATOM 6547 N N . ASP B 1 82 ? 187.412 201.681 202.388 1.00 43.64 82 ASP B N 1
ATOM 6548 C CA . ASP B 1 82 ? 185.947 201.790 202.439 1.00 39.78 82 ASP B CA 1
ATOM 6549 C C . ASP B 1 82 ? 185.575 202.290 203.825 1.00 42.21 82 ASP B C 1
ATOM 6550 O O . ASP B 1 82 ? 185.852 201.588 204.770 1.00 50.16 82 ASP B O 1
ATOM 6555 N N . TRP B 1 83 ? 185.012 203.479 203.910 1.00 38.05 83 TRP B N 1
ATOM 6556 C CA . TRP B 1 83 ? 184.669 204.086 205.199 1.00 39.68 83 TRP B CA 1
ATOM 6557 C C . TRP B 1 83 ? 183.647 203.236 205.920 1.00 40.36 83 TRP B C 1
ATOM 6558 O O . TRP B 1 83 ? 183.672 203.220 207.139 1.00 54.04 83 TRP B O 1
ATOM 6569 N N . THR B 1 84 ? 182.721 202.649 205.199 1.00 40.94 84 THR B N 1
ATOM 6570 C CA . THR B 1 84 ? 181.686 201.820 205.812 1.00 38.22 84 THR B CA 1
ATOM 6571 C C . THR B 1 84 ? 182.410 200.664 206.482 1.00 37.51 84 THR B C 1
ATOM 6572 O O . THR B 1 84 ? 182.168 200.451 207.640 1.00 40.72 84 THR B O 1
ATOM 6576 N N . ALA B 1 85 ? 183.314 200.016 205.775 1.00 37.80 85 ALA B N 1
ATOM 6577 C CA . ALA B 1 85 ? 183.918 198.760 206.225 1.00 43.79 85 ALA B CA 1
ATOM 6578 C C . ALA B 1 85 ? 184.896 199.081 207.360 1.00 46.37 85 ALA B C 1
ATOM 6579 O O . ALA B 1 85 ? 185.036 198.279 208.274 1.00 50.15 85 ALA B O 1
ATOM 6581 N N . ASP B 1 86 ? 185.653 200.144 207.173 1.00 42.16 86 ASP B N 1
ATOM 6582 C CA . ASP B 1 86 ? 186.629 200.683 208.131 1.00 43.31 86 ASP B CA 1
ATOM 6583 C C . ASP B 1 86 ? 185.891 201.120 209.400 1.00 39.43 86 ASP B C 1
ATOM 6584 O O . ASP B 1 86 ? 186.304 200.772 210.490 1.00 45.40 86 ASP B O 1
ATOM 6589 N N . TRP B 1 87 ? 184.811 201.830 209.237 1.00 34.54 87 TRP B N 1
ATOM 6590 C CA . TRP B 1 87 ? 184.024 202.268 210.384 1.00 38.82 87 TRP B CA 1
ATOM 6591 C C . TRP B 1 87 ? 183.472 201.053 211.122 1.00 39.75 87 TRP B C 1
ATOM 6592 O O . TRP B 1 87 ? 183.675 200.949 212.319 1.00 51.69 87 TRP B O 1
ATOM 6603 N N . LEU B 1 88 ? 182.740 200.226 210.408 1.00 39.02 88 LEU B N 1
ATOM 6604 C CA . LEU B 1 88 ? 182.158 198.983 210.928 1.00 41.71 88 LEU B CA 1
ATOM 6605 C C . LEU B 1 88 ? 183.234 198.274 211.713 1.00 38.69 88 LEU B C 1
ATOM 6606 O O . LEU B 1 88 ? 183.072 198.091 212.888 1.00 42.49 88 LEU B O 1
ATOM 6611 N N . HIS B 1 89 ? 184.362 198.027 211.091 1.00 38.73 89 HIS B N 1
ATOM 6612 C CA . HIS B 1 89 ? 185.392 197.243 211.758 1.00 41.48 89 HIS B CA 1
ATOM 6613 C C . HIS B 1 89 ? 185.873 197.929 213.040 1.00 42.51 89 HIS B C 1
ATOM 6614 O O . HIS B 1 89 ? 186.278 197.245 213.935 1.00 46.77 89 HIS B O 1
ATOM 6621 N N . ARG B 1 90 ? 185.924 199.244 213.053 1.00 47.01 90 ARG B N 1
ATOM 6622 C CA . ARG B 1 90 ? 186.543 200.015 214.140 1.00 40.82 90 ARG B CA 1
ATOM 6623 C C . ARG B 1 90 ? 185.548 200.109 215.278 1.00 46.36 90 ARG B C 1
ATOM 6624 O O . ARG B 1 90 ? 185.961 200.114 216.442 1.00 53.33 90 ARG B O 1
ATOM 6632 N N . GLU B 1 91 ? 184.298 200.307 214.916 1.00 42.20 91 GLU B N 1
ATOM 6633 C CA . GLU B 1 91 ? 183.194 200.314 215.875 1.00 45.39 91 GLU B CA 1
ATOM 6634 C C . GLU B 1 91 ? 183.013 198.907 216.455 1.00 46.67 91 GLU B C 1
ATOM 6635 O O . GLU B 1 91 ? 182.943 198.785 217.669 1.00 48.22 91 GLU B O 1
ATOM 6641 N N . LEU B 1 92 ? 182.958 197.873 215.638 1.00 45.60 92 LEU B N 1
ATOM 6642 C CA . LEU B 1 92 ? 182.752 196.509 216.182 1.00 44.60 92 LEU B CA 1
ATOM 6643 C C . LEU B 1 92 ? 183.929 196.183 217.088 1.00 45.43 92 LEU B C 1
ATOM 6644 O O . LEU B 1 92 ? 183.703 195.572 218.105 1.00 57.05 92 LEU B O 1
ATOM 6649 N N . MET B 1 93 ? 185.141 196.506 216.662 1.00 43.77 93 MET B N 1
ATOM 6650 C CA . MET B 1 93 ? 186.341 196.237 217.467 1.00 44.38 93 MET B CA 1
ATOM 6651 C C . MET B 1 93 ? 186.294 197.057 218.755 1.00 47.43 93 MET B C 1
ATOM 6652 O O . MET B 1 93 ? 186.844 196.579 219.741 1.00 63.68 93 MET B O 1
ATOM 6657 N N . ALA B 1 94 ? 185.725 198.252 218.723 1.00 43.98 94 ALA B N 1
ATOM 6658 C CA . ALA B 1 94 ? 185.672 199.155 219.883 1.00 40.66 94 ALA B CA 1
ATOM 6659 C C . ALA B 1 94 ? 184.730 198.493 220.862 1.00 46.27 94 ALA B C 1
ATOM 6660 O O . ALA B 1 94 ? 185.105 198.299 222.019 1.00 59.30 94 ALA B O 1
ATOM 6662 N N . TRP B 1 95 ? 183.563 198.149 220.355 1.00 47.88 95 TRP B N 1
ATOM 6663 C CA . TRP B 1 95 ? 182.512 197.397 221.067 1.00 51.26 95 TRP B CA 1
ATOM 6664 C C . TRP B 1 95 ? 183.124 196.176 221.740 1.00 49.08 95 TRP B C 1
ATOM 6665 O O . TRP B 1 95 ? 182.845 195.970 222.916 1.00 63.12 95 TRP B O 1
ATOM 6676 N N . LEU B 1 96 ? 183.857 195.377 220.982 1.00 46.79 96 LEU B N 1
ATOM 6677 C CA . LEU B 1 96 ? 184.508 194.146 221.461 1.00 50.60 96 LEU B CA 1
ATOM 6678 C C . LEU B 1 96 ? 185.525 194.481 222.551 1.00 49.52 96 LEU B C 1
ATOM 6679 O O . LEU B 1 96 ? 185.695 193.664 223.438 1.00 56.24 96 LEU B O 1
ATOM 6684 N N . ASP B 1 97 ? 186.226 195.593 222.437 1.00 54.07 97 ASP B N 1
ATOM 6685 C CA . ASP B 1 97 ? 187.176 196.036 223.483 1.00 57.23 97 ASP B CA 1
ATOM 6686 C C . ASP B 1 97 ? 186.396 196.452 224.732 1.00 57.44 97 ASP B C 1
ATOM 6687 O O . ASP B 1 97 ? 186.859 196.121 225.808 1.00 60.67 97 ASP B O 1
ATOM 6692 N N . LEU B 1 98 ? 185.222 197.051 224.579 1.00 53.22 98 LEU B N 1
ATOM 6693 C CA . LEU B 1 98 ? 184.351 197.448 225.704 1.00 51.79 98 LEU B CA 1
ATOM 6694 C C . LEU B 1 98 ? 183.712 196.201 226.316 1.00 55.83 98 LEU B C 1
ATOM 6695 O O . LEU B 1 98 ? 183.826 196.006 227.524 1.00 64.69 98 LEU B O 1
ATOM 6700 N N . ALA B 1 99 ? 183.120 195.359 225.484 1.00 57.32 99 ALA B N 1
ATOM 6701 C CA . ALA B 1 99 ? 182.622 194.020 225.850 1.00 53.98 99 ALA B CA 1
ATOM 6702 C C . ALA B 1 99 ? 183.682 193.281 226.650 1.00 54.64 99 ALA B C 1
ATOM 6703 O O . ALA B 1 99 ? 183.354 192.784 227.742 1.00 61.41 99 ALA B O 1
ATOM 6705 N N . ALA B 1 100 ? 184.891 193.191 226.112 1.00 53.15 100 ALA B N 1
ATOM 6706 C CA . ALA B 1 100 ? 185.949 192.335 226.673 1.00 54.28 100 ALA B CA 1
ATOM 6707 C C . ALA B 1 100 ? 186.364 192.876 228.045 1.00 60.26 100 ALA B C 1
ATOM 6708 O O . ALA B 1 100 ? 186.583 192.056 228.949 1.00 64.72 100 ALA B O 1
ATOM 6710 N N . ARG B 1 101 ? 186.480 194.192 228.168 1.00 60.90 101 ARG B N 1
ATOM 6711 C CA . ARG B 1 101 ? 186.818 194.904 229.422 1.00 63.18 101 ARG B CA 1
ATOM 6712 C C . ARG B 1 101 ? 185.714 194.707 230.458 1.00 68.96 101 ARG B C 1
ATOM 6713 O O . ARG B 1 101 ? 186.048 194.359 231.605 1.00 85.97 101 ARG B O 1
ATOM 6721 N N . ASP B 1 102 ? 184.457 194.940 230.088 1.00 71.75 102 ASP B N 1
ATOM 6722 C CA . ASP B 1 102 ? 183.290 194.726 230.984 1.00 78.76 102 ASP B CA 1
ATOM 6723 C C . ASP B 1 102 ? 183.360 193.321 231.596 1.00 81.65 102 ASP B C 1
ATOM 6724 O O . ASP B 1 102 ? 183.264 193.210 232.836 1.00 104.46 102 ASP B O 1
ATOM 6729 N N . ALA B 1 103 ? 183.558 192.303 230.761 1.00 73.60 103 ALA B N 1
ATOM 6730 C CA . ALA B 1 103 ? 183.372 190.872 231.086 1.00 73.57 103 ALA B CA 1
ATOM 6731 C C . ALA B 1 103 ? 184.676 190.231 231.583 1.00 79.39 103 ALA B C 1
ATOM 6732 O O . ALA B 1 103 ? 184.575 189.251 232.348 1.00 97.75 103 ALA B O 1
ATOM 6734 N N . HIS B 1 104 ? 185.841 190.711 231.138 1.00 72.84 104 HIS B N 1
ATOM 6735 C CA . HIS B 1 104 ? 187.163 190.092 231.425 1.00 67.51 104 HIS B CA 1
ATOM 6736 C C . HIS B 1 104 ? 188.232 191.121 231.792 1.00 64.57 104 HIS B C 1
ATOM 6737 O O . HIS B 1 104 ? 189.387 190.697 231.979 1.00 72.74 104 HIS B O 1
ATOM 6744 N N . GLY B 1 105 ? 187.913 192.416 231.862 1.00 66.63 105 GLY B N 1
ATOM 6745 C CA . GLY B 1 105 ? 188.893 193.485 232.138 1.00 71.68 105 GLY B CA 1
ATOM 6746 C C . GLY B 1 105 ? 190.177 193.364 231.333 1.00 70.74 105 GLY B C 1
ATOM 6747 O O . GLY B 1 105 ? 191.173 194.027 231.692 1.00 86.91 105 GLY B O 1
ATOM 6748 N N . ARG B 1 106 ? 190.163 192.568 230.272 1.00 75.74 106 ARG B N 1
ATOM 6749 C CA . ARG B 1 106 ? 191.220 192.479 229.237 1.00 81.61 106 ARG B CA 1
ATOM 6750 C C . ARG B 1 106 ? 190.576 192.998 227.956 1.00 78.99 106 ARG B C 1
ATOM 6751 O O . ARG B 1 106 ? 189.329 193.044 227.906 1.00 88.22 106 ARG B O 1
ATOM 6759 N N . ASP B 1 107 ? 191.371 193.418 226.979 1.00 80.77 107 ASP B N 1
ATOM 6760 C CA . ASP B 1 107 ? 190.849 193.810 225.648 1.00 74.56 107 ASP B CA 1
ATOM 6761 C C . ASP B 1 107 ? 190.546 192.533 224.868 1.00 66.19 107 ASP B C 1
ATOM 6762 O O . ASP B 1 107 ? 191.086 191.483 225.203 1.00 76.35 107 ASP B O 1
ATOM 6767 N N . TYR B 1 108 ? 189.695 192.636 223.862 1.00 61.83 108 TYR B N 1
ATOM 6768 C CA . TYR B 1 108 ? 189.311 191.517 222.967 1.00 59.05 108 TYR B CA 1
ATOM 6769 C C . TYR B 1 108 ? 190.528 190.746 222.458 1.00 59.29 108 TYR B C 1
ATOM 6770 O O . TYR B 1 108 ? 190.497 189.495 222.425 1.00 60.25 108 TYR B O 1
ATOM 6779 N N . GLY B 1 109 ? 191.552 191.469 222.021 1.00 62.23 109 GLY B N 1
ATOM 6780 C CA . GLY B 1 109 ? 192.795 190.877 221.498 1.00 68.53 109 GLY B CA 1
ATOM 6781 C C . GLY B 1 109 ? 193.513 190.053 222.542 1.00 68.43 109 GLY B C 1
ATOM 6782 O O . GLY B 1 109 ? 194.224 189.114 222.157 1.00 83.58 109 GLY B O 1
ATOM 6783 N N . GLN B 1 110 ? 193.332 190.399 223.818 1.00 78.14 110 GLN B N 1
ATOM 6784 C CA . GLN B 1 110 ? 193.997 189.741 224.969 1.00 78.89 110 GLN B CA 1
ATOM 6785 C C . GLN B 1 110 ? 193.270 188.449 225.345 1.00 75.62 110 GLN B C 1
ATOM 6786 O O . GLN B 1 110 ? 193.919 187.569 225.939 1.00 92.16 110 GLN B O 1
ATOM 6792 N N . LEU B 1 111 ? 191.992 188.331 224.994 1.00 74.50 111 LEU B N 1
ATOM 6793 C CA . LEU B 1 111 ? 191.142 187.158 225.319 1.00 73.10 111 LEU B CA 1
ATOM 6794 C C . LEU B 1 111 ? 191.517 185.943 224.476 1.00 74.20 111 LEU B C 1
ATOM 6795 O O . LEU B 1 111 ? 191.971 186.122 223.328 1.00 79.64 111 LEU B O 1
ATOM 6800 N N . ASP B 1 112 ? 191.299 184.760 225.061 1.00 74.36 112 ASP B N 1
ATOM 6801 C CA . ASP B 1 112 ? 191.307 183.435 224.388 1.00 77.62 112 ASP B CA 1
ATOM 6802 C C . ASP B 1 112 ? 190.222 183.417 223.307 1.00 71.58 112 ASP B C 1
ATOM 6803 O O . ASP B 1 112 ? 189.228 184.146 223.460 1.00 74.33 112 ASP B O 1
ATOM 6808 N N . ALA B 1 113 ? 190.391 182.567 222.291 1.00 66.27 113 ALA B N 1
ATOM 6809 C CA . ALA B 1 113 ? 189.457 182.413 221.155 1.00 66.69 113 ALA B CA 1
ATOM 6810 C C . ALA B 1 113 ? 188.038 182.161 221.657 1.00 69.40 113 ALA B C 1
ATOM 6811 O O . ALA B 1 113 ? 187.099 182.751 221.124 1.00 71.86 113 ALA B O 1
ATOM 6813 N N . PRO B 1 114 ? 187.805 181.277 222.658 1.00 65.73 114 PRO B N 1
ATOM 6814 C CA . PRO B 1 114 ? 186.450 181.037 223.139 1.00 59.15 114 PRO B CA 1
ATOM 6815 C C . PRO B 1 114 ? 185.775 182.298 223.686 1.00 57.05 114 PRO B C 1
ATOM 6816 O O . PRO B 1 114 ? 184.637 182.533 223.279 1.00 57.06 114 PRO B O 1
ATOM 6820 N N . ALA B 1 115 ? 186.457 183.071 224.538 1.00 53.53 115 ALA B N 1
ATOM 6821 C CA . ALA B 1 115 ? 185.917 184.349 225.066 1.00 55.98 115 ALA B CA 1
ATOM 6822 C C . ALA B 1 115 ? 185.620 185.255 223.875 1.00 51.70 115 ALA B C 1
ATOM 6823 O O . ALA B 1 115 ? 184.483 185.768 223.757 1.00 51.88 115 ALA B O 1
ATOM 6825 N N . GLN B 1 116 ? 186.600 185.370 222.989 1.00 48.79 116 GLN B N 1
ATOM 6826 C CA . GLN B 1 116 ? 186.485 186.150 221.738 1.00 48.49 116 GLN B CA 1
ATOM 6827 C C . GLN B 1 116 ? 185.281 185.677 220.935 1.00 53.65 116 GLN B C 1
ATOM 6828 O O . GLN B 1 116 ? 184.503 186.544 220.487 1.00 62.05 116 GLN B O 1
ATOM 6834 N N . ALA B 1 117 ? 185.074 184.365 220.828 1.00 47.40 117 ALA B N 1
ATOM 6835 C CA . ALA B 1 117 ? 183.968 183.809 220.031 1.00 47.43 117 ALA B CA 1
ATOM 6836 C C . ALA B 1 117 ? 182.641 184.242 220.651 1.00 55.09 117 ALA B C 1
ATOM 6837 O O . ALA B 1 117 ? 181.708 184.587 219.878 1.00 56.10 117 ALA B O 1
ATOM 6839 N N . ALA B 1 118 ? 182.573 184.242 221.983 1.00 51.54 118 ALA B N 1
ATOM 6840 C CA . ALA B 1 118 ? 181.363 184.561 222.762 1.00 50.92 118 ALA B CA 1
ATOM 6841 C C . ALA B 1 118 ? 181.082 186.049 222.639 1.00 46.11 118 ALA B C 1
ATOM 6842 O O . ALA B 1 118 ? 179.933 186.420 222.372 1.00 52.28 118 ALA B O 1
ATOM 6844 N N . LEU B 1 119 ? 182.108 186.859 222.836 1.00 45.06 119 LEU B N 1
ATOM 6845 C CA . LEU B 1 119 ? 182.030 188.304 222.550 1.00 49.28 119 LEU B CA 1
ATOM 6846 C C . LEU B 1 119 ? 181.548 188.510 221.120 1.00 47.83 119 LEU B C 1
ATOM 6847 O O . LEU B 1 119 ? 180.473 189.089 220.963 1.00 47.54 119 LEU B O 1
ATOM 6852 N N . ARG B 1 120 ? 182.229 187.927 220.134 1.00 53.47 120 ARG B N 1
ATOM 6853 C CA . ARG B 1 120 ? 181.792 188.071 218.731 1.00 51.62 120 ARG B CA 1
ATOM 6854 C C . ARG B 1 120 ? 180.329 187.683 218.622 1.00 50.88 120 ARG B C 1
ATOM 6855 O O . ARG B 1 120 ? 179.595 188.393 217.911 1.00 57.40 120 ARG B O 1
ATOM 6863 N N . GLU B 1 121 ? 179.879 186.667 219.349 1.00 55.00 121 GLU B N 1
ATOM 6864 C CA . GLU B 1 121 ? 178.465 186.222 219.223 1.00 54.67 121 GLU B CA 1
ATOM 6865 C C . GLU B 1 121 ? 177.552 187.306 219.800 1.00 51.51 121 GLU B C 1
ATOM 6866 O O . GLU B 1 121 ? 176.493 187.565 219.195 1.00 51.20 121 GLU B O 1
ATOM 6872 N N . GLN B 1 122 ? 177.947 187.930 220.905 1.00 46.42 122 GLN B N 1
ATOM 6873 C CA . GLN B 1 122 ? 177.177 189.038 221.529 1.00 54.61 122 GLN B CA 1
ATOM 6874 C C . GLN B 1 122 ? 177.223 190.281 220.640 1.00 44.53 122 GLN B C 1
ATOM 6875 O O . GLN B 1 122 ? 176.204 190.960 220.502 1.00 49.07 122 GLN B O 1
ATOM 6881 N N . LEU B 1 123 ? 178.381 190.574 220.070 1.00 48.80 123 LEU B N 1
ATOM 6882 C CA . LEU B 1 123 ? 178.514 191.660 219.074 1.00 48.14 123 LEU B CA 1
ATOM 6883 C C . LEU B 1 123 ? 177.516 191.383 217.960 1.00 50.71 123 LEU B C 1
ATOM 6884 O O . LEU B 1 123 ? 176.650 192.227 217.707 1.00 52.23 123 LEU B O 1
ATOM 6889 N N . LYS B 1 124 ? 177.610 190.200 217.361 1.00 52.07 124 LYS B N 1
ATOM 6890 C CA . LYS B 1 124 ? 176.769 189.848 216.203 1.00 53.11 124 LYS B CA 1
ATOM 6891 C C . LYS B 1 124 ? 175.307 189.997 216.607 1.00 48.70 124 LYS B C 1
ATOM 6892 O O . LYS B 1 124 ? 174.546 190.626 215.865 1.00 58.67 124 LYS B O 1
ATOM 6898 N N . ALA B 1 125 ? 174.923 189.444 217.745 1.00 58.95 125 ALA B N 1
ATOM 6899 C CA . ALA B 1 125 ? 173.531 189.487 218.232 1.00 58.66 125 ALA B CA 1
ATOM 6900 C C . ALA B 1 125 ? 173.093 190.944 218.229 1.00 58.68 125 ALA B C 1
ATOM 6901 O O . ALA B 1 125 ? 172.047 191.259 217.630 1.00 64.00 125 ALA B O 1
ATOM 6903 N N . GLU B 1 126 ? 173.934 191.816 218.777 1.00 49.95 126 GLU B N 1
ATOM 6904 C CA . GLU B 1 126 ? 173.553 193.222 218.989 1.00 53.61 126 GLU B CA 1
ATOM 6905 C C . GLU B 1 126 ? 173.470 193.952 217.648 1.00 52.95 126 GLU B C 1
ATOM 6906 O O . GLU B 1 126 ? 172.448 194.620 217.389 1.00 55.20 126 GLU B O 1
ATOM 6912 N N . TYR B 1 127 ? 174.547 193.907 216.877 1.00 48.86 127 TYR B N 1
ATOM 6913 C CA . TYR B 1 127 ? 174.683 194.702 215.639 1.00 51.82 127 TYR B CA 1
ATOM 6914 C C . TYR B 1 127 ? 173.633 194.262 214.624 1.00 50.57 127 TYR B C 1
ATOM 6915 O O . TYR B 1 127 ? 172.911 195.110 214.097 1.00 57.32 127 TYR B O 1
ATOM 6924 N N . ARG B 1 128 ? 173.501 192.962 214.410 1.00 49.38 128 ARG B N 1
ATOM 6925 C CA . ARG B 1 128 ? 172.595 192.472 213.356 1.00 49.20 128 ARG B CA 1
ATOM 6926 C C . ARG B 1 128 ? 171.154 192.765 213.716 1.00 49.28 128 ARG B C 1
ATOM 6927 O O . ARG B 1 128 ? 170.368 192.896 212.785 1.00 58.36 128 ARG B O 1
ATOM 6935 N N . ALA B 1 129 ? 170.824 192.908 215.000 1.00 56.61 129 ALA B N 1
ATOM 6936 C CA . ALA B 1 129 ? 169.421 193.040 215.456 1.00 57.32 129 ALA B CA 1
ATOM 6937 C C . ALA B 1 129 ? 169.065 194.512 215.630 1.00 55.57 129 ALA B C 1
ATOM 6938 O O . ALA B 1 129 ? 167.917 194.799 216.019 1.00 65.73 129 ALA B O 1
ATOM 6940 N N . ASN B 1 130 ? 170.001 195.410 215.331 1.00 51.91 130 ASN B N 1
ATOM 6941 C CA . ASN B 1 130 ? 169.938 196.820 215.765 1.00 49.96 130 ASN B CA 1
ATOM 6942 C C . ASN B 1 130 ? 169.123 197.631 214.755 1.00 51.55 130 ASN B C 1
ATOM 6943 O O . ASN B 1 130 ? 169.493 198.768 214.453 1.00 46.63 130 ASN B O 1
ATOM 6948 N N . ARG B 1 131 ? 167.954 197.133 214.377 1.00 51.59 131 ARG B N 1
ATOM 6949 C CA . ARG B 1 131 ? 167.044 197.871 213.484 1.00 50.61 131 ARG B CA 1
ATOM 6950 C C . ARG B 1 131 ? 166.553 199.121 214.199 1.00 52.11 131 ARG B C 1
ATOM 6951 O O . ARG B 1 131 ? 166.572 199.171 215.441 1.00 62.66 131 ARG B O 1
ATOM 6959 N N . ALA B 1 132 ? 166.230 200.130 213.409 1.00 56.48 132 ALA B N 1
ATOM 6960 C CA . ALA B 1 132 ? 165.522 201.336 213.856 1.00 60.14 132 ALA B CA 1
ATOM 6961 C C . ALA B 1 132 ? 164.105 200.891 214.194 1.00 70.18 132 ALA B C 1
ATOM 6962 O O . ALA B 1 132 ? 163.786 199.707 213.941 1.00 76.34 132 ALA B O 1
ATOM 6964 N N . ASP B 1 133 ? 163.309 201.791 214.767 1.00 79.62 133 ASP B N 1
ATOM 6965 C CA . ASP B 1 133 ? 161.858 201.595 215.006 1.00 90.62 133 ASP B CA 1
ATOM 6966 C C . ASP B 1 133 ? 161.181 201.365 213.650 1.00 105.74 133 ASP B C 1
ATOM 6967 O O . ASP B 1 133 ? 161.824 201.618 212.609 1.00 109.84 133 ASP B O 1
ATOM 6972 N N . ALA B 1 134 ? 159.941 200.870 213.660 1.00 123.27 134 ALA B N 1
ATOM 6973 C CA . ALA B 1 134 ? 159.022 200.901 212.499 1.00 124.27 134 ALA B CA 1
ATOM 6974 C C . ALA B 1 134 ? 158.845 202.362 212.072 1.00 131.28 134 ALA B C 1
ATOM 6975 O O . ALA B 1 134 ? 158.641 203.214 212.968 1.00 127.70 134 ALA B O 1
ATOM 6977 N N . ALA B 1 135 ? 158.926 202.621 210.761 1.00 135.96 135 ALA B N 1
ATOM 6978 C CA . ALA B 1 135 ? 158.912 203.953 210.106 1.00 138.11 135 ALA B CA 1
ATOM 6979 C C . ALA B 1 135 ? 160.331 204.542 210.053 1.00 130.49 135 ALA B C 1
ATOM 6980 O O . ALA B 1 135 ? 160.444 205.739 209.702 1.00 129.93 135 ALA B O 1
ATOM 6982 N N . GLY B 1 136 ? 161.364 203.730 210.336 1.00 123.50 136 GLY B N 1
ATOM 6983 C CA . GLY B 1 136 ? 162.760 204.177 210.523 1.00 115.26 136 GLY B CA 1
ATOM 6984 C C . GLY B 1 136 ? 162.807 205.408 211.410 1.00 107.33 136 GLY B C 1
ATOM 6985 O O . GLY B 1 136 ? 163.425 206.411 211.006 1.00 111.96 136 GLY B O 1
ATOM 6986 N N . GLY B 1 137 ? 162.113 205.347 212.549 1.00 91.14 137 GLY B N 1
ATOM 6987 C CA . GLY B 1 137 ? 161.778 206.514 213.384 1.00 88.27 137 GLY B CA 1
ATOM 6988 C C . GLY B 1 137 ? 162.896 206.828 214.351 1.00 84.11 137 GLY B C 1
ATOM 6989 O O . GLY B 1 137 ? 163.274 208.005 214.458 1.00 98.14 137 GLY B O 1
ATOM 6990 N N . LYS B 1 138 ? 163.380 205.811 215.058 1.00 69.69 138 LYS B N 1
ATOM 6991 C CA . LYS B 1 138 ? 164.426 205.961 216.089 1.00 65.24 138 LYS B CA 1
ATOM 6992 C C . LYS B 1 138 ? 165.311 204.721 216.066 1.00 64.68 138 LYS B C 1
ATOM 6993 O O . LYS B 1 138 ? 164.776 203.602 215.993 1.00 67.65 138 LYS B O 1
ATOM 6999 N N . LEU B 1 139 ? 166.618 204.941 216.011 1.00 53.79 139 LEU B N 1
ATOM 7000 C CA . LEU B 1 139 ? 167.625 203.889 216.187 1.00 48.60 139 LEU B CA 1
ATOM 7001 C C . LEU B 1 139 ? 168.169 204.099 217.587 1.00 49.61 139 LEU B C 1
ATOM 7002 O O . LEU B 1 139 ? 168.739 205.163 217.846 1.00 61.97 139 LEU B O 1
ATOM 7007 N N . THR B 1 140 ? 168.002 203.114 218.448 1.00 50.07 140 THR B N 1
ATOM 7008 C CA . THR B 1 140 ? 168.577 203.155 219.794 1.00 55.58 140 THR B CA 1
ATOM 7009 C C . THR B 1 140 ? 169.856 202.357 219.718 1.00 54.22 140 THR B C 1
ATOM 7010 O O . THR B 1 140 ? 169.787 201.190 219.283 1.00 60.15 140 THR B O 1
ATOM 7014 N N . LEU B 1 141 ? 170.959 202.954 220.136 1.00 53.88 141 LEU B N 1
ATOM 7015 C CA . LEU B 1 141 ? 172.208 202.196 220.286 1.00 58.48 141 LEU B CA 1
ATOM 7016 C C . LEU B 1 141 ? 172.313 201.786 221.748 1.00 58.19 141 LEU B C 1
ATOM 7017 O O . LEU B 1 141 ? 172.061 202.620 222.626 1.00 66.95 141 LEU B O 1
ATOM 7022 N N . SER B 1 142 ? 172.702 200.545 221.985 1.00 56.16 142 SER B N 1
ATOM 7023 C CA . SER B 1 142 ? 173.169 200.090 223.309 1.00 47.94 142 SER B CA 1
ATOM 7024 C C . SER B 1 142 ? 174.268 201.041 223.747 1.00 58.84 142 SER B C 1
ATOM 7025 O O . SER B 1 142 ? 174.987 201.562 222.896 1.00 70.40 142 SER B O 1
ATOM 7028 N N . PRO B 1 143 ? 174.431 201.330 225.057 1.00 59.10 143 PRO B N 1
ATOM 7029 C CA . PRO B 1 143 ? 175.433 202.299 225.480 1.00 54.75 143 PRO B CA 1
ATOM 7030 C C . PRO B 1 143 ? 176.856 201.919 225.074 1.00 49.23 143 PRO B C 1
ATOM 7031 O O . PRO B 1 143 ? 177.681 202.785 224.952 1.00 54.83 143 PRO B O 1
ATOM 7035 N N . ARG B 1 144 ? 177.108 200.630 224.960 1.00 44.32 144 ARG B N 1
ATOM 7036 C CA . ARG B 1 144 ? 178.392 200.081 224.489 1.00 49.05 144 ARG B CA 1
ATOM 7037 C C . ARG B 1 144 ? 178.558 200.512 223.032 1.00 50.80 144 ARG B C 1
ATOM 7038 O O . ARG B 1 144 ? 179.628 201.028 222.667 1.00 53.03 144 ARG B O 1
ATOM 7046 N N . ARG B 1 145 ? 177.527 200.296 222.229 1.00 48.84 145 ARG B N 1
ATOM 7047 C CA . ARG B 1 145 ? 177.558 200.728 220.825 1.00 52.27 145 ARG B CA 1
ATOM 7048 C C . ARG B 1 145 ? 177.658 202.247 220.802 1.00 48.99 145 ARG B C 1
ATOM 7049 O O . ARG B 1 145 ? 178.569 202.735 220.140 1.00 59.05 145 ARG B O 1
ATOM 7057 N N . ALA B 1 146 ? 176.813 202.958 221.545 1.00 47.91 146 ALA B N 1
ATOM 7058 C CA . ALA B 1 146 ? 176.908 204.430 221.628 1.00 50.88 146 ALA B CA 1
ATOM 7059 C C . ALA B 1 146 ? 178.362 204.803 221.920 1.00 48.57 146 ALA B C 1
ATOM 7060 O O . ALA B 1 146 ? 178.901 205.661 221.210 1.00 61.23 146 ALA B O 1
ATOM 7062 N N . GLN B 1 147 ? 179.026 204.077 222.810 1.00 50.05 147 GLN B N 1
ATOM 7063 C CA . GLN B 1 147 ? 180.443 204.331 223.158 1.00 50.77 147 GLN B CA 1
ATOM 7064 C C . GLN B 1 147 ? 181.381 203.971 222.002 1.00 48.18 147 GLN B C 1
ATOM 7065 O O . GLN B 1 147 ? 182.239 204.795 221.710 1.00 56.12 147 GLN B O 1
ATOM 7071 N N . ALA B 1 148 ? 181.288 202.757 221.457 1.00 47.92 148 ALA B N 1
ATOM 7072 C CA . ALA B 1 148 ? 182.026 202.277 220.268 1.00 48.16 148 ALA B CA 1
ATOM 7073 C C . ALA B 1 148 ? 181.961 203.351 219.187 1.00 48.74 148 ALA B C 1
ATOM 7074 O O . ALA B 1 148 ? 182.972 203.670 218.571 1.00 53.42 148 ALA B O 1
ATOM 7076 N N . VAL B 1 149 ? 180.754 203.828 218.955 1.00 44.46 149 VAL B N 1
ATOM 7077 C CA . VAL B 1 149 ? 180.453 204.862 217.949 1.00 45.08 149 VAL B CA 1
ATOM 7078 C C . VAL B 1 149 ? 181.223 206.110 218.335 1.00 47.55 149 VAL B C 1
ATOM 7079 O O . VAL B 1 149 ? 181.976 206.608 217.482 1.00 62.79 149 VAL B O 1
ATOM 7083 N N . ALA B 1 150 ? 181.073 206.575 219.564 1.00 52.91 150 ALA B N 1
ATOM 7084 C CA . ALA B 1 150 ? 181.755 207.791 220.051 1.00 46.71 150 ALA B CA 1
ATOM 7085 C C . ALA B 1 150 ? 183.251 207.662 219.790 1.00 43.61 150 ALA B C 1
ATOM 7086 O O . ALA B 1 150 ? 183.835 208.611 219.256 1.00 55.30 150 ALA B O 1
ATOM 7088 N N . GLN B 1 151 ? 183.862 206.527 220.081 1.00 47.29 151 GLN B N 1
ATOM 7089 C CA . GLN B 1 151 ? 185.332 206.432 219.919 1.00 52.80 151 GLN B CA 1
ATOM 7090 C C . GLN B 1 151 ? 185.702 206.154 218.459 1.00 54.27 151 GLN B C 1
ATOM 7091 O O . GLN B 1 151 ? 186.852 206.458 218.088 1.00 56.15 151 GLN B O 1
ATOM 7097 N N . THR B 1 152 ? 184.783 205.650 217.638 1.00 53.64 152 THR B N 1
ATOM 7098 C CA . THR B 1 152 ? 184.987 205.557 216.169 1.00 48.62 152 THR B CA 1
ATOM 7099 C C . THR B 1 152 ? 184.823 206.965 215.575 1.00 43.62 152 THR B C 1
ATOM 7100 O O . THR B 1 152 ? 185.667 207.353 214.769 1.00 51.48 152 THR B O 1
ATOM 7104 N N . GLU B 1 153 ? 183.839 207.735 216.002 1.00 44.88 153 GLU B N 1
ATOM 7105 C CA . GLU B 1 153 ? 183.734 209.162 215.610 1.00 47.35 153 GLU B CA 1
ATOM 7106 C C . GLU B 1 153 ? 185.053 209.878 215.880 1.00 48.55 153 GLU B C 1
ATOM 7107 O O . GLU B 1 153 ? 185.500 210.623 215.015 1.00 63.22 153 GLU B O 1
ATOM 7113 N N . ALA B 1 154 ? 185.639 209.679 217.052 1.00 58.60 154 ALA B N 1
ATOM 7114 C CA . ALA B 1 154 ? 186.887 210.349 217.476 1.00 54.47 154 ALA B CA 1
ATOM 7115 C C . ALA B 1 154 ? 187.987 210.045 216.473 1.00 50.71 154 ALA B C 1
ATOM 7116 O O . ALA B 1 154 ? 188.709 210.959 216.063 1.00 55.78 154 ALA B O 1
ATOM 7118 N N . TYR B 1 155 ? 188.112 208.781 216.110 1.00 45.05 155 TYR B N 1
ATOM 7119 C CA . TYR B 1 155 ? 189.169 208.314 215.191 1.00 42.48 155 TYR B CA 1
ATOM 7120 C C . TYR B 1 155 ? 189.085 209.057 213.867 1.00 43.62 155 TYR B C 1
ATOM 7121 O O . TYR B 1 155 ? 190.133 209.464 213.363 1.00 47.81 155 TYR B O 1
ATOM 7130 N N . TYR B 1 156 ? 187.885 209.116 213.284 1.00 46.82 156 TYR B N 1
ATOM 7131 C CA . TYR B 1 156 ? 187.644 209.727 211.957 1.00 49.25 156 TYR B CA 1
ATOM 7132 C C . TYR B 1 156 ? 187.751 211.237 212.092 1.00 46.97 156 TYR B C 1
ATOM 7133 O O . TYR B 1 156 ? 188.242 211.862 211.140 1.00 61.29 156 TYR B O 1
ATOM 7142 N N . ASP B 1 157 ? 187.360 211.802 213.224 1.00 52.01 157 ASP B N 1
ATOM 7143 C CA . ASP B 1 157 ? 187.529 213.258 213.478 1.00 58.19 157 ASP B CA 1
ATOM 7144 C C . ASP B 1 157 ? 189.008 213.619 213.326 1.00 53.13 157 ASP B C 1
ATOM 7145 O O . ASP B 1 157 ? 189.303 214.670 212.760 1.00 60.97 157 ASP B O 1
ATOM 7150 N N . GLN B 1 158 ? 189.884 212.720 213.736 1.00 54.30 158 GLN B N 1
ATOM 7151 C CA . GLN B 1 158 ? 191.347 212.901 213.707 1.00 55.53 158 GLN B CA 1
ATOM 7152 C C . GLN B 1 158 ? 191.861 212.616 212.316 1.00 52.34 158 GLN B C 1
ATOM 7153 O O . GLN B 1 158 ? 192.776 213.320 211.860 1.00 55.67 158 GLN B O 1
ATOM 7159 N N . LEU B 1 159 ? 191.362 211.548 211.701 1.00 52.05 159 LEU B N 1
ATOM 7160 C CA . LEU B 1 159 ? 191.869 211.153 210.375 1.00 47.28 159 LEU B CA 1
ATOM 7161 C C . LEU B 1 159 ? 191.595 212.294 209.394 1.00 43.13 159 LEU B C 1
ATOM 7162 O O . LEU B 1 159 ? 192.453 212.579 208.577 1.00 43.90 159 LEU B O 1
ATOM 7167 N N . PHE B 1 160 ? 190.418 212.887 209.459 1.00 39.87 160 PHE B N 1
ATOM 7168 C CA . PHE B 1 160 ? 189.957 213.837 208.428 1.00 46.85 160 PHE B CA 1
ATOM 7169 C C . PHE B 1 160 ? 190.380 215.250 208.792 1.00 52.30 160 PHE B C 1
ATOM 7170 O O . PHE B 1 160 ? 189.886 216.187 208.154 1.00 57.71 160 PHE B O 1
ATOM 7178 N N . SER B 1 161 ? 191.183 215.391 209.842 1.00 61.85 161 SER B N 1
ATOM 7179 C CA . SER B 1 161 ? 191.741 216.679 210.308 1.00 62.77 161 SER B CA 1
ATOM 7180 C C . SER B 1 161 ? 193.235 216.681 210.002 1.00 60.80 161 SER B C 1
ATOM 7181 O O . SER B 1 161 ? 193.663 215.864 209.175 1.00 66.26 161 SER B O 1
ATOM 7184 N N . ASP B 1 162 ? 193.995 217.547 210.667 1.00 72.01 162 ASP B N 1
ATOM 7185 C CA . ASP B 1 162 ? 195.466 217.681 210.520 1.00 78.38 162 ASP B CA 1
ATOM 7186 C C . ASP B 1 162 ? 196.167 216.917 211.658 1.00 78.31 162 ASP B C 1
ATOM 7187 O O . ASP B 1 162 ? 197.404 217.039 211.776 1.00 84.02 162 ASP B O 1
ATOM 7192 N N . ALA B 1 163 ? 195.420 216.116 212.424 1.00 73.66 163 ALA B N 1
ATOM 7193 C CA . ALA B 1 163 ? 195.878 215.444 213.659 1.00 66.56 163 ALA B CA 1
ATOM 7194 C C . ALA B 1 163 ? 197.120 214.616 213.362 1.00 71.72 163 ALA B C 1
ATOM 7195 O O . ALA B 1 163 ? 197.029 213.594 212.686 1.00 82.66 163 ALA B O 1
ATOM 7197 N N . PRO B 1 164 ? 198.313 215.010 213.866 1.00 73.50 164 PRO B N 1
ATOM 7198 C CA . PRO B 1 164 ? 199.568 214.383 213.455 1.00 72.41 164 PRO B CA 1
ATOM 7199 C C . PRO B 1 164 ? 199.650 212.878 213.722 1.00 66.51 164 PRO B C 1
ATOM 7200 O O . PRO B 1 164 ? 200.424 212.203 213.059 1.00 77.84 164 PRO B O 1
ATOM 7204 N N . ALA B 1 165 ? 198.906 212.410 214.720 1.00 67.43 165 ALA B N 1
ATOM 7205 C CA . ALA B 1 165 ? 198.783 210.985 215.089 1.00 64.01 165 ALA B CA 1
ATOM 7206 C C . ALA B 1 165 ? 198.418 210.164 213.852 1.00 65.28 165 ALA B C 1
ATOM 7207 O O . ALA B 1 165 ? 198.993 209.075 213.689 1.00 72.86 165 ALA B O 1
ATOM 7209 N N . LEU B 1 166 ? 197.502 210.678 213.018 1.00 61.80 166 LEU B N 1
ATOM 7210 C CA . LEU B 1 166 ? 196.983 209.971 211.819 1.00 61.23 166 LEU B CA 1
ATOM 7211 C C . LEU B 1 166 ? 197.548 210.539 210.514 1.00 57.89 166 LEU B C 1
ATOM 7212 O O . LEU B 1 166 ? 196.918 210.340 209.468 1.00 75.46 166 LEU B O 1
ATOM 7217 N N . HIS B 1 167 ? 198.721 211.157 210.556 1.00 57.33 167 HIS B N 1
ATOM 7218 C CA . HIS B 1 167 ? 199.415 211.693 209.368 1.00 55.77 167 HIS B CA 1
ATOM 7219 C C . HIS B 1 167 ? 199.797 210.539 208.440 1.00 50.19 167 HIS B C 1
ATOM 7220 O O . HIS B 1 167 ? 199.432 210.583 207.268 1.00 61.88 167 HIS B O 1
ATOM 7227 N N . ARG B 1 168 ? 200.538 209.569 208.949 1.00 57.53 168 ARG B N 1
ATOM 7228 C CA . ARG B 1 168 ? 200.960 208.357 208.213 1.00 58.40 168 ARG B CA 1
ATOM 7229 C C . ARG B 1 168 ? 199.753 207.751 207.503 1.00 51.35 168 ARG B C 1
ATOM 7230 O O . ARG B 1 168 ? 199.917 207.262 206.388 1.00 58.76 168 ARG B O 1
ATOM 7238 N N . SER B 1 169 ? 198.613 207.729 208.173 1.00 47.83 169 SER B N 1
ATOM 7239 C CA . SER B 1 169 ? 197.350 207.146 207.671 1.00 47.99 169 SER B CA 1
ATOM 7240 C C . SER B 1 169 ? 196.841 207.969 206.492 1.00 48.24 169 SER B C 1
ATOM 7241 O O . SER B 1 169 ? 196.561 207.415 205.431 1.00 42.35 169 SER B O 1
ATOM 7244 N N . ARG B 1 170 ? 196.779 209.268 206.673 1.00 47.42 170 ARG B N 1
ATOM 7245 C CA . ARG B 1 170 ? 196.390 210.171 205.585 1.00 44.91 170 ARG B CA 1
ATOM 7246 C C . ARG B 1 170 ? 197.325 209.988 204.396 1.00 50.01 170 ARG B C 1
ATOM 7247 O O . ARG B 1 170 ? 196.833 209.794 203.283 1.00 56.86 170 ARG B O 1
ATOM 7255 N N . GLU B 1 171 ? 198.618 209.945 204.633 1.00 49.95 171 GLU B N 1
ATOM 7256 C CA . GLU B 1 171 ? 199.579 209.682 203.553 1.00 50.21 171 GLU B CA 1
ATOM 7257 C C . GLU B 1 171 ? 199.217 208.361 202.895 1.00 46.14 171 GLU B C 1
ATOM 7258 O O . GLU B 1 171 ? 199.191 208.274 201.665 1.00 55.12 171 GLU B O 1
ATOM 7264 N N . ASN B 1 172 ? 198.980 207.340 203.685 1.00 41.32 172 ASN B N 1
ATOM 7265 C CA . ASN B 1 172 ? 198.760 206.004 203.120 1.00 44.51 172 ASN B CA 1
ATOM 7266 C C . ASN B 1 172 ? 197.423 206.016 202.391 1.00 42.70 172 ASN B C 1
ATOM 7267 O O . ASN B 1 172 ? 197.237 205.166 201.516 1.00 49.02 172 ASN B O 1
ATOM 7272 N N . TYR B 1 173 ? 196.554 206.931 202.775 1.00 33.52 173 TYR B N 1
ATOM 7273 C CA . TYR B 1 173 ? 195.177 207.009 202.299 1.00 40.85 173 TYR B CA 1
ATOM 7274 C C . TYR B 1 173 ? 195.076 208.053 201.214 1.00 37.64 173 TYR B C 1
ATOM 7275 O O . TYR B 1 173 ? 193.983 208.186 200.706 1.00 43.16 173 TYR B O 1
ATOM 7284 N N . ALA B 1 174 ? 196.180 208.701 200.876 1.00 44.35 174 ALA B N 1
ATOM 7285 C CA . ALA B 1 174 ? 196.227 209.819 199.922 1.00 46.94 174 ALA B CA 1
ATOM 7286 C C . ALA B 1 174 ? 195.166 210.813 200.350 1.00 44.85 174 ALA B C 1
ATOM 7287 O O . ALA B 1 174 ? 194.424 211.347 199.497 1.00 53.38 174 ALA B O 1
ATOM 7289 N N . MET B 1 175 ? 195.027 210.988 201.641 1.00 41.04 175 MET B N 1
ATOM 7290 C CA . MET B 1 175 ? 194.123 212.013 202.160 1.00 42.89 175 MET B CA 1
ATOM 7291 C C . MET B 1 175 ? 194.969 213.227 202.307 1.00 41.73 175 MET B C 1
ATOM 7292 O O . MET B 1 175 ? 196.097 213.058 202.761 1.00 48.89 175 MET B O 1
ATOM 7297 N N . LYS B 1 176 ? 194.449 214.394 201.956 1.00 47.18 176 LYS B N 1
ATOM 7298 C CA . LYS B 1 176 ? 195.215 215.613 202.265 1.00 51.30 176 LYS B CA 1
ATOM 7299 C C . LYS B 1 176 ? 195.085 215.858 203.760 1.00 54.27 176 LYS B C 1
ATOM 7300 O O . LYS B 1 176 ? 194.078 215.436 204.332 1.00 56.08 176 LYS B O 1
ATOM 7306 N N . GLU B 1 177 ? 196.082 216.517 204.347 1.00 64.04 177 GLU B N 1
ATOM 7307 C CA . GLU B 1 177 ? 195.994 217.039 205.732 1.00 64.49 177 GLU B CA 1
ATOM 7308 C C . GLU B 1 177 ? 194.807 217.996 205.768 1.00 58.48 177 GLU B C 1
ATOM 7309 O O . GLU B 1 177 ? 194.690 218.840 204.874 1.00 65.66 177 GLU B O 1
ATOM 7315 N N . ASN B 1 178 ? 193.939 217.829 206.752 1.00 58.23 178 ASN B N 1
ATOM 7316 C CA . ASN B 1 178 ? 192.750 218.686 206.946 1.00 57.94 178 ASN B CA 1
ATOM 7317 C C . ASN B 1 178 ? 191.863 218.482 205.730 1.00 58.85 178 ASN B C 1
ATOM 7318 O O . ASN B 1 178 ? 191.434 219.462 205.102 1.00 70.12 178 ASN B O 1
ATOM 7323 N N . THR B 1 179 ? 191.613 217.215 205.423 1.00 54.68 179 THR B N 1
ATOM 7324 C CA . THR B 1 179 ? 190.707 216.817 204.343 1.00 46.30 179 THR B CA 1
ATOM 7325 C C . THR B 1 179 ? 189.379 217.534 204.537 1.00 45.05 179 THR B C 1
ATOM 7326 O O . THR B 1 179 ? 188.758 217.877 203.547 1.00 49.01 179 THR B O 1
ATOM 7330 N N . LEU B 1 180 ? 188.910 217.606 205.774 1.00 51.22 180 LEU B N 1
ATOM 7331 C CA . LEU B 1 180 ? 187.576 218.126 206.134 1.00 53.59 180 LEU B CA 1
ATOM 7332 C C . LEU B 1 180 ? 187.759 219.010 207.358 1.00 59.30 180 LEU B C 1
ATOM 7333 O O . LEU B 1 180 ? 187.577 218.555 208.476 1.00 55.57 180 LEU B O 1
ATOM 7338 N N . PRO B 1 181 ? 188.207 220.275 207.176 1.00 67.00 181 PRO B N 1
ATOM 7339 C CA . PRO B 1 181 ? 188.709 221.092 208.286 1.00 64.59 181 PRO B CA 1
ATOM 7340 C C . PRO B 1 181 ? 187.687 221.585 209.314 1.00 53.37 181 PRO B C 1
ATOM 7341 O O . PRO B 1 181 ? 188.106 221.877 210.407 1.00 73.13 181 PRO B O 1
ATOM 7345 N N . ASP B 1 182 ? 186.415 221.709 208.949 1.00 54.29 182 ASP B N 1
ATOM 7346 C CA . ASP B 1 182 ? 185.339 222.060 209.907 1.00 57.07 182 ASP B CA 1
ATOM 7347 C C . ASP B 1 182 ? 185.090 220.857 210.813 1.00 69.66 182 ASP B C 1
ATOM 7348 O O . ASP B 1 182 ? 184.727 219.781 210.281 1.00 79.64 182 ASP B O 1
ATOM 7353 N N . ALA B 1 183 ? 185.281 221.035 212.125 1.00 67.03 183 ALA B N 1
ATOM 7354 C CA . ALA B 1 183 ? 185.068 219.983 213.143 1.00 66.59 183 ALA B CA 1
ATOM 7355 C C . ALA B 1 183 ? 183.616 219.507 213.103 1.00 57.90 183 ALA B C 1
ATOM 7356 O O . ALA B 1 183 ? 183.401 218.290 213.264 1.00 55.05 183 ALA B O 1
ATOM 7358 N N . ASN B 1 184 ? 182.660 220.412 212.887 1.00 55.11 184 ASN B N 1
ATOM 7359 C CA . ASN B 1 184 ? 181.219 220.049 212.864 1.00 59.78 184 ASN B CA 1
ATOM 7360 C C . ASN B 1 184 ? 180.995 219.124 211.668 1.00 58.41 184 ASN B C 1
ATOM 7361 O O . ASN B 1 184 ? 180.553 217.992 211.867 1.00 60.18 184 ASN B O 1
ATOM 7366 N N . ARG B 1 185 ? 181.429 219.568 210.500 1.00 52.90 185 ARG B N 1
ATOM 7367 C CA . ARG B 1 185 ? 181.284 218.840 209.228 1.00 56.17 185 ARG B CA 1
ATOM 7368 C C . ARG B 1 185 ? 181.856 217.437 209.417 1.00 51.03 185 ARG B C 1
ATOM 7369 O O . ARG B 1 185 ? 181.209 216.502 208.969 1.00 41.16 185 ARG B O 1
ATOM 7377 N N . ARG B 1 186 ? 183.017 217.326 210.074 1.00 47.99 186 ARG B N 1
ATOM 7378 C CA . ARG B 1 186 ? 183.661 216.030 210.352 1.00 51.51 186 ARG B CA 1
ATOM 7379 C C . ARG B 1 186 ? 182.784 215.207 211.290 1.00 56.90 186 ARG B C 1
ATOM 7380 O O . ARG B 1 186 ? 182.606 214.006 211.045 1.00 57.12 186 ARG B O 1
ATOM 7388 N N . ARG B 1 187 ? 182.283 215.828 212.338 1.00 49.36 187 ARG B N 1
ATOM 7389 C CA . ARG B 1 187 ? 181.367 215.121 213.235 1.00 54.08 187 ARG B CA 1
ATOM 7390 C C . ARG B 1 187 ? 180.205 214.616 212.377 1.00 50.42 187 ARG B C 1
ATOM 7391 O O . ARG B 1 187 ? 179.934 213.396 212.393 1.00 50.79 187 ARG B O 1
ATOM 7399 N N . GLN B 1 188 ? 179.531 215.515 211.671 1.00 46.54 188 GLN B N 1
ATOM 7400 C CA . GLN B 1 188 ? 178.340 215.151 210.869 1.00 44.66 188 GLN B CA 1
ATOM 7401 C C . GLN B 1 188 ? 178.762 213.991 209.973 1.00 41.63 188 GLN B C 1
ATOM 7402 O O . GLN B 1 188 ? 178.084 212.976 209.937 1.00 41.73 188 GLN B O 1
ATOM 7408 N N . MET B 1 189 ? 179.937 214.116 209.377 1.00 38.74 189 MET B N 1
ATOM 7409 C CA . MET B 1 189 ? 180.424 213.136 208.428 1.00 41.08 189 MET B CA 1
ATOM 7410 C C . MET B 1 189 ? 180.533 211.772 209.092 1.00 45.64 189 MET B C 1
ATOM 7411 O O . MET B 1 189 ? 180.217 210.769 208.430 1.00 44.99 189 MET B O 1
ATOM 7416 N N . THR B 1 190 ? 180.998 211.726 210.330 1.00 49.22 190 THR B N 1
ATOM 7417 C CA . THR B 1 190 ? 181.120 210.468 211.103 1.00 44.58 190 THR B CA 1
ATOM 7418 C C . THR B 1 190 ? 179.716 209.904 211.293 1.00 43.76 190 THR B C 1
ATOM 7419 O O . THR B 1 190 ? 179.541 208.682 211.184 1.00 48.08 190 THR B O 1
ATOM 7423 N N . HIS B 1 191 ? 178.724 210.764 211.503 1.00 41.76 191 HIS B N 1
ATOM 7424 C CA . HIS B 1 191 ? 177.320 210.299 211.573 1.00 41.58 191 HIS B CA 1
ATOM 7425 C C . HIS B 1 191 ? 176.955 209.560 210.299 1.00 44.41 191 HIS B C 1
ATOM 7426 O O . HIS B 1 191 ? 176.322 208.503 210.362 1.00 51.43 191 HIS B O 1
ATOM 7433 N N . PHE B 1 192 ? 177.293 210.156 209.174 1.00 48.06 192 PHE B N 1
ATOM 7434 C CA . PHE B 1 192 ? 177.078 209.548 207.859 1.00 37.90 192 PHE B CA 1
ATOM 7435 C C . PHE B 1 192 ? 177.839 208.239 207.831 1.00 35.68 192 PHE B C 1
ATOM 7436 O O . PHE B 1 192 ? 177.240 207.199 207.528 1.00 35.14 192 PHE B O 1
ATOM 7444 N N . PHE B 1 193 ? 179.121 208.263 208.150 1.00 32.70 193 PHE B N 1
ATOM 7445 C CA . PHE B 1 193 ? 179.901 207.009 208.157 1.00 37.87 193 PHE B CA 1
ATOM 7446 C C . PHE B 1 193 ? 179.229 205.953 209.003 1.00 44.16 193 PHE B C 1
ATOM 7447 O O . PHE B 1 193 ? 179.091 204.775 208.570 1.00 47.26 193 PHE B O 1
ATOM 7455 N N . PHE B 1 194 ? 178.776 206.386 210.161 1.00 40.61 194 PHE B N 1
ATOM 7456 C CA . PHE B 1 194 ? 178.076 205.520 211.108 1.00 38.74 194 PHE B CA 1
ATOM 7457 C C . PHE B 1 194 ? 176.904 204.871 210.404 1.00 38.53 194 PHE B C 1
ATOM 7458 O O . PHE B 1 194 ? 176.773 203.628 210.374 1.00 40.71 194 PHE B O 1
ATOM 7466 N N . TRP B 1 195 ? 176.017 205.719 209.923 1.00 35.84 195 TRP B N 1
ATOM 7467 C CA . TRP B 1 195 ? 174.813 205.267 209.210 1.00 37.07 195 TRP B CA 1
ATOM 7468 C C . TRP B 1 195 ? 175.170 204.216 208.147 1.00 40.40 195 TRP B C 1
ATOM 7469 O O . TRP B 1 195 ? 174.454 203.216 208.032 1.00 41.53 195 TRP B O 1
ATOM 7480 N N . THR B 1 196 ? 176.228 204.395 207.375 1.00 34.63 196 THR B N 1
ATOM 7481 C CA . THR B 1 196 ? 176.502 203.419 206.306 1.00 39.32 196 THR B CA 1
ATOM 7482 C C . THR B 1 196 ? 176.919 202.093 206.941 1.00 39.79 196 THR B C 1
ATOM 7483 O O . THR B 1 196 ? 176.600 201.037 206.395 1.00 45.73 196 THR B O 1
ATOM 7487 N N . ALA B 1 197 ? 177.722 202.154 207.995 1.00 42.30 197 ALA B N 1
ATOM 7488 C CA . ALA B 1 197 ? 178.204 200.973 208.725 1.00 37.62 197 ALA B CA 1
ATOM 7489 C C . ALA B 1 197 ? 177.016 200.321 209.402 1.00 40.84 197 ALA B C 1
ATOM 7490 O O . ALA B 1 197 ? 176.838 199.099 209.304 1.00 46.02 197 ALA B O 1
ATOM 7492 N N . TRP B 1 198 ? 176.178 201.148 209.969 1.00 35.96 198 TRP B N 1
ATOM 7493 C CA . TRP B 1 198 ? 174.943 200.700 210.614 1.00 38.87 198 TRP B CA 1
ATOM 7494 C C . TRP B 1 198 ? 174.107 199.923 209.603 1.00 44.87 198 TRP B C 1
ATOM 7495 O O . TRP B 1 198 ? 173.825 198.733 209.859 1.00 49.58 198 TRP B O 1
ATOM 7506 N N . ALA B 1 199 ? 173.741 200.562 208.489 1.00 38.23 199 ALA B N 1
ATOM 7507 C CA . ALA B 1 199 ? 173.035 199.882 207.391 1.00 37.26 199 ALA B CA 1
ATOM 7508 C C . ALA B 1 199 ? 173.801 198.601 207.064 1.00 35.60 199 ALA B C 1
ATOM 7509 O O . ALA B 1 199 ? 173.210 197.548 207.099 1.00 45.21 199 ALA B O 1
ATOM 7511 N N . ALA B 1 200 ? 175.104 198.690 206.893 1.00 35.88 200 ALA B N 1
ATOM 7512 C CA . ALA B 1 200 ? 175.933 197.557 206.470 1.00 41.39 200 ALA B CA 1
ATOM 7513 C C . ALA B 1 200 ? 175.750 196.396 207.437 1.00 45.62 200 ALA B C 1
ATOM 7514 O O . ALA B 1 200 ? 176.018 195.248 207.010 1.00 49.33 200 ALA B O 1
ATOM 7516 N N . ALA B 1 201 ? 175.476 196.701 208.711 1.00 43.86 201 ALA B N 1
ATOM 7517 C CA . ALA B 1 201 ? 175.575 195.738 209.805 1.00 37.85 201 ALA B CA 1
ATOM 7518 C C . ALA B 1 201 ? 174.237 195.317 210.378 1.00 42.30 201 ALA B C 1
ATOM 7519 O O . ALA B 1 201 ? 174.228 194.394 211.197 1.00 50.40 201 ALA B O 1
ATOM 7520 N N . THR B 1 202 ? 173.162 195.995 210.033 1.00 41.76 202 THR B N 1
ATOM 7521 C CA . THR B 1 202 ? 171.811 195.729 210.557 1.00 48.38 202 THR B CA 1
ATOM 7522 C C . THR B 1 202 ? 171.066 194.809 209.581 1.00 51.89 202 THR B C 1
ATOM 7523 O O . THR B 1 202 ? 170.918 195.179 208.405 1.00 56.67 202 THR B O 1
ATOM 7527 N N . GLU B 1 203 ? 170.553 193.687 210.071 1.00 54.79 203 GLU B N 1
ATOM 7528 C CA . GLU B 1 203 ? 169.689 192.792 209.277 1.00 50.48 203 GLU B CA 1
ATOM 7529 C C . GLU B 1 203 ? 168.419 193.538 208.932 1.00 47.55 203 GLU B C 1
ATOM 7530 O O . GLU B 1 203 ? 167.933 194.314 209.764 1.00 52.43 203 GLU B O 1
ATOM 7536 N N . ARG B 1 204 ? 167.941 193.352 207.709 1.00 51.25 204 ARG B N 1
ATOM 7537 C CA . ARG B 1 204 ? 166.595 193.826 207.336 1.00 54.59 204 ARG B CA 1
ATOM 7538 C C . ARG B 1 204 ? 165.571 193.077 208.183 1.00 53.21 204 ARG B C 1
ATOM 7539 O O . ARG B 1 204 ? 165.797 191.863 208.427 1.00 64.45 204 ARG B O 1
ATOM 7547 N N . GLU B 1 205 ? 164.487 193.752 208.573 1.00 62.71 205 GLU B N 1
ATOM 7548 C CA . GLU B 1 205 ? 163.379 193.138 209.348 1.00 68.11 205 GLU B CA 1
ATOM 7549 C C . GLU B 1 205 ? 163.028 191.815 208.664 1.00 76.92 205 GLU B C 1
ATOM 7550 O O . GLU B 1 205 ? 162.817 191.824 207.429 1.00 79.55 205 GLU B O 1
ATOM 7556 N N . GLY B 1 206 ? 163.018 190.725 209.431 1.00 79.80 206 GLY B N 1
ATOM 7557 C CA . GLY B 1 206 ? 162.607 189.396 208.955 1.00 82.36 206 GLY B CA 1
ATOM 7558 C C . GLY B 1 206 ? 163.474 188.923 207.816 1.00 76.83 206 GLY B C 1
ATOM 7559 O O . GLY B 1 206 ? 162.925 188.360 206.855 1.00 99.13 206 GLY B O 1
ATOM 7560 N N . THR B 1 207 ? 164.774 189.197 207.904 1.00 82.58 207 THR B N 1
ATOM 7561 C CA . THR B 1 207 ? 165.836 188.604 207.052 1.00 75.61 207 THR B CA 1
ATOM 7562 C C . THR B 1 207 ? 167.039 188.305 207.946 1.00 60.70 207 THR B C 1
ATOM 7563 O O . THR B 1 207 ? 167.100 188.820 209.073 1.00 64.34 207 THR B O 1
ATOM 7567 N N . SER B 1 208 ? 167.967 187.512 207.428 1.00 62.21 208 SER B N 1
ATOM 7568 C CA . SER B 1 208 ? 169.291 187.255 208.033 1.00 63.06 208 SER B CA 1
ATOM 7569 C C . SER B 1 208 ? 170.319 188.131 207.316 1.00 55.78 208 SER B C 1
ATOM 7570 O O . SER B 1 208 ? 171.534 187.823 207.336 1.00 62.45 208 SER B O 1
ATOM 7573 N N . VAL B 1 209 ? 169.845 189.163 206.648 1.00 46.85 209 VAL B N 1
ATOM 7574 C CA . VAL B 1 209 ? 170.656 189.842 205.610 1.00 54.92 209 VAL B CA 1
ATOM 7575 C C . VAL B 1 209 ? 170.645 191.314 205.936 1.00 46.16 209 VAL B C 1
ATOM 7576 O O . VAL B 1 209 ? 169.539 191.865 206.193 1.00 47.70 209 VAL B O 1
ATOM 7580 N N . THR B 1 210 ? 171.809 191.936 205.936 1.00 41.48 210 THR B N 1
ATOM 7581 C CA . THR B 1 210 ? 171.863 193.394 206.220 1.00 43.08 210 THR B CA 1
ATOM 7582 C C . THR B 1 210 ? 171.287 194.186 205.053 1.00 41.50 210 THR B C 1
ATOM 7583 O O . THR B 1 210 ? 171.188 193.650 203.926 1.00 40.37 210 THR B O 1
ATOM 7587 N N . TYR B 1 211 ? 171.003 195.455 205.321 1.00 42.31 211 TYR B N 1
ATOM 7588 C CA . TYR B 1 211 ? 170.501 196.415 204.323 1.00 43.38 211 TYR B CA 1
ATOM 7589 C C . TYR B 1 211 ? 171.427 196.457 203.120 1.00 43.62 211 TYR B C 1
ATOM 7590 O O . TYR B 1 211 ? 170.904 196.676 202.024 1.00 46.04 211 TYR B O 1
ATOM 7599 N N . THR B 1 212 ? 172.708 196.162 203.332 1.00 42.18 212 THR B N 1
ATOM 7600 C CA . THR B 1 212 ? 173.747 196.122 202.287 1.00 37.34 212 THR B CA 1
ATOM 7601 C C . THR B 1 212 ? 173.987 194.711 201.827 1.00 42.83 212 THR B C 1
ATOM 7602 O O . THR B 1 212 ? 175.078 194.477 201.281 1.00 41.04 212 THR B O 1
ATOM 7606 N N . ASN B 1 213 ? 173.062 193.794 202.109 1.00 42.79 213 ASN B N 1
ATOM 7607 C CA . ASN B 1 213 ? 173.262 192.396 201.688 1.00 41.58 213 ASN B CA 1
ATOM 7608 C C . ASN B 1 213 ? 174.539 191.895 202.309 1.00 39.26 213 ASN B C 1
ATOM 7609 O O . ASN B 1 213 ? 175.369 191.306 201.586 1.00 36.95 213 ASN B O 1
ATOM 7614 N N . ASN B 1 214 ? 174.713 192.178 203.596 1.00 40.78 214 ASN B N 1
ATOM 7615 C CA . ASN B 1 214 ? 175.813 191.629 204.418 1.00 35.58 214 ASN B CA 1
ATOM 7616 C C . ASN B 1 214 ? 177.121 192.176 203.974 1.00 32.74 214 ASN B C 1
ATOM 7617 O O . ASN B 1 214 ? 178.146 191.582 204.279 1.00 32.80 214 ASN B O 1
ATOM 7622 N N . TRP B 1 215 ? 177.048 193.263 203.250 1.00 40.92 215 TRP B N 1
ATOM 7623 C CA . TRP B 1 215 ? 178.254 193.924 202.758 1.00 40.34 215 TRP B CA 1
ATOM 7624 C C . TRP B 1 215 ? 178.615 194.925 203.853 1.00 37.15 215 TRP B C 1
ATOM 7625 O O . TRP B 1 215 ? 177.758 195.681 204.290 1.00 36.32 215 TRP B O 1
ATOM 7636 N N . PRO B 1 216 ? 179.877 195.074 204.257 1.00 34.14 216 PRO B N 1
ATOM 7637 C CA . PRO B 1 216 ? 180.992 194.364 203.679 1.00 38.73 216 PRO B CA 1
ATOM 7638 C C . PRO B 1 216 ? 181.241 193.065 204.437 1.00 41.65 216 PRO B C 1
ATOM 7639 O O . PRO B 1 216 ? 180.679 192.834 205.462 1.00 50.51 216 PRO B O 1
ATOM 7643 N N . HIS B 1 217 ? 182.130 192.295 203.876 1.00 36.99 217 HIS B N 1
ATOM 7644 C CA . HIS B 1 217 ? 182.591 191.036 204.451 1.00 43.04 217 HIS B CA 1
ATOM 7645 C C . HIS B 1 217 ? 183.255 191.425 205.761 1.00 46.71 217 HIS B C 1
ATOM 7646 O O . HIS B 1 217 ? 184.327 192.057 205.734 1.00 38.96 217 HIS B O 1
ATOM 7653 N N . GLU B 1 218 ? 182.590 191.066 206.842 1.00 48.29 218 GLU B N 1
ATOM 7654 C CA . GLU B 1 218 ? 182.954 191.459 208.210 1.00 45.49 218 GLU B CA 1
ATOM 7655 C C . GLU B 1 218 ? 182.622 190.253 209.062 1.00 39.26 218 GLU B C 1
ATOM 7656 O O . GLU B 1 218 ? 181.495 190.126 209.548 1.00 39.03 218 GLU B O 1
ATOM 7662 N N . PRO B 1 219 ? 183.555 189.291 209.115 1.00 49.35 219 PRO B N 1
ATOM 7663 C CA . PRO B 1 219 ? 183.350 188.047 209.857 1.00 53.33 219 PRO B CA 1
ATOM 7664 C C . PRO B 1 219 ? 182.822 188.339 211.272 1.00 55.92 219 PRO B C 1
ATOM 7665 O O . PRO B 1 219 ? 181.917 187.647 211.684 1.00 58.27 219 PRO B O 1
ATOM 7669 N N . LEU B 1 220 ? 183.267 189.441 211.895 1.00 48.67 220 LEU B N 1
ATOM 7670 C CA . LEU B 1 220 ? 182.884 189.815 213.282 1.00 49.33 220 LEU B CA 1
ATOM 7671 C C . LEU B 1 220 ? 181.370 189.858 213.482 1.00 48.28 220 LEU B C 1
ATOM 7672 O O . LEU B 1 220 ? 180.952 189.695 214.647 1.00 65.08 220 LEU B O 1
ATOM 7677 N N . ILE B 1 221 ? 180.576 190.190 212.481 1.00 49.80 221 ILE B N 1
ATOM 7678 C CA . ILE B 1 221 ? 179.097 190.229 212.668 1.00 50.34 221 ILE B CA 1
ATOM 7679 C C . ILE B 1 221 ? 178.483 189.233 211.704 1.00 42.82 221 ILE B C 1
ATOM 7680 O O . ILE B 1 221 ? 177.318 189.362 211.382 1.00 48.47 221 ILE B O 1
ATOM 7685 N N . GLY B 1 222 ? 179.268 188.263 211.266 1.00 42.80 222 GLY B N 1
ATOM 7686 C CA . GLY B 1 222 ? 178.765 187.258 210.321 1.00 52.37 222 GLY B CA 1
ATOM 7687 C C . GLY B 1 222 ? 178.187 187.866 209.060 1.00 49.65 222 GLY B C 1
ATOM 7688 O O . GLY B 1 222 ? 177.274 187.264 208.510 1.00 51.35 222 GLY B O 1
ATOM 7689 N N . ASN B 1 223 ? 178.688 189.037 208.654 1.00 47.68 223 ASN B N 1
ATOM 7690 C CA . ASN B 1 223 ? 178.597 189.557 207.276 1.00 39.32 223 ASN B CA 1
ATOM 7691 C C . ASN B 1 223 ? 179.437 188.626 206.400 1.00 41.20 223 ASN B C 1
ATOM 7692 O O . ASN B 1 223 ? 180.671 188.689 206.395 1.00 38.27 223 ASN B O 1
ATOM 7697 N N . HIS B 1 224 ? 178.722 187.737 205.755 1.00 40.53 224 HIS B N 1
ATOM 7698 C CA . HIS B 1 224 ? 179.212 186.806 204.738 1.00 47.45 224 HIS B CA 1
ATOM 7699 C C . HIS B 1 224 ? 178.169 186.945 203.656 1.00 46.56 224 HIS B C 1
ATOM 7700 O O . HIS B 1 224 ? 177.061 187.448 203.920 1.00 35.37 224 HIS B O 1
ATOM 7707 N N . PRO B 1 225 ? 178.540 186.606 202.414 1.00 39.55 225 PRO B N 1
ATOM 7708 C CA . PRO B 1 225 ? 177.579 186.628 201.328 1.00 45.78 225 PRO B CA 1
ATOM 7709 C C . PRO B 1 225 ? 176.336 185.884 201.815 1.00 44.06 225 PRO B C 1
ATOM 7710 O O . PRO B 1 225 ? 176.510 184.777 202.348 1.00 44.75 225 PRO B O 1
ATOM 7714 N N . SER B 1 226 ? 175.144 186.438 201.617 1.00 45.05 226 SER B N 1
ATOM 7715 C CA . SER B 1 226 ? 173.885 185.662 201.717 1.00 51.57 226 SER B CA 1
ATOM 7716 C C . SER B 1 226 ? 173.984 184.357 200.912 1.00 61.23 226 SER B C 1
ATOM 7717 O O . SER B 1 226 ? 174.813 184.274 199.973 1.00 69.42 226 SER B O 1
ATOM 7720 N N . SER B 1 227 ? 173.140 183.377 201.226 1.00 62.71 227 SER B N 1
ATOM 7721 C CA . SER B 1 227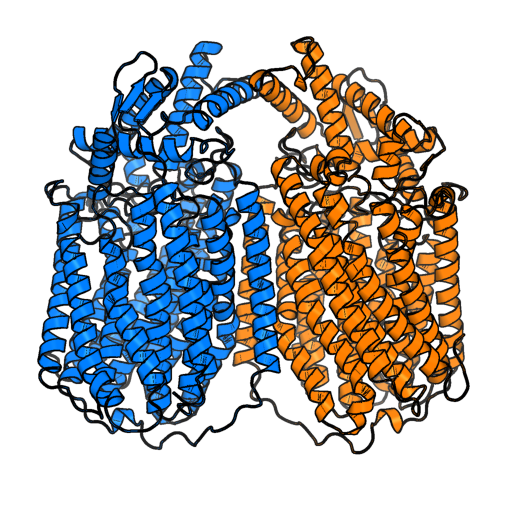 ? 173.047 182.129 200.436 1.00 67.32 227 SER B CA 1
ATOM 7722 C C . SER B 1 227 ? 172.482 182.499 199.052 1.00 61.06 227 SER B C 1
ATOM 7723 O O . SER B 1 227 ? 173.012 181.951 198.071 1.00 56.98 227 SER B O 1
ATOM 7726 N N . GLU B 1 228 ? 171.507 183.427 199.003 1.00 55.89 228 GLU B N 1
ATOM 7727 C CA . GLU B 1 228 ? 170.924 184.011 197.770 1.00 63.18 228 GLU B CA 1
ATOM 7728 C C . GLU B 1 228 ? 172.018 184.624 196.892 1.00 70.66 228 GLU B C 1
ATOM 7729 O O . GLU B 1 228 ? 172.099 184.257 195.712 1.00 79.77 228 GLU B O 1
ATOM 7735 N N . ASN B 1 229 ? 172.830 185.514 197.440 1.00 68.74 229 ASN B N 1
ATOM 7736 C CA . ASN B 1 229 ? 174.028 186.034 196.736 1.00 61.47 229 ASN B CA 1
ATOM 7737 C C . ASN B 1 229 ? 174.718 184.827 196.084 1.00 58.49 229 ASN B C 1
ATOM 7738 O O . ASN B 1 229 ? 174.951 184.867 194.857 1.00 68.04 229 ASN B O 1
ATOM 7743 N N . VAL B 1 230 ? 175.027 183.800 196.860 1.00 60.16 230 VAL B N 1
ATOM 7744 C CA . VAL B 1 230 ? 175.776 182.593 196.391 1.00 61.57 230 VAL B CA 1
ATOM 7745 C C . VAL B 1 230 ? 174.960 181.862 195.303 1.00 49.65 230 VAL B C 1
ATOM 7746 O O . VAL B 1 230 ? 175.556 181.472 194.296 1.00 51.54 230 VAL B O 1
ATOM 7750 N N . MET B 1 231 ? 173.650 181.764 195.480 1.00 59.83 231 MET B N 1
ATOM 7751 C CA . MET B 1 231 ? 172.706 181.184 194.493 1.00 65.79 231 MET B CA 1
ATOM 7752 C C . MET B 1 231 ? 172.953 181.902 193.168 1.00 64.69 231 MET B C 1
ATOM 7753 O O . MET B 1 231 ? 173.484 181.269 192.213 1.00 70.26 231 MET B O 1
ATOM 7758 N N . TRP B 1 232 ? 172.669 183.202 193.164 1.00 56.97 232 TRP B N 1
ATOM 7759 C CA . TRP B 1 232 ? 172.542 184.018 191.944 1.00 54.22 232 TRP B CA 1
ATOM 7760 C C . TRP B 1 232 ? 173.887 184.129 191.234 1.00 52.31 232 TRP B C 1
ATOM 7761 O O . TRP B 1 232 ? 173.929 184.339 190.017 1.00 69.34 232 TRP B O 1
ATOM 7772 N N . SER B 1 233 ? 174.924 183.983 192.013 1.00 49.47 233 SER B N 1
ATOM 7773 C CA . SER B 1 233 ? 176.317 183.971 191.581 1.00 56.68 233 SER B CA 1
ATOM 7774 C C . SER B 1 233 ? 176.541 182.742 190.709 1.00 55.61 233 SER B C 1
ATOM 7775 O O . SER B 1 233 ? 177.142 182.896 189.627 1.00 62.32 233 SER B O 1
ATOM 7778 N N . ILE B 1 234 ? 176.075 181.577 191.146 1.00 56.23 234 ILE B N 1
ATOM 7779 C CA . ILE B 1 234 ? 176.231 180.298 190.386 1.00 53.36 234 ILE B CA 1
ATOM 7780 C C . ILE B 1 234 ? 175.331 180.440 189.157 1.00 45.26 234 ILE B C 1
ATOM 7781 O O . ILE B 1 234 ? 175.794 180.231 188.036 1.00 57.12 234 ILE B O 1
ATOM 7786 N N . ILE B 1 235 ? 174.114 180.902 189.375 1.00 37.95 235 ILE B N 1
ATOM 7787 C CA . ILE B 1 235 ? 173.165 181.072 188.263 1.00 49.29 235 ILE B CA 1
ATOM 7788 C C . ILE B 1 235 ? 173.797 182.002 187.227 1.00 46.95 235 ILE B C 1
ATOM 7789 O O . ILE B 1 235 ? 173.788 181.629 186.053 1.00 56.11 235 ILE B O 1
ATOM 7794 N N . SER B 1 236 ? 174.400 183.106 187.650 1.00 49.84 236 SER B N 1
ATOM 7795 C CA . SER B 1 236 ? 174.998 184.085 186.720 1.00 51.70 236 SER B CA 1
ATOM 7796 C C . SER B 1 236 ? 175.982 183.341 185.814 1.00 43.46 236 SER B C 1
ATOM 7797 O O . SER B 1 236 ? 175.871 183.474 184.592 1.00 46.81 236 SER B O 1
ATOM 7800 N N . VAL B 1 237 ? 176.836 182.502 186.374 1.00 46.52 237 VAL B N 1
ATOM 7801 C CA . VAL B 1 237 ? 177.888 181.820 185.564 1.00 50.63 237 VAL B CA 1
ATOM 7802 C C . VAL B 1 237 ? 177.208 180.938 184.521 1.00 50.06 237 VAL B C 1
ATOM 7803 O O . VAL B 1 237 ? 177.664 180.904 183.365 1.00 47.93 237 VAL B O 1
ATOM 7807 N N . VAL B 1 238 ? 176.154 180.259 184.944 1.00 41.09 238 VAL B N 1
ATOM 7808 C CA . VAL B 1 238 ? 175.377 179.347 184.089 1.00 50.06 238 VAL B CA 1
ATOM 7809 C C . VAL B 1 238 ? 174.670 180.190 183.058 1.00 48.13 238 VAL B C 1
ATOM 7810 O O . VAL B 1 238 ? 174.663 179.801 181.882 1.00 47.13 238 VAL B O 1
ATOM 7814 N N . VAL B 1 239 ? 174.040 181.258 183.510 1.00 49.20 239 VAL B N 1
ATOM 7815 C CA . VAL B 1 239 ? 173.391 182.190 182.560 1.00 51.78 239 VAL B CA 1
ATOM 7816 C C . VAL B 1 239 ? 174.456 182.608 181.556 1.00 43.93 239 VAL B C 1
ATOM 7817 O O . VAL B 1 239 ? 174.162 182.566 180.356 1.00 49.68 239 VAL B O 1
ATOM 7821 N N . LEU B 1 240 ? 175.664 182.930 182.027 1.00 48.81 240 LEU B N 1
ATOM 7822 C CA . LEU B 1 240 ? 176.711 183.466 181.138 1.00 43.73 240 LEU B CA 1
ATOM 7823 C C . LEU B 1 240 ? 177.087 182.397 180.109 1.00 43.26 240 LEU B C 1
ATOM 7824 O O . LEU B 1 240 ? 177.102 182.706 178.899 1.00 43.75 240 LEU B O 1
ATOM 7829 N N . LEU B 1 241 ? 177.371 181.191 180.565 1.00 45.69 241 LEU B N 1
ATOM 7830 C CA . LEU B 1 241 ? 177.966 180.172 179.689 1.00 46.62 241 LEU B CA 1
ATOM 7831 C C . LEU B 1 241 ? 176.861 179.618 178.793 1.00 48.28 241 LEU B C 1
ATOM 7832 O O . LEU B 1 241 ? 177.120 179.415 177.607 1.00 46.05 241 LEU B O 1
ATOM 7837 N N . ALA B 1 242 ? 175.678 179.417 179.352 1.00 47.29 242 ALA B N 1
ATOM 7838 C CA . ALA B 1 242 ? 174.491 179.027 178.582 1.00 51.17 242 ALA B CA 1
ATOM 7839 C C . ALA B 1 242 ? 174.366 180.061 177.474 1.00 51.20 242 ALA B C 1
ATOM 7840 O O . ALA B 1 242 ? 174.330 179.673 176.305 1.00 61.13 242 ALA B O 1
ATOM 7842 N N . GLY B 1 243 ? 174.391 181.329 177.880 1.00 49.67 243 GLY B N 1
ATOM 7843 C CA . GLY B 1 243 ? 174.172 182.492 177.020 1.00 43.99 243 GLY B CA 1
ATOM 7844 C C . GLY B 1 243 ? 175.149 182.498 175.870 1.00 42.80 243 GLY B C 1
ATOM 7845 O O . GLY B 1 243 ? 174.733 182.763 174.758 1.00 48.54 243 GLY B O 1
ATOM 7846 N N . ILE B 1 244 ? 176.420 182.272 176.159 1.00 45.54 244 ILE B N 1
ATOM 7847 C CA . ILE B 1 244 ? 177.471 182.245 175.115 1.00 50.28 244 ILE B CA 1
ATOM 7848 C C . ILE B 1 244 ? 177.212 181.038 174.218 1.00 48.94 244 ILE B C 1
ATOM 7849 O O . ILE B 1 244 ? 177.238 181.210 172.986 1.00 57.04 244 ILE B O 1
ATOM 7854 N N . GLY B 1 245 ? 176.997 179.880 174.823 1.00 42.95 245 GLY B N 1
ATOM 7855 C CA . GLY B 1 245 ? 176.876 178.609 174.106 1.00 47.18 245 GLY B CA 1
ATOM 7856 C C . GLY B 1 245 ? 175.699 178.662 173.152 1.00 45.58 245 GLY B C 1
ATOM 7857 O O . GLY B 1 245 ? 175.901 178.406 171.972 1.00 49.23 245 GLY B O 1
ATOM 7858 N N . LEU B 1 246 ? 174.568 179.119 173.653 1.00 46.09 246 LEU B N 1
ATOM 7859 C CA . LEU B 1 246 ? 173.319 179.300 172.894 1.00 52.10 246 LEU B CA 1
ATOM 7860 C C . LEU B 1 246 ? 173.500 180.412 171.866 1.00 56.91 246 LEU B C 1
ATOM 7861 O O . LEU B 1 246 ? 173.111 180.185 170.718 1.00 63.00 246 LEU B O 1
ATOM 7866 N N . LEU B 1 247 ? 174.102 181.544 172.239 1.00 56.77 247 LEU B N 1
ATOM 7867 C CA . LEU B 1 247 ? 174.347 182.641 171.278 1.00 50.77 247 LEU B CA 1
ATOM 7868 C C . LEU B 1 247 ? 175.142 182.075 170.096 1.00 53.75 247 LEU B C 1
ATOM 7869 O O . LEU B 1 247 ? 174.768 182.335 168.950 1.00 51.21 247 LEU B O 1
ATOM 7874 N N . ILE B 1 248 ? 176.215 181.353 170.382 1.00 41.65 248 ILE B N 1
ATOM 7875 C CA . ILE B 1 248 ? 177.076 180.769 169.328 1.00 50.30 248 ILE B CA 1
ATOM 7876 C C . ILE B 1 248 ? 176.271 179.742 168.555 1.00 47.06 248 ILE B C 1
ATOM 7877 O O . ILE B 1 248 ? 176.382 179.721 167.345 1.00 58.77 248 ILE B O 1
ATOM 7882 N N . TRP B 1 249 ? 175.452 178.966 169.243 1.00 60.76 249 TRP B N 1
ATOM 7883 C CA . TRP B 1 249 ? 174.572 177.984 168.580 1.00 59.88 249 TRP B CA 1
ATOM 7884 C C . TRP B 1 249 ? 173.602 178.710 167.637 1.00 57.22 249 TRP B C 1
ATOM 7885 O O . TRP B 1 249 ? 173.553 178.338 166.474 1.00 54.59 249 TRP B O 1
ATOM 7896 N N . ALA B 1 250 ? 172.903 179.732 168.131 1.00 60.40 250 ALA B N 1
ATOM 7897 C CA . ALA B 1 250 ? 171.917 180.548 167.385 1.00 58.91 250 ALA B CA 1
ATOM 7898 C C . ALA B 1 250 ? 172.601 181.140 166.164 1.00 60.38 250 ALA B C 1
ATOM 7899 O O . ALA B 1 250 ? 172.042 181.110 165.073 1.00 66.08 250 ALA B O 1
ATOM 7901 N N . TRP B 1 251 ? 173.774 181.702 166.383 1.00 56.73 251 TRP B N 1
ATOM 7902 C CA . TRP B 1 251 ? 174.535 182.380 165.320 1.00 58.51 251 TRP B CA 1
ATOM 7903 C C . TRP B 1 251 ? 174.963 181.331 164.295 1.00 56.67 251 TRP B C 1
ATOM 7904 O O . TRP B 1 251 ? 174.726 181.544 163.122 1.00 56.11 251 TRP B O 1
ATOM 7915 N N . ALA B 1 252 ? 175.539 180.224 164.755 1.00 55.80 252 ALA B N 1
ATOM 7916 C CA . ALA B 1 252 ? 176.004 179.108 163.910 1.00 56.71 252 ALA B CA 1
ATOM 7917 C C . ALA B 1 252 ? 174.869 178.666 162.980 1.00 55.45 252 ALA B C 1
ATOM 7918 O O . ALA B 1 252 ? 175.150 178.501 161.785 1.00 69.82 252 ALA B O 1
ATOM 7920 N N . PHE B 1 253 ? 173.641 178.591 163.491 1.00 56.06 253 PHE B N 1
ATOM 7921 C CA . PHE B 1 253 ? 172.489 177.888 162.873 1.00 64.71 253 PHE B CA 1
ATOM 7922 C C . PHE B 1 253 ? 171.477 178.865 162.267 1.00 74.16 253 PHE B C 1
ATOM 7923 O O . PHE B 1 253 ? 170.644 178.364 161.485 1.00 94.96 253 PHE B O 1
ATOM 7931 N N . LEU B 1 254 ? 171.519 180.166 162.589 1.00 72.20 254 LEU B N 1
ATOM 7932 C CA . LEU B 1 254 ? 170.476 181.148 162.182 1.00 73.24 254 LEU B CA 1
ATOM 7933 C C . LEU B 1 254 ? 171.104 182.348 161.471 1.00 80.81 254 LEU B C 1
ATOM 7934 O O . LEU B 1 254 ? 170.469 183.423 161.469 1.00 98.66 254 LEU B O 1
ATOM 7939 N N . ARG B 1 255 ? 172.261 182.165 160.838 1.00 86.44 255 ARG B N 1
ATOM 7940 C CA . ARG B 1 255 ? 172.886 183.191 159.963 1.00 100.59 255 ARG B CA 1
ATOM 7941 C C . ARG B 1 255 ? 172.145 183.256 158.620 1.00 113.44 255 ARG B C 1
ATOM 7942 O O . ARG B 1 255 ? 171.706 184.365 158.242 1.00 132.23 255 ARG B O 1
ATOM 7950 N N . GLY B 1 256 ? 172.045 182.119 157.924 1.00 126.92 256 GLY B N 1
ATOM 7951 C CA . GLY B 1 256 ? 171.370 181.980 156.617 1.00 145.95 256 GLY B CA 1
ATOM 7952 C C . GLY B 1 256 ? 172.313 182.177 155.437 1.00 155.54 256 GLY B C 1
ATOM 7953 O O . GLY B 1 256 ? 171.837 182.684 154.396 1.00 157.88 256 GLY B O 1
ATOM 7954 N N . LYS B 1 257 ? 173.596 181.810 155.590 1.00 165.06 257 LYS B N 1
ATOM 7955 C CA . LYS B 1 257 ? 174.647 181.801 154.528 1.00 172.59 257 LYS B CA 1
ATOM 7956 C C . LYS B 1 257 ? 175.211 183.213 154.310 1.00 180.30 257 LYS B C 1
ATOM 7957 O O . LYS B 1 257 ? 176.453 183.334 154.223 1.00 177.60 257 LYS B O 1
ATOM 7959 N N . GLU B 1 258 ? 174.336 184.220 154.186 1.00 185.34 258 GLU B N 1
ATOM 7960 C CA . GLU B 1 258 ? 174.676 185.664 154.047 1.00 199.21 258 GLU B CA 1
ATOM 7961 C C . GLU B 1 258 ? 175.080 185.949 152.596 1.00 211.31 258 GLU B C 1
ATOM 7962 O O . GLU B 1 258 ? 175.822 185.134 152.005 1.00 210.73 258 GLU B O 1
ATOM 7964 N N . GLU B 1 259 ? 174.607 187.076 152.054 1.00 213.77 259 GLU B N 1
ATOM 7965 C CA . GLU B 1 259 ? 174.816 187.481 150.640 1.00 220.20 259 GLU B CA 1
ATOM 7966 C C . GLU B 1 259 ? 174.730 189.009 150.540 1.00 218.58 259 GLU B C 1
ATOM 7967 O O . GLU B 1 259 ? 174.420 189.653 151.564 1.00 220.22 259 GLU B O 1
ATOM 7973 N N . ASP B 1 260 ? 174.996 189.555 149.348 1.00 212.62 260 ASP B N 1
ATOM 7974 C CA . ASP B 1 260 ? 175.119 191.013 149.079 1.00 205.80 260 ASP B CA 1
ATOM 7975 C C . ASP B 1 260 ? 176.392 191.531 149.763 1.00 197.24 260 ASP B C 1
ATOM 7976 O O . ASP B 1 260 ? 176.296 192.071 150.886 1.00 195.31 260 ASP B O 1
ATOM 7978 N N . GLU B 1 261 ? 177.538 191.327 149.104 1.00 184.13 261 GLU B N 1
ATOM 7979 C CA . GLU B 1 261 ? 178.829 192.019 149.359 1.00 173.46 261 GLU B CA 1
ATOM 7980 C C . GLU B 1 261 ? 179.236 192.704 148.056 1.00 165.22 261 GLU B C 1
ATOM 7981 O O . GLU B 1 261 ? 180.068 192.177 147.318 1.00 160.56 261 GLU B O 1
ATOM 7987 N N . PRO B 1 262 ? 178.641 193.873 147.706 1.00 151.53 262 PRO B N 1
ATOM 7988 C CA . PRO B 1 262 ? 179.034 194.591 146.494 1.00 142.52 262 PRO B CA 1
ATOM 7989 C C . PRO B 1 262 ? 180.517 194.955 146.545 1.00 131.83 262 PRO B C 1
ATOM 7990 O O . PRO B 1 262 ? 181.108 194.994 147.623 1.00 116.54 262 PRO B O 1
ATOM 7994 N N . PRO B 1 263 ? 181.176 195.222 145.394 1.00 129.29 263 PRO B N 1
ATOM 7995 C CA . PRO B 1 263 ? 182.538 195.744 145.421 1.00 126.10 263 PRO B CA 1
ATOM 7996 C C . PRO B 1 263 ? 182.490 197.075 146.181 1.00 116.55 263 PRO B C 1
ATOM 7997 O O . PRO B 1 263 ? 181.556 197.840 145.957 1.00 118.34 263 PRO B O 1
ATOM 8001 N N . ALA B 1 264 ? 183.446 197.307 147.080 1.00 99.14 264 ALA B N 1
ATOM 8002 C CA . ALA B 1 264 ? 183.583 198.597 147.788 1.00 99.60 264 ALA B CA 1
ATOM 8003 C C . ALA B 1 264 ? 183.684 199.691 146.731 1.00 92.74 264 ALA B C 1
ATOM 8004 O O . ALA B 1 264 ? 184.237 199.462 145.654 1.00 93.92 264 ALA B O 1
ATOM 8006 N N . PRO B 1 265 ? 183.133 200.897 146.978 1.00 80.17 265 PRO B N 1
ATOM 8007 C CA . PRO B 1 265 ? 183.335 202.022 146.068 1.00 77.27 265 PRO B CA 1
ATOM 8008 C C . PRO B 1 265 ? 184.807 202.178 145.670 1.00 75.00 265 PRO B C 1
ATOM 8009 O O . PRO B 1 265 ? 185.656 201.509 146.223 1.00 77.72 265 PRO B O 1
ATOM 8013 N N . ALA B 1 266 ? 185.067 203.027 144.682 1.00 80.40 266 ALA B N 1
ATOM 8014 C CA . ALA B 1 266 ? 186.411 203.274 144.116 1.00 79.21 266 ALA B CA 1
ATOM 8015 C C . ALA B 1 266 ? 187.079 204.351 144.954 1.00 78.01 266 ALA B C 1
ATOM 8016 O O . ALA B 1 266 ? 188.306 204.280 145.177 1.00 78.53 266 ALA B O 1
ATOM 8018 N N . ARG B 1 267 ? 186.274 205.357 145.294 1.00 86.31 267 ARG B N 1
ATOM 8019 C CA . ARG B 1 267 ? 186.609 206.501 146.167 1.00 82.51 267 ARG B CA 1
ATOM 8020 C C . ARG B 1 267 ? 185.828 206.335 147.467 1.00 78.20 267 ARG B C 1
ATOM 8021 O O . ARG B 1 267 ? 184.622 206.048 147.404 1.00 77.62 267 ARG B O 1
ATOM 8029 N N . ASP B 1 268 ? 186.517 206.490 148.592 1.00 82.20 268 ASP B N 1
ATOM 8030 C CA . ASP B 1 268 ? 185.897 206.716 149.916 1.00 70.01 268 ASP B CA 1
ATOM 8031 C C . ASP B 1 268 ? 184.670 207.586 149.689 1.00 63.26 268 ASP B C 1
ATOM 8032 O O . ASP B 1 268 ? 184.792 208.707 149.211 1.00 72.67 268 ASP B O 1
ATOM 8037 N N . PRO B 1 269 ? 183.445 207.087 149.949 1.00 55.70 269 PRO B N 1
ATOM 8038 C CA . PRO B 1 269 ? 182.248 207.903 149.795 1.00 60.96 269 PRO B CA 1
ATOM 8039 C C . PRO B 1 269 ? 182.281 209.202 150.597 1.00 69.13 269 PRO B C 1
ATOM 8040 O O . PRO B 1 269 ? 181.884 210.212 150.081 1.00 72.70 269 PRO B O 1
ATOM 8044 N N . LEU B 1 270 ? 182.735 209.108 151.848 1.00 79.16 270 LEU B N 1
ATOM 8045 C CA . LEU B 1 270 ? 182.734 210.225 152.815 1.00 70.46 270 LEU B CA 1
ATOM 8046 C C . LEU B 1 270 ? 183.695 211.316 152.346 1.00 72.26 270 LEU B C 1
ATOM 8047 O O . LEU B 1 270 ? 183.525 212.452 152.825 1.00 87.87 270 LEU B O 1
ATOM 8052 N N . THR B 1 271 ? 184.654 211.006 151.467 1.00 70.74 271 THR B N 1
ATOM 8053 C CA . THR B 1 271 ? 185.530 212.021 150.817 1.00 79.40 271 THR B CA 1
ATOM 8054 C C . THR B 1 271 ? 184.830 212.691 149.623 1.00 82.94 271 THR B C 1
ATOM 8055 O O . THR B 1 271 ? 185.393 213.683 149.119 1.00 89.88 271 THR B O 1
ATOM 8059 N N . THR B 1 272 ? 183.675 212.183 149.177 1.00 92.11 272 THR B N 1
ATOM 8060 C CA . THR B 1 272 ? 182.911 212.721 148.015 1.00 92.96 272 THR B CA 1
ATOM 8061 C C . THR B 1 272 ? 182.120 213.944 148.478 1.00 93.63 272 THR B C 1
ATOM 8062 O O . THR B 1 272 ? 182.148 214.970 147.765 1.00 109.56 272 THR B O 1
ATOM 8066 N N . PHE B 1 273 ? 181.466 213.835 149.636 1.00 94.40 273 PHE B N 1
ATOM 8067 C CA . PHE B 1 273 ? 180.827 214.972 150.346 1.00 91.95 273 PHE B CA 1
ATOM 8068 C C . PHE B 1 273 ? 181.930 215.934 150.775 1.00 80.66 273 PHE B C 1
ATOM 8069 O O . PHE B 1 273 ? 182.919 215.471 151.364 1.00 93.48 273 PHE B O 1
ATOM 8077 N N . ALA B 1 274 ? 181.786 217.215 150.448 1.00 82.52 274 ALA B N 1
ATOM 8078 C CA . ALA B 1 274 ? 182.677 218.292 150.930 1.00 81.47 274 ALA B CA 1
ATOM 8079 C C . ALA B 1 274 ? 182.459 218.432 152.436 1.00 83.49 274 ALA B C 1
ATOM 8080 O O . ALA B 1 274 ? 181.321 218.191 152.890 1.00 90.94 274 ALA B O 1
ATOM 8082 N N . LEU B 1 275 ? 183.511 218.771 153.184 1.00 79.85 275 LEU B N 1
ATOM 8083 C CA . LEU B 1 275 ? 183.378 219.092 154.620 1.00 70.18 275 LEU B CA 1
ATOM 8084 C C . LEU B 1 275 ? 182.417 220.268 154.742 1.00 66.86 275 LEU B C 1
ATOM 8085 O O . LEU B 1 275 ? 182.712 221.335 154.185 1.00 69.88 275 LEU B O 1
ATOM 8090 N N . THR B 1 276 ? 181.304 220.060 155.439 1.00 64.92 276 THR B N 1
ATOM 8091 C CA . THR B 1 276 ? 180.361 221.139 155.800 1.00 63.57 276 THR B CA 1
ATOM 8092 C C . THR B 1 276 ? 181.097 222.060 156.768 1.00 64.36 276 THR B C 1
ATOM 8093 O O . THR B 1 276 ? 182.106 221.671 157.345 1.00 61.68 276 THR B O 1
ATOM 8097 N N . PRO B 1 277 ? 180.666 223.324 156.950 1.00 69.18 277 PRO B N 1
ATOM 8098 C CA . PRO B 1 277 ? 181.268 224.193 157.960 1.00 70.76 277 PRO B CA 1
ATOM 8099 C C . PRO B 1 277 ? 181.280 223.577 159.369 1.00 69.78 277 PRO B C 1
ATOM 8100 O O . PRO B 1 277 ? 182.263 223.759 160.064 1.00 70.14 277 PRO B O 1
ATOM 8104 N N . SER B 1 278 ? 180.220 222.851 159.736 1.00 63.11 278 SER B N 1
ATOM 8105 C CA . SER B 1 278 ? 180.047 222.252 161.080 1.00 60.86 278 SER B CA 1
ATOM 8106 C C . SER B 1 278 ? 180.948 221.035 161.227 1.00 65.25 278 SER B C 1
ATOM 8107 O O . SER B 1 278 ? 181.150 220.613 162.375 1.00 83.19 278 SER B O 1
ATOM 8110 N N . GLN B 1 279 ? 181.429 220.460 160.129 1.00 63.49 279 GLN B N 1
ATOM 8111 C CA . GLN B 1 279 ? 182.391 219.330 160.184 1.00 61.01 279 GLN B CA 1
ATOM 8112 C C . GLN B 1 279 ? 183.811 219.849 160.399 1.00 59.36 279 GLN B C 1
ATOM 8113 O O . GLN B 1 279 ? 184.533 219.230 161.173 1.00 66.53 279 GLN B O 1
ATOM 8119 N N . ARG B 1 280 ? 184.203 220.929 159.736 1.00 64.66 280 ARG B N 1
ATOM 8120 C CA . ARG B 1 280 ? 185.536 221.548 159.958 1.00 71.18 280 ARG B CA 1
ATOM 8121 C C . ARG B 1 280 ? 185.605 222.131 161.376 1.00 65.63 280 ARG B C 1
ATOM 8122 O O . ARG B 1 280 ? 186.693 222.124 161.964 1.00 71.36 280 ARG B O 1
ATOM 8130 N N . ALA B 1 281 ? 184.465 222.595 161.893 1.00 55.93 281 ALA B N 1
ATOM 8131 C CA . ALA B 1 281 ? 184.247 223.046 163.281 1.00 53.13 281 ALA B CA 1
ATOM 8132 C C . ALA B 1 281 ? 184.505 221.923 164.313 1.00 63.02 281 ALA B C 1
ATOM 8133 O O . ALA B 1 281 ? 184.320 222.217 165.512 1.00 69.42 281 ALA B O 1
ATOM 8135 N N . LEU B 1 282 ? 184.871 220.703 163.899 1.00 54.70 282 LEU B N 1
ATOM 8136 C CA . LEU B 1 282 ? 185.103 219.541 164.790 1.00 57.14 282 LEU B CA 1
ATOM 8137 C C . LEU B 1 282 ? 186.584 219.352 165.096 1.00 58.89 282 LEU B C 1
ATOM 8138 O O . LEU B 1 282 ? 186.884 218.570 166.017 1.00 72.71 282 LEU B O 1
ATOM 8143 N N . GLY B 1 283 ? 187.476 219.999 164.366 1.00 54.23 283 GLY B N 1
ATOM 8144 C CA . GLY B 1 283 ? 188.905 219.959 164.695 1.00 52.02 283 GLY B CA 1
ATOM 8145 C C . GLY B 1 283 ? 189.124 220.265 166.165 1.00 53.44 283 GLY B C 1
ATOM 8146 O O . GLY B 1 283 ? 189.874 219.522 166.815 1.00 56.84 283 GLY B O 1
ATOM 8147 N N . LYS B 1 284 ? 188.489 221.325 166.658 1.00 49.04 284 LYS B N 1
ATOM 8148 C CA . LYS B 1 284 ? 188.654 221.791 168.049 1.00 55.59 284 LYS B CA 1
ATOM 8149 C C . LYS B 1 284 ? 188.046 220.746 168.983 1.00 53.17 284 LYS B C 1
ATOM 8150 O O . LYS B 1 284 ? 188.590 220.552 170.071 1.00 68.20 284 LYS B O 1
ATOM 8156 N N . TYR B 1 285 ? 187.002 220.054 168.556 1.00 56.92 285 TYR B N 1
ATOM 8157 C CA . TYR B 1 285 ? 186.472 218.925 169.341 1.00 46.10 285 TYR B CA 1
ATOM 8158 C C . TYR B 1 285 ? 187.498 217.819 169.376 1.00 50.43 285 TYR B C 1
ATOM 8159 O O . TYR B 1 285 ? 187.651 217.202 170.451 1.00 64.64 285 TYR B O 1
ATOM 8168 N N . LEU B 1 286 ? 188.150 217.550 168.259 1.00 52.92 286 LEU B N 1
ATOM 8169 C CA . LEU B 1 286 ? 189.195 216.501 168.228 1.00 50.14 286 LEU B CA 1
ATOM 8170 C C . LEU B 1 286 ? 190.326 216.926 169.148 1.00 51.17 286 LEU B C 1
ATOM 8171 O O . LEU B 1 286 ? 190.883 216.063 169.822 1.00 51.72 286 LEU B O 1
ATOM 8176 N N . PHE B 1 287 ? 190.655 218.211 169.128 1.00 55.26 287 PHE B N 1
ATOM 8177 C CA . PHE B 1 287 ? 191.703 218.782 169.990 1.00 56.28 287 PHE B CA 1
ATOM 8178 C C . PHE B 1 287 ? 191.295 218.489 171.428 1.00 57.78 287 PHE B C 1
ATOM 8179 O O . PHE B 1 287 ? 192.021 217.806 172.147 1.00 64.99 287 PHE B O 1
ATOM 8187 N N . LEU B 1 288 ? 190.134 218.997 171.810 1.00 52.60 288 LEU B N 1
ATOM 8188 C CA . LEU B 1 288 ? 189.565 218.787 173.153 1.00 58.50 288 LEU B CA 1
ATOM 8189 C C . LEU B 1 288 ? 189.571 217.292 173.517 1.00 52.08 288 LEU B C 1
ATOM 8190 O O . LEU B 1 288 ? 189.828 216.988 174.666 1.00 60.02 288 LEU B O 1
ATOM 8195 N N . VAL B 1 289 ? 189.283 216.397 172.587 1.00 50.02 289 VAL B N 1
ATOM 8196 C CA . VAL B 1 289 ? 189.268 214.949 172.904 1.00 55.86 289 VAL B CA 1
ATOM 8197 C C . VAL B 1 289 ? 190.678 214.579 173.338 1.00 55.05 289 VAL B C 1
ATOM 8198 O O . VAL B 1 289 ? 190.808 213.957 174.386 1.00 58.14 289 VAL B O 1
ATOM 8202 N N . VAL B 1 290 ? 191.691 214.959 172.564 1.00 52.88 290 VAL B N 1
ATOM 8203 C CA . VAL B 1 290 ? 193.075 214.525 172.880 1.00 49.42 290 VAL B CA 1
ATOM 8204 C C . VAL B 1 290 ? 193.636 215.338 174.036 1.00 42.52 290 VAL B C 1
ATOM 8205 O O . VAL B 1 290 ? 194.428 214.794 174.786 1.00 53.40 290 VAL B O 1
ATOM 8209 N N . ALA B 1 291 ? 193.240 216.588 174.165 1.00 45.12 291 ALA B N 1
ATOM 8210 C CA . ALA B 1 291 ? 193.689 217.481 175.239 1.00 46.95 291 ALA B CA 1
ATOM 8211 C C . ALA B 1 291 ? 193.188 216.876 176.546 1.00 52.77 291 ALA B C 1
ATOM 8212 O O . ALA B 1 291 ? 194.000 216.570 177.419 1.00 56.27 291 ALA B O 1
ATOM 8214 N N . LEU B 1 292 ? 191.884 216.637 176.621 1.00 51.35 292 LEU B N 1
ATOM 8215 C CA . LEU B 1 292 ? 191.286 216.029 177.814 1.00 47.66 292 LEU B CA 1
ATOM 8216 C C . LEU B 1 292 ? 191.884 214.647 178.033 1.00 48.40 292 LEU B C 1
ATOM 8217 O O . LEU B 1 292 ? 192.180 214.323 179.192 1.00 53.53 292 LEU B O 1
ATOM 8222 N N . PHE B 1 293 ? 192.086 213.883 176.989 1.00 41.22 293 PHE B N 1
ATOM 8223 C CA . PHE B 1 293 ? 192.658 212.527 177.098 1.00 48.19 293 PHE B CA 1
ATOM 8224 C C . PHE B 1 293 ? 194.080 212.603 177.659 1.00 53.78 293 PHE B C 1
ATOM 8225 O O . PHE B 1 293 ? 194.463 211.784 178.504 1.00 63.28 293 PHE B O 1
ATOM 8233 N N . GLY B 1 294 ? 194.876 213.534 177.166 1.00 48.42 294 GLY B N 1
ATOM 8234 C CA . GLY B 1 294 ? 196.246 213.654 177.659 1.00 47.25 294 GLY B CA 1
ATOM 8235 C C . GLY B 1 294 ? 196.203 214.179 179.074 1.00 44.10 294 GLY B C 1
ATOM 8236 O O . GLY B 1 294 ? 197.014 213.777 179.895 1.00 40.31 294 GLY B O 1
ATOM 8237 N N . PHE B 1 295 ? 195.306 215.107 179.338 1.00 41.62 295 PHE B N 1
ATOM 8238 C CA . PHE B 1 295 ? 195.150 215.659 180.692 1.00 47.86 295 PHE B CA 1
ATOM 8239 C C . PHE B 1 295 ? 194.832 214.480 181.613 1.00 46.29 295 PHE B C 1
ATOM 8240 O O . PHE B 1 295 ? 195.502 214.225 182.609 1.00 50.84 295 PHE B O 1
ATOM 8248 N N . GLN B 1 296 ? 193.865 213.711 181.165 1.00 43.74 296 GLN B N 1
ATOM 8249 C CA . GLN B 1 296 ? 193.256 212.609 181.893 1.00 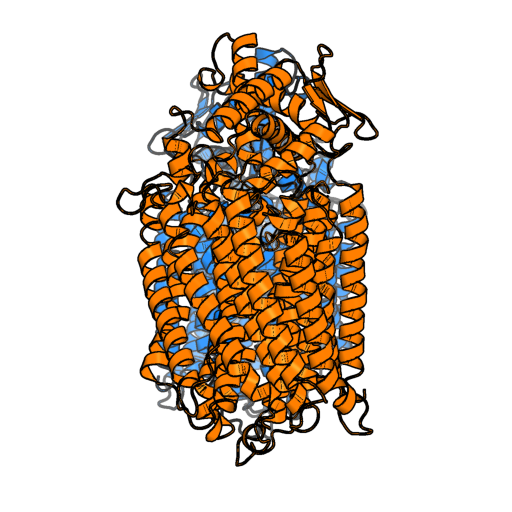38.63 296 GLN B CA 1
ATOM 8250 C C . GLN B 1 296 ? 194.331 211.629 182.260 1.00 43.46 296 GLN B C 1
ATOM 8251 O O . GLN B 1 296 ? 194.371 211.175 183.421 1.00 52.54 296 GLN B O 1
ATOM 8257 N N . VAL B 1 297 ? 195.150 211.312 181.290 1.00 43.13 297 VAL B N 1
ATOM 8258 C CA . VAL B 1 297 ? 196.234 210.322 181.462 1.00 45.77 297 VAL B CA 1
ATOM 8259 C C . VAL B 1 297 ? 197.195 210.873 182.513 1.00 41.79 297 VAL B C 1
ATOM 8260 O O . VAL B 1 297 ? 197.581 210.124 183.403 1.00 49.94 297 VAL B O 1
ATOM 8264 N N . LEU B 1 298 ? 197.501 212.160 182.466 1.00 47.21 298 LEU B N 1
ATOM 8265 C CA . LEU B 1 298 ? 198.452 212.775 183.414 1.00 47.33 298 LEU B CA 1
ATOM 8266 C C . LEU B 1 298 ? 197.867 212.734 184.821 1.00 48.75 298 LEU B C 1
ATOM 8267 O O . LEU B 1 298 ? 198.580 212.354 185.749 1.00 51.20 298 LEU B O 1
ATOM 8272 N N . LEU B 1 299 ? 196.585 213.041 184.917 1.00 46.05 299 LEU B N 1
ATOM 8273 C CA . LEU B 1 299 ? 195.781 212.934 186.142 1.00 41.38 299 LEU B CA 1
ATOM 8274 C C . LEU B 1 299 ? 195.757 211.513 186.675 1.00 42.61 299 LEU B C 1
ATOM 8275 O O . LEU B 1 299 ? 195.787 211.359 187.890 1.00 44.95 299 LEU B O 1
ATOM 8280 N N . GLY B 1 300 ? 195.747 210.516 185.822 1.00 39.24 300 GLY B N 1
ATOM 8281 C CA . GLY B 1 300 ? 195.908 209.147 186.312 1.00 40.43 300 GLY B CA 1
ATOM 8282 C C . GLY B 1 300 ? 197.282 208.972 186.913 1.00 48.37 300 GLY B C 1
ATOM 8283 O O . GLY B 1 300 ? 197.404 208.316 187.957 1.00 57.71 300 GLY B O 1
ATOM 8284 N N . GLY B 1 301 ? 198.307 209.483 186.246 1.00 45.44 301 GLY B N 1
ATOM 8285 C CA . GLY B 1 301 ? 199.672 209.414 186.777 1.00 44.79 301 GLY B CA 1
ATOM 8286 C C . GLY B 1 301 ? 199.769 210.145 188.095 1.00 46.14 301 GLY B C 1
ATOM 8287 O O . GLY B 1 301 ? 200.456 209.675 188.988 1.00 52.50 301 GLY B O 1
ATOM 8288 N N . PHE B 1 302 ? 199.119 211.289 188.193 1.00 41.64 302 PHE B N 1
ATOM 8289 C CA A PHE B 1 302 ? 199.092 212.116 189.416 0.50 44.84 302 PHE B CA 1
ATOM 8290 C CA B PHE B 1 302 ? 199.131 212.089 189.432 0.50 46.57 302 PHE B CA 1
ATOM 8291 C C . PHE B 1 302 ? 198.367 211.312 190.500 1.00 47.87 302 PHE B C 1
ATOM 8292 O O . PHE B 1 302 ? 198.859 211.200 191.630 1.00 49.01 302 PHE B O 1
ATOM 8307 N N . THR B 1 303 ? 197.205 210.792 190.153 1.00 43.51 303 THR B N 1
ATOM 8308 C CA . THR B 1 303 ? 196.435 209.937 191.058 1.00 41.19 303 THR B CA 1
ATOM 8309 C C . THR B 1 303 ? 197.343 208.788 191.473 1.00 38.29 303 THR B C 1
ATOM 8310 O O . THR B 1 303 ? 197.424 208.527 192.651 1.00 49.66 303 THR B O 1
ATOM 8314 N N . ALA B 1 304 ? 198.011 208.147 190.533 1.00 41.34 304 ALA B N 1
ATOM 8315 C CA . ALA B 1 304 ? 198.804 206.931 190.800 1.00 46.58 304 ALA B CA 1
ATOM 8316 C C . ALA B 1 304 ? 199.989 207.267 191.713 1.00 49.01 304 ALA B C 1
ATOM 8317 O O . ALA B 1 304 ? 200.438 206.393 192.451 1.00 59.63 304 ALA B O 1
ATOM 8319 N N . HIS B 1 305 ? 200.481 208.484 191.611 1.00 48.42 305 HIS B N 1
ATOM 8320 C CA . HIS B 1 305 ? 201.577 209.040 192.424 1.00 50.55 305 HIS B CA 1
ATOM 8321 C C . HIS B 1 305 ? 201.186 209.000 193.894 1.00 45.46 305 HIS B C 1
ATOM 8322 O O . HIS B 1 305 ? 201.974 208.596 194.727 1.00 51.81 305 HIS B O 1
ATOM 8329 N N . TYR B 1 306 ? 199.983 209.440 194.174 1.00 49.22 306 TYR B N 1
ATOM 8330 C CA . TYR B 1 306 ? 199.430 209.517 195.539 1.00 47.14 306 TYR B CA 1
ATOM 8331 C C . TYR B 1 306 ? 199.166 208.154 196.142 1.00 41.16 306 TYR B C 1
ATOM 8332 O O . TYR B 1 306 ? 199.197 208.050 197.360 1.00 56.67 306 TYR B O 1
ATOM 8341 N N . THR B 1 307 ? 199.018 207.142 195.323 1.00 42.40 307 THR B N 1
ATOM 8342 C CA . THR B 1 307 ? 198.786 205.774 195.793 1.00 46.36 307 THR B CA 1
ATOM 8343 C C . THR B 1 307 ? 200.124 205.197 196.229 1.00 48.04 307 THR B C 1
ATOM 8344 O O . THR B 1 307 ? 200.099 204.141 196.841 1.00 55.74 307 THR B O 1
ATOM 8348 N N . VAL B 1 308 ? 201.231 205.844 195.860 1.00 51.56 308 VAL B N 1
ATOM 8349 C CA . VAL B 1 308 ? 202.591 205.429 196.289 1.00 54.02 308 VAL B CA 1
ATOM 8350 C C . VAL B 1 308 ? 203.247 206.498 197.170 1.00 57.35 308 VAL B C 1
ATOM 8351 O O . VAL B 1 308 ? 204.259 206.153 197.801 1.00 72.22 308 VAL B O 1
ATOM 8355 N N . GLU B 1 309 ? 202.697 207.715 197.236 1.00 58.82 309 GLU B N 1
ATOM 8356 C CA . GLU B 1 309 ? 203.220 208.845 198.049 1.00 62.72 309 GLU B CA 1
ATOM 8357 C C . GLU B 1 309 ? 202.082 209.852 198.292 1.00 59.51 309 GLU B C 1
ATOM 8358 O O . GLU B 1 309 ? 202.036 210.881 197.611 1.00 69.73 309 GLU B O 1
ATOM 8364 N N . GLY B 1 310 ? 201.219 209.568 199.273 1.00 68.00 310 GLY B N 1
ATOM 8365 C CA . GLY B 1 310 ? 199.883 210.179 199.478 1.00 55.22 310 GLY B CA 1
ATOM 8366 C C . GLY B 1 310 ? 199.855 211.692 199.518 1.00 62.73 310 GLY B C 1
ATOM 8367 O O . GLY B 1 310 ? 198.703 212.242 199.489 1.00 53.31 310 GLY B O 1
ATOM 8368 N N . GLN B 1 311 ? 201.004 212.392 199.550 1.00 62.50 311 GLN B N 1
ATOM 8369 C CA . GLN B 1 311 ? 200.945 213.831 199.903 1.00 55.53 311 GLN B CA 1
ATOM 8370 C C . GLN B 1 311 ? 201.993 214.690 199.201 1.00 63.94 311 GLN B C 1
ATOM 8371 O O . GLN B 1 311 ? 201.608 215.756 198.668 1.00 68.42 311 GLN B O 1
ATOM 8377 N N . LYS B 1 312 ? 203.259 214.308 199.251 1.00 78.95 312 LYS B N 1
ATOM 8378 C CA . LYS B 1 312 ? 204.352 215.110 198.653 1.00 82.17 312 LYS B CA 1
ATOM 8379 C C . LYS B 1 312 ? 204.498 214.692 197.188 1.00 87.94 312 LYS B C 1
ATOM 8380 O O . LYS B 1 312 ? 203.847 213.716 196.783 1.00 92.99 312 LYS B O 1
ATOM 8386 N N . PHE B 1 313 ? 205.308 215.439 196.441 1.00 99.55 313 PHE B N 1
ATOM 8387 C CA . PHE B 1 313 ? 205.658 215.227 195.013 1.00 100.37 313 PHE B CA 1
ATOM 8388 C C . PHE B 1 313 ? 206.924 216.049 194.767 1.00 102.34 313 PHE B C 1
ATOM 8389 O O . PHE B 1 313 ? 206.805 217.245 194.459 1.00 115.05 313 PHE B O 1
ATOM 8397 N N . TYR B 1 314 ? 208.091 215.439 194.983 1.00 106.88 314 TYR B N 1
ATOM 8398 C CA . TYR B 1 314 ? 209.409 216.112 195.129 1.00 120.15 314 TYR B CA 1
ATOM 8399 C C . TYR B 1 314 ? 209.373 217.082 196.320 1.00 115.18 314 TYR B C 1
ATOM 8400 O O . TYR B 1 314 ? 209.954 218.183 196.230 1.00 120.15 314 TYR B O 1
ATOM 8409 N N . GLY B 1 315 ? 208.716 216.685 197.413 1.00 113.09 315 GLY B N 1
ATOM 8410 C CA . GLY B 1 315 ? 208.820 217.363 198.720 1.00 114.36 315 GLY B CA 1
ATOM 8411 C C . GLY B 1 315 ? 207.890 218.558 198.861 1.00 114.32 315 GLY B C 1
ATOM 8412 O O . GLY B 1 315 ? 207.783 219.066 199.999 1.00 121.91 315 GLY B O 1
ATOM 8413 N N . ILE B 1 316 ? 207.247 219.013 197.779 1.00 104.67 316 ILE B N 1
ATOM 8414 C CA . ILE B 1 316 ? 206.136 220.010 197.863 1.00 99.02 316 ILE B CA 1
ATOM 8415 C C . ILE B 1 316 ? 204.835 219.232 198.104 1.00 89.12 316 ILE B C 1
ATOM 8416 O O . ILE B 1 316 ? 204.566 218.276 197.361 1.00 84.52 316 ILE B O 1
ATOM 8421 N N . ASP B 1 317 ? 204.088 219.606 199.147 1.00 83.23 317 ASP B N 1
ATOM 8422 C CA . ASP B 1 317 ? 202.805 218.962 199.521 1.00 79.28 317 ASP B CA 1
ATOM 8423 C C . ASP B 1 317 ? 201.744 219.413 198.520 1.00 69.28 317 ASP B C 1
ATOM 8424 O O . ASP B 1 317 ? 200.977 220.358 198.825 1.00 67.88 317 ASP B O 1
ATOM 8429 N N . LEU B 1 318 ? 201.698 218.737 197.373 1.00 67.12 318 LEU B N 1
ATOM 8430 C CA . LEU B 1 318 ? 200.729 219.034 196.291 1.00 60.27 318 LEU B CA 1
ATOM 8431 C C . LEU B 1 318 ? 199.302 218.783 196.768 1.00 53.99 318 LEU B C 1
ATOM 8432 O O . LEU B 1 318 ? 198.381 219.415 196.206 1.00 56.32 318 LEU B O 1
ATOM 8437 N N . SER B 1 319 ? 199.114 217.932 197.773 1.00 49.96 319 SER B N 1
ATOM 8438 C CA . SER B 1 319 ? 197.781 217.507 198.262 1.00 52.14 319 SER B CA 1
ATOM 8439 C C . SER B 1 319 ? 196.973 218.657 198.837 1.00 50.93 319 SER B C 1
ATOM 8440 O O . SER B 1 319 ? 195.765 218.478 198.992 1.00 66.12 319 SER B O 1
ATOM 8443 N N . GLN B 1 320 ? 197.599 219.766 199.188 1.00 58.07 320 GLN B N 1
ATOM 8444 C CA . GLN B 1 320 ? 196.877 220.936 199.726 1.00 59.58 320 GLN B CA 1
ATOM 8445 C C . GLN B 1 320 ? 195.963 221.479 198.636 1.00 57.44 320 GLN B C 1
ATOM 8446 O O . GLN B 1 320 ? 194.878 221.991 198.966 1.00 68.39 320 GLN B O 1
ATOM 8452 N N . TRP B 1 321 ? 196.409 221.383 197.390 1.00 56.64 321 TRP B N 1
ATOM 8453 C CA . TRP B 1 321 ? 195.729 222.000 196.231 1.00 59.99 321 TRP B CA 1
ATOM 8454 C C . TRP B 1 321 ? 195.132 220.915 195.348 1.00 48.32 321 TRP B C 1
ATOM 8455 O O . TRP B 1 321 ? 193.934 221.019 195.007 1.00 47.02 321 TRP B O 1
ATOM 8466 N N . PHE B 1 322 ? 195.977 219.959 194.986 1.00 48.07 322 PHE B N 1
ATOM 8467 C CA . PHE B 1 322 ? 195.704 218.843 194.058 1.00 48.62 322 PHE B CA 1
ATOM 8468 C C . PHE B 1 322 ? 195.884 217.578 194.825 1.00 42.82 322 PHE B C 1
ATOM 8469 O O . PHE B 1 322 ? 196.819 216.834 194.558 1.00 45.02 322 PHE B O 1
ATOM 8477 N N . PRO B 1 323 ? 195.005 217.324 195.809 1.00 37.83 323 PRO B N 1
ATOM 8478 C CA . PRO B 1 323 ? 194.988 216.041 196.476 1.00 39.64 323 PRO B CA 1
ATOM 8479 C C . PRO B 1 323 ? 194.453 214.954 195.563 1.00 40.22 323 PRO B C 1
ATOM 8480 O O . PRO B 1 323 ? 193.695 215.241 194.680 1.00 42.33 323 PRO B O 1
ATOM 8484 N N . TYR B 1 324 ? 194.734 213.737 195.977 1.00 37.64 324 TYR B N 1
ATOM 8485 C CA . TYR B 1 324 ? 194.309 212.522 195.291 1.00 38.23 324 TYR B CA 1
ATOM 8486 C C . TYR B 1 324 ? 192.843 212.670 194.991 1.00 39.64 324 TYR B C 1
ATOM 8487 O O . TYR B 1 324 ? 192.407 212.291 193.895 1.00 45.81 324 TYR B O 1
ATOM 8496 N N . SER B 1 325 ? 192.111 213.240 195.912 1.00 37.36 325 SER B N 1
ATOM 8497 C CA . SER B 1 325 ? 190.653 213.224 195.773 1.00 39.20 325 SER B CA 1
ATOM 8498 C C . SER B 1 325 ? 190.329 214.050 194.542 1.00 39.09 325 SER B C 1
ATOM 8499 O O . SER B 1 325 ? 189.333 213.746 193.874 1.00 41.40 325 SER B O 1
ATOM 8502 N N . LEU B 1 326 ? 191.073 215.132 194.354 1.00 40.93 326 LEU B N 1
ATOM 8503 C CA . LEU B 1 326 ? 190.790 216.100 193.293 1.00 36.26 326 LEU B CA 1
ATOM 8504 C C . LEU B 1 326 ? 191.221 215.509 191.964 1.00 37.11 326 LEU B C 1
ATOM 8505 O O . LEU B 1 326 ? 190.477 215.595 191.013 1.00 42.06 326 LEU B O 1
ATOM 8510 N N . VAL B 1 327 ? 192.445 215.046 191.914 1.00 33.94 327 VAL B N 1
ATOM 8511 C CA . VAL B 1 327 ? 193.048 214.510 190.682 1.00 39.93 327 VAL B CA 1
ATOM 8512 C C . VAL B 1 327 ? 192.374 213.199 190.326 1.00 38.71 327 VAL B C 1
ATOM 8513 O O . VAL B 1 327 ? 192.425 212.831 189.167 1.00 46.22 327 VAL B O 1
ATOM 8517 N N . ARG B 1 328 ? 191.894 212.451 191.294 1.00 43.24 328 ARG B N 1
ATOM 8518 C CA . ARG B 1 328 ? 191.107 211.256 190.959 1.00 38.45 328 ARG B CA 1
ATOM 8519 C C . ARG B 1 328 ? 189.805 211.739 190.339 1.00 37.77 328 ARG B C 1
ATOM 8520 O O . ARG B 1 328 ? 189.407 211.227 189.354 1.00 39.02 328 ARG B O 1
ATOM 8528 N N . THR B 1 329 ? 189.168 212.722 190.937 1.00 35.27 329 THR B N 1
ATOM 8529 C CA . THR B 1 329 ? 187.918 213.229 190.390 1.00 36.45 329 THR B CA 1
ATOM 8530 C C . THR B 1 329 ? 188.151 213.591 188.930 1.00 39.30 329 THR B C 1
ATOM 8531 O O . THR B 1 329 ? 187.371 213.194 188.076 1.00 45.01 329 THR B O 1
ATOM 8535 N N . TRP B 1 330 ? 189.144 214.419 188.712 1.00 35.85 330 TRP B N 1
ATOM 8536 C CA . TRP B 1 330 ? 189.478 214.963 187.397 1.00 37.31 330 TRP B CA 1
ATOM 8537 C C . TRP B 1 330 ? 189.852 213.831 186.483 1.00 33.96 330 TRP B C 1
ATOM 8538 O O . TRP B 1 330 ? 189.417 213.836 185.352 1.00 43.50 330 TRP B O 1
ATOM 8549 N N . HIS B 1 331 ? 190.659 212.932 186.961 1.00 34.47 331 HIS B N 1
ATOM 8550 C CA . HIS B 1 331 ? 190.994 211.729 186.195 1.00 34.90 331 HIS B CA 1
ATOM 8551 C C . HIS B 1 331 ? 189.726 211.102 185.640 1.00 38.97 331 HIS B C 1
ATOM 8552 O O . HIS B 1 331 ? 189.658 210.823 184.412 1.00 39.83 331 HIS B O 1
ATOM 8559 N N . ILE B 1 332 ? 188.742 210.923 186.485 1.00 35.17 332 ILE B N 1
ATOM 8560 C CA . ILE B 1 332 ? 187.503 210.224 186.072 1.00 38.91 332 ILE B CA 1
ATOM 8561 C C . ILE B 1 332 ? 186.705 211.198 185.196 1.00 36.16 332 ILE B C 1
ATOM 8562 O O . ILE B 1 332 ? 186.358 210.866 184.081 1.00 38.30 332 ILE B O 1
ATOM 8567 N N . GLN B 1 333 ? 186.400 212.362 185.721 1.00 39.25 333 GLN B N 1
ATOM 8568 C CA . GLN B 1 333 ? 185.582 213.364 185.026 1.00 42.75 333 GLN B CA 1
ATOM 8569 C C . GLN B 1 333 ? 186.192 213.679 183.667 1.00 44.01 333 GLN B C 1
ATOM 8570 O O . GLN B 1 333 ? 185.450 213.730 182.696 1.00 51.57 333 GLN B O 1
ATOM 8576 N N . SER B 1 334 ? 187.498 213.784 183.577 1.00 44.48 334 SER B N 1
ATOM 8577 C CA . SER B 1 334 ? 188.141 214.073 182.293 1.00 42.15 334 SER B CA 1
ATOM 8578 C C . SER B 1 334 ? 187.924 212.891 181.355 1.00 47.71 334 SER B C 1
ATOM 8579 O O . SER B 1 334 ? 187.734 213.136 180.162 1.00 53.13 334 SER B O 1
ATOM 8582 N N . ALA B 1 335 ? 187.952 211.669 181.869 1.00 47.14 335 ALA B N 1
ATOM 8583 C CA . ALA B 1 335 ? 187.768 210.448 181.063 1.00 46.25 335 ALA B CA 1
ATOM 8584 C C . ALA B 1 335 ? 186.431 210.575 180.383 1.00 46.06 335 ALA B C 1
ATOM 8585 O O . ALA B 1 335 ? 186.369 210.389 179.188 1.00 54.66 335 ALA B O 1
ATOM 8587 N N . LEU B 1 336 ? 185.412 210.904 181.165 1.00 48.21 336 LEU B N 1
ATOM 8588 C CA . LEU B 1 336 ? 184.026 210.986 180.681 1.00 47.89 336 LEU B CA 1
ATOM 8589 C C . LEU B 1 336 ? 183.938 212.055 179.614 1.00 44.70 336 LEU B C 1
ATOM 8590 O O . LEU B 1 336 ? 183.247 211.836 178.642 1.00 53.34 336 LEU B O 1
ATOM 8595 N N . PHE B 1 337 ? 184.590 213.174 179.832 1.00 46.68 337 PHE B N 1
ATOM 8596 C CA . PHE B 1 337 ? 184.389 214.376 179.006 1.00 46.11 337 PHE B CA 1
ATOM 8597 C C . PHE B 1 337 ? 184.992 214.111 177.644 1.00 43.71 337 PHE B C 1
ATOM 8598 O O . PHE B 1 337 ? 184.326 214.353 176.625 1.00 50.31 337 PHE B O 1
ATOM 8606 N N . TRP B 1 338 ? 186.196 213.590 177.636 1.00 40.46 338 TRP B N 1
ATOM 8607 C CA . TRP B 1 338 ? 186.901 213.347 176.371 1.00 43.66 338 TRP B CA 1
ATOM 8608 C C . TRP B 1 338 ? 186.301 212.163 175.647 1.00 45.30 338 TRP B C 1
ATOM 8609 O O . TRP B 1 338 ? 186.371 212.153 174.418 1.00 53.01 338 TRP B O 1
ATOM 8620 N N . ILE B 1 339 ? 185.785 211.193 176.378 1.00 45.93 339 ILE B N 1
ATOM 8621 C CA . ILE B 1 339 ? 185.150 210.034 175.728 1.00 40.84 339 ILE B CA 1
ATOM 8622 C C . ILE B 1 339 ? 183.843 210.546 175.151 1.00 44.91 339 ILE B C 1
ATOM 8623 O O . ILE B 1 339 ? 183.662 210.426 173.938 1.00 52.17 339 ILE B O 1
ATOM 8628 N N . ALA B 1 340 ? 183.026 211.191 175.972 1.00 47.35 340 ALA B N 1
ATOM 8629 C CA . ALA B 1 340 ? 181.757 211.774 175.521 1.00 46.84 340 ALA B CA 1
ATOM 8630 C C . ALA B 1 340 ? 182.026 212.622 174.272 1.00 48.38 340 ALA B C 1
ATOM 8631 O O . ALA B 1 340 ? 181.342 212.401 173.286 1.00 60.45 340 ALA B O 1
ATOM 8633 N N . THR B 1 341 ? 183.068 213.442 174.282 1.00 48.12 341 THR B N 1
ATOM 8634 C CA . THR B 1 341 ? 183.366 214.440 173.231 1.00 54.59 341 THR B CA 1
ATOM 8635 C C . THR B 1 341 ? 183.722 213.716 171.944 1.00 55.65 341 THR B C 1
ATOM 8636 O O . THR B 1 341 ? 183.194 214.108 170.906 1.00 66.86 341 THR B O 1
ATOM 8640 N N . GLY B 1 342 ? 184.582 212.715 172.032 1.00 54.46 342 GLY B N 1
ATOM 8641 C CA . GLY B 1 342 ? 184.795 211.750 170.951 1.00 55.54 342 GLY B CA 1
ATOM 8642 C C . GLY B 1 342 ? 183.469 211.375 170.327 1.00 49.11 342 GLY B C 1
ATOM 8643 O O . GLY B 1 342 ? 183.329 211.519 169.115 1.00 53.63 342 GLY B O 1
ATOM 8644 N N . PHE B 1 343 ? 182.516 210.908 171.119 1.00 53.38 343 PHE B N 1
ATOM 8645 C CA . PHE B 1 343 ? 181.224 210.395 170.591 1.00 49.94 343 PHE B CA 1
ATOM 8646 C C . PHE B 1 343 ? 180.460 211.577 170.006 1.00 49.80 343 PHE B C 1
ATOM 8647 O O . PHE B 1 343 ? 180.038 211.505 168.867 1.00 60.38 343 PHE B O 1
ATOM 8655 N N . LEU B 1 344 ? 180.300 212.637 170.790 1.00 54.10 344 LEU B N 1
ATOM 8656 C CA . LEU B 1 344 ? 179.604 213.861 170.360 1.00 59.07 344 LEU B CA 1
ATOM 8657 C C . LEU B 1 344 ? 180.197 214.365 169.044 1.00 54.67 344 LEU B C 1
ATOM 8658 O O . LEU B 1 344 ? 179.433 214.865 168.226 1.00 65.14 344 LEU B O 1
ATOM 8663 N N . ALA B 1 345 ? 181.513 214.322 168.891 1.00 55.17 345 ALA B N 1
ATOM 8664 C CA . ALA B 1 345 ? 182.216 214.779 167.681 1.00 56.73 345 ALA B CA 1
ATOM 8665 C C . ALA B 1 345 ? 181.833 213.822 166.552 1.00 61.31 345 ALA B C 1
ATOM 8666 O O . ALA B 1 345 ? 181.307 214.288 165.528 1.00 67.75 345 ALA B O 1
ATOM 8668 N N . ALA B 1 346 ? 182.053 212.530 166.772 1.00 56.38 346 ALA B N 1
ATOM 8669 C CA . ALA B 1 346 ? 181.660 211.449 165.852 1.00 57.01 346 ALA B CA 1
ATOM 8670 C C . ALA B 1 346 ? 180.243 211.743 165.337 1.00 60.82 346 ALA B C 1
ATOM 8671 O O . ALA B 1 346 ? 180.067 211.821 164.115 1.00 64.93 346 ALA B O 1
ATOM 8673 N N . GLY B 1 347 ? 179.284 211.929 166.235 1.00 51.32 347 GLY B N 1
ATOM 8674 C CA . GLY B 1 347 ? 177.888 212.207 165.869 1.00 52.94 347 GLY B CA 1
ATOM 8675 C C . GLY B 1 347 ? 177.787 213.460 165.025 1.00 52.54 347 GLY B C 1
ATOM 8676 O O . GLY B 1 347 ? 177.045 213.462 164.053 1.00 63.64 347 GLY B O 1
ATOM 8677 N N . LEU B 1 348 ? 178.457 214.522 165.428 1.00 54.77 348 LEU B N 1
ATOM 8678 C CA . LEU B 1 348 ? 178.304 215.834 164.760 1.00 57.93 348 LEU B CA 1
ATOM 8679 C C . LEU B 1 348 ? 178.920 215.768 163.372 1.00 54.76 348 LEU B C 1
ATOM 8680 O O . LEU B 1 348 ? 178.468 216.510 162.518 1.00 64.37 348 LEU B O 1
ATOM 8685 N N . PHE B 1 349 ? 179.976 214.982 163.213 1.00 60.70 349 PHE B N 1
ATOM 8686 C CA . PHE B 1 349 ? 180.603 214.707 161.903 1.00 58.20 349 PHE B CA 1
ATOM 8687 C C . PHE B 1 349 ? 179.560 214.046 160.992 1.00 67.15 349 PHE B C 1
ATOM 8688 O O . PHE B 1 349 ? 179.428 214.466 159.830 1.00 66.53 349 PHE B O 1
ATOM 8696 N N . LEU B 1 350 ? 178.818 213.075 161.528 1.00 60.50 350 LEU B N 1
ATOM 8697 C CA . LEU B 1 350 ? 177.779 212.302 160.805 1.00 56.98 350 LEU B CA 1
ATOM 8698 C C . LEU B 1 350 ? 176.530 213.137 160.522 1.00 62.50 350 LEU B C 1
ATOM 8699 O O . LEU B 1 350 ? 175.942 212.932 159.454 1.00 67.95 350 LEU B O 1
ATOM 8704 N N . ALA B 1 351 ? 176.084 213.964 161.466 1.00 61.43 351 ALA B N 1
ATOM 8705 C CA . ALA B 1 351 ? 174.815 214.713 161.354 1.00 61.09 351 ALA B CA 1
ATOM 8706 C C . ALA B 1 351 ? 174.696 215.282 159.941 1.00 67.64 351 ALA B C 1
ATOM 8707 O O . ALA B 1 351 ? 173.735 214.957 159.255 1.00 71.25 351 ALA B O 1
ATOM 8709 N N . PRO B 1 352 ? 175.625 216.146 159.465 1.00 68.44 352 PRO B N 1
ATOM 8710 C CA . PRO B 1 352 ? 175.465 216.828 158.180 1.00 77.91 352 PRO B CA 1
ATOM 8711 C C . PRO B 1 352 ? 175.701 215.903 156.991 1.00 67.66 352 PRO B C 1
ATOM 8712 O O . PRO B 1 352 ? 175.236 216.175 155.927 1.00 88.42 352 PRO B O 1
ATOM 8716 N N . LEU B 1 353 ? 176.427 214.831 157.241 1.00 72.70 353 LEU B N 1
ATOM 8717 C CA . LEU B 1 353 ? 176.713 213.764 156.264 1.00 68.75 353 LEU B CA 1
ATOM 8718 C C . LEU B 1 353 ? 175.493 212.862 156.101 1.00 66.75 353 LEU B C 1
ATOM 8719 O O . LEU B 1 353 ? 175.419 212.149 155.093 1.00 82.82 353 LEU B O 1
ATOM 8724 N N . ILE B 1 354 ? 174.586 212.894 157.070 1.00 68.00 354 ILE B N 1
ATOM 8725 C CA . ILE B 1 354 ? 173.318 212.123 157.069 1.00 68.41 354 ILE B CA 1
ATOM 8726 C C . ILE B 1 354 ? 172.274 212.914 156.284 1.00 71.49 354 ILE B C 1
ATOM 8727 O O . ILE B 1 354 ? 171.562 212.267 155.489 1.00 87.86 354 ILE B O 1
ATOM 8732 N N . ASN B 1 355 ? 172.181 214.236 156.464 1.00 68.60 355 ASN B N 1
ATOM 8733 C CA . ASN B 1 355 ? 171.318 215.058 155.574 1.00 83.47 355 ASN B CA 1
ATOM 8734 C C . ASN B 1 355 ? 172.164 215.461 154.360 1.00 81.45 355 ASN B C 1
ATOM 8735 O O . ASN B 1 355 ? 172.339 216.659 154.110 1.00 78.70 355 ASN B O 1
ATOM 8740 N N . GLY B 1 356 ? 172.644 214.452 153.628 1.00 84.41 356 GLY B N 1
ATOM 8741 C CA . GLY B 1 356 ? 173.276 214.588 152.307 1.00 94.72 356 GLY B CA 1
ATOM 8742 C C . GLY B 1 356 ? 174.372 215.627 152.303 1.00 82.23 356 GLY B C 1
ATOM 8743 O O . GLY B 1 356 ? 174.311 216.546 151.466 1.00 95.23 356 GLY B O 1
ATOM 8744 N N . GLY B 1 357 ? 175.336 215.474 153.204 1.00 76.26 357 GLY B N 1
ATOM 8745 C CA . GLY B 1 357 ? 176.627 216.183 153.159 1.00 71.58 357 GLY B CA 1
ATOM 8746 C C . GLY B 1 357 ? 176.466 217.683 153.193 1.00 63.68 357 GLY B C 1
ATOM 8747 O O . GLY B 1 357 ? 177.373 218.370 152.670 1.00 74.02 357 GLY B O 1
ATOM 8748 N N . ARG B 1 358 ? 175.385 218.174 153.803 1.00 62.60 358 ARG B N 1
ATOM 8749 C CA . ARG B 1 358 ? 175.065 219.622 153.923 1.00 76.50 358 ARG B CA 1
ATOM 8750 C C . ARG B 1 358 ? 174.708 219.914 155.390 1.00 74.69 358 ARG B C 1
ATOM 8751 O O . ARG B 1 358 ? 174.132 219.029 156.055 1.00 57.76 358 ARG B O 1
ATOM 8759 N N . ASP B 1 359 ? 175.081 221.097 155.890 1.00 67.76 359 ASP B N 1
ATOM 8760 C CA . ASP B 1 359 ? 174.790 221.516 157.285 1.00 67.38 359 ASP B CA 1
ATOM 8761 C C . ASP B 1 359 ? 173.349 221.985 157.391 1.00 71.37 359 ASP B C 1
ATOM 8762 O O . ASP B 1 359 ? 172.923 222.841 156.616 1.00 78.16 359 ASP B O 1
ATOM 8767 N N . PRO B 1 360 ? 172.572 221.469 158.369 1.00 62.63 360 PRO B N 1
ATOM 8768 C CA . PRO B 1 360 ? 171.360 222.138 158.806 1.00 61.28 360 PRO B CA 1
ATOM 8769 C C . PRO B 1 360 ? 171.708 223.600 159.090 1.00 63.83 360 PRO B C 1
ATOM 8770 O O . PRO B 1 360 ? 172.867 223.882 159.350 1.00 72.33 360 PRO B O 1
ATOM 8774 N N . LYS B 1 361 ? 170.738 224.501 158.974 1.00 68.75 361 LYS B N 1
ATOM 8775 C CA . LYS B 1 361 ? 170.990 225.943 159.212 1.00 76.10 361 LYS B CA 1
ATOM 8776 C C . LYS B 1 361 ? 171.464 226.060 160.665 1.00 77.46 361 LYS B C 1
ATOM 8777 O O . LYS B 1 361 ? 170.827 225.437 161.538 1.00 75.95 361 LYS B O 1
ATOM 8783 N N . TYR B 1 362 ? 172.570 226.763 160.901 1.00 78.83 362 TYR B N 1
ATOM 8784 C CA . TYR B 1 362 ? 173.102 227.081 162.251 1.00 72.84 362 TYR B CA 1
ATOM 8785 C C . TYR B 1 362 ? 173.754 225.841 162.868 1.00 72.28 362 TYR B C 1
ATOM 8786 O O . TYR B 1 362 ? 173.759 225.744 164.110 1.00 93.97 362 TYR B O 1
ATOM 8795 N N . GLN B 1 363 ? 174.261 224.909 162.064 1.00 65.14 363 GLN B N 1
ATOM 8796 C CA . GLN B 1 363 ? 174.935 223.702 162.595 1.00 64.75 363 GLN B CA 1
ATOM 8797 C C . GLN B 1 363 ? 176.365 224.087 162.996 1.00 68.21 363 GLN B C 1
ATOM 8798 O O . GLN B 1 363 ? 176.814 223.602 164.046 1.00 82.75 363 GLN B O 1
ATOM 8804 N N . LYS B 1 364 ? 177.059 224.925 162.231 1.00 68.25 364 LYS B N 1
ATOM 8805 C CA . LYS B 1 364 ? 178.414 225.403 162.622 1.00 69.12 364 LYS B CA 1
ATOM 8806 C C . LYS B 1 364 ? 178.290 226.223 163.907 1.00 73.39 364 LYS B C 1
ATOM 8807 O O . LYS B 1 364 ? 179.137 226.042 164.801 1.00 81.26 364 LYS B O 1
ATOM 8813 N N . ALA B 1 365 ? 177.269 227.081 163.983 1.00 72.49 365 ALA B N 1
ATOM 8814 C CA . ALA B 1 365 ? 176.925 227.867 165.184 1.00 67.04 365 ALA B CA 1
ATOM 8815 C C . ALA B 1 365 ? 176.861 226.900 166.357 1.00 60.27 365 ALA B C 1
ATOM 8816 O O . ALA B 1 365 ? 177.656 227.039 167.285 1.00 73.36 365 ALA B O 1
ATOM 8818 N N . GLY B 1 366 ? 175.954 225.935 166.263 1.00 66.98 366 GLY B N 1
ATOM 8819 C CA . GLY B 1 366 ? 175.650 224.999 167.346 1.00 61.20 366 GLY B CA 1
ATOM 8820 C C . GLY B 1 366 ? 176.874 224.199 167.713 1.00 66.20 366 GLY B C 1
ATOM 8821 O O . GLY B 1 366 ? 177.093 223.963 168.903 1.00 77.81 366 GLY B O 1
ATOM 8822 N N . VAL B 1 367 ? 177.667 223.823 166.721 1.00 64.07 367 VAL B N 1
ATOM 8823 C CA . VAL B 1 367 ? 178.852 222.957 166.935 1.00 64.75 367 VAL B CA 1
ATOM 8824 C C . VAL B 1 367 ? 179.898 223.777 167.694 1.00 65.69 367 VAL B C 1
ATOM 8825 O O . VAL B 1 367 ? 180.642 223.183 168.475 1.00 67.82 367 VAL B O 1
ATOM 8829 N N . ASP B 1 368 ? 179.896 225.097 167.543 1.00 65.48 368 ASP B N 1
ATOM 8830 C CA . ASP B 1 368 ? 180.854 225.999 168.236 1.00 67.93 368 ASP B CA 1
ATOM 8831 C C . ASP B 1 368 ? 180.315 226.319 169.631 1.00 66.14 368 ASP B C 1
ATOM 8832 O O . ASP B 1 368 ? 181.077 226.160 170.591 1.00 67.24 368 ASP B O 1
ATOM 8837 N N . ILE B 1 369 ? 179.037 226.669 169.742 1.00 57.80 369 ILE B N 1
ATOM 8838 C CA . ILE B 1 369 ? 178.368 226.875 171.055 1.00 57.34 369 ILE B CA 1
ATOM 8839 C C . ILE B 1 369 ? 178.515 225.596 171.894 1.00 60.48 369 ILE B C 1
ATOM 8840 O O . ILE B 1 369 ? 178.946 225.696 173.041 1.00 62.80 369 ILE B O 1
ATOM 8845 N N . LEU B 1 370 ? 178.131 224.446 171.348 1.00 55.26 370 LEU B N 1
ATOM 8846 C CA . LEU B 1 370 ? 178.221 223.160 172.066 1.00 57.10 370 LEU B CA 1
ATOM 8847 C C . LEU B 1 370 ? 179.644 222.996 172.578 1.00 58.87 370 LEU B C 1
ATOM 8848 O O . LEU B 1 370 ? 179.820 222.504 173.702 1.00 69.02 370 LEU B O 1
ATOM 8853 N N . PHE B 1 371 ? 180.628 223.371 171.778 1.00 54.67 371 PHE B N 1
ATOM 8854 C CA . PHE B 1 371 ? 182.041 223.127 172.130 1.00 56.55 371 PHE B CA 1
ATOM 8855 C C . PHE B 1 371 ? 182.408 223.913 173.389 1.00 60.97 371 PHE B C 1
ATOM 8856 O O . PHE B 1 371 ? 182.962 223.330 174.332 1.00 64.94 371 PHE B O 1
ATOM 8864 N N . TRP B 1 372 ? 182.106 225.202 173.382 1.00 60.41 372 TRP B N 1
ATOM 8865 C CA . TRP B 1 372 ? 182.444 226.124 174.486 1.00 59.16 372 TRP B CA 1
ATOM 8866 C C . TRP B 1 372 ? 181.578 225.771 175.684 1.00 58.38 372 TRP B C 1
ATOM 8867 O O . TRP B 1 372 ? 182.106 225.816 176.799 1.00 64.35 372 TRP B O 1
ATOM 8878 N N . ALA B 1 373 ? 180.322 225.394 175.444 1.00 59.80 373 ALA B N 1
ATOM 8879 C CA . ALA B 1 373 ? 179.406 224.812 176.451 1.00 60.49 373 ALA B CA 1
ATOM 8880 C C . ALA B 1 373 ? 180.111 223.664 177.176 1.00 58.18 373 ALA B C 1
ATOM 8881 O O . ALA B 1 373 ? 180.057 223.647 178.404 1.00 71.09 373 ALA B O 1
ATOM 8883 N N . LEU B 1 374 ? 180.751 222.757 176.438 1.00 59.08 374 LEU B N 1
ATOM 8884 C CA . LEU B 1 374 ? 181.438 221.569 177.005 1.00 61.17 374 LEU B CA 1
ATOM 8885 C C . LEU B 1 374 ? 182.674 221.994 177.785 1.00 66.21 374 LEU B C 1
ATOM 8886 O O . LEU B 1 374 ? 182.888 221.440 178.884 1.00 72.56 374 LEU B O 1
ATOM 8891 N N . VAL B 1 375 ? 183.449 222.914 177.221 1.00 56.67 375 VAL B N 1
ATOM 8892 C CA . VAL B 1 375 ? 184.705 223.444 177.818 1.00 57.22 375 VAL B CA 1
ATOM 8893 C C . VAL B 1 375 ? 184.347 224.194 179.105 1.00 57.16 375 VAL B C 1
ATOM 8894 O O . VAL B 1 375 ? 185.045 224.022 180.097 1.00 75.13 375 VAL B O 1
ATOM 8898 N N . LEU B 1 376 ? 183.297 225.002 179.058 1.00 60.44 376 LEU B N 1
ATOM 8899 C CA . LEU B 1 376 ? 182.717 225.704 180.222 1.00 62.66 376 LEU B CA 1
ATOM 8900 C C . LEU B 1 376 ? 182.394 224.654 181.279 1.00 59.56 376 LEU B C 1
ATOM 8901 O O . LEU B 1 376 ? 182.900 224.752 182.397 1.00 61.81 376 LEU B O 1
ATOM 8906 N N . VAL B 1 377 ? 181.580 223.677 180.916 1.00 58.61 377 VAL B N 1
ATOM 8907 C CA . VAL B 1 377 ? 181.178 222.607 181.850 1.00 54.85 377 VAL B CA 1
ATOM 8908 C C . VAL B 1 377 ? 182.444 221.936 182.392 1.00 50.86 377 VAL B C 1
ATOM 8909 O O . VAL B 1 377 ? 182.491 221.685 183.597 1.00 59.29 377 VAL B O 1
ATOM 8913 N N . VAL B 1 378 ? 183.437 221.684 181.562 1.00 50.66 378 VAL B N 1
ATOM 8914 C CA . VAL B 1 378 ? 184.681 220.989 182.000 1.00 57.44 378 VAL B CA 1
ATOM 8915 C C . VAL B 1 378 ? 185.461 221.888 182.958 1.00 57.43 378 VAL B C 1
ATOM 8916 O O . VAL B 1 378 ? 185.914 221.391 183.989 1.00 67.49 378 VAL B O 1
ATOM 8920 N N . VAL B 1 379 ? 185.648 223.151 182.605 1.00 61.16 379 VAL B N 1
ATOM 8921 C CA . VAL B 1 379 ? 186.500 224.081 183.388 1.00 62.53 379 VAL B CA 1
ATOM 8922 C C . VAL B 1 379 ? 185.752 224.406 184.678 1.00 57.06 379 VAL B C 1
ATOM 8923 O O . VAL B 1 379 ? 186.380 224.399 185.745 1.00 54.95 379 VAL B O 1
ATOM 8927 N N . GLY B 1 380 ? 184.478 224.724 184.557 1.00 54.38 380 GLY B N 1
ATOM 8928 C CA . GLY B 1 380 ? 183.639 225.106 185.696 1.00 59.80 380 GLY B CA 1
ATOM 8929 C C . GLY B 1 380 ? 183.617 223.969 186.692 1.00 57.62 380 GLY B C 1
ATOM 8930 O O . GLY B 1 380 ? 183.950 224.188 187.859 1.00 73.54 380 GLY B O 1
ATOM 8931 N N . SER B 1 381 ? 183.280 222.784 186.212 1.00 47.29 381 SER B N 1
ATOM 8932 C CA . SER B 1 381 ? 183.139 221.572 187.030 1.00 48.28 381 SER B CA 1
ATOM 8933 C C . SER B 1 381 ? 184.471 221.316 187.717 1.00 45.33 381 SER B C 1
ATOM 8934 O O . SER B 1 381 ? 184.475 221.094 188.929 1.00 58.54 381 SER B O 1
ATOM 8937 N N . PHE B 1 382 ? 185.544 221.375 186.953 1.00 43.28 382 PHE B N 1
ATOM 8938 C CA . PHE B 1 382 ? 186.897 221.117 187.459 1.00 42.16 382 PHE B CA 1
ATOM 8939 C C . PHE B 1 382 ? 187.241 222.129 188.528 1.00 51.33 382 PHE B C 1
ATOM 8940 O O . PHE B 1 382 ? 187.783 221.692 189.554 1.00 58.66 382 PHE B O 1
ATOM 8948 N N . ALA B 1 383 ? 186.897 223.392 188.306 1.00 48.65 383 ALA B N 1
ATOM 8949 C CA . ALA B 1 383 ? 187.164 224.484 189.247 1.00 49.83 383 ALA B CA 1
ATOM 8950 C C . ALA B 1 383 ? 186.337 224.169 190.472 1.00 49.18 383 ALA B C 1
ATOM 8951 O O . ALA B 1 383 ? 186.891 224.180 191.572 1.00 59.69 383 ALA B O 1
ATOM 8953 N N . GLY B 1 384 ? 185.058 223.903 190.247 1.00 46.11 384 GLY B N 1
ATOM 8954 C CA . GLY B 1 384 ? 184.091 223.505 191.287 1.00 45.41 384 GLY B CA 1
ATOM 8955 C C . GLY B 1 384 ? 184.683 222.428 192.164 1.00 46.43 384 GLY B C 1
ATOM 8956 O O . GLY B 1 384 ? 184.657 222.598 193.369 1.00 52.01 384 GLY B O 1
ATOM 8957 N N . ASN B 1 385 ? 185.217 221.367 191.564 1.00 43.58 385 ASN B N 1
ATOM 8958 C CA . ASN B 1 385 ? 185.770 220.220 192.314 1.00 49.18 385 ASN B CA 1
ATOM 8959 C C . ASN B 1 385 ? 186.969 220.702 193.123 1.00 51.95 385 ASN B C 1
ATOM 8960 O O . ASN B 1 385 ? 187.075 220.323 194.285 1.00 50.13 385 ASN B O 1
ATOM 8965 N N . TYR B 1 386 ? 187.856 221.466 192.502 1.00 51.04 386 TYR B N 1
ATOM 8966 C CA . TYR B 1 386 ? 189.046 222.013 193.186 1.00 52.67 386 TYR B CA 1
ATOM 8967 C C . TYR B 1 386 ? 188.599 222.714 194.478 1.00 53.51 386 TYR B C 1
ATOM 8968 O O . TYR B 1 386 ? 189.104 222.409 195.564 1.00 59.67 386 TYR B O 1
ATOM 8977 N N . LEU B 1 387 ? 187.634 223.597 194.322 1.00 46.32 387 LEU B N 1
ATOM 8978 C CA . LEU B 1 387 ? 187.091 224.470 195.359 1.00 46.26 387 LEU B CA 1
ATOM 8979 C C . LEU B 1 387 ? 186.348 223.658 196.410 1.00 54.06 387 LEU B C 1
ATOM 8980 O O . LEU B 1 387 ? 186.399 224.020 197.598 1.00 52.57 387 LEU B O 1
ATOM 8985 N N . ALA B 1 388 ? 185.618 222.646 195.978 1.00 53.64 388 ALA B N 1
ATOM 8986 C CA . ALA B 1 388 ? 184.971 221.685 196.881 1.00 45.55 388 ALA B CA 1
ATOM 8987 C C . ALA B 1 388 ? 186.052 221.028 197.736 1.00 41.89 388 ALA B C 1
ATOM 8988 O O . ALA B 1 388 ? 186.008 221.164 198.944 1.00 40.14 388 ALA B O 1
ATOM 8990 N N . ILE B 1 389 ? 187.046 220.434 197.098 1.00 45.64 389 ILE B N 1
ATOM 8991 C CA . ILE B 1 389 ? 188.079 219.598 197.757 1.00 47.88 389 ILE B CA 1
ATOM 8992 C C . ILE B 1 389 ? 188.971 220.482 198.626 1.00 51.74 389 ILE B C 1
ATOM 8993 O O . ILE B 1 389 ? 189.472 219.973 199.617 1.00 59.97 389 ILE B O 1
ATOM 8998 N N . ALA B 1 390 ? 189.237 221.714 198.203 1.00 63.69 390 ALA B N 1
ATOM 8999 C CA . ALA B 1 390 ? 190.003 222.736 198.953 1.00 61.01 390 ALA B CA 1
ATOM 9000 C C . ALA B 1 390 ? 189.204 223.175 200.189 1.00 58.83 390 ALA B C 1
ATOM 9001 O O . ALA B 1 390 ? 189.810 223.712 201.116 1.00 78.09 390 ALA B O 1
ATOM 9003 N N . GLN B 1 391 ? 187.890 222.976 200.155 1.00 59.29 391 GLN B N 1
ATOM 9004 C CA . GLN B 1 391 ? 186.904 223.263 201.224 1.00 58.56 391 GLN B CA 1
ATOM 9005 C C . GLN B 1 391 ? 186.721 224.782 201.318 1.00 66.44 391 GLN B C 1
ATOM 9006 O O . GLN B 1 391 ? 186.395 225.290 202.411 1.00 82.13 391 GLN B O 1
ATOM 9012 N N . ILE B 1 392 ? 186.870 225.458 200.180 1.00 67.53 392 ILE B N 1
ATOM 9013 C CA . ILE B 1 392 ? 186.581 226.905 199.957 1.00 64.60 392 ILE B CA 1
ATOM 9014 C C . ILE B 1 392 ? 185.082 227.024 199.704 1.00 67.39 392 ILE B C 1
ATOM 9015 O O . ILE B 1 392 ? 184.424 227.890 200.315 1.00 82.57 392 ILE B O 1
ATOM 9020 N N . MET B 1 393 ? 184.610 226.183 198.790 1.00 68.60 393 MET B N 1
ATOM 9021 C CA . MET B 1 393 ? 183.196 226.007 198.405 1.00 63.19 393 MET B CA 1
ATOM 9022 C C . MET B 1 393 ? 182.321 226.007 199.653 1.00 74.81 393 MET B C 1
ATOM 9023 O O . MET B 1 393 ? 182.432 225.121 200.501 1.00 68.96 393 MET B O 1
ATOM 9028 N N . PRO B 1 394 ? 181.408 226.988 199.803 1.00 67.27 394 PRO B N 1
ATOM 9029 C CA . PRO B 1 394 ? 180.385 226.915 200.837 1.00 69.35 394 PRO B CA 1
ATOM 9030 C C . PRO B 1 394 ? 179.704 225.548 200.815 1.00 68.19 394 PRO B C 1
ATOM 9031 O O . PRO B 1 394 ? 179.243 225.118 199.765 1.00 69.95 394 PRO B O 1
ATOM 9035 N N . PRO B 1 395 ? 179.604 224.820 201.951 1.00 77.56 395 PRO B N 1
ATOM 9036 C CA . PRO B 1 395 ? 178.967 223.498 201.970 1.00 71.07 395 PRO B CA 1
ATOM 9037 C C . PRO B 1 395 ? 177.613 223.413 201.252 1.00 66.04 395 PRO B C 1
ATOM 9038 O O . PRO B 1 395 ? 177.269 222.356 200.757 1.00 74.89 395 PRO B O 1
ATOM 9042 N N . ASP B 1 396 ? 176.881 224.526 201.239 1.00 62.72 396 ASP B N 1
ATOM 9043 C CA . ASP B 1 396 ? 175.482 224.603 200.767 1.00 63.39 396 ASP B CA 1
ATOM 9044 C C . ASP B 1 396 ? 175.473 224.908 199.272 1.00 60.91 396 ASP B C 1
ATOM 9045 O O . ASP B 1 396 ? 174.382 224.890 198.686 1.00 74.96 396 ASP B O 1
ATOM 9050 N N . LEU B 1 397 ? 176.641 225.200 198.700 1.00 62.61 397 LEU B N 1
ATOM 9051 C CA . LEU B 1 397 ? 176.867 225.303 197.239 1.00 57.50 397 LEU B CA 1
ATOM 9052 C C . LEU B 1 397 ? 177.540 224.039 196.740 1.00 53.16 397 LEU B C 1
ATOM 9053 O O . LEU B 1 397 ? 177.637 223.895 195.523 1.00 56.65 397 LEU B O 1
ATOM 9058 N N . ASN B 1 398 ? 178.023 223.181 197.635 1.00 52.25 398 ASN B N 1
ATOM 9059 C CA . ASN B 1 398 ? 179.008 222.161 197.226 1.00 51.18 398 ASN B CA 1
ATOM 9060 C C . ASN B 1 398 ? 178.403 221.287 196.133 1.00 45.45 398 ASN B C 1
ATOM 9061 O O . ASN B 1 398 ? 179.110 220.965 195.190 1.00 58.76 398 ASN B O 1
ATOM 9066 N N . PHE B 1 399 ? 177.144 220.941 196.252 1.00 47.82 399 PHE B N 1
ATOM 9067 C CA . PHE B 1 399 ? 176.527 219.890 195.417 1.00 55.47 399 PHE B CA 1
ATOM 9068 C C . PHE B 1 399 ? 176.171 220.497 194.062 1.00 54.82 399 PHE B C 1
ATOM 9069 O O . PHE B 1 399 ? 176.143 219.776 193.067 1.00 60.86 399 PHE B O 1
ATOM 9077 N N . TRP B 1 400 ? 175.957 221.802 194.033 1.00 59.53 400 TRP B N 1
ATOM 9078 C CA . TRP B 1 400 ? 175.646 222.566 192.800 1.00 55.83 400 TRP B CA 1
ATOM 9079 C C . TRP B 1 400 ? 176.910 222.907 192.032 1.00 53.42 400 TRP B C 1
ATOM 9080 O O . TRP B 1 400 ? 176.954 222.660 190.815 1.00 58.49 400 TRP B O 1
ATOM 9091 N N . LEU B 1 401 ? 177.901 223.404 192.738 1.00 47.21 401 LEU B N 1
ATOM 9092 C CA . LEU B 1 401 ? 179.069 224.028 192.122 1.00 46.54 401 LEU B CA 1
ATOM 9093 C C . LEU B 1 401 ? 180.299 223.216 192.379 1.00 48.20 401 LEU B C 1
ATOM 9094 O O . LEU B 1 401 ? 181.280 223.495 191.714 1.00 53.16 401 LEU B O 1
ATOM 9099 N N . GLY B 1 402 ? 180.265 222.319 193.357 1.00 47.59 402 GLY B N 1
ATOM 9100 C CA . GLY B 1 402 ? 181.502 221.793 193.926 1.00 54.94 402 GLY B CA 1
ATOM 9101 C C . GLY B 1 402 ? 181.786 220.406 193.425 1.00 49.29 402 GLY B C 1
ATOM 9102 O O . GLY B 1 402 ? 182.461 220.256 192.421 1.00 64.19 402 GLY B O 1
ATOM 9103 N N . HIS B 1 403 ? 181.384 219.438 194.211 1.00 44.87 403 HIS B N 1
ATOM 9104 C CA . HIS B 1 403 ? 181.713 218.012 194.054 1.00 42.01 403 HIS B CA 1
ATOM 9105 C C . HIS B 1 403 ? 180.518 217.295 194.600 1.00 42.46 403 HIS B C 1
ATOM 9106 O O . HIS B 1 403 ? 180.203 217.506 195.784 1.00 55.99 403 HIS B O 1
ATOM 9113 N N . GLN B 1 404 ? 179.792 216.610 193.750 1.00 46.72 404 GLN B N 1
ATOM 9114 C CA . GLN B 1 404 ? 178.651 215.814 194.209 1.00 45.20 404 GLN B CA 1
ATOM 9115 C C . GLN B 1 404 ? 179.141 214.670 195.093 1.00 38.94 404 GLN B C 1
ATOM 9116 O O . GLN B 1 404 ? 178.308 214.049 195.714 1.00 51.30 404 GLN B O 1
ATOM 9122 N N . GLY B 1 405 ? 180.427 214.394 195.098 1.00 36.79 405 GLY B N 1
ATOM 9123 C CA . GLY B 1 405 ? 181.009 213.278 195.839 1.00 41.95 405 GLY B CA 1
ATOM 9124 C C . GLY B 1 405 ? 180.595 211.930 195.296 1.00 37.26 405 GLY B C 1
ATOM 9125 O O . GLY B 1 405 ? 181.085 210.941 195.807 1.00 47.93 405 GLY B O 1
ATOM 9126 N N . TYR B 1 406 ? 179.831 211.870 194.222 1.00 40.17 406 TYR B N 1
ATOM 9127 C CA . TYR B 1 406 ? 179.461 210.584 193.603 1.00 42.28 406 TYR B CA 1
ATOM 9128 C C . TYR B 1 406 ? 180.309 210.373 192.372 1.00 40.91 406 TYR B C 1
ATOM 9129 O O . TYR B 1 406 ? 180.454 211.255 191.533 1.00 44.35 406 TYR B O 1
ATOM 9138 N N . GLU B 1 407 ? 180.914 209.216 192.322 1.00 40.50 407 GLU B N 1
ATOM 9139 C CA . GLU B 1 407 ? 181.909 208.892 191.287 1.00 41.80 407 GLU B CA 1
ATOM 9140 C C . GLU B 1 407 ? 181.211 209.010 189.920 1.00 41.21 407 GLU B C 1
ATOM 9141 O O . GLU B 1 407 ? 180.027 208.618 189.806 1.00 40.34 407 GLU B O 1
ATOM 9147 N N . TYR B 1 408 ? 181.871 209.610 188.936 1.00 44.41 408 TYR B N 1
ATOM 9148 C CA . TYR B 1 408 ? 181.385 209.710 187.533 1.00 41.66 408 TYR B CA 1
ATOM 9149 C C . TYR B 1 408 ? 180.279 210.731 187.396 1.00 38.23 408 TYR B C 1
ATOM 9150 O O . TYR B 1 408 ? 179.902 211.012 186.260 1.00 53.66 408 TYR B O 1
ATOM 9159 N N . VAL B 1 409 ? 179.768 211.258 188.491 1.00 41.34 409 VAL B N 1
ATOM 9160 C CA . VAL B 1 409 ? 178.799 212.380 188.428 1.00 46.81 409 VAL B CA 1
ATOM 9161 C C . VAL B 1 409 ? 179.247 213.405 189.461 1.00 41.70 409 VAL B C 1
ATOM 9162 O O . VAL B 1 409 ? 178.409 214.022 190.099 1.00 52.29 409 VAL B O 1
ATOM 9166 N N . ASP B 1 410 ? 180.547 213.505 189.608 1.00 38.74 410 ASP B N 1
ATOM 9167 C CA . ASP B 1 410 ? 181.237 214.270 190.661 1.00 48.27 410 ASP B CA 1
ATOM 9168 C C . ASP B 1 410 ? 180.953 215.747 190.410 1.00 48.87 410 ASP B C 1
ATOM 9169 O O . ASP B 1 410 ? 180.917 216.521 191.358 1.00 59.12 410 ASP B O 1
ATOM 9174 N N . LEU B 1 411 ? 180.874 216.117 189.139 1.00 53.23 411 LEU B N 1
ATOM 9175 C CA . LEU B 1 411 ? 180.706 217.524 188.754 1.00 54.32 411 LEU B CA 1
ATOM 9176 C C . LEU B 1 411 ? 179.498 218.045 189.505 1.00 49.80 411 LEU B C 1
ATOM 9177 O O . LEU B 1 411 ? 178.523 217.286 189.679 1.00 55.28 411 LEU B O 1
ATOM 9182 N N . GLY B 1 412 ? 179.603 219.278 189.983 1.00 47.78 412 GLY B N 1
ATOM 9183 C CA . GLY B 1 412 ? 178.499 219.958 190.666 1.00 43.05 412 GLY B CA 1
ATOM 9184 C C . GLY B 1 412 ? 177.244 219.800 189.869 1.00 40.60 412 GLY B C 1
ATOM 9185 O O . GLY B 1 412 ? 177.338 219.585 188.685 1.00 49.69 412 GLY B O 1
ATOM 9186 N N . ARG B 1 413 ? 176.102 219.903 190.527 1.00 44.55 413 ARG B N 1
ATOM 9187 C CA . ARG B 1 413 ? 174.798 219.706 189.891 1.00 45.20 413 ARG B CA 1
ATOM 9188 C C . ARG B 1 413 ? 174.658 220.724 188.777 1.00 48.44 413 ARG B C 1
ATOM 9189 O O . ARG B 1 413 ? 174.170 220.335 187.746 1.00 56.48 413 ARG B O 1
ATOM 9197 N N . LEU B 1 414 ? 175.134 221.950 188.967 1.00 51.96 414 LEU B N 1
ATOM 9198 C CA . LEU B 1 414 ? 174.988 223.010 187.948 1.00 53.53 414 LEU B CA 1
ATOM 9199 C C . LEU B 1 414 ? 175.644 222.531 186.653 1.00 52.50 414 LEU B C 1
ATOM 9200 O O . LEU B 1 414 ? 175.011 222.595 185.596 1.00 61.61 414 LEU B O 1
ATOM 9205 N N . TRP B 1 415 ? 176.887 222.091 186.764 1.00 50.49 415 TRP B N 1
ATOM 9206 C CA . TRP B 1 415 ? 177.754 221.638 185.648 1.00 52.98 415 TRP B CA 1
ATOM 9207 C C . TRP B 1 415 ? 177.137 220.411 185.003 1.00 52.25 415 TRP B C 1
ATOM 9208 O O . TRP B 1 415 ? 177.289 220.242 183.796 1.00 59.26 415 TRP B O 1
ATOM 9219 N N . GLN B 1 416 ? 176.468 219.611 185.816 1.00 51.40 416 GLN B N 1
ATOM 9220 C CA . GLN B 1 416 ? 175.798 218.373 185.402 1.00 55.29 416 GLN B CA 1
ATOM 9221 C C . GLN B 1 416 ? 174.592 218.746 184.541 1.00 51.81 416 GLN B C 1
ATOM 9222 O O . GLN B 1 416 ? 174.304 218.031 183.575 1.00 54.97 416 GLN B O 1
ATOM 9228 N N . ILE B 1 417 ? 173.927 219.822 184.903 1.00 51.06 417 ILE B N 1
ATOM 9229 C CA . ILE B 1 417 ? 172.804 220.419 184.137 1.00 62.66 417 ILE B CA 1
ATOM 9230 C C . ILE B 1 417 ? 173.389 221.036 182.877 1.00 58.57 417 ILE B C 1
ATOM 9231 O O . ILE B 1 417 ? 172.787 220.873 181.821 1.00 72.19 417 ILE B O 1
ATOM 9236 N N . GLY B 1 418 ? 174.499 221.752 183.024 1.00 60.85 418 GLY B N 1
ATOM 9237 C CA . GLY B 1 418 ? 175.287 222.257 181.893 1.00 61.29 418 GLY B CA 1
ATOM 9238 C C . GLY B 1 418 ? 175.600 221.123 180.947 1.00 55.28 418 GLY B C 1
ATOM 9239 O O . GLY B 1 418 ? 175.365 221.279 179.754 1.00 67.06 418 GLY B O 1
ATOM 9240 N N . LYS B 1 419 ? 176.108 220.017 181.479 1.00 52.50 419 LYS B N 1
ATOM 9241 C CA . LYS B 1 419 ? 176.554 218.863 180.673 1.00 57.07 419 LYS B CA 1
ATOM 9242 C C . LYS B 1 419 ? 175.330 218.303 179.972 1.00 58.11 419 LYS B C 1
ATOM 9243 O O . LYS B 1 419 ? 175.451 217.912 178.818 1.00 64.81 419 LYS B O 1
ATOM 9249 N N . PHE B 1 420 ? 174.197 218.299 180.661 1.00 58.79 420 PHE B N 1
ATOM 9250 C CA . PHE B 1 420 ? 172.930 217.724 180.165 1.00 60.15 420 PHE B CA 1
ATOM 9251 C C . PHE B 1 420 ? 172.396 218.591 179.031 1.00 58.07 420 PHE B C 1
ATOM 9252 O O . PHE B 1 420 ? 171.959 218.031 178.028 1.00 58.54 420 PHE B O 1
ATOM 9260 N N . ALA B 1 421 ? 172.345 219.898 179.271 1.00 59.01 421 ALA B N 1
ATOM 9261 C CA . ALA B 1 421 ? 171.958 220.945 178.308 1.00 58.59 421 ALA B CA 1
ATOM 9262 C C . ALA B 1 421 ? 172.846 220.820 177.070 1.00 68.27 421 ALA B C 1
ATOM 9263 O O . ALA B 1 421 ? 172.299 220.759 175.964 1.00 80.48 421 ALA B O 1
ATOM 9265 N N . GLY B 1 422 ? 174.159 220.738 177.278 1.00 68.97 422 GLY B N 1
ATOM 9266 C CA . GLY B 1 422 ? 175.161 220.438 176.242 1.00 66.14 422 GLY B CA 1
ATOM 9267 C C . GLY B 1 422 ? 174.749 219.240 175.412 1.00 64.21 422 GLY B C 1
ATOM 9268 O O . GLY B 1 422 ? 174.662 219.362 174.186 1.00 71.73 422 GLY B O 1
ATOM 9269 N N . ILE B 1 423 ? 174.489 218.124 176.069 1.00 60.77 423 ILE B N 1
ATOM 9270 C CA . ILE B 1 423 ? 174.204 216.823 175.413 1.00 62.90 423 ILE B CA 1
ATOM 9271 C C . ILE B 1 423 ? 172.829 216.896 174.759 1.00 61.66 423 ILE B C 1
ATOM 9272 O O . ILE B 1 423 ? 172.637 216.241 173.725 1.00 67.09 423 ILE B O 1
ATOM 9277 N N . CYS B 1 424 ? 171.899 217.617 175.372 1.00 59.66 424 CYS B N 1
ATOM 9278 C CA . CYS B 1 424 ? 170.568 217.886 174.792 1.00 60.69 424 CYS B CA 1
ATOM 9279 C C . CYS B 1 424 ? 170.773 218.735 173.543 1.00 60.09 424 CYS B C 1
ATOM 9280 O O . CYS B 1 424 ? 170.267 218.351 172.498 1.00 63.13 424 CYS B O 1
ATOM 9283 N N . PHE B 1 425 ? 171.539 219.816 173.650 1.00 60.02 425 PHE B N 1
ATOM 9284 C CA . PHE B 1 425 ? 171.878 220.685 172.503 1.00 61.13 425 PHE B CA 1
ATOM 9285 C C . PHE B 1 425 ? 172.496 219.856 171.376 1.00 63.80 425 PHE B C 1
ATOM 9286 O O . PHE B 1 425 ? 172.177 220.070 170.212 1.00 71.17 425 PHE B O 1
ATOM 9294 N N . TRP B 1 426 ? 173.360 218.922 171.732 1.00 55.35 426 TRP B N 1
ATOM 9295 C CA . TRP B 1 426 ? 173.981 217.999 170.770 1.00 55.34 426 TRP B CA 1
ATOM 9296 C C . TRP B 1 426 ? 172.916 217.093 170.167 1.00 61.46 426 TRP B C 1
ATOM 9297 O O . TRP B 1 426 ? 173.034 216.797 168.985 1.00 70.21 426 TRP B O 1
ATOM 9308 N N . LEU B 1 427 ? 171.965 216.630 170.976 1.00 72.22 427 LEU B N 1
ATOM 9309 C CA . LEU B 1 427 ? 170.751 215.913 170.506 1.00 70.27 427 LEU B CA 1
ATOM 9310 C C . LEU B 1 427 ? 170.120 216.765 169.400 1.00 62.87 427 LEU B C 1
ATOM 9311 O O . LEU B 1 427 ? 169.956 216.242 168.305 1.00 68.76 427 LEU B O 1
ATOM 9316 N N . VAL B 1 428 ? 169.904 218.057 169.637 1.00 58.88 428 VAL B N 1
ATOM 9317 C CA . VAL B 1 428 ? 169.285 218.970 168.631 1.00 60.41 428 VAL B CA 1
ATOM 9318 C C . VAL B 1 428 ? 170.158 219.028 167.375 1.00 63.47 428 VAL B C 1
ATOM 9319 O O . VAL B 1 428 ? 169.604 218.857 166.297 1.00 72.85 428 VAL B O 1
ATOM 9323 N N . LEU B 1 429 ? 171.468 219.222 167.502 1.00 62.60 429 LEU B N 1
ATOM 9324 C CA . LEU B 1 429 ? 172.376 219.337 166.330 1.00 59.60 429 LEU B CA 1
ATOM 9325 C C . LEU B 1 429 ? 172.402 218.039 165.542 1.00 57.88 429 LEU B C 1
ATOM 9326 O O . LEU B 1 429 ? 172.550 218.103 164.317 1.00 63.16 429 LEU B O 1
ATOM 9331 N N . MET B 1 430 ? 172.306 216.919 166.234 1.00 55.69 430 MET B N 1
ATOM 9332 C CA . MET B 1 430 ? 172.277 215.611 165.578 1.00 59.28 430 MET B CA 1
ATOM 9333 C C . MET B 1 430 ? 170.992 215.530 164.769 1.00 55.72 430 MET B C 1
ATOM 9334 O O . MET B 1 430 ? 171.089 215.298 163.567 1.00 66.94 430 MET B O 1
ATOM 9339 N N . LEU B 1 431 ? 169.867 215.721 165.449 1.00 56.26 431 LEU B N 1
ATOM 9340 C CA . LEU B 1 431 ? 168.490 215.626 164.916 1.00 57.69 431 LEU B CA 1
ATOM 9341 C C . LEU B 1 431 ? 168.283 216.681 163.840 1.00 54.40 431 LEU B C 1
ATOM 9342 O O . LEU B 1 431 ? 167.458 216.459 162.965 1.00 71.20 431 LEU B O 1
ATOM 9347 N N . ARG B 1 432 ? 169.031 217.762 163.883 1.00 56.65 432 ARG B N 1
ATOM 9348 C CA . ARG B 1 432 ? 169.026 218.742 162.784 1.00 57.85 432 ARG B CA 1
ATOM 9349 C C . ARG B 1 432 ? 169.497 218.064 161.499 1.00 65.57 432 ARG B C 1
ATOM 9350 O O . ARG B 1 432 ? 168.928 218.382 160.436 1.00 80.98 432 ARG B O 1
ATOM 9358 N N . GLY B 1 433 ? 170.447 217.143 161.599 1.00 64.60 433 GLY B N 1
ATOM 9359 C CA . GLY B 1 433 ? 171.021 216.420 160.457 1.00 66.42 433 GLY B CA 1
ATOM 9360 C C . GLY B 1 433 ? 170.317 215.110 160.177 1.00 67.11 433 GLY B C 1
ATOM 9361 O O . GLY B 1 433 ? 170.488 214.590 159.069 1.00 86.71 433 GLY B O 1
ATOM 9362 N N . ILE B 1 434 ? 169.588 214.561 161.140 1.00 66.19 434 ILE B N 1
ATOM 9363 C CA . ILE B 1 434 ? 169.047 213.177 161.055 1.00 70.32 434 ILE B CA 1
ATOM 9364 C C . ILE B 1 434 ? 167.556 213.229 160.730 1.00 75.40 434 ILE B C 1
ATOM 9365 O O . ILE B 1 434 ? 167.082 212.297 160.066 1.00 81.15 434 ILE B O 1
ATOM 9370 N N . VAL B 1 435 ? 166.841 214.253 161.189 1.00 76.52 435 VAL B N 1
ATOM 9371 C CA . VAL B 1 435 ? 165.372 214.354 160.976 1.00 78.60 435 VAL B CA 1
ATOM 9372 C C . VAL B 1 435 ? 165.099 214.529 159.486 1.00 81.41 435 VAL B C 1
ATOM 9373 O O . VAL B 1 435 ? 164.304 213.770 158.939 1.00 83.80 435 VAL B O 1
ATOM 9377 N N . PRO B 1 436 ? 165.756 215.467 158.766 1.00 75.00 436 PRO B N 1
ATOM 9378 C CA . PRO B 1 436 ? 165.575 215.576 157.318 1.00 76.33 436 PRO B CA 1
ATOM 9379 C C . PRO B 1 436 ? 165.759 214.227 156.612 1.00 80.36 436 PRO B C 1
ATOM 9380 O O . PRO B 1 436 ? 164.916 213.845 155.828 1.00 94.03 436 PRO B O 1
ATOM 9384 N N . ALA B 1 437 ? 166.832 213.523 156.958 1.00 71.38 437 ALA B N 1
ATOM 9385 C CA . ALA B 1 437 ? 167.204 212.217 156.381 1.00 72.50 437 ALA B CA 1
ATOM 9386 C C . ALA B 1 437 ? 166.177 211.148 156.741 1.00 70.32 437 ALA B C 1
ATOM 9387 O O . ALA B 1 437 ? 166.158 210.123 156.038 1.00 77.99 437 ALA B O 1
ATOM 9389 N N . LEU B 1 438 ? 165.414 211.350 157.820 1.00 74.07 438 LEU B N 1
ATOM 9390 C CA . LEU B 1 438 ? 164.301 210.457 158.230 1.00 73.33 438 LEU B CA 1
ATOM 9391 C C . LEU B 1 438 ? 163.033 210.887 157.497 1.00 79.39 438 LEU B C 1
ATOM 9392 O O . LEU B 1 438 ? 162.272 209.996 157.094 1.00 85.68 438 LEU B O 1
ATOM 9397 N N . ARG B 1 439 ? 162.792 212.199 157.399 1.00 83.88 439 ARG B N 1
ATOM 9398 C CA . ARG B 1 439 ? 161.542 212.775 156.835 1.00 88.21 439 ARG B CA 1
ATOM 9399 C C . ARG B 1 439 ? 161.564 212.714 155.305 1.00 96.50 439 ARG B C 1
ATOM 9400 O O . ARG B 1 439 ? 160.480 212.904 154.715 1.00 119.07 439 ARG B O 1
ATOM 9408 N N . THR B 1 440 ? 162.725 212.486 154.680 1.00 102.32 440 THR B N 1
ATOM 9409 C CA . THR B 1 440 ? 162.851 212.339 153.205 1.00 104.49 440 THR B CA 1
ATOM 9410 C C . THR B 1 440 ? 162.130 211.062 152.786 1.00 115.94 440 THR B C 1
ATOM 9411 O O . THR B 1 440 ? 162.455 209.986 153.288 1.00 107.50 440 THR B O 1
ATOM 9415 N N . PRO B 1 441 ? 161.134 211.143 151.867 1.00 120.96 441 PRO B N 1
ATOM 9416 C CA . PRO B 1 441 ? 160.318 209.984 151.504 1.00 120.47 441 PRO B CA 1
ATOM 9417 C C . PRO B 1 441 ? 161.164 209.035 150.648 1.00 114.86 441 PRO B C 1
ATOM 9418 O O . PRO B 1 441 ? 161.146 209.146 149.436 1.00 134.47 441 PRO B O 1
ATOM 9422 N N . GLY B 1 442 ? 161.906 208.151 151.315 1.00 114.81 442 GLY B N 1
ATOM 9423 C CA . GLY B 1 442 ? 163.054 207.434 150.731 1.00 121.45 442 GLY B CA 1
ATOM 9424 C C . GLY B 1 442 ? 163.120 205.992 151.182 1.00 113.38 442 GLY B C 1
ATOM 9425 O O . GLY B 1 442 ? 162.085 205.455 151.628 1.00 123.01 442 GLY B O 1
ATOM 9426 N N . GLY B 1 443 ? 164.307 205.395 151.074 1.00 115.40 443 GLY B N 1
ATOM 9427 C CA . GLY B 1 443 ? 164.502 203.938 151.164 1.00 123.34 443 GLY B CA 1
ATOM 9428 C C . GLY B 1 443 ? 164.633 203.466 152.598 1.00 107.49 443 GLY B C 1
ATOM 9429 O O . GLY B 1 443 ? 163.746 203.770 153.416 1.00 114.71 443 GLY B O 1
ATOM 9430 N N . ASP B 1 444 ? 165.712 202.739 152.878 1.00 101.16 444 ASP B N 1
ATOM 9431 C CA . ASP B 1 444 ? 165.952 202.051 154.169 1.00 94.71 444 ASP B CA 1
ATOM 9432 C C . ASP B 1 444 ? 166.427 203.110 155.164 1.00 85.90 444 ASP B C 1
ATOM 9433 O O . ASP B 1 444 ? 167.553 203.617 155.001 1.00 88.07 444 ASP B O 1
ATOM 9438 N N . LYS B 1 445 ? 165.570 203.432 156.133 1.00 82.42 445 LYS B N 1
ATOM 9439 C CA . LYS B 1 445 ? 165.761 204.509 157.136 1.00 78.21 445 LYS B CA 1
ATOM 9440 C C . LYS B 1 445 ? 165.850 203.881 158.534 1.00 73.89 445 LYS B C 1
ATOM 9441 O O . LYS B 1 445 ? 165.578 204.581 159.517 1.00 82.10 445 LYS B O 1
ATOM 9447 N N . ASN B 1 446 ? 166.260 202.616 158.608 1.00 67.12 446 ASN B N 1
ATOM 9448 C CA . ASN B 1 446 ? 166.175 201.774 159.826 1.00 73.59 446 ASN B CA 1
ATOM 9449 C C . ASN B 1 446 ? 167.448 201.904 160.655 1.00 69.86 446 ASN B C 1
ATOM 9450 O O . ASN B 1 446 ? 167.342 201.904 161.887 1.00 82.00 446 ASN B O 1
ATOM 9455 N N . LEU B 1 447 ? 168.606 201.922 160.004 1.00 73.21 447 LEU B N 1
ATOM 9456 C CA . LEU B 1 447 ? 169.901 202.212 160.662 1.00 64.55 447 LEU B CA 1
ATOM 9457 C C . LEU B 1 447 ? 169.799 203.610 161.248 1.00 76.77 447 LEU B C 1
ATOM 9458 O O . LEU B 1 447 ? 170.136 203.799 162.426 1.00 92.43 447 LEU B O 1
ATOM 9463 N N . LEU B 1 448 ? 169.313 204.535 160.431 1.00 73.92 448 LEU B N 1
ATOM 9464 C CA . LEU B 1 448 ? 169.235 205.962 160.786 1.00 74.81 448 LEU B CA 1
ATOM 9465 C C . LEU B 1 448 ? 168.229 206.151 161.920 1.00 75.42 448 LEU B C 1
ATOM 9466 O O . LEU B 1 448 ? 168.437 207.069 162.742 1.00 84.24 448 LEU B O 1
ATOM 9471 N N . ALA B 1 449 ? 167.172 205.338 161.937 1.00 78.94 449 ALA B N 1
ATOM 9472 C CA . ALA B 1 449 ? 166.171 205.289 163.024 1.00 70.57 449 ALA B CA 1
ATOM 9473 C C . ALA B 1 449 ? 166.867 204.779 164.287 1.00 64.18 449 ALA B C 1
ATOM 9474 O O . ALA B 1 449 ? 166.697 205.388 165.351 1.00 61.95 449 ALA B O 1
ATOM 9476 N N . LEU B 1 450 ? 167.620 203.689 164.170 1.00 62.04 450 LEU B N 1
ATOM 9477 C CA . LEU B 1 450 ? 168.368 203.113 165.308 1.00 66.37 450 LEU B CA 1
ATOM 9478 C C . LEU B 1 450 ? 169.395 204.134 165.802 1.00 74.09 450 LEU B C 1
ATOM 9479 O O . LEU B 1 450 ? 169.621 204.182 167.017 1.00 89.89 450 LEU B O 1
ATOM 9484 N N . LEU B 1 451 ? 170.021 204.868 164.883 1.00 72.82 451 LEU B N 1
ATOM 9485 C CA . LEU B 1 451 ? 170.988 205.941 165.205 1.00 72.63 451 LEU B CA 1
ATOM 9486 C C . LEU B 1 451 ? 170.251 207.060 165.948 1.00 69.04 451 LEU B C 1
ATOM 9487 O O . LEU B 1 451 ? 170.700 207.381 167.050 1.00 74.84 451 LEU B O 1
ATOM 9492 N N . THR B 1 452 ? 169.156 207.601 165.401 1.00 66.71 452 THR B N 1
ATOM 9493 C CA . THR B 1 452 ? 168.395 208.719 166.029 1.00 73.32 452 THR B CA 1
ATOM 9494 C C . THR B 1 452 ? 167.891 208.296 167.417 1.00 76.67 452 THR B C 1
ATOM 9495 O O . THR B 1 452 ? 167.701 209.183 168.270 1.00 91.60 452 THR B O 1
ATOM 9499 N N . ALA B 1 453 ? 167.619 207.005 167.606 1.00 73.50 453 ALA B N 1
ATOM 9500 C CA . ALA B 1 453 ? 167.219 206.410 168.897 1.00 70.14 453 ALA B CA 1
ATOM 9501 C C . ALA B 1 453 ? 168.423 206.471 169.839 1.00 73.33 453 ALA B C 1
ATOM 9502 O O . ALA B 1 453 ? 168.320 207.118 170.895 1.00 79.27 453 ALA B O 1
ATOM 9504 N N . SER B 1 454 ? 169.523 205.833 169.434 1.00 66.53 454 SER B N 1
ATOM 9505 C CA . SER B 1 454 ? 170.853 205.899 170.084 1.00 67.65 454 SER B CA 1
ATOM 9506 C C . SER B 1 454 ? 171.156 207.342 170.487 1.00 66.73 454 SER B C 1
ATOM 9507 O O . SER B 1 454 ? 171.510 207.583 171.649 1.00 65.70 454 SER B O 1
ATOM 9510 N N . VAL B 1 455 ? 170.969 208.265 169.551 1.00 72.56 455 VAL B N 1
ATOM 9511 C CA . VAL B 1 455 ? 171.291 209.706 169.716 1.00 73.86 455 VAL B CA 1
ATOM 9512 C C . VAL B 1 455 ? 170.378 210.285 170.800 1.00 72.94 455 VAL B C 1
ATOM 9513 O O . VAL B 1 455 ? 170.893 211.023 171.653 1.00 85.61 455 VAL B O 1
ATOM 9517 N N . GLY B 1 456 ? 169.084 209.977 170.764 1.00 76.63 456 GLY B N 1
ATOM 9518 C CA . GLY B 1 456 ? 168.117 210.419 171.788 1.00 85.26 456 GLY B CA 1
ATOM 9519 C C . GLY B 1 456 ? 168.389 209.751 173.128 1.00 79.06 456 GLY B C 1
ATOM 9520 O O . GLY B 1 456 ? 168.150 210.385 174.166 1.00 91.12 456 GLY B O 1
ATOM 9521 N N . ALA B 1 457 ? 168.877 208.512 173.116 1.00 70.94 457 ALA B N 1
ATOM 9522 C CA . ALA B 1 457 ? 169.274 207.780 174.340 1.00 70.83 457 ALA B CA 1
ATOM 9523 C C . ALA B 1 457 ? 170.439 208.532 174.998 1.00 72.34 457 ALA B C 1
ATOM 9524 O O . ALA B 1 457 ? 170.245 208.937 176.145 1.00 71.92 457 ALA B O 1
ATOM 9526 N N . ILE B 1 458 ? 171.549 208.794 174.282 1.00 67.75 458 ILE B N 1
ATOM 9527 C CA . ILE B 1 458 ? 172.603 209.759 174.731 1.00 74.54 458 ILE B CA 1
ATOM 9528 C C . ILE B 1 458 ? 171.901 211.051 175.165 1.00 78.90 458 ILE B C 1
ATOM 9529 O O . ILE B 1 458 ? 172.004 211.429 176.348 1.00 90.52 458 ILE B O 1
ATOM 9534 N N . GLY B 1 459 ? 171.160 211.661 174.244 1.00 82.66 459 GLY B N 1
ATOM 9535 C CA . GLY B 1 459 ? 170.514 212.977 174.404 1.00 97.73 459 GLY B CA 1
ATOM 9536 C C . GLY B 1 459 ? 169.868 213.180 175.766 1.00 99.49 459 GLY B C 1
ATOM 9537 O O . GLY B 1 459 ? 170.011 214.297 176.306 1.00 112.23 459 GLY B O 1
ATOM 9538 N N . LEU B 1 460 ? 169.172 212.166 176.296 1.00 97.64 460 LEU B N 1
ATOM 9539 C CA . LEU B 1 460 ? 168.210 212.333 177.421 1.00 101.60 460 LEU B CA 1
ATOM 9540 C C . LEU B 1 460 ? 168.548 211.462 178.640 1.00 96.34 460 LEU B C 1
ATOM 9541 O O . LEU B 1 460 ? 168.229 211.912 179.762 1.00 95.64 460 LEU B O 1
ATOM 9546 N N . PHE B 1 461 ? 169.159 210.285 178.470 1.00 94.18 461 PHE B N 1
ATOM 9547 C CA . PHE B 1 461 ? 169.333 209.295 179.569 1.00 88.87 461 PHE B CA 1
ATOM 9548 C C . PHE B 1 461 ? 170.444 209.711 180.547 1.00 82.29 461 PHE B C 1
ATOM 9549 O O . PHE B 1 461 ? 170.647 208.979 181.525 1.00 94.37 461 PHE B O 1
ATOM 9557 N N . TYR B 1 462 ? 171.119 210.841 180.318 1.00 78.34 462 TYR B N 1
ATOM 9558 C CA . TYR B 1 462 ? 171.987 211.521 181.312 1.00 72.13 462 TYR B CA 1
ATOM 9559 C C . TYR B 1 462 ? 171.142 212.294 182.336 1.00 76.26 462 TYR B C 1
ATOM 9560 O O . TYR B 1 462 ? 171.633 212.504 183.467 1.00 85.03 462 TYR B O 1
ATOM 9569 N N . GLY B 1 463 ? 169.914 212.688 181.979 1.00 72.00 463 GLY B N 1
ATOM 9570 C CA . GLY B 1 463 ? 168.968 213.341 182.906 1.00 66.57 463 GLY B CA 1
ATOM 9571 C C . GLY B 1 463 ? 168.479 212.409 184.013 1.00 75.42 463 GLY B C 1
ATOM 9572 O O . GLY B 1 463 ? 167.811 212.896 184.951 1.00 64.04 463 GLY B O 1
ATOM 9573 N N . ALA B 1 464 ? 168.772 211.104 183.928 1.00 76.74 464 ALA B N 1
ATOM 9574 C CA . ALA B 1 464 ? 168.524 210.134 185.021 1.00 80.29 464 ALA B CA 1
ATOM 9575 C C . ALA B 1 464 ? 169.284 210.569 186.292 1.00 76.05 464 ALA B C 1
ATOM 9576 O O . ALA B 1 464 ? 168.833 210.226 187.397 1.00 77.03 464 ALA B O 1
ATOM 9578 N N . GLY B 1 465 ? 170.352 211.354 186.148 1.00 69.58 465 GLY B N 1
ATOM 9579 C CA . GLY B 1 465 ? 171.197 211.819 187.261 1.00 73.54 465 GLY B CA 1
ATOM 9580 C C . GLY B 1 465 ? 170.560 212.946 188.059 1.00 69.28 465 GLY B C 1
ATOM 9581 O O . GLY B 1 465 ? 171.135 213.295 189.101 1.00 87.83 465 GLY B O 1
ATOM 9582 N N . PHE B 1 466 ? 169.426 213.507 187.621 1.00 60.44 466 PHE B N 1
ATOM 9583 C CA . PHE B 1 466 ? 168.721 214.588 188.351 1.00 61.37 466 PHE B CA 1
ATOM 9584 C C . PHE B 1 466 ? 167.646 214.021 189.276 1.00 57.20 466 PHE B C 1
ATOM 9585 O O . PHE B 1 466 ? 166.946 214.823 189.895 1.00 64.97 466 PHE B O 1
ATOM 9593 N N . PHE B 1 467 ? 167.550 212.697 189.387 1.00 61.34 467 PHE B N 1
ATOM 9594 C CA . PHE B 1 467 ? 166.548 212.015 190.234 1.00 64.23 467 PHE B CA 1
ATOM 9595 C C . PHE B 1 467 ? 167.117 211.794 191.631 1.00 61.81 467 PHE B C 1
ATOM 9596 O O . PHE B 1 467 ? 166.394 211.267 192.500 1.00 78.56 467 PHE B O 1
ATOM 9604 N N . TYR B 1 468 ? 168.355 212.219 191.847 1.00 58.28 468 TYR B N 1
ATOM 9605 C CA . TYR B 1 468 ? 168.957 212.336 193.187 1.00 54.82 468 TYR B CA 1
ATOM 9606 C C . TYR B 1 468 ? 169.534 213.733 193.321 1.00 56.33 468 TYR B C 1
ATOM 9607 O O . TYR B 1 468 ? 170.092 214.281 192.362 1.00 70.55 468 TYR B O 1
ATOM 9616 N N . GLY B 1 469 ? 169.352 214.289 194.502 1.00 55.88 469 GLY B N 1
ATOM 9617 C CA . GLY B 1 469 ? 169.965 215.543 194.926 1.00 55.33 469 GLY B CA 1
ATOM 9618 C C . GLY B 1 469 ? 170.994 215.262 195.978 1.00 53.54 469 GLY B C 1
ATOM 9619 O O . GLY B 1 469 ? 171.326 214.080 196.210 1.00 56.33 469 GLY B O 1
ATOM 9620 N N . GLU B 1 470 ? 171.430 216.323 196.627 1.00 49.93 470 GLU B N 1
ATOM 9621 C CA . GLU B 1 470 ? 172.523 216.288 197.612 1.00 49.60 470 GLU B CA 1
ATOM 9622 C C . GLU B 1 470 ? 172.245 215.328 198.758 1.00 51.72 470 GLU B C 1
ATOM 9623 O O . GLU B 1 470 ? 173.177 214.604 199.164 1.00 58.19 470 GLU B O 1
ATOM 9629 N N . ARG B 1 471 ? 171.035 215.406 199.313 1.00 46.96 471 ARG B N 1
ATOM 9630 C CA . ARG B 1 471 ? 170.661 214.715 200.558 1.00 53.09 471 ARG B CA 1
ATOM 9631 C C . ARG B 1 471 ? 169.845 213.484 200.253 1.00 48.29 471 ARG B C 1
ATOM 9632 O O . ARG B 1 471 ? 169.309 212.879 201.183 1.00 67.46 471 ARG B O 1
ATOM 9640 N N . THR B 1 472 ? 169.750 213.146 198.993 1.00 48.67 472 THR B N 1
ATOM 9641 C CA . THR B 1 472 ? 169.082 211.913 198.586 1.00 44.13 472 THR B CA 1
ATOM 9642 C C . THR B 1 472 ? 169.837 210.785 199.268 1.00 44.52 472 THR B C 1
ATOM 9643 O O . THR B 1 472 ? 171.061 210.854 199.415 1.00 57.46 472 THR B O 1
ATOM 9647 N N . HIS B 1 473 ? 169.096 209.755 199.580 1.00 47.10 473 HIS B N 1
ATOM 9648 C CA . HIS B 1 473 ? 169.589 208.516 200.186 1.00 41.29 473 HIS B CA 1
ATOM 9649 C C . HIS B 1 473 ? 170.608 207.920 199.245 1.00 41.48 473 HIS B C 1
ATOM 9650 O O . HIS B 1 473 ? 170.271 207.712 198.082 1.00 53.23 473 HIS B O 1
ATOM 9657 N N . LEU B 1 474 ? 171.745 207.525 199.772 1.00 39.69 474 LEU B N 1
ATOM 9658 C CA . LEU B 1 474 ? 172.772 206.835 198.990 1.00 42.76 474 LEU B CA 1
ATOM 9659 C C . LEU B 1 474 ? 172.149 205.786 198.090 1.00 41.32 474 LEU B C 1
ATOM 9660 O O . LEU B 1 474 ? 172.603 205.685 196.956 1.00 41.82 474 LEU B O 1
ATOM 9665 N N . THR B 1 475 ? 171.227 204.979 198.593 1.00 46.41 475 THR B N 1
ATOM 9666 C CA . THR B 1 475 ? 170.693 203.823 197.823 1.00 46.74 475 THR B CA 1
ATOM 9667 C C . THR B 1 475 ? 169.951 204.355 196.600 1.00 42.15 475 THR B C 1
ATOM 9668 O O . THR B 1 475 ? 169.968 203.701 195.559 1.00 47.88 475 THR B O 1
ATOM 9672 N N . VAL B 1 476 ? 169.303 205.494 196.756 1.00 42.07 476 VAL B N 1
ATOM 9673 C CA . VAL B 1 476 ? 168.553 206.118 195.649 1.00 45.85 476 VAL B CA 1
ATOM 9674 C C . VAL B 1 476 ? 169.531 206.827 194.718 1.00 51.22 476 VAL B C 1
ATOM 9675 O O . VAL B 1 476 ? 169.367 206.718 193.486 1.00 52.43 476 VAL B O 1
ATOM 9679 N N . MET B 1 477 ? 170.495 207.540 195.280 1.00 46.33 477 MET B N 1
ATOM 9680 C CA . MET B 1 477 ? 171.545 208.157 194.465 1.00 45.97 477 MET B CA 1
ATOM 9681 C C . MET B 1 477 ? 172.142 207.033 193.638 1.00 41.71 477 MET B C 1
ATOM 9682 O O . MET B 1 477 ? 172.383 207.216 192.454 1.00 48.15 477 MET B O 1
ATOM 9687 N N . GLU B 1 478 ? 172.367 205.910 194.280 1.00 42.02 478 GLU B N 1
ATOM 9688 C CA . GLU B 1 478 ? 173.129 204.832 193.670 1.00 42.82 478 GLU B CA 1
ATOM 9689 C C . GLU B 1 478 ? 172.315 204.331 192.500 1.00 41.12 478 GLU B C 1
ATOM 9690 O O . GLU B 1 478 ? 172.892 204.021 191.470 1.00 40.35 478 GLU B O 1
ATOM 9696 N N . TYR B 1 479 ? 171.018 204.242 192.710 1.00 43.09 479 TYR B N 1
ATOM 9697 C CA . TYR B 1 479 ? 170.085 203.744 191.697 1.00 45.23 479 TYR B CA 1
ATOM 9698 C C . TYR B 1 479 ? 170.275 204.605 190.460 1.00 43.20 479 TYR B C 1
ATOM 9699 O O . TYR B 1 479 ? 170.693 204.111 189.426 1.00 49.72 479 TYR B O 1
ATOM 9708 N N . TRP B 1 480 ? 170.098 205.903 190.637 1.00 47.33 480 TRP B N 1
ATOM 9709 C CA . TRP B 1 480 ? 170.114 206.869 189.527 1.00 43.77 480 TRP B CA 1
ATOM 9710 C C . TRP B 1 480 ? 171.500 207.059 188.942 1.00 46.36 480 TRP B C 1
ATOM 9711 O O . TRP B 1 480 ? 171.607 207.224 187.728 1.00 49.29 480 TRP B O 1
ATOM 9722 N N . ARG B 1 481 ? 172.522 207.025 189.767 1.00 43.06 481 ARG B N 1
ATOM 9723 C CA . ARG B 1 481 ? 173.880 207.310 189.297 1.00 38.01 481 ARG B CA 1
ATOM 9724 C C . ARG B 1 481 ? 174.243 206.210 188.315 1.00 41.68 481 ARG B C 1
ATOM 9725 O O . ARG B 1 481 ? 174.998 206.458 187.380 1.00 41.91 481 ARG B O 1
ATOM 9733 N N . TRP B 1 482 ? 173.753 204.997 188.539 1.00 43.85 482 TRP B N 1
ATOM 9734 C CA . TRP B 1 482 ? 174.185 203.878 187.686 1.00 38.30 482 TRP B CA 1
ATOM 9735 C C . TRP B 1 482 ? 173.364 203.831 186.397 1.00 47.42 482 TRP B C 1
ATOM 9736 O O . TRP B 1 482 ? 173.912 203.381 185.356 1.00 48.93 482 TRP B O 1
ATOM 9747 N N . TRP B 1 483 ? 172.190 204.438 186.364 1.00 47.71 483 TRP B N 1
ATOM 9748 C CA . TRP B 1 483 ? 171.617 204.835 185.053 1.00 53.73 483 TRP B CA 1
ATOM 9749 C C . TRP B 1 483 ? 172.665 205.592 184.248 1.00 56.56 483 TRP B C 1
ATOM 9750 O O . TRP B 1 483 ? 172.999 205.141 183.164 1.00 64.85 483 TRP B O 1
ATOM 9761 N N . ILE B 1 484 ? 173.218 206.665 184.800 1.00 54.49 484 ILE B N 1
ATOM 9762 C CA . ILE B 1 484 ? 174.251 207.457 184.087 1.00 54.08 484 ILE B CA 1
ATOM 9763 C C . ILE B 1 484 ? 175.418 206.528 183.781 1.00 50.56 484 ILE B C 1
ATOM 9764 O O . ILE B 1 484 ? 175.649 206.209 182.624 1.00 57.51 484 ILE B O 1
ATOM 9769 N N . VAL B 1 485 ? 176.150 206.099 184.786 1.00 56.10 485 VAL B N 1
ATOM 9770 C CA . VAL B 1 485 ? 177.528 205.597 184.533 1.00 59.09 485 VAL B CA 1
ATOM 9771 C C . VAL B 1 485 ? 177.451 204.297 183.739 1.00 66.46 485 VAL B C 1
ATOM 9772 O O . VAL B 1 485 ? 178.349 204.053 182.916 1.00 76.54 485 VAL B O 1
ATOM 9776 N N . HIS B 1 486 ? 176.453 203.466 184.012 1.00 63.20 486 HIS B N 1
ATOM 9777 C CA . HIS B 1 486 ? 176.403 202.098 183.445 1.00 64.39 486 HIS B CA 1
ATOM 9778 C C . HIS B 1 486 ? 175.508 202.096 182.208 1.00 60.79 486 HIS B C 1
ATOM 9779 O O . HIS B 1 486 ? 175.897 201.512 181.181 1.00 67.75 486 HIS B O 1
ATOM 9786 N N . LEU B 1 487 ? 174.313 202.630 182.353 1.00 58.15 487 LEU B N 1
ATOM 9787 C CA . LEU B 1 487 ? 173.263 202.538 181.322 1.00 64.76 487 LEU B CA 1
ATOM 9788 C C . LEU B 1 487 ? 173.660 203.481 180.187 1.00 68.37 487 LEU B C 1
ATOM 9789 O O . LEU B 1 487 ? 173.847 202.997 179.068 1.00 73.11 487 LEU B O 1
ATOM 9794 N N . TRP B 1 488 ? 173.861 204.760 180.505 1.00 61.98 488 TRP B N 1
ATOM 9795 C CA . TRP B 1 488 ? 174.099 205.851 179.525 1.00 67.93 488 TRP B CA 1
ATOM 9796 C C . TRP B 1 488 ? 175.450 205.678 178.839 1.00 71.78 488 TRP B C 1
ATOM 9797 O O . TRP B 1 488 ? 175.477 205.715 177.599 1.00 80.34 488 TRP B O 1
ATOM 9808 N N . VAL B 1 489 ? 176.519 205.520 179.614 1.00 77.53 489 VAL B N 1
ATOM 9809 C CA . VAL B 1 489 ? 177.864 205.181 179.070 1.00 84.98 489 VAL B CA 1
ATOM 9810 C C . VAL B 1 489 ? 177.776 203.752 178.527 1.00 88.14 489 VAL B C 1
ATOM 9811 O O . VAL B 1 489 ? 177.482 203.594 177.332 1.00 90.36 489 VAL B O 1
ATOM 9815 N N . GLU B 1 490 ? 177.918 202.750 179.395 1.00 85.24 490 GLU B N 1
ATOM 9816 C CA . GLU B 1 490 ? 178.254 201.356 178.992 1.00 87.90 490 GLU B CA 1
ATOM 9817 C C . GLU B 1 490 ? 177.138 200.778 178.099 1.00 84.99 490 GLU B C 1
ATOM 9818 O O . GLU B 1 490 ? 177.423 199.768 177.419 1.00 104.05 490 GLU B O 1
ATOM 9824 N N . GLY B 1 491 ? 175.947 201.397 178.045 1.00 76.73 491 GLY B N 1
ATOM 9825 C CA . GLY B 1 491 ? 174.819 200.947 177.199 1.00 80.17 491 GLY B CA 1
ATOM 9826 C C . GLY B 1 491 ? 174.591 201.833 175.984 1.00 76.75 491 GLY B C 1
ATOM 9827 O O . GLY B 1 491 ? 174.848 201.375 174.854 1.00 81.14 491 GLY B O 1
ATOM 9828 N N . PHE B 1 492 ? 174.140 203.071 176.188 1.00 80.40 492 PHE B N 1
ATOM 9829 C CA . PHE B 1 492 ? 173.686 203.960 175.091 1.00 77.67 492 PHE B CA 1
ATOM 9830 C C . PHE B 1 492 ? 174.861 204.516 174.277 1.00 78.97 492 PHE B C 1
ATOM 9831 O O . PHE B 1 492 ? 174.666 204.728 173.060 1.00 84.87 492 PHE B O 1
ATOM 9839 N N . PHE B 1 493 ? 176.026 204.723 174.882 1.00 77.29 493 PHE B N 1
ATOM 9840 C CA . PHE B 1 493 ? 177.266 205.048 174.135 1.00 73.66 493 PHE B CA 1
ATOM 9841 C C . PHE B 1 493 ? 177.613 203.867 173.236 1.00 63.18 493 PHE B C 1
ATOM 9842 O O . PHE B 1 493 ? 177.900 204.130 172.073 1.00 62.92 493 PHE B O 1
ATOM 9850 N N . GLU B 1 494 ? 177.612 202.639 173.770 1.00 65.56 494 GLU B N 1
ATOM 9851 C CA . GLU B 1 494 ? 177.903 201.412 172.981 1.00 74.49 494 GLU B CA 1
ATOM 9852 C C . GLU B 1 494 ? 177.026 201.456 171.725 1.00 77.54 494 GLU B C 1
ATOM 9853 O O . GLU B 1 494 ? 177.586 201.475 170.607 1.00 75.70 494 GLU B O 1
ATOM 9859 N N . VAL B 1 495 ? 175.704 201.505 171.913 1.00 67.84 495 VAL B N 1
ATOM 9860 C CA . VAL B 1 495 ? 174.756 201.296 170.788 1.00 73.82 495 VAL B CA 1
ATOM 9861 C C . VAL B 1 495 ? 174.974 202.453 169.815 1.00 63.28 495 VAL B C 1
ATOM 9862 O O . VAL B 1 495 ? 175.064 202.168 168.617 1.00 67.07 495 VAL B O 1
ATOM 9866 N N . PHE B 1 496 ? 175.131 203.681 170.303 1.00 57.13 496 PHE B N 1
ATOM 9867 C CA . PHE B 1 496 ? 175.375 204.848 169.417 1.00 63.79 496 PHE B CA 1
ATOM 9868 C C . PHE B 1 496 ? 176.654 204.629 168.623 1.00 70.67 496 PHE B C 1
ATOM 9869 O O . PHE B 1 496 ? 176.609 204.858 167.405 1.00 76.52 496 PHE B O 1
ATOM 9877 N N . ALA B 1 497 ? 177.736 204.221 169.287 1.00 66.65 497 ALA B N 1
ATOM 9878 C CA . ALA B 1 497 ? 179.011 203.885 168.623 1.00 70.98 497 ALA B CA 1
ATOM 9879 C C . ALA B 1 497 ? 178.718 202.865 167.524 1.00 74.53 497 ALA B C 1
ATOM 9880 O O . ALA B 1 497 ? 178.880 203.215 166.343 1.00 83.72 497 ALA B O 1
ATOM 9882 N N . THR B 1 498 ? 178.272 201.673 167.930 1.00 78.32 498 THR B N 1
ATOM 9883 C CA . THR B 1 498 ? 178.009 200.487 167.067 1.00 79.88 498 THR B CA 1
ATOM 9884 C C . THR B 1 498 ? 177.116 200.880 165.885 1.00 77.51 498 THR B C 1
ATOM 9885 O O . THR B 1 498 ? 177.412 200.456 164.759 1.00 62.69 498 THR B O 1
ATOM 9889 N N . THR B 1 499 ? 176.089 201.684 166.151 1.00 68.97 499 THR B N 1
ATOM 9890 C CA . THR B 1 499 ? 175.141 202.185 165.138 1.00 68.29 499 THR B CA 1
ATOM 9891 C C . THR B 1 499 ? 175.841 203.185 164.229 1.00 71.50 499 THR B C 1
ATOM 9892 O O . THR B 1 499 ? 175.560 203.145 163.007 1.00 77.00 499 THR B O 1
ATOM 9896 N N . ALA B 1 500 ? 176.649 204.081 164.798 1.00 69.21 500 ALA B N 1
ATOM 9897 C CA . ALA B 1 500 ? 177.368 205.138 164.047 1.00 68.86 500 ALA B CA 1
ATOM 9898 C C . ALA B 1 500 ? 178.459 204.474 163.199 1.00 65.90 500 ALA B C 1
ATOM 9899 O O . ALA B 1 500 ? 178.730 204.955 162.109 1.00 67.65 500 ALA B O 1
ATOM 9901 N N . LEU B 1 501 ? 179.047 203.388 163.686 1.00 67.36 501 LEU B N 1
ATOM 9902 C CA . LEU B 1 501 ? 180.039 202.619 162.907 1.00 70.44 501 LEU B CA 1
ATOM 9903 C C . LEU B 1 501 ? 179.327 201.918 161.754 1.00 70.14 501 LEU B C 1
ATOM 9904 O O . LEU B 1 501 ? 179.730 202.158 160.608 1.00 71.39 501 LEU B O 1
ATOM 9909 N N . ALA B 1 502 ? 178.335 201.076 162.069 1.00 75.34 502 ALA B N 1
ATOM 9910 C CA . ALA B 1 502 ? 177.431 200.404 161.105 1.00 69.24 502 ALA B CA 1
ATOM 9911 C C . ALA B 1 502 ? 177.062 201.404 160.009 1.00 64.78 502 ALA B C 1
ATOM 9912 O O . ALA B 1 502 ? 177.226 201.092 158.832 1.00 74.82 502 ALA B O 1
ATOM 9914 N N . PHE B 1 503 ? 176.654 202.593 160.424 1.00 62.09 503 PHE B N 1
ATOM 9915 C CA . PHE B 1 503 ? 176.235 203.687 159.536 1.00 59.74 503 PHE B CA 1
ATOM 9916 C C . PHE B 1 503 ? 177.395 204.177 158.672 1.00 70.53 503 PHE B C 1
ATOM 9917 O O . PHE B 1 503 ? 177.179 204.448 157.468 1.00 72.93 503 PHE B O 1
ATOM 9925 N N . ILE B 1 504 ? 178.564 204.367 159.271 1.00 67.31 504 ILE B N 1
ATOM 9926 C CA . ILE B 1 504 ? 179.765 204.864 158.545 1.00 68.97 504 ILE B CA 1
ATOM 9927 C C . ILE B 1 504 ? 180.175 203.802 157.527 1.00 61.20 504 ILE B C 1
ATOM 9928 O O . ILE B 1 504 ? 180.323 204.151 156.361 1.00 69.12 504 ILE B O 1
ATOM 9933 N N . PHE B 1 505 ? 180.323 202.554 157.960 1.00 60.87 505 PHE B N 1
ATOM 9934 C CA . PHE B 1 505 ? 180.840 201.463 157.108 1.00 71.12 505 PHE B CA 1
ATOM 9935 C C . PHE B 1 505 ? 179.856 201.241 155.970 1.00 61.05 505 PHE B C 1
ATOM 9936 O O . PHE B 1 505 ? 180.314 200.971 154.855 1.00 69.60 505 PHE B O 1
ATOM 9944 N N . SER B 1 506 ? 178.563 201.347 156.262 1.00 63.54 506 SER B N 1
ATOM 9945 C CA . SER B 1 506 ? 177.486 201.164 155.268 1.00 63.40 506 SER B CA 1
ATOM 9946 C C . SER B 1 506 ? 177.607 202.318 154.279 1.00 62.99 506 SER B C 1
ATOM 9947 O O . SER B 1 506 ? 177.636 202.050 153.073 1.00 83.89 506 SER B O 1
ATOM 9950 N N . THR B 1 507 ? 177.743 203.543 154.783 1.00 62.12 507 THR B N 1
ATOM 9951 C CA . THR B 1 507 ? 177.893 204.775 153.970 1.00 63.25 507 THR B CA 1
ATOM 9952 C C . THR B 1 507 ? 179.158 204.692 153.117 1.00 73.24 507 THR B C 1
ATOM 9953 O O . THR B 1 507 ? 179.134 205.208 151.979 1.00 79.67 507 THR B O 1
ATOM 9957 N N . LEU B 1 508 ? 180.213 204.086 153.663 1.00 69.13 508 LEU B N 1
ATOM 9958 C CA . LEU B 1 508 ? 181.503 203.882 152.966 1.00 65.81 508 LEU B CA 1
ATOM 9959 C C . LEU B 1 508 ? 181.346 202.786 151.912 1.00 68.51 508 LEU B C 1
ATOM 9960 O O . LEU B 1 508 ? 182.253 202.674 151.072 1.00 71.46 508 LEU B O 1
ATOM 9965 N N . GLY B 1 509 ? 180.249 202.023 151.964 1.00 62.92 509 GLY B N 1
ATOM 9966 C CA . GLY B 1 509 ? 179.952 200.906 151.055 1.00 69.52 509 GLY B CA 1
ATOM 9967 C C . GLY B 1 509 ? 180.774 199.681 151.386 1.00 64.85 509 GLY B C 1
ATOM 9968 O O . GLY B 1 509 ? 180.982 198.847 150.498 1.00 72.68 509 GLY B O 1
ATOM 9969 N N . LEU B 1 510 ? 181.224 199.572 152.628 1.00 69.02 510 LEU B N 1
ATOM 9970 C CA . LEU B 1 510 ? 182.001 198.411 153.117 1.00 67.61 510 LEU B CA 1
ATOM 9971 C C . LEU B 1 510 ? 181.039 197.289 153.502 1.00 60.21 510 LEU B C 1
ATOM 9972 O O . LEU B 1 510 ? 181.436 196.110 153.423 1.00 62.30 510 LEU B O 1
ATOM 9977 N N . VAL B 1 511 ? 179.825 197.658 153.902 1.00 56.93 511 VAL B N 1
ATOM 9978 C CA . VAL B 1 511 ? 178.781 196.720 154.391 1.00 61.91 511 VAL B CA 1
ATOM 9979 C C . VAL B 1 511 ? 177.465 197.166 153.750 1.00 62.21 511 VAL B C 1
ATOM 9980 O O . VAL B 1 511 ? 177.318 198.374 153.486 1.00 67.38 511 VAL 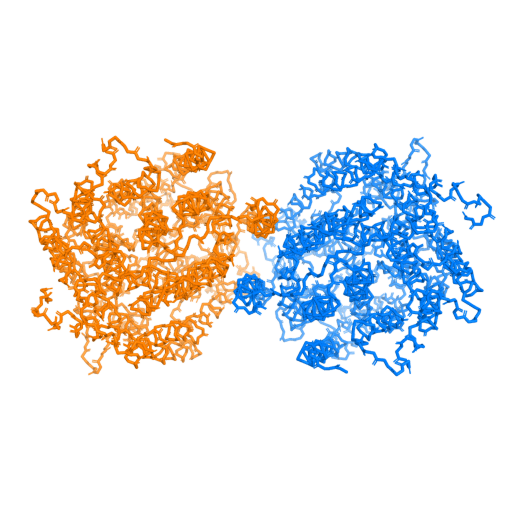B O 1
ATOM 9984 N N . SER B 1 512 ? 176.549 196.226 153.512 1.00 78.69 512 SER B N 1
ATOM 9985 C CA . SER B 1 512 ? 175.390 196.395 152.596 1.00 89.82 512 SER B CA 1
ATOM 9986 C C . SER B 1 512 ? 174.517 197.586 153.010 1.00 87.40 512 SER B C 1
ATOM 9987 O O . SER B 1 512 ? 174.034 198.294 152.098 1.00 103.43 512 SER B O 1
ATOM 9990 N N . ARG B 1 513 ? 174.325 197.770 154.319 1.00 68.27 513 ARG B N 1
ATOM 9991 C CA . ARG B 1 513 ? 173.284 198.611 154.969 1.00 75.81 513 ARG B CA 1
ATOM 9992 C C . ARG B 1 513 ? 172.215 197.686 155.544 1.00 77.33 513 ARG B C 1
ATOM 9993 O O . ARG B 1 513 ? 171.799 197.921 156.689 1.00 91.19 513 ARG B O 1
ATOM 10001 N N . ARG B 1 514 ? 171.801 196.669 154.789 1.00 84.50 514 ARG B N 1
ATOM 10002 C CA . ARG B 1 514 ? 171.043 195.524 155.346 1.00 84.86 514 ARG B CA 1
ATOM 10003 C C . ARG B 1 514 ? 171.902 194.919 156.454 1.00 77.50 514 ARG B C 1
ATOM 10004 O O . ARG B 1 514 ? 171.431 194.875 157.593 1.00 82.06 514 ARG B O 1
ATOM 10012 N N . MET B 1 515 ? 173.117 194.501 156.108 1.00 81.42 515 MET B N 1
ATOM 10013 C CA . MET B 1 515 ? 174.087 193.857 157.027 1.00 86.60 515 MET B CA 1
ATOM 10014 C C . MET B 1 515 ? 174.348 194.796 158.214 1.00 86.51 515 MET B C 1
ATOM 10015 O O . MET B 1 515 ? 174.439 194.289 159.340 1.00 87.74 515 MET B O 1
ATOM 10020 N N . ALA B 1 516 ? 174.416 196.109 157.974 1.00 76.35 516 ALA B N 1
ATOM 10021 C CA . ALA B 1 516 ? 174.637 197.147 159.008 1.00 72.49 516 ALA B CA 1
ATOM 10022 C C . ALA B 1 516 ? 173.405 197.253 159.909 1.00 71.16 516 ALA B C 1
ATOM 10023 O O . ALA B 1 516 ? 173.551 197.047 161.125 1.00 87.38 516 ALA B O 1
ATOM 10025 N N . THR B 1 517 ? 172.251 197.611 159.338 1.00 76.71 517 THR B N 1
ATOM 10026 C CA . THR B 1 517 ? 170.960 197.754 160.060 1.00 68.97 517 THR B CA 1
ATOM 10027 C C . THR B 1 517 ? 170.709 196.495 160.888 1.00 72.11 517 THR B C 1
ATOM 10028 O O . THR B 1 517 ? 170.444 196.618 162.096 1.00 76.50 517 THR B O 1
ATOM 10032 N N . THR B 1 518 ? 170.855 195.335 160.260 1.00 69.95 518 THR B N 1
ATOM 10033 C CA . THR B 1 518 ? 170.673 194.021 160.907 1.00 68.40 518 THR B CA 1
ATOM 10034 C C . THR B 1 518 ? 171.684 193.871 162.036 1.00 64.82 518 THR B C 1
ATOM 10035 O O . THR B 1 518 ? 171.247 193.522 163.143 1.00 73.99 518 THR B O 1
ATOM 10039 N N . ALA B 1 519 ? 172.973 194.074 161.748 1.00 77.04 519 ALA B N 1
ATOM 10040 C CA . ALA B 1 519 ? 174.083 193.885 162.715 1.00 70.82 519 ALA B CA 1
ATOM 10041 C C . ALA B 1 519 ? 173.805 194.743 163.942 1.00 71.64 519 ALA B C 1
ATOM 10042 O O . ALA B 1 519 ? 173.924 194.228 165.068 1.00 86.95 519 ALA B O 1
ATOM 10044 N N . SER B 1 520 ? 173.382 195.980 163.706 1.00 59.08 520 SER B N 1
ATOM 10045 C CA . SER B 1 520 ? 173.325 197.049 164.722 1.00 63.98 520 SER B CA 1
ATOM 10046 C C . SER B 1 520 ? 172.014 196.968 165.502 1.00 65.20 520 SER B C 1
ATOM 10047 O O . SER B 1 520 ? 172.022 197.331 166.693 1.00 68.29 520 SER B O 1
ATOM 10050 N N . LEU B 1 521 ? 170.927 196.501 164.890 1.00 68.86 521 LEU B N 1
ATOM 10051 C CA . LEU B 1 521 ? 169.697 196.182 165.658 1.00 62.85 521 LEU B CA 1
ATOM 10052 C C . LEU B 1 521 ? 169.956 194.967 166.561 1.00 53.93 521 LEU B C 1
ATOM 10053 O O . LEU B 1 521 ? 169.506 195.006 167.708 1.00 62.63 521 LEU B O 1
ATOM 10058 N N . ALA B 1 522 ? 170.586 193.914 166.049 1.00 60.16 522 ALA B N 1
ATOM 10059 C CA . ALA B 1 522 ? 170.838 192.659 166.795 1.00 65.14 522 ALA B CA 1
ATOM 10060 C C . ALA B 1 522 ? 171.774 192.944 167.978 1.00 71.86 522 ALA B C 1
ATOM 10061 O O . ALA B 1 522 ? 171.513 192.442 169.086 1.00 82.47 522 ALA B O 1
ATOM 10063 N N . SER B 1 523 ? 172.830 193.710 167.719 1.00 67.35 523 SER B N 1
ATOM 10064 C CA . SER B 1 523 ? 173.764 194.279 168.722 1.00 70.40 523 SER B CA 1
ATOM 10065 C C . SER B 1 523 ? 172.975 195.061 169.774 1.00 60.33 523 SER B C 1
ATOM 10066 O O . SER B 1 523 ? 173.176 194.793 170.982 1.00 58.05 523 SER B O 1
ATOM 10069 N N . ALA B 1 524 ? 172.130 195.988 169.335 1.00 54.47 524 ALA B N 1
ATOM 10070 C CA . ALA B 1 524 ? 171.348 196.839 170.250 1.00 57.20 524 ALA B CA 1
ATOM 10071 C C . ALA B 1 524 ? 170.670 195.883 171.225 1.00 61.28 524 ALA B C 1
ATOM 10072 O O . ALA B 1 524 ? 170.978 195.949 172.409 1.00 63.78 524 ALA B O 1
ATOM 10074 N N . SER B 1 525 ? 169.896 194.937 170.695 1.00 67.61 525 SER B N 1
ATOM 10075 C CA . SER B 1 525 ? 169.116 193.961 171.488 1.00 71.42 525 SER B CA 1
ATOM 10076 C C . SER B 1 525 ? 170.058 193.185 172.413 1.00 64.42 525 SER B C 1
ATOM 10077 O O . SER B 1 525 ? 169.717 193.027 173.597 1.00 64.79 525 SER B O 1
ATOM 10080 N N . LEU B 1 526 ? 171.189 192.732 171.884 1.00 56.28 526 LEU B N 1
ATOM 10081 C CA . LEU B 1 526 ? 172.175 191.909 172.622 1.00 76.30 526 LEU B CA 1
ATOM 10082 C C . LEU B 1 526 ? 172.701 192.700 173.819 1.00 69.02 526 LEU B C 1
ATOM 10083 O O . LEU B 1 526 ? 172.690 192.143 174.934 1.00 77.78 526 LEU B O 1
ATOM 10088 N N . PHE B 1 527 ? 173.142 193.936 173.586 1.00 69.08 527 PHE B N 1
ATOM 10089 C CA . PHE B 1 527 ? 173.774 194.802 174.611 1.00 77.75 527 PHE B CA 1
ATOM 10090 C C . PHE B 1 527 ? 172.720 195.223 175.631 1.00 74.16 527 PHE B C 1
ATOM 10091 O O . PHE B 1 527 ? 173.015 195.146 176.834 1.00 86.06 527 PHE B O 1
ATOM 10099 N N . MET B 1 528 ? 171.542 195.622 175.166 1.00 65.39 528 MET B N 1
ATOM 10100 C CA . MET B 1 528 ? 170.471 196.202 176.016 1.00 69.62 528 MET B CA 1
ATOM 10101 C C . MET B 1 528 ? 169.872 195.106 176.889 1.00 63.41 528 MET B C 1
ATOM 10102 O O . MET B 1 528 ? 169.442 195.402 178.016 1.00 70.98 528 MET B O 1
ATOM 10107 N N . LEU B 1 529 ? 169.818 193.889 176.373 1.00 68.87 529 LEU B N 1
ATOM 10108 C CA . LEU B 1 529 ? 169.233 192.753 177.119 1.00 70.49 529 LEU B CA 1
ATOM 10109 C C . LEU B 1 529 ? 169.970 192.651 178.452 1.00 68.77 529 LEU B C 1
ATOM 10110 O O . LEU B 1 529 ? 169.314 192.785 179.487 1.00 85.24 529 LEU B O 1
ATOM 10115 N N . GLY B 1 530 ? 171.287 192.483 178.408 1.00 65.04 530 GLY B N 1
ATOM 10116 C CA . GLY B 1 530 ? 172.127 192.334 179.608 1.00 66.91 530 GLY B CA 1
ATOM 10117 C C . GLY B 1 530 ? 172.436 193.685 180.225 1.00 63.58 530 GLY B C 1
ATOM 10118 O O . GLY B 1 530 ? 172.364 193.811 181.457 1.00 72.87 530 GLY B O 1
ATOM 10119 N N . GLY B 1 531 ? 172.746 194.660 179.381 1.00 63.78 531 GLY B N 1
ATOM 10120 C CA . GLY B 1 531 ? 173.149 196.010 179.779 1.00 66.78 531 GLY B CA 1
ATOM 10121 C C . GLY B 1 531 ? 172.193 196.581 180.787 1.00 66.92 531 GLY B C 1
ATOM 10122 O O . GLY B 1 531 ? 172.626 196.866 181.908 1.00 67.19 531 GLY B O 1
ATOM 10123 N N . ILE B 1 532 ? 170.937 196.731 180.387 1.00 63.64 532 ILE B N 1
ATOM 10124 C CA . ILE B 1 532 ? 169.992 197.654 181.062 1.00 62.68 532 ILE B CA 1
ATOM 10125 C C . ILE B 1 532 ? 169.700 197.149 182.471 1.00 57.36 532 ILE B C 1
ATOM 10126 O O . ILE B 1 532 ? 169.800 197.918 183.412 1.00 58.02 532 ILE B O 1
ATOM 10131 N N . PRO B 1 533 ? 169.280 195.881 182.671 1.00 65.87 533 PRO B N 1
ATOM 10132 C CA . PRO B 1 533 ? 169.103 195.356 184.025 1.00 60.68 533 PRO B CA 1
ATOM 10133 C C . PRO B 1 533 ? 170.455 195.167 184.710 1.00 57.95 533 PRO B C 1
ATOM 10134 O O . PRO B 1 533 ? 170.490 195.267 185.903 1.00 54.98 533 PRO B O 1
ATOM 10138 N N . GLY B 1 534 ? 171.518 194.964 183.932 1.00 54.08 534 GLY B N 1
ATOM 10139 C CA . GLY B 1 534 ? 172.900 194.901 184.435 1.00 62.72 534 GLY B CA 1
ATOM 10140 C C . GLY B 1 534 ? 173.294 196.135 185.227 1.00 59.31 534 GLY B C 1
ATOM 10141 O O . GLY B 1 534 ? 174.367 196.101 185.858 1.00 74.29 534 GLY B O 1
ATOM 10142 N N . THR B 1 535 ? 172.515 197.215 185.161 1.00 55.92 535 THR B N 1
ATOM 10143 C CA . THR B 1 535 ? 172.689 198.435 185.993 1.00 50.21 535 THR B CA 1
ATOM 10144 C C . THR B 1 535 ? 172.793 198.045 187.473 1.00 53.33 535 THR B C 1
ATOM 10145 O O . THR B 1 535 ? 173.649 198.573 188.206 1.00 55.66 535 THR B O 1
ATOM 10149 N N . PHE B 1 536 ? 172.003 197.053 187.839 1.00 49.06 536 PHE B N 1
ATOM 10150 C CA . PHE B 1 536 ? 171.888 196.478 189.187 1.00 46.83 536 PHE B CA 1
ATOM 10151 C C . PHE B 1 536 ? 173.178 195.815 189.628 1.00 40.57 536 PHE B C 1
ATOM 10152 O O . PHE B 1 536 ? 173.305 195.630 190.831 1.00 41.67 536 PHE B O 1
ATOM 10160 N N . HIS B 1 537 ? 174.115 195.492 188.753 1.00 37.56 537 HIS B N 1
ATOM 10161 C CA . HIS B 1 537 ? 175.348 194.865 189.273 1.00 44.20 537 HIS B CA 1
ATOM 10162 C C . HIS B 1 537 ? 176.139 195.897 190.105 1.00 37.71 537 HIS B C 1
ATOM 10163 O O . HIS B 1 537 ? 177.130 195.484 190.703 1.00 42.66 537 HIS B O 1
ATOM 10170 N N . HIS B 1 538 ? 175.764 197.173 190.048 1.00 35.77 538 HIS B N 1
ATOM 10171 C CA . HIS B 1 538 ? 176.326 198.305 190.827 1.00 40.03 538 HIS B CA 1
ATOM 10172 C C . HIS B 1 538 ? 175.623 198.490 192.170 1.00 41.71 538 HIS B C 1
ATOM 10173 O O . HIS B 1 538 ? 176.185 199.199 192.985 1.00 51.07 538 HIS B O 1
ATOM 10180 N N . LEU B 1 539 ? 174.451 197.892 192.364 1.00 45.68 539 LEU B N 1
ATOM 10181 C CA . LEU B 1 539 ? 173.521 198.157 193.488 1.00 42.59 539 LEU B CA 1
ATOM 10182 C C . LEU B 1 539 ? 173.365 196.918 194.383 1.00 45.03 539 LEU B C 1
ATOM 10183 O O . LEU B 1 539 ? 172.534 196.973 195.309 1.00 45.78 539 LEU B O 1
ATOM 10188 N N . TYR B 1 540 ? 174.141 195.867 194.171 1.00 37.82 540 TYR B N 1
ATOM 10189 C CA . TYR B 1 540 ? 174.025 194.628 194.972 1.00 41.78 540 TYR B CA 1
ATOM 10190 C C . TYR B 1 540 ? 174.049 194.941 196.467 1.00 50.03 540 TYR B C 1
ATOM 10191 O O . TYR B 1 540 ? 173.139 194.495 197.198 1.00 54.71 540 TYR B O 1
ATOM 10200 N N . PHE B 1 541 ? 175.007 195.767 196.870 1.00 48.04 541 PHE B N 1
ATOM 10201 C CA . PHE B 1 541 ? 175.373 196.046 198.274 1.00 44.36 541 PHE B CA 1
ATOM 10202 C C . PHE B 1 541 ? 175.068 197.481 198.644 1.00 45.11 541 PHE B C 1
ATOM 10203 O O . PHE B 1 541 ? 175.659 197.927 199.616 1.00 48.52 541 PHE B O 1
ATOM 10211 N N . ALA B 1 542 ? 174.251 198.189 197.859 1.00 45.10 542 ALA B N 1
ATOM 10212 C CA . ALA B 1 542 ? 174.055 199.647 198.023 1.00 40.72 542 ALA B CA 1
ATOM 10213 C C . ALA B 1 542 ? 172.763 199.882 198.788 1.00 44.08 542 ALA B C 1
ATOM 10214 O O . ALA B 1 542 ? 172.083 200.874 198.540 1.00 44.83 542 ALA B O 1
ATOM 10216 N N . GLY B 1 543 ? 172.401 198.976 199.672 1.00 44.20 543 GLY B N 1
ATOM 10217 C CA . GLY B 1 543 ? 171.160 199.183 200.416 1.00 48.21 543 GLY B CA 1
ATOM 10218 C C . GLY B 1 543 ? 170.043 198.552 199.668 1.00 44.42 543 GLY B C 1
ATOM 10219 O O . GLY B 1 543 ? 168.884 198.947 199.891 1.00 45.29 543 GLY B O 1
ATOM 10220 N N . THR B 1 544 ? 170.367 197.583 198.810 1.00 50.17 544 THR B N 1
ATOM 10221 C CA . THR B 1 544 ? 169.333 196.967 197.936 1.00 54.40 544 THR B CA 1
ATOM 10222 C C . THR B 1 544 ? 169.042 195.585 198.476 1.00 49.29 544 THR B C 1
ATOM 10223 O O . THR B 1 544 ? 169.847 195.077 199.287 1.00 48.25 544 THR B O 1
ATOM 10227 N N . THR B 1 545 ? 167.920 195.023 198.058 1.00 59.75 545 THR B N 1
ATOM 10228 C CA . THR B 1 545 ? 167.519 193.649 198.423 1.00 61.30 545 THR B CA 1
ATOM 10229 C C . THR B 1 545 ? 167.935 192.701 197.313 1.00 63.78 545 THR B C 1
ATOM 10230 O O . THR B 1 545 ? 168.129 193.160 196.183 1.00 75.51 545 THR B O 1
ATOM 10234 N N . THR B 1 546 ? 168.009 191.423 197.676 1.00 69.16 546 THR B N 1
ATOM 10235 C CA . THR B 1 546 ? 168.430 190.262 196.858 1.00 75.80 546 THR B CA 1
ATOM 10236 C C . THR B 1 546 ? 167.798 190.267 195.461 1.00 70.55 546 THR B C 1
ATOM 10237 O O . THR B 1 546 ? 168.493 189.950 194.507 1.00 65.47 546 THR B O 1
ATOM 10241 N N . PRO B 1 547 ? 166.503 190.589 195.229 1.00 60.85 547 PRO B N 1
ATOM 10242 C CA . PRO B 1 547 ? 165.978 190.570 193.869 1.00 65.49 547 PRO B CA 1
ATOM 10243 C C . PRO B 1 547 ? 166.883 191.405 192.975 1.00 64.74 547 PRO B C 1
ATOM 10244 O O . PRO B 1 547 ? 167.270 190.946 191.928 1.00 76.65 547 PRO B O 1
ATOM 10248 N N . VAL B 1 548 ? 167.195 192.607 193.454 1.00 56.91 548 VAL B N 1
ATOM 10249 C CA . VAL B 1 548 ? 167.997 193.577 192.691 1.00 52.78 548 VAL B CA 1
ATOM 10250 C C . VAL B 1 548 ? 169.287 192.857 192.333 1.00 54.49 548 VAL B C 1
ATOM 10251 O O . VAL B 1 548 ? 169.758 192.993 191.188 1.00 60.88 548 VAL B O 1
ATOM 10255 N N . MET B 1 549 ? 169.797 192.085 193.270 1.00 46.93 549 MET B N 1
ATOM 10256 C CA . MET B 1 549 ? 171.062 191.351 193.083 1.00 58.85 549 MET B CA 1
ATOM 10257 C C . MET B 1 549 ? 170.869 190.229 192.066 1.00 58.06 549 MET B C 1
ATOM 10258 O O . MET B 1 549 ? 171.814 189.985 191.295 1.00 79.00 549 MET B O 1
ATOM 10263 N N . ALA B 1 550 ? 169.723 189.553 192.095 1.00 63.02 550 ALA B N 1
ATOM 10264 C CA . ALA B 1 550 ? 169.362 188.462 191.163 1.00 66.67 550 ALA B CA 1
ATOM 10265 C C . ALA B 1 550 ? 169.367 189.011 189.738 1.00 60.57 550 ALA B C 1
ATOM 10266 O O . ALA B 1 550 ? 170.127 188.495 188.903 1.00 59.84 550 ALA B O 1
ATOM 10268 N N . VAL B 1 551 ? 168.550 190.038 189.526 1.00 51.27 551 VAL B N 1
ATOM 10269 C CA . VAL B 1 551 ? 168.366 190.740 188.231 1.00 52.89 551 VAL B CA 1
ATOM 10270 C C . VAL B 1 551 ? 169.769 191.148 187.797 1.00 56.24 551 VAL B C 1
ATOM 10271 O O . VAL B 1 551 ? 170.246 190.692 186.746 1.00 55.74 551 VAL B O 1
ATOM 10275 N N . GLY B 1 552 ? 170.438 191.896 188.663 1.00 48.05 552 GLY B N 1
ATOM 10276 C CA . GLY B 1 552 ? 171.760 192.442 188.364 1.00 45.51 552 GLY B CA 1
ATOM 10277 C C . GLY B 1 552 ? 172.712 191.334 187.972 1.00 45.90 552 GLY B C 1
ATOM 10278 O O . GLY B 1 552 ? 173.446 191.525 186.996 1.00 58.58 552 GLY B O 1
ATOM 10279 N N . ALA B 1 553 ? 172.700 190.216 188.694 1.00 47.90 553 ALA B N 1
ATOM 10280 C CA . ALA B 1 553 ? 173.673 189.122 188.506 1.00 47.21 553 ALA B CA 1
ATOM 10281 C C . ALA B 1 553 ? 173.439 188.471 187.152 1.00 48.45 553 ALA B C 1
ATOM 10282 O O . ALA B 1 553 ? 174.419 188.283 186.387 1.00 54.18 553 ALA B O 1
ATOM 10284 N N . SER B 1 554 ? 172.178 188.143 186.911 1.00 47.20 554 SER B N 1
ATOM 10285 C CA . SER B 1 554 ? 171.704 187.318 185.788 1.00 51.71 554 SER B CA 1
ATOM 10286 C C . SER B 1 554 ? 171.860 188.119 184.506 1.00 55.40 554 SER B C 1
ATOM 10287 O O . SER B 1 554 ? 172.525 187.651 183.564 1.00 49.43 554 SER B O 1
ATOM 10290 N N . PHE B 1 555 ? 171.308 189.323 184.504 1.00 56.20 555 PHE B N 1
ATOM 10291 C CA . PHE B 1 555 ? 171.366 190.222 183.334 1.00 56.59 555 PHE B CA 1
ATOM 10292 C C . PHE B 1 555 ? 172.787 190.735 183.098 1.00 57.26 555 PHE B C 1
ATOM 10293 O O . PHE B 1 555 ? 173.143 190.905 181.928 1.00 60.54 555 PHE B O 1
ATOM 10301 N N . SER B 1 556 ? 173.593 190.957 184.127 1.00 59.29 556 SER B N 1
ATOM 10302 C CA . SER B 1 556 ? 175.022 191.290 183.894 1.00 58.67 556 SER B CA 1
ATOM 10303 C C . SER B 1 556 ? 175.690 190.057 183.273 1.00 55.05 556 SER B C 1
ATOM 10304 O O . SER B 1 556 ? 176.561 190.246 182.391 1.00 55.17 556 SER B O 1
ATOM 10307 N N . ALA B 1 557 ? 175.254 188.848 183.624 1.00 42.98 557 ALA B N 1
ATOM 10308 C CA . ALA B 1 557 ? 175.760 187.615 182.958 1.00 55.97 557 ALA B CA 1
ATOM 10309 C C . ALA B 1 557 ? 175.415 187.744 181.469 1.00 54.76 557 ALA B C 1
ATOM 10310 O O . ALA B 1 557 ? 176.354 187.723 180.660 1.00 49.02 557 ALA B O 1
ATOM 10312 N N . LEU B 1 558 ? 174.147 188.029 181.141 1.00 53.83 558 LEU B N 1
ATOM 10313 C CA . LEU B 1 558 ? 173.715 188.202 179.726 1.00 59.96 558 LEU B CA 1
ATOM 10314 C C . LEU B 1 558 ? 174.525 189.283 179.033 1.00 58.19 558 LEU B C 1
ATOM 10315 O O . LEU B 1 558 ? 174.713 189.156 177.826 1.00 65.93 558 LEU B O 1
ATOM 10320 N N . GLU B 1 559 ? 174.970 190.304 179.754 1.00 59.44 559 GLU B N 1
ATOM 10321 C CA . GLU B 1 559 ? 175.635 191.460 179.108 1.00 66.57 559 GLU B CA 1
ATOM 10322 C C . GLU B 1 559 ? 177.026 191.012 178.644 1.00 52.65 559 GLU B C 1
ATOM 10323 O O . GLU B 1 559 ? 177.485 191.509 177.629 1.00 61.77 559 GLU B O 1
ATOM 10329 N N . VAL B 1 560 ? 177.634 190.044 179.322 1.00 55.82 560 VAL B N 1
ATOM 10330 C CA . VAL B 1 560 ? 178.974 189.510 178.957 1.00 56.97 560 VAL B CA 1
ATOM 1033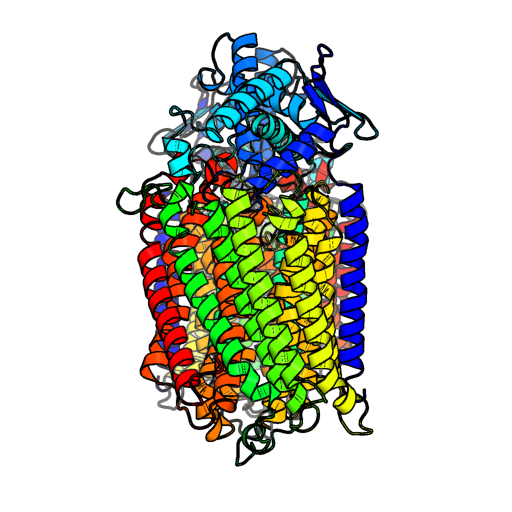1 C C . VAL B 1 560 ? 178.888 188.701 177.672 1.00 49.74 560 VAL B C 1
ATOM 10332 O O . VAL B 1 560 ? 179.924 188.592 176.996 1.00 48.98 560 VAL B O 1
ATOM 10336 N N . VAL B 1 561 ? 177.744 188.069 177.424 1.00 51.07 561 VAL B N 1
ATOM 10337 C CA . VAL B 1 561 ? 177.573 187.107 176.303 1.00 57.28 561 VAL B CA 1
ATOM 10338 C C . VAL B 1 561 ? 178.029 187.764 175.000 1.00 55.11 561 VAL B C 1
ATOM 10339 O O . VAL B 1 561 ? 178.997 187.293 174.400 1.00 57.57 561 VAL B O 1
ATOM 10343 N N . PRO B 1 562 ? 177.399 188.866 174.536 1.00 52.80 562 PRO B N 1
ATOM 10344 C CA . PRO B 1 562 ? 177.815 189.503 173.289 1.00 56.19 562 PRO B CA 1
ATOM 10345 C C . PRO B 1 562 ? 179.267 190.004 173.301 1.00 54.60 562 PRO B C 1
ATOM 10346 O O . PRO B 1 562 ? 179.869 190.103 172.248 1.00 64.77 562 PRO B O 1
ATOM 10350 N N . LEU B 1 563 ? 179.815 190.276 174.481 1.00 50.36 563 LEU B N 1
ATOM 10351 C CA . LEU B 1 563 ? 181.190 190.799 174.612 1.00 47.20 563 LEU B CA 1
ATOM 10352 C C . LEU B 1 563 ? 182.194 189.722 174.307 1.00 46.18 563 LEU B C 1
ATOM 10353 O O . LEU B 1 563 ? 183.195 190.032 173.670 1.00 52.92 563 LEU B O 1
ATOM 10358 N N . ILE B 1 564 ? 181.961 188.526 174.827 1.00 49.90 564 ILE B N 1
ATOM 10359 C CA . ILE B 1 564 ? 182.970 187.446 174.767 1.00 48.94 564 ILE B CA 1
ATOM 10360 C C . ILE B 1 564 ? 183.116 186.988 173.321 1.00 50.68 564 ILE B C 1
ATOM 10361 O O . ILE B 1 564 ? 184.207 186.537 172.969 1.00 50.21 564 ILE B O 1
ATOM 10366 N N . VAL B 1 565 ? 182.055 187.089 172.524 1.00 53.21 565 VAL B N 1
ATOM 10367 C CA . VAL B 1 565 ? 182.063 186.630 171.106 1.00 57.87 565 VAL B CA 1
ATOM 10368 C C . VAL B 1 565 ? 182.608 187.723 170.181 1.00 56.16 565 VAL B C 1
ATOM 10369 O O . VAL B 1 565 ? 182.583 187.498 168.957 1.00 60.00 565 VAL B O 1
ATOM 10373 N N . LEU B 1 566 ? 183.065 188.863 170.710 1.00 56.02 566 LEU B N 1
ATOM 10374 C CA . LEU B 1 566 ? 183.381 190.038 169.863 1.00 58.09 566 LEU B CA 1
ATOM 10375 C C . LEU B 1 566 ? 184.600 189.767 168.972 1.00 53.89 566 LEU B C 1
ATOM 10376 O O . LEU B 1 566 ? 184.796 190.545 168.030 1.00 64.41 566 LEU B O 1
ATOM 10381 N N . GLY B 1 567 ? 185.391 188.730 169.254 1.00 62.21 567 GLY B N 1
ATOM 10382 C CA . GLY B 1 567 ? 186.460 188.264 168.353 1.00 62.30 567 GLY B CA 1
ATOM 10383 C C . GLY B 1 567 ? 185.979 188.280 166.923 1.00 65.84 567 GLY B C 1
ATOM 10384 O O . GLY B 1 567 ? 186.685 188.811 166.078 1.00 65.83 567 GLY B O 1
ATOM 10385 N N . HIS B 1 568 ? 184.769 187.771 166.704 1.00 62.99 568 HIS B N 1
ATOM 10386 C CA . HIS B 1 568 ? 184.167 187.596 165.373 1.00 63.26 568 HIS B CA 1
ATOM 10387 C C . HIS B 1 568 ? 183.795 188.953 164.784 1.00 64.15 568 HIS B C 1
ATOM 10388 O O . HIS B 1 568 ? 184.055 189.171 163.592 1.00 64.22 568 HIS B O 1
ATOM 10395 N N . GLU B 1 569 ? 183.115 189.784 165.559 1.00 61.98 569 GLU B N 1
ATOM 10396 C CA . GLU B 1 569 ? 182.702 191.134 165.116 1.00 66.74 569 GLU B CA 1
ATOM 10397 C C . GLU B 1 569 ? 183.964 191.890 164.702 1.00 58.91 569 GLU B C 1
ATOM 10398 O O . GLU B 1 569 ? 184.010 192.418 163.598 1.00 63.74 569 GLU B O 1
ATOM 10404 N N . ALA B 1 570 ? 184.936 191.911 165.609 1.00 57.24 570 ALA B N 1
ATOM 10405 C CA . ALA B 1 570 ? 186.239 192.574 165.483 1.00 52.34 570 ALA B CA 1
ATOM 10406 C C . ALA B 1 570 ? 186.831 192.241 164.114 1.00 56.70 570 ALA B C 1
ATOM 10407 O O . ALA B 1 570 ? 187.482 193.103 163.504 1.00 57.83 570 ALA B O 1
ATOM 10409 N N . TRP B 1 571 ? 186.794 190.961 163.778 1.00 52.39 571 TRP B N 1
ATOM 10410 C CA . TRP B 1 571 ? 187.389 190.447 162.536 1.00 59.32 571 TRP B CA 1
ATOM 10411 C C . TRP B 1 571 ? 186.567 190.988 161.364 1.00 50.34 571 TRP B C 1
ATOM 10412 O O . TRP B 1 571 ? 187.159 191.505 160.436 1.00 55.10 571 TRP B O 1
ATOM 10423 N N . GLU B 1 572 ? 185.247 190.963 161.488 1.00 59.06 572 GLU B N 1
ATOM 10424 C CA . GLU B 1 572 ? 184.311 191.487 160.475 1.00 60.47 572 GLU B CA 1
ATOM 10425 C C . GLU B 1 572 ? 184.658 192.946 160.187 1.00 70.54 572 GLU B C 1
ATOM 10426 O O . GLU B 1 572 ? 184.649 193.315 158.996 1.00 83.47 572 GLU B O 1
ATOM 10432 N N . ASN B 1 573 ? 184.945 193.742 161.217 1.00 71.41 573 ASN B N 1
ATOM 10433 C CA . ASN B 1 573 ? 185.197 195.195 161.049 1.00 72.27 573 ASN B CA 1
ATOM 10434 C C . ASN B 1 573 ? 186.616 195.350 160.507 1.00 65.72 573 ASN B C 1
ATOM 10435 O O . ASN B 1 573 ? 186.813 196.154 159.602 1.00 76.28 573 ASN B O 1
ATOM 10440 N N . TRP B 1 574 ? 187.558 194.562 161.006 1.00 60.18 574 TRP B N 1
ATOM 10441 C CA . TRP B 1 574 ? 188.961 194.566 160.531 1.00 62.55 574 TRP B CA 1
ATOM 10442 C C . TRP B 1 574 ? 189.053 194.138 159.052 1.00 73.07 574 TRP B C 1
ATOM 10443 O O . TRP B 1 574 ? 189.907 194.680 158.330 1.00 79.23 574 TRP B O 1
ATOM 10454 N N . ARG B 1 575 ? 188.262 193.138 158.649 1.00 78.92 575 ARG B N 1
ATOM 10455 C CA . ARG B 1 575 ? 188.065 192.697 157.241 1.00 77.25 575 ARG B CA 1
ATOM 10456 C C . ARG B 1 575 ? 187.936 193.923 156.319 1.00 75.62 575 ARG B C 1
ATOM 10457 O O . ARG B 1 575 ? 188.501 193.896 155.210 1.00 76.36 575 ARG B O 1
ATOM 10465 N N . LEU B 1 576 ? 187.212 194.948 156.772 1.00 69.96 576 LEU B N 1
ATOM 10466 C CA . LEU B 1 576 ? 186.855 196.162 155.992 1.00 74.67 576 LEU B CA 1
ATOM 10467 C C . LEU B 1 576 ? 188.097 196.946 155.559 1.00 75.13 576 LEU B C 1
ATOM 10468 O O . LEU B 1 576 ? 187.984 197.664 154.560 1.00 91.81 576 LEU B O 1
ATOM 10473 N N . LYS B 1 577 ? 189.231 196.799 156.249 1.00 68.68 577 LYS B N 1
ATOM 10474 C CA . LYS B 1 577 ? 190.535 197.388 155.846 1.00 72.67 577 LYS B CA 1
ATOM 10475 C C . LYS B 1 577 ? 190.918 196.941 154.424 1.00 80.72 577 LYS B C 1
ATOM 10476 O O . LYS B 1 577 ? 191.663 197.683 153.751 1.00 94.75 577 LYS B O 1
ATOM 10482 N N . THR B 1 578 ? 190.447 195.768 154.000 1.00 80.70 578 THR B N 1
ATOM 10483 C CA . THR B 1 578 ? 190.848 195.067 152.756 1.00 86.46 578 THR B CA 1
ATOM 10484 C C . THR B 1 578 ? 189.787 195.240 151.663 1.00 84.43 578 THR B C 1
ATOM 10485 O O . THR B 1 578 ? 190.044 194.804 150.518 1.00 96.39 578 THR B O 1
ATOM 10489 N N . ARG B 1 579 ? 188.644 195.838 151.997 1.00 78.94 579 ARG B N 1
ATOM 10490 C CA . ARG B 1 579 ? 187.475 195.923 151.086 1.00 80.93 579 ARG B CA 1
ATOM 10491 C C . ARG B 1 579 ? 187.760 196.956 149.993 1.00 80.17 579 ARG B C 1
ATOM 10492 O O . ARG B 1 579 ? 187.251 196.766 148.876 1.00 96.69 579 ARG B O 1
ATOM 10500 N N . ALA B 1 580 ? 188.561 197.976 150.302 1.00 77.76 580 ALA B N 1
ATOM 10501 C CA . ALA B 1 580 ? 188.902 199.101 149.402 1.00 76.11 580 ALA B CA 1
ATOM 10502 C C . ALA B 1 580 ? 190.301 199.614 149.719 1.00 65.89 580 ALA B C 1
ATOM 10503 O O . ALA B 1 580 ? 190.652 199.720 150.887 1.00 74.48 580 ALA B O 1
ATOM 10505 N N . PRO B 1 581 ? 191.134 199.970 148.714 1.00 72.44 581 PRO B N 1
ATOM 10506 C CA . PRO B 1 581 ? 192.488 200.462 148.977 1.00 77.20 581 PRO B CA 1
ATOM 10507 C C . PRO B 1 581 ? 192.512 201.749 149.821 1.00 75.00 581 PRO B C 1
ATOM 10508 O O . PRO B 1 581 ? 193.497 202.002 150.492 1.00 73.18 581 PRO B O 1
ATOM 10512 N N . TRP B 1 582 ? 191.428 202.520 149.772 1.00 67.97 582 TRP B N 1
ATOM 10513 C CA . TRP B 1 582 ? 191.289 203.791 150.522 1.00 68.87 582 TRP B CA 1
ATOM 10514 C C . TRP B 1 582 ? 190.996 203.528 151.999 1.00 69.01 582 TRP B C 1
ATOM 10515 O O . TRP B 1 582 ? 191.052 204.496 152.771 1.00 75.06 582 TRP B O 1
ATOM 10526 N N . MET B 1 583 ? 190.676 202.292 152.377 1.00 64.34 583 MET B N 1
ATOM 10527 C CA . MET B 1 583 ? 190.490 201.910 153.796 1.00 68.60 583 MET B CA 1
ATOM 10528 C C . MET B 1 583 ? 191.832 201.922 154.542 1.00 73.06 583 MET B C 1
ATOM 10529 O O . MET B 1 583 ? 191.793 201.977 155.789 1.00 76.96 583 MET B O 1
ATOM 10534 N N . GLU B 1 584 ? 192.961 201.987 153.832 1.00 68.87 584 GLU B N 1
ATOM 10535 C CA . GLU B 1 584 ? 194.293 202.245 154.440 1.00 74.46 584 GLU B CA 1
ATOM 10536 C C . GLU B 1 584 ? 194.270 203.576 155.214 1.00 72.17 584 GLU B C 1
ATOM 10537 O O . GLU B 1 584 ? 195.053 203.722 156.176 1.00 83.13 584 GLU B O 1
ATOM 10543 N N . ASN B 1 585 ? 193.431 204.521 154.810 1.00 62.10 585 ASN B N 1
ATOM 10544 C CA . ASN B 1 585 ? 193.321 205.848 155.459 1.00 68.64 585 ASN B CA 1
ATOM 10545 C C . ASN B 1 585 ? 192.543 205.706 156.764 1.00 66.78 585 ASN B C 1
ATOM 10546 O O . ASN B 1 585 ? 192.689 206.590 157.644 1.00 75.08 585 ASN B O 1
ATOM 10551 N N . LEU B 1 586 ? 191.725 204.664 156.859 1.00 61.47 586 LEU B N 1
ATOM 10552 C CA . LEU B 1 586 ? 190.912 204.354 158.054 1.00 63.91 586 LEU B CA 1
ATOM 10553 C C . LEU B 1 586 ? 191.547 203.198 158.822 1.00 54.99 586 LEU B C 1
ATOM 10554 O O . LEU B 1 586 ? 190.892 202.697 159.751 1.00 71.51 586 LEU B O 1
ATOM 10559 N N . LYS B 1 587 ? 192.785 202.852 158.494 1.00 51.08 587 LYS B N 1
ATOM 10560 C CA . LYS B 1 587 ? 193.551 201.734 159.092 1.00 56.94 587 LYS B CA 1
ATOM 10561 C C . LYS B 1 587 ? 193.497 201.834 160.612 1.00 58.70 587 LYS B C 1
ATOM 10562 O O . LYS B 1 587 ? 193.145 200.840 161.279 1.00 61.04 587 LYS B O 1
ATOM 10568 N N . TRP B 1 588 ? 193.873 203.004 161.105 1.00 54.83 588 TRP B N 1
ATOM 10569 C CA . TRP B 1 588 ? 194.094 203.262 162.537 1.00 53.85 588 TRP B CA 1
ATOM 10570 C C . TRP B 1 588 ? 192.759 203.311 163.265 1.00 58.58 588 TRP B C 1
ATOM 10571 O O . TRP B 1 588 ? 192.529 202.501 164.158 1.00 61.86 588 TRP B O 1
ATOM 10582 N N . PRO B 1 589 ? 191.790 204.124 162.821 1.00 52.30 589 PRO B N 1
ATOM 10583 C CA . PRO B 1 589 ? 190.440 204.038 163.366 1.00 53.38 589 PRO B CA 1
ATOM 10584 C C . PRO B 1 589 ? 189.923 202.597 163.432 1.00 54.12 589 PRO B C 1
ATOM 10585 O O . PRO B 1 589 ? 189.340 202.215 164.405 1.00 69.04 589 PRO B O 1
ATOM 10589 N N . LEU B 1 590 ? 190.151 201.836 162.375 1.00 57.41 590 LEU B N 1
ATOM 10590 C CA . LEU B 1 590 ? 189.756 200.416 162.333 1.00 58.23 590 LEU B CA 1
ATOM 10591 C C . LEU B 1 590 ? 190.540 199.623 163.371 1.00 52.80 590 LEU B C 1
ATOM 10592 O O . LEU B 1 590 ? 189.958 198.685 163.927 1.00 58.32 590 LEU B O 1
ATOM 10597 N N . MET B 1 591 ? 191.824 199.924 163.567 1.00 51.56 591 MET B N 1
ATOM 10598 C CA . MET B 1 591 ? 192.629 199.277 164.631 1.00 51.32 591 MET B CA 1
ATOM 10599 C C . MET B 1 591 ? 192.032 199.611 165.996 1.00 53.76 591 MET B C 1
ATOM 10600 O O . MET B 1 591 ? 191.944 198.710 166.843 1.00 54.77 591 MET B O 1
ATOM 10605 N N . CYS B 1 592 ? 191.600 200.849 166.182 1.00 47.02 592 CYS B N 1
ATOM 10606 C CA . CYS B 1 592 ? 190.929 201.265 167.415 1.00 48.03 592 CYS B CA 1
ATOM 10607 C C . CYS B 1 592 ? 189.716 200.387 167.620 1.00 47.45 592 CYS B C 1
ATOM 10608 O O . CYS B 1 592 ? 189.648 199.765 168.699 1.00 52.02 592 CYS B O 1
ATOM 10611 N N . PHE B 1 593 ? 188.835 200.311 166.630 1.00 47.50 593 PHE B N 1
ATOM 10612 C CA . PHE B 1 593 ? 187.548 199.583 166.745 1.00 47.00 593 PHE B CA 1
ATOM 10613 C C . PHE B 1 593 ? 187.795 198.098 166.955 1.00 45.40 593 PHE B C 1
ATOM 10614 O O . PHE B 1 593 ? 186.894 197.445 167.515 1.00 50.79 593 PHE B O 1
ATOM 10622 N N . VAL B 1 594 ? 188.976 197.608 166.603 1.00 40.96 594 VAL B N 1
ATOM 10623 C CA . VAL B 1 594 ? 189.360 196.209 166.907 1.00 45.13 594 VAL B CA 1
ATOM 10624 C C . VAL B 1 594 ? 189.819 196.152 168.365 1.00 44.62 594 VAL B C 1
ATOM 10625 O O . VAL B 1 594 ? 189.564 195.123 169.029 1.00 47.32 594 VAL B O 1
ATOM 10629 N N . ALA B 1 595 ? 190.552 197.165 168.807 1.00 46.45 595 ALA B N 1
ATOM 10630 C CA . ALA B 1 595 ? 190.980 197.307 170.206 1.00 43.28 595 ALA B CA 1
ATOM 10631 C C . ALA B 1 595 ? 189.724 197.437 171.064 1.00 43.36 595 ALA B C 1
ATOM 10632 O O . ALA B 1 595 ? 189.595 196.741 172.084 1.00 44.35 595 ALA B O 1
ATOM 10634 N N . VAL B 1 596 ? 188.733 198.126 170.561 1.00 41.70 596 VAL B N 1
ATOM 10635 C CA . VAL B 1 596 ? 187.439 198.210 171.264 1.00 39.63 596 VAL B CA 1
ATOM 10636 C C . VAL B 1 596 ? 186.903 196.801 171.441 1.00 42.48 596 VAL B C 1
ATOM 10637 O O . VAL B 1 596 ? 186.658 196.398 172.578 1.00 53.62 596 VAL B O 1
ATOM 10641 N N . ALA B 1 597 ? 186.775 196.055 170.369 1.00 46.71 597 ALA B N 1
ATOM 10642 C CA . ALA B 1 597 ? 186.301 194.667 170.455 1.00 44.39 597 ALA B CA 1
ATOM 10643 C C . ALA B 1 597 ? 187.188 193.955 171.460 1.00 40.05 597 ALA B C 1
ATOM 10644 O O . ALA B 1 597 ? 186.700 193.151 172.229 1.00 42.69 597 ALA B O 1
ATOM 10646 N N . PHE B 1 598 ? 188.489 194.145 171.351 1.00 33.04 598 PHE B N 1
ATOM 10647 C CA . PHE B 1 598 ? 189.384 193.315 172.163 1.00 39.43 598 PHE B CA 1
ATOM 10648 C C . PHE B 1 598 ? 189.094 193.534 173.660 1.00 46.57 598 PHE B C 1
ATOM 10649 O O . PHE B 1 598 ? 188.901 192.576 174.426 1.00 57.59 598 PHE B O 1
ATOM 10657 N N . TRP B 1 599 ? 188.992 194.795 174.026 1.00 42.13 599 TRP B N 1
ATOM 10658 C CA . TRP B 1 599 ? 188.876 195.263 175.409 1.00 42.51 599 TRP B CA 1
ATOM 10659 C C . TRP B 1 599 ? 187.443 195.108 175.857 1.00 38.75 599 TRP B C 1
ATOM 10660 O O . TRP B 1 599 ? 187.200 194.929 177.036 1.00 42.50 599 TRP B O 1
ATOM 10671 N N . ASN B 1 600 ? 186.530 195.174 174.926 1.00 38.99 600 ASN B N 1
ATOM 10672 C CA . ASN B 1 600 ? 185.134 194.872 175.265 1.00 38.65 600 ASN B CA 1
ATOM 10673 C C . ASN B 1 600 ? 185.103 193.438 175.745 1.00 43.72 600 ASN B C 1
ATOM 10674 O O . ASN B 1 600 ? 184.360 193.157 176.689 1.00 41.50 600 ASN B O 1
ATOM 10679 N N . MET B 1 601 ? 185.841 192.579 175.046 1.00 41.09 601 MET B N 1
ATOM 10680 C CA . MET B 1 601 ? 185.850 191.142 175.343 1.00 47.01 601 MET B CA 1
ATOM 10681 C C . MET B 1 601 ? 186.574 190.959 176.679 1.00 47.50 601 MET B C 1
ATOM 10682 O O . MET B 1 601 ? 185.970 190.365 177.599 1.00 50.03 601 MET B O 1
ATOM 10687 N N . LEU B 1 602 ? 187.768 191.510 176.782 1.00 41.60 602 LEU B N 1
ATOM 10688 C CA . LEU B 1 602 ? 188.680 191.243 177.895 1.00 46.33 602 LEU B CA 1
ATOM 10689 C C . LEU B 1 602 ? 188.318 192.176 179.046 1.00 49.95 602 LEU B C 1
ATOM 10690 O O . LEU B 1 602 ? 188.016 191.688 180.128 1.00 44.64 602 LEU B O 1
ATOM 10695 N N . GLY B 1 603 ? 188.373 193.481 178.799 1.00 48.29 603 GLY B N 1
ATOM 10696 C CA . GLY B 1 603 ? 188.118 194.483 179.830 1.00 45.57 603 GLY B CA 1
ATOM 10697 C C . GLY B 1 603 ? 186.706 194.386 180.334 1.00 46.70 603 GLY B C 1
ATOM 10698 O O . GLY B 1 603 ? 186.521 194.167 181.548 1.00 59.20 603 GLY B O 1
ATOM 10699 N N . ALA B 1 604 ? 185.741 194.636 179.473 1.00 44.83 604 ALA B N 1
ATOM 10700 C CA . ALA B 1 604 ? 184.327 194.703 179.888 1.00 50.37 604 ALA B CA 1
ATOM 10701 C C . ALA B 1 604 ? 183.842 193.287 180.202 1.00 51.44 604 ALA B C 1
ATOM 10702 O O . ALA B 1 604 ? 183.239 193.112 181.253 1.00 62.88 604 ALA B O 1
ATOM 10704 N N . GLY B 1 605 ? 184.117 192.314 179.342 1.00 53.84 605 GLY B N 1
ATOM 10705 C CA . GLY B 1 605 ? 183.508 190.975 179.429 1.00 58.92 605 GLY B CA 1
ATOM 10706 C C . GLY B 1 605 ? 184.234 190.118 180.451 1.00 49.28 605 GLY B C 1
ATOM 10707 O O . GLY B 1 605 ? 183.659 189.796 181.468 1.00 53.19 605 GLY B O 1
ATOM 10708 N N . VAL B 1 606 ? 185.500 189.873 180.238 1.00 41.86 606 VAL B N 1
ATOM 10709 C CA . VAL B 1 606 ? 186.284 188.990 181.130 1.00 47.31 606 VAL B CA 1
ATOM 10710 C C . VAL B 1 606 ? 186.407 189.633 182.515 1.00 48.34 606 VAL B C 1
ATOM 10711 O O . VAL B 1 606 ? 185.930 189.020 183.493 1.00 44.17 606 VAL B O 1
ATOM 10715 N N . PHE B 1 607 ? 186.951 190.840 182.582 1.00 47.72 607 PHE B N 1
ATOM 10716 C CA . PHE B 1 607 ? 187.201 191.559 183.855 1.00 47.40 607 PHE B CA 1
ATOM 10717 C C . PHE B 1 607 ? 185.911 192.123 184.437 1.00 45.67 607 PHE B C 1
ATOM 10718 O O . PHE B 1 607 ? 185.817 192.153 185.671 1.00 60.20 607 PHE B O 1
ATOM 10726 N N . GLY B 1 608 ? 184.925 192.465 183.621 1.00 47.77 608 GLY B N 1
ATOM 10727 C CA . GLY B 1 608 ? 183.597 192.821 184.134 1.00 45.99 608 GLY B CA 1
ATOM 10728 C C . GLY B 1 608 ? 182.989 191.591 184.774 1.00 53.86 608 GLY B C 1
ATOM 10729 O O . GLY B 1 608 ? 182.366 191.711 185.849 1.00 57.33 608 GLY B O 1
ATOM 10730 N N . PHE B 1 609 ? 183.183 190.422 184.174 1.00 51.10 609 PHE B N 1
ATOM 10731 C CA . PHE B 1 609 ? 182.501 189.223 184.693 1.00 45.92 609 PHE B CA 1
ATOM 10732 C C . PHE B 1 609 ? 183.280 188.663 185.871 1.00 43.59 609 PHE B C 1
ATOM 10733 O O . PHE B 1 609 ? 182.668 188.185 186.813 1.00 49.42 609 PHE B O 1
ATOM 10741 N N . MET B 1 610 ? 184.596 188.764 185.835 1.00 47.62 610 MET B N 1
ATOM 10742 C CA . MET B 1 610 ? 185.421 188.466 187.014 1.00 47.54 610 MET B CA 1
ATOM 10743 C C . MET B 1 610 ? 184.686 189.022 188.251 1.00 50.72 610 MET B C 1
ATOM 10744 O O . MET B 1 610 ? 184.359 188.234 189.157 1.00 53.28 610 MET B O 1
ATOM 10749 N N . ILE B 1 611 ? 184.289 190.297 188.219 1.00 43.55 611 ILE B N 1
ATOM 10750 C CA . ILE B 1 611 ? 183.848 191.048 189.426 1.00 43.23 611 ILE B CA 1
ATOM 10751 C C . ILE B 1 611 ? 182.335 191.119 189.548 1.00 39.39 611 ILE B C 1
ATOM 10752 O O . ILE B 1 611 ? 181.844 191.916 190.338 1.00 52.67 611 ILE B O 1
ATOM 10757 N N . ASN B 1 612 ? 181.611 190.362 188.761 1.00 37.30 612 ASN B N 1
ATOM 10758 C CA . ASN B 1 612 ? 180.166 190.605 188.567 1.00 41.71 612 ASN B CA 1
ATOM 10759 C C . ASN B 1 612 ? 179.269 189.692 189.413 1.00 39.88 612 ASN B C 1
ATOM 10760 O O . ASN B 1 612 ? 178.186 190.101 189.844 1.00 36.80 612 ASN B O 1
ATOM 10765 N N . PRO B 1 613 ? 179.566 188.389 189.566 1.00 37.19 613 PRO B N 1
ATOM 10766 C CA . PRO B 1 613 ? 178.670 187.513 190.328 1.00 46.60 613 PRO B CA 1
ATOM 10767 C C . PRO B 1 613 ? 178.668 188.039 191.754 1.00 42.97 613 PRO B C 1
ATOM 10768 O O . PRO B 1 613 ? 179.741 188.329 192.276 1.00 45.65 613 PRO B O 1
ATOM 10772 N N . PRO B 1 614 ? 177.487 188.267 192.362 1.00 45.18 614 PRO B N 1
ATOM 10773 C CA . PRO B 1 614 ? 177.402 188.929 193.667 1.00 44.57 614 PRO B CA 1
ATOM 10774 C C . PRO B 1 614 ? 178.444 188.366 194.638 1.00 40.12 614 PRO B C 1
ATOM 10775 O O . PRO B 1 614 ? 179.109 189.102 195.284 1.00 46.81 614 PRO B O 1
ATOM 10779 N N . VAL B 1 615 ? 178.695 187.091 194.578 1.00 38.88 615 VAL B N 1
ATOM 10780 C CA . VAL B 1 615 ? 179.596 186.498 195.569 1.00 50.70 615 VAL B CA 1
ATOM 10781 C C . VAL B 1 615 ? 180.984 187.022 195.271 1.00 44.60 615 VAL B C 1
ATOM 10782 O O . VAL B 1 615 ? 181.706 187.245 196.225 1.00 59.90 615 VAL B O 1
ATOM 10786 N N . SER B 1 616 ? 181.401 187.139 194.018 1.00 49.10 616 SER B N 1
ATOM 10787 C CA . SER B 1 616 ? 182.764 187.650 193.743 1.00 41.14 616 SER B CA 1
ATOM 10788 C C . SER B 1 616 ? 182.825 189.104 194.211 1.00 40.02 616 SER B C 1
ATOM 10789 O O . SER B 1 616 ? 183.765 189.468 194.946 1.00 37.30 616 SER B O 1
ATOM 10792 N N . LEU B 1 617 ? 181.842 189.880 193.781 1.00 31.94 617 LEU B N 1
ATOM 10793 C CA . LEU B 1 617 ? 181.838 191.326 193.971 1.00 39.79 617 LEU B CA 1
ATOM 10794 C C . LEU B 1 617 ? 181.728 191.581 195.464 1.00 40.08 617 LEU B C 1
ATOM 10795 O O . LEU B 1 617 ? 182.194 192.640 195.890 1.00 40.57 617 LEU B O 1
ATOM 10800 N N . TYR B 1 618 ? 180.984 190.718 196.160 1.00 43.05 618 TYR B N 1
ATOM 10801 C CA . TYR B 1 618 ? 180.735 190.825 197.612 1.00 43.48 618 TYR B CA 1
ATOM 10802 C C . TYR B 1 618 ? 182.069 191.068 198.309 1.00 37.19 618 TYR B C 1
ATOM 10803 O O . TYR B 1 618 ? 182.117 191.907 199.172 1.00 44.85 618 TYR B O 1
ATOM 10812 N N . TYR B 1 619 ? 183.088 190.379 197.850 1.00 38.30 619 TYR B N 1
ATOM 10813 C CA . TYR B 1 619 ? 184.456 190.456 198.372 1.00 41.98 619 TYR B CA 1
ATOM 10814 C C . TYR B 1 619 ? 185.311 191.439 197.628 1.00 43.37 619 TYR B C 1
ATOM 10815 O O . TYR B 1 619 ? 186.334 191.831 198.246 1.00 38.40 619 TYR B O 1
ATOM 10824 N N . ILE B 1 620 ? 185.052 191.664 196.338 1.00 40.11 620 ILE B N 1
ATOM 10825 C CA . ILE B 1 620 ? 186.061 192.427 195.594 1.00 39.91 620 ILE B CA 1
ATOM 10826 C C . ILE B 1 620 ? 185.533 193.794 195.299 1.00 35.34 620 ILE B C 1
ATOM 10827 O O . ILE B 1 620 ? 186.353 194.588 194.829 1.00 38.98 620 ILE B O 1
ATOM 10832 N N . GLN B 1 621 ? 184.286 194.086 195.644 1.00 32.14 621 GLN B N 1
ATOM 10833 C CA . GLN B 1 621 ? 183.801 195.460 195.423 1.00 36.09 621 GLN B CA 1
ATOM 10834 C C . GLN B 1 621 ? 184.710 196.423 196.191 1.00 41.04 621 GLN B C 1
ATOM 10835 O O . GLN B 1 621 ? 184.979 196.179 197.373 1.00 57.64 621 GLN B O 1
ATOM 10841 N N . GLY B 1 622 ? 185.269 197.399 195.498 1.00 47.68 622 GLY B N 1
ATOM 10842 C CA . GLY B 1 622 ? 186.162 198.401 196.094 1.00 46.18 622 GLY B CA 1
ATOM 10843 C C . GLY B 1 622 ? 187.564 197.878 196.237 1.00 43.40 622 GLY B C 1
ATOM 10844 O O . GLY B 1 622 ? 188.352 198.498 196.976 1.00 47.76 622 GLY B O 1
ATOM 10845 N N . LEU B 1 623 ? 187.884 196.785 195.563 1.00 38.77 623 LEU B N 1
ATOM 10846 C CA . LEU B 1 623 ? 189.279 196.301 195.469 1.00 41.99 623 LEU B CA 1
ATOM 10847 C C . LEU B 1 623 ? 189.780 196.592 194.064 1.00 49.02 623 LEU B C 1
ATOM 10848 O O . LEU B 1 623 ? 188.948 196.868 193.182 1.00 50.59 623 LEU B O 1
ATOM 10853 N N . ASN B 1 624 ? 191.089 196.502 193.890 1.00 48.77 624 ASN B N 1
ATOM 10854 C CA . ASN B 1 624 ? 191.785 196.893 192.653 1.00 47.11 624 ASN B CA 1
ATOM 10855 C C . ASN B 1 624 ? 191.312 196.113 191.418 1.00 44.87 624 ASN B C 1
ATOM 10856 O O . ASN B 1 624 ? 191.715 196.498 190.314 1.00 50.44 624 ASN B O 1
ATOM 10861 N N . THR B 1 625 ? 190.498 195.085 191.565 1.00 41.75 625 THR B N 1
ATOM 10862 C CA . THR B 1 625 ? 189.883 194.397 190.409 1.00 44.37 625 THR B CA 1
ATOM 10863 C C . THR B 1 625 ? 188.934 195.361 189.705 1.00 45.12 625 THR B C 1
ATOM 10864 O O . THR B 1 625 ? 188.726 195.213 188.477 1.00 49.77 625 THR B O 1
ATOM 10868 N N . THR B 1 626 ? 188.317 196.275 190.437 1.00 37.97 626 THR B N 1
ATOM 10869 C CA . THR B 1 626 ? 187.352 197.196 189.813 1.00 43.30 626 THR B CA 1
ATOM 10870 C C . THR B 1 626 ? 188.161 198.076 188.873 1.00 43.93 626 THR B C 1
ATOM 10871 O O . THR B 1 626 ? 187.959 198.021 187.675 1.00 41.01 626 THR B O 1
ATOM 10875 N N . PRO B 1 627 ? 189.163 198.836 189.357 1.00 42.25 627 PRO B N 1
ATOM 10876 C CA . PRO B 1 627 ? 189.920 199.702 188.471 1.00 41.36 627 PRO B CA 1
ATOM 10877 C C . PRO B 1 627 ? 190.544 198.960 187.286 1.00 37.01 627 PRO B C 1
ATOM 10878 O O . PRO B 1 627 ? 190.781 199.613 186.304 1.00 40.84 627 PRO B O 1
ATOM 10882 N N . VAL B 1 628 ? 190.784 197.657 187.415 1.00 35.95 628 VAL B N 1
ATOM 10883 C CA . VAL B 1 628 ? 191.308 196.806 186.324 1.00 42.96 628 VAL B CA 1
ATOM 10884 C C . VAL B 1 628 ? 190.238 196.865 185.242 1.00 41.70 628 VAL B C 1
ATOM 10885 O O . VAL B 1 628 ? 190.493 197.278 184.094 1.00 36.34 628 VAL B O 1
ATOM 10889 N N . HIS B 1 629 ? 189.083 196.400 185.646 1.00 35.17 629 HIS B N 1
ATOM 10890 C CA . HIS B 1 629 ? 187.899 196.386 184.805 1.00 38.35 629 HIS B CA 1
ATOM 10891 C C . HIS B 1 629 ? 187.665 197.816 184.320 1.00 34.41 629 HIS B C 1
ATOM 10892 O O . HIS B 1 629 ? 187.484 198.024 183.130 1.00 47.66 629 HIS B O 1
ATOM 10899 N N . ALA B 1 630 ? 187.574 198.746 185.222 1.00 35.32 630 ALA B N 1
ATOM 10900 C CA . ALA B 1 630 ? 187.193 200.121 184.855 1.00 40.33 630 ALA B CA 1
ATOM 10901 C C . ALA B 1 630 ? 188.164 200.643 183.804 1.00 37.86 630 ALA B C 1
ATOM 10902 O O . ALA B 1 630 ? 187.699 201.296 182.917 1.00 38.83 630 ALA B O 1
ATOM 10904 N N . HIS B 1 631 ? 189.466 200.406 183.966 1.00 38.33 631 HIS B N 1
ATOM 10905 C CA . HIS B 1 631 ? 190.466 200.889 183.001 1.00 37.66 631 HIS B CA 1
ATOM 10906 C C . HIS B 1 631 ? 190.284 200.174 181.678 1.00 45.70 631 HIS B C 1
ATOM 10907 O O . HIS B 1 631 ? 190.209 200.844 180.622 1.00 46.92 631 HIS B O 1
ATOM 10914 N N . ALA B 1 632 ? 190.199 198.860 181.754 1.00 43.47 632 ALA B N 1
ATOM 10915 C CA . ALA B 1 632 ? 190.204 198.003 180.571 1.00 39.68 632 ALA B CA 1
ATOM 10916 C C . ALA B 1 632 ? 188.901 198.275 179.838 1.00 42.90 632 ALA B C 1
ATOM 10917 O O . ALA B 1 632 ? 188.908 198.401 178.624 1.00 43.90 632 ALA B O 1
ATOM 10919 N N . ALA B 1 633 ? 187.816 198.414 180.573 1.00 40.13 633 ALA B N 1
ATOM 10920 C CA . ALA B 1 633 ? 186.515 198.600 179.948 1.00 37.05 633 ALA B CA 1
ATOM 10921 C C . ALA B 1 633 ? 186.387 200.067 179.509 1.00 42.50 633 ALA B C 1
ATOM 10922 O O . ALA B 1 633 ? 185.994 200.332 178.372 1.00 46.88 633 ALA B O 1
ATOM 10924 N N . LEU B 1 634 ? 186.672 201.028 180.351 1.00 42.69 634 LEU B N 1
ATOM 10925 C CA . LEU B 1 634 ? 186.287 202.396 179.975 1.00 41.10 634 LEU B CA 1
ATOM 10926 C C . LEU B 1 634 ? 187.262 202.890 178.917 1.00 41.03 634 LEU B C 1
ATOM 10927 O O . LEU B 1 634 ? 186.813 203.453 177.933 1.00 50.00 634 LEU B O 1
ATOM 10932 N N . PHE B 1 635 ? 188.543 202.676 179.122 1.00 39.64 635 PHE B N 1
ATOM 10933 C CA . PHE B 1 635 ? 189.527 203.146 178.137 1.00 39.19 635 PHE B CA 1
ATOM 10934 C C . PHE B 1 635 ? 189.521 202.205 176.955 1.00 40.50 635 PHE B C 1
ATOM 10935 O O . PHE B 1 635 ? 189.384 202.673 175.842 1.00 38.57 635 PHE B O 1
ATOM 10943 N N . GLY B 1 636 ? 189.657 200.914 177.235 1.00 46.15 636 GLY B N 1
ATOM 10944 C CA . GLY B 1 636 ? 189.846 199.899 176.202 1.00 44.15 636 GLY B CA 1
ATOM 10945 C C . GLY B 1 636 ? 188.696 199.934 175.233 1.00 43.41 636 GLY B C 1
ATOM 10946 O O . GLY B 1 636 ? 188.921 199.669 174.042 1.00 50.42 636 GLY B O 1
ATOM 10947 N N . VAL B 1 637 ? 187.496 200.211 175.724 1.00 39.85 637 VAL B N 1
ATOM 10948 C CA . VAL B 1 637 ? 186.277 200.180 174.876 1.00 41.01 637 VAL B CA 1
ATOM 10949 C C . VAL B 1 637 ? 185.972 201.601 174.394 1.00 42.68 637 VAL B C 1
ATOM 10950 O O . VAL B 1 637 ? 186.160 201.865 173.206 1.00 47.02 637 VAL B O 1
ATOM 10954 N N . TYR B 1 638 ? 185.552 202.471 175.289 1.00 38.29 638 TYR B N 1
ATOM 10955 C CA . TYR B 1 638 ? 184.979 203.787 174.943 1.00 40.24 638 TYR B CA 1
ATOM 10956 C C . TYR B 1 638 ? 186.145 204.714 174.645 1.00 42.65 638 TYR B C 1
ATOM 10957 O O . TYR B 1 638 ? 185.988 205.624 173.825 1.00 46.22 638 TYR B O 1
ATOM 10966 N N . GLY B 1 639 ? 187.296 204.440 175.229 1.00 41.76 639 GLY B N 1
ATOM 10967 C CA . GLY B 1 639 ? 188.454 205.303 175.000 1.00 45.87 639 GLY B CA 1
ATOM 10968 C C . GLY B 1 639 ? 188.910 205.098 173.585 1.00 45.22 639 GLY B C 1
ATOM 10969 O O . GLY B 1 639 ? 188.986 206.083 172.848 1.00 50.44 639 GLY B O 1
ATOM 10970 N N . PHE B 1 640 ? 189.143 203.851 173.205 1.00 44.31 640 PHE B N 1
ATOM 10971 C CA . PHE B 1 640 ? 189.524 203.489 171.818 1.00 48.13 640 PHE B CA 1
ATOM 10972 C C . PHE B 1 640 ? 188.391 203.858 170.855 1.00 44.41 640 PHE B C 1
ATOM 10973 O O . PHE B 1 640 ? 188.721 204.428 169.833 1.00 46.02 640 PHE B O 1
ATOM 10981 N N . LEU B 1 641 ? 187.123 203.611 171.188 1.00 44.41 641 LEU B N 1
ATOM 10982 C CA . LEU B 1 641 ? 186.007 204.089 170.339 1.00 47.28 641 LEU B CA 1
ATOM 10983 C C . LEU B 1 641 ? 186.223 205.574 170.082 1.00 49.41 641 LEU B C 1
ATOM 10984 O O . LEU B 1 641 ? 186.324 205.961 168.928 1.00 54.32 641 LEU B O 1
ATOM 10989 N N . ALA B 1 642 ? 186.277 206.353 171.143 1.00 46.94 642 ALA B N 1
ATOM 10990 C CA . ALA B 1 642 ? 186.376 207.817 171.083 1.00 47.32 642 ALA B CA 1
ATOM 10991 C C . ALA B 1 642 ? 187.592 208.194 170.241 1.00 42.84 642 ALA B C 1
ATOM 10992 O O . ALA B 1 642 ? 187.515 209.163 169.480 1.00 51.55 642 ALA B O 1
ATOM 10994 N N . LEU B 1 643 ? 188.687 207.490 170.413 1.00 44.05 643 LEU B N 1
ATOM 10995 C CA . LEU B 1 643 ? 189.938 207.817 169.706 1.00 51.41 643 LEU B CA 1
ATOM 10996 C C . LEU B 1 643 ? 189.803 207.360 168.257 1.00 51.27 643 LEU B C 1
ATOM 10997 O O . LEU B 1 643 ? 190.225 208.102 167.384 1.00 59.99 643 LEU B O 1
ATOM 11002 N N . GLY B 1 644 ? 189.328 206.136 168.057 1.00 48.39 644 GLY B N 1
ATOM 11003 C CA . GLY B 1 644 ? 188.976 205.584 166.750 1.00 50.37 644 GLY B CA 1
ATOM 11004 C C . GLY B 1 644 ? 188.162 206.605 165.989 1.00 50.72 644 GLY B C 1
ATOM 11005 O O . GLY B 1 644 ? 188.585 207.051 164.926 1.00 48.20 644 GLY B O 1
ATOM 11006 N N . PHE B 1 645 ? 187.072 207.013 166.598 1.00 49.72 645 PHE B N 1
ATOM 11007 C CA . PHE B 1 645 ? 186.154 208.035 166.077 1.00 52.50 645 PHE B CA 1
ATOM 11008 C C . PHE B 1 645 ? 186.888 209.332 165.869 1.00 51.82 645 PHE B C 1
ATOM 11009 O O . PHE B 1 645 ? 186.484 210.075 164.975 1.00 58.11 645 PHE B O 1
ATOM 11017 N N . THR B 1 646 ? 187.867 209.610 166.712 1.00 52.62 646 THR B N 1
ATOM 11018 C CA . THR B 1 646 ? 188.663 210.849 166.643 1.00 50.37 646 THR B CA 1
ATOM 11019 C C . THR B 1 646 ? 189.462 210.797 165.356 1.00 48.18 646 THR B C 1
ATOM 11020 O O . THR B 1 646 ? 189.496 211.797 164.641 1.00 51.66 646 THR B O 1
ATOM 11024 N N . LEU B 1 647 ? 190.109 209.670 165.136 1.00 50.65 647 LEU B N 1
ATOM 11025 C CA . LEU B 1 647 ? 191.020 209.449 164.002 1.00 51.76 647 LEU B CA 1
ATOM 11026 C C . LEU B 1 647 ? 190.220 209.433 162.699 1.00 52.47 647 LEU B C 1
ATOM 11027 O O . LEU B 1 647 ? 190.735 209.931 161.687 1.00 68.22 647 LEU B O 1
ATOM 11032 N N . LEU B 1 648 ? 189.018 208.885 162.758 1.00 50.19 648 LEU B N 1
ATOM 11033 C CA . LEU B 1 648 ? 188.060 208.800 161.645 1.00 54.12 648 LEU B CA 1
ATOM 11034 C C . LEU B 1 648 ? 187.661 210.219 161.234 1.00 52.72 648 LEU B C 1
ATOM 11035 O O . LEU B 1 648 ? 187.854 210.578 160.075 1.00 61.80 648 LEU B O 1
ATOM 11040 N N . VAL B 1 649 ? 187.176 211.005 162.169 1.00 46.55 649 VAL B N 1
ATOM 11041 C CA . VAL B 1 649 ? 186.758 212.404 161.926 1.00 52.05 649 VAL B CA 1
ATOM 11042 C C . VAL B 1 649 ? 187.966 213.209 161.441 1.00 53.83 649 VAL B C 1
ATOM 11043 O O . VAL B 1 649 ? 187.803 213.992 160.530 1.00 60.96 649 VAL B O 1
ATOM 11047 N N . LEU B 1 650 ? 189.126 212.970 162.032 1.00 48.85 650 LEU B N 1
ATOM 11048 C CA . LEU B 1 650 ? 190.403 213.572 161.625 1.00 53.90 650 LEU B CA 1
ATOM 11049 C C . LEU B 1 650 ? 190.703 213.152 160.186 1.00 53.73 650 LEU B C 1
ATOM 11050 O O . LEU B 1 650 ? 191.248 213.968 159.435 1.00 63.38 650 LEU B O 1
ATOM 11055 N N . ARG B 1 651 ? 190.457 211.892 159.855 1.00 55.58 651 ARG B N 1
ATOM 11056 C CA . ARG B 1 651 ? 190.731 211.368 158.499 1.00 57.29 651 ARG B CA 1
ATOM 11057 C C . ARG B 1 651 ? 189.988 212.218 157.472 1.00 58.26 651 ARG B C 1
ATOM 11058 O O . ARG B 1 651 ? 190.554 212.468 156.390 1.00 65.86 651 ARG B O 1
ATOM 11066 N N . TYR B 1 652 ? 188.800 212.673 157.827 1.00 52.34 652 TYR B N 1
ATOM 11067 C CA . TYR B 1 652 ? 187.886 213.369 156.914 1.00 48.27 652 TYR B CA 1
ATOM 11068 C C . TYR B 1 652 ? 188.033 214.864 157.024 1.00 55.64 652 TYR B C 1
ATOM 11069 O O . TYR B 1 652 ? 187.838 215.499 155.970 1.00 77.65 652 TYR B O 1
ATOM 11078 N N . ILE B 1 653 ? 188.297 215.406 158.206 1.00 59.47 653 ILE B N 1
ATOM 11079 C CA . ILE B 1 653 ? 188.309 216.880 158.391 1.00 57.19 653 ILE B CA 1
ATOM 11080 C C . ILE B 1 653 ? 189.720 217.386 158.119 1.00 56.90 653 ILE B C 1
ATOM 11081 O O . ILE B 1 653 ? 189.883 218.604 158.001 1.00 67.54 653 ILE B O 1
ATOM 11086 N N . ARG B 1 654 ? 190.674 216.470 158.016 1.00 55.10 654 ARG B N 1
ATOM 11087 C CA . ARG B 1 654 ? 192.049 216.712 157.517 1.00 56.35 654 ARG B CA 1
ATOM 11088 C C . ARG B 1 654 ? 192.318 215.655 156.474 1.00 59.53 654 ARG B C 1
ATOM 11089 O O . ARG B 1 654 ? 193.076 214.722 156.709 1.00 67.18 654 ARG B O 1
ATOM 11097 N N . PRO B 1 655 ? 191.635 215.759 155.314 1.00 64.30 655 PRO B N 1
ATOM 11098 C CA . PRO B 1 655 ? 191.567 214.646 154.378 1.00 67.52 655 PRO B CA 1
ATOM 11099 C C . PRO B 1 655 ? 192.896 214.383 153.665 1.00 66.36 655 PRO B C 1
ATOM 11100 O O . PRO B 1 655 ? 193.094 213.261 153.229 1.00 80.10 655 PRO B O 1
ATOM 11104 N N . GLN B 1 656 ? 193.791 215.361 153.650 1.00 67.54 656 GLN B N 1
ATOM 11105 C CA . GLN B 1 656 ? 195.121 215.226 153.011 1.00 74.93 656 GLN B CA 1
ATOM 11106 C C . GLN B 1 656 ? 196.119 214.698 154.033 1.00 69.44 656 GLN B C 1
ATOM 11107 O O . GLN B 1 656 ? 197.182 214.215 153.609 1.00 85.79 656 GLN B O 1
ATOM 11113 N N . TYR B 1 657 ? 195.803 214.792 155.326 1.00 72.57 657 TYR B N 1
ATOM 11114 C CA . TYR B 1 657 ? 196.756 214.445 156.407 1.00 64.31 657 TYR B CA 1
ATOM 11115 C C . TYR B 1 657 ? 196.846 212.932 156.551 1.00 59.58 657 TYR B C 1
ATOM 11116 O O . TYR B 1 657 ? 195.830 212.300 156.853 1.00 67.28 657 TYR B O 1
ATOM 11125 N N . ALA B 1 658 ? 198.045 212.403 156.322 1.00 59.05 658 ALA B N 1
ATOM 11126 C CA . ALA B 1 658 ? 198.429 210.993 156.501 1.00 62.86 658 ALA B CA 1
ATOM 11127 C C . ALA B 1 658 ? 198.924 210.815 157.934 1.00 69.74 658 ALA B C 1
ATOM 11128 O O . ALA B 1 658 ? 199.773 211.611 158.370 1.00 82.92 658 ALA B O 1
ATOM 11130 N N . LEU B 1 659 ? 198.405 209.821 158.640 1.00 57.24 659 LEU B N 1
ATOM 11131 C CA . LEU B 1 659 ? 198.839 209.533 160.018 1.00 60.52 659 LEU B CA 1
ATOM 11132 C C . LEU B 1 659 ? 200.227 208.907 159.940 1.00 62.10 659 LEU B C 1
ATOM 11133 O O . LEU B 1 659 ? 200.462 208.130 158.996 1.00 74.03 659 LEU B O 1
ATOM 11138 N N . SER B 1 660 ? 201.094 209.227 160.899 1.00 64.28 660 SER B N 1
ATOM 11139 C CA . SER B 1 660 ? 202.448 208.639 161.011 1.00 62.29 660 SER B CA 1
ATOM 11140 C C . SER B 1 660 ? 202.298 207.186 161.439 1.00 65.11 660 SER B C 1
ATOM 11141 O O . SER B 1 660 ? 201.872 206.922 162.554 1.00 78.11 660 SER B O 1
ATOM 11144 N N . PRO B 1 661 ? 202.645 206.209 160.571 1.00 70.64 661 PRO B N 1
ATOM 11145 C CA . PRO B 1 661 ? 202.592 204.794 160.929 1.00 74.31 661 PRO B CA 1
ATOM 11146 C C . PRO B 1 661 ? 203.367 204.450 162.203 1.00 73.97 661 PRO B C 1
ATOM 11147 O O . PRO B 1 661 ? 202.959 203.543 162.904 1.00 83.63 661 PRO B O 1
ATOM 11151 N N . GLY B 1 662 ? 204.491 205.138 162.409 1.00 65.99 662 GLY B N 1
ATOM 11152 C CA . GLY B 1 662 ? 205.348 204.994 163.594 1.00 67.22 662 GLY B CA 1
ATOM 11153 C C . GLY B 1 662 ? 204.652 205.566 164.807 1.00 60.14 662 GLY B C 1
ATOM 11154 O O . GLY B 1 662 ? 204.439 204.830 165.777 1.00 66.85 662 GLY B O 1
ATOM 11155 N N . LEU B 1 663 ? 204.252 206.822 164.712 1.00 58.35 663 LEU B N 1
ATOM 11156 C CA . LEU B 1 663 ? 203.547 207.525 165.803 1.00 57.86 663 LEU B CA 1
ATOM 11157 C C . LEU B 1 663 ? 202.321 206.709 166.199 1.00 56.22 663 LEU B C 1
ATOM 11158 O O . LEU B 1 663 ? 202.110 206.517 167.394 1.00 66.11 663 LEU B O 1
ATOM 11163 N N . MET B 1 664 ? 201.592 206.193 165.223 1.00 53.25 664 MET B N 1
ATOM 11164 C CA . MET B 1 664 ? 200.320 205.493 165.472 1.00 57.53 664 MET B CA 1
ATOM 11165 C C . MET B 1 664 ? 200.609 204.079 165.946 1.00 56.74 664 MET B C 1
ATOM 11166 O O . MET B 1 664 ? 199.777 203.551 166.674 1.00 55.71 664 MET B O 1
ATOM 11171 N N . LYS B 1 665 ? 201.717 203.479 165.538 1.00 59.21 665 LYS B N 1
ATOM 11172 C CA . LYS B 1 665 ? 202.095 202.165 166.107 1.00 64.91 665 LYS B CA 1
ATOM 11173 C C . LYS B 1 665 ? 202.412 202.391 167.595 1.00 61.68 665 LYS B C 1
ATOM 11174 O O . LYS B 1 665 ? 202.100 201.521 168.426 1.00 63.17 665 LYS B O 1
ATOM 11180 N N . LEU B 1 666 ? 202.994 203.533 167.930 1.00 59.27 666 LEU B N 1
ATOM 11181 C CA . LEU B 1 666 ? 203.371 203.855 169.324 1.00 61.72 666 LEU B CA 1
ATOM 11182 C C . LEU B 1 666 ? 202.102 204.196 170.111 1.00 57.71 666 LEU B C 1
ATOM 11183 O O . LEU B 1 666 ? 201.867 203.557 171.136 1.00 66.13 666 LEU B O 1
ATOM 11188 N N . ALA B 1 667 ? 201.329 205.160 169.625 1.00 51.80 667 ALA B N 1
ATOM 11189 C CA . ALA B 1 667 ? 199.989 205.525 170.125 1.00 54.10 667 ALA B CA 1
ATOM 11190 C C . ALA B 1 667 ? 199.159 204.267 170.388 1.00 58.81 667 ALA B C 1
ATOM 11191 O O . ALA B 1 667 ? 198.652 204.106 171.483 1.00 70.39 667 ALA B O 1
ATOM 11193 N N . PHE B 1 668 ? 199.023 203.415 169.400 1.00 48.47 668 PHE B N 1
ATOM 11194 C CA . PHE B 1 668 ? 198.061 202.304 169.440 1.00 50.80 668 PHE B CA 1
ATOM 11195 C C . PHE B 1 668 ? 198.597 201.217 170.361 1.00 52.43 668 PHE B C 1
ATOM 11196 O O . PHE B 1 668 ? 197.810 200.698 171.142 1.00 52.34 668 PHE B O 1
ATOM 11204 N N . TRP B 1 669 ? 199.865 200.837 170.198 1.00 51.13 669 TRP B N 1
ATOM 11205 C CA . TRP B 1 669 ? 200.446 199.707 170.949 1.00 51.55 669 TRP B CA 1
ATOM 11206 C C . TRP B 1 669 ? 200.768 200.154 172.379 1.00 54.31 669 TRP B C 1
ATOM 11207 O O . TRP B 1 669 ? 200.470 199.383 173.298 1.00 54.42 669 TRP B O 1
ATOM 11218 N N . GLY B 1 670 ? 201.259 201.377 172.545 1.00 50.04 670 GLY B N 1
ATOM 11219 C CA . GLY B 1 670 ? 201.422 202.039 173.840 1.00 52.92 670 GLY B CA 1
ATOM 11220 C C . GLY B 1 670 ? 200.127 202.019 174.611 1.00 55.44 670 GLY B C 1
ATOM 11221 O O . GLY B 1 670 ? 200.159 201.651 175.787 1.00 62.24 670 GLY B O 1
ATOM 11222 N N . LEU B 1 671 ? 199.011 202.341 173.980 1.00 49.44 671 LEU B N 1
ATOM 11223 C CA . LEU B 1 671 ? 197.718 202.347 174.705 1.00 52.63 671 LEU B CA 1
ATOM 11224 C C . LEU B 1 671 ? 197.342 200.916 175.034 1.00 49.11 671 LEU B C 1
ATOM 11225 O O . LEU B 1 671 ? 197.152 200.605 176.207 1.00 60.52 671 LEU B O 1
ATOM 11230 N N . ASN B 1 672 ? 197.349 200.058 174.046 1.00 52.17 672 ASN B N 1
ATOM 11231 C CA . ASN B 1 672 ? 196.926 198.659 174.224 1.00 46.85 672 ASN B CA 1
ATOM 11232 C C . ASN B 1 672 ? 197.852 197.978 175.226 1.00 53.08 672 ASN B C 1
ATOM 11233 O O . ASN B 1 672 ? 197.359 197.256 176.120 1.00 53.75 672 ASN B O 1
ATOM 11238 N N . LEU B 1 673 ? 199.154 198.177 175.089 1.00 47.87 673 LEU B N 1
ATOM 11239 C CA . LEU B 1 673 ? 200.091 197.378 175.893 1.00 56.65 673 LEU B CA 1
ATOM 11240 C C . LEU B 1 673 ? 200.312 198.114 177.213 1.00 54.60 673 LEU B C 1
ATOM 11241 O O . LEU B 1 673 ? 200.406 197.435 178.236 1.00 64.42 673 LEU B O 1
ATOM 11246 N N . GLY B 1 674 ? 200.241 199.436 177.207 1.00 49.43 674 GLY B N 1
ATOM 11247 C CA . GLY B 1 674 ? 200.196 200.216 178.444 1.00 51.34 674 GLY B CA 1
ATOM 11248 C C . GLY B 1 674 ? 199.027 199.769 179.286 1.00 50.65 674 GLY B C 1
ATOM 11249 O O . GLY B 1 674 ? 199.206 199.569 180.506 1.00 62.14 674 GLY B O 1
ATOM 11250 N N . LEU B 1 675 ? 197.868 199.639 178.668 1.00 49.52 675 LEU B N 1
ATOM 11251 C CA . LEU B 1 675 ? 196.637 199.274 179.385 1.00 44.27 675 LEU B CA 1
ATOM 11252 C C . LEU B 1 675 ? 196.802 197.861 179.900 1.00 46.25 675 LEU B C 1
ATOM 11253 O O . LEU B 1 675 ? 196.506 197.631 181.099 1.00 51.79 675 LEU B O 1
ATOM 11258 N N . ALA B 1 676 ? 197.288 196.945 179.078 1.00 50.91 676 ALA B N 1
ATOM 11259 C CA . ALA B 1 676 ? 197.516 195.549 179.518 1.00 49.40 676 ALA B CA 1
ATOM 11260 C C . ALA B 1 676 ? 198.554 195.540 180.654 1.00 50.99 676 ALA B C 1
ATOM 11261 O O . ALA B 1 676 ? 198.416 194.774 181.595 1.00 50.53 676 ALA B O 1
ATOM 11263 N N . LEU B 1 677 ? 199.556 196.398 180.599 1.00 51.98 677 LEU B N 1
ATOM 11264 C CA . LEU B 1 677 ? 200.616 196.368 181.621 1.00 55.96 677 LEU B CA 1
ATOM 11265 C C . LEU B 1 677 ? 200.051 196.900 182.936 1.00 54.13 677 LEU B C 1
ATOM 11266 O O . LEU B 1 677 ? 200.235 196.229 183.962 1.00 64.15 677 LEU B O 1
ATOM 11271 N N . MET B 1 678 ? 199.411 198.062 182.911 1.00 47.33 678 MET B N 1
ATOM 11272 C CA . MET B 1 678 ? 198.678 198.599 184.084 1.00 52.15 678 MET B CA 1
ATOM 11273 C C . MET B 1 678 ? 197.837 197.494 184.734 1.00 56.57 678 MET B C 1
ATOM 11274 O O . MET B 1 678 ? 197.986 197.273 185.947 1.00 58.22 678 MET B O 1
ATOM 11279 N N . ILE B 1 679 ? 197.017 196.804 183.950 1.00 54.97 679 ILE B N 1
ATOM 11280 C CA . ILE B 1 679 ? 196.054 195.817 184.487 1.00 58.65 679 ILE B CA 1
ATOM 11281 C C . ILE B 1 679 ? 196.857 194.683 185.094 1.00 58.56 679 ILE B C 1
ATOM 11282 O O . ILE B 1 679 ? 196.612 194.357 186.246 1.00 58.80 679 ILE B O 1
ATOM 11287 N N . PHE B 1 680 ? 197.728 194.083 184.296 1.00 55.98 680 PHE B N 1
ATOM 11288 C CA . PHE B 1 680 ? 198.211 192.703 184.519 1.00 66.55 680 PHE B CA 1
ATOM 11289 C C . PHE B 1 680 ? 199.388 192.702 185.493 1.00 61.06 680 PHE B C 1
ATOM 11290 O O . PHE B 1 680 ? 199.534 191.715 186.221 1.00 78.04 680 PHE B O 1
ATOM 11298 N N . THR B 1 681 ? 200.179 193.758 185.508 1.00 61.09 681 THR B N 1
ATOM 11299 C CA . THR B 1 681 ? 201.441 193.841 186.275 1.00 63.86 681 THR B CA 1
ATOM 11300 C C . THR B 1 681 ? 201.230 194.621 187.566 1.00 61.51 681 THR B C 1
ATOM 11301 O O . THR B 1 681 ? 202.141 194.597 188.418 1.00 67.03 681 THR B O 1
ATOM 11305 N N . SER B 1 682 ? 200.116 195.342 187.695 1.00 59.22 682 SER B N 1
ATOM 11306 C CA . SER B 1 682 ? 199.865 196.177 188.890 1.00 53.70 682 SER B CA 1
ATOM 11307 C C . SER B 1 682 ? 198.458 195.898 189.404 1.00 53.30 682 SER B C 1
ATOM 11308 O O . SER B 1 682 ? 198.320 195.200 190.420 1.00 57.38 682 SER B O 1
ATOM 11311 N N . LEU B 1 683 ? 197.454 196.404 188.716 1.00 49.92 683 LEU B N 1
ATOM 11312 C CA . LEU B 1 683 ? 196.108 196.501 189.302 1.00 52.38 683 LEU B CA 1
ATOM 11313 C C . LEU B 1 683 ? 195.592 195.101 189.615 1.00 48.07 683 LEU B C 1
ATOM 11314 O O . LEU B 1 683 ? 195.095 194.895 190.721 1.00 50.78 683 LEU B O 1
ATOM 11319 N N . LEU B 1 684 ? 195.735 194.169 188.697 1.00 43.73 684 LEU B N 1
ATOM 11320 C CA . LEU B 1 684 ? 195.099 192.843 188.853 1.00 51.15 684 LEU B CA 1
ATOM 11321 C C . LEU B 1 684 ? 195.795 192.065 189.964 1.00 51.05 684 LEU B C 1
ATOM 11322 O O . LEU B 1 684 ? 195.109 191.612 190.871 1.00 47.05 684 LEU B O 1
ATOM 11327 N N . PRO B 1 685 ? 197.144 191.926 189.961 1.00 50.58 685 PRO B N 1
ATOM 11328 C CA . PRO B 1 685 ? 197.850 191.284 191.070 1.00 51.45 685 PRO B CA 1
ATOM 11329 C C . PRO B 1 685 ? 197.393 191.847 192.428 1.00 50.44 685 PRO B C 1
ATOM 11330 O O . PRO B 1 685 ? 197.065 191.072 193.295 1.00 66.67 685 PRO B O 1
ATOM 11334 N N . ILE B 1 686 ? 197.291 193.170 192.531 1.00 46.64 686 ILE B N 1
ATOM 11335 C CA . ILE B 1 686 ? 196.852 193.887 193.751 1.00 46.99 686 ILE B CA 1
ATOM 11336 C C . ILE B 1 686 ? 195.423 193.481 194.070 1.00 46.70 686 ILE B C 1
ATOM 11337 O O . ILE B 1 686 ? 195.167 193.040 195.192 1.00 55.00 686 ILE B O 1
ATOM 11342 N N . GLY B 1 687 ? 194.526 193.650 193.128 1.00 47.95 687 GLY B N 1
ATOM 11343 C CA . GLY B 1 687 ? 193.136 193.261 193.354 1.00 46.60 687 GLY B CA 1
ATOM 11344 C C . GLY B 1 687 ? 193.072 191.830 193.853 1.00 45.26 687 GLY B C 1
ATOM 11345 O O . GLY B 1 687 ? 192.197 191.564 194.687 1.00 50.18 687 GLY B O 1
ATOM 11346 N N . LEU B 1 688 ? 193.941 190.941 193.371 1.00 36.32 688 LEU B N 1
ATOM 11347 C CA . LEU B 1 688 ? 193.872 189.510 193.773 1.00 46.73 688 LEU B CA 1
ATOM 11348 C C . LEU B 1 688 ? 194.428 189.323 195.184 1.00 40.99 688 LEU B C 1
ATOM 11349 O O . LEU B 1 688 ? 193.773 188.631 195.995 1.00 52.52 688 LEU B O 1
ATOM 11354 N N . ILE B 1 689 ? 195.552 189.953 195.476 1.00 42.60 689 ILE B N 1
ATOM 11355 C CA . ILE B 1 689 ? 196.125 190.006 196.846 1.00 41.11 689 ILE B CA 1
ATOM 11356 C C . ILE B 1 689 ? 195.099 190.593 197.800 1.00 41.97 689 ILE B C 1
ATOM 11357 O O . ILE B 1 689 ? 194.946 190.047 198.886 1.00 54.57 689 ILE B O 1
ATOM 11362 N N . GLN B 1 690 ? 194.367 191.619 197.374 1.00 41.05 690 GLN B N 1
ATOM 11363 C CA . GLN B 1 690 ? 193.314 192.210 198.210 1.00 40.18 690 GLN B CA 1
ATOM 11364 C C . GLN B 1 690 ? 192.113 191.294 198.286 1.00 39.67 690 GLN B C 1
ATOM 11365 O O . GLN B 1 690 ? 191.361 191.362 199.256 1.00 45.95 690 GLN B O 1
ATOM 11371 N N . PHE B 1 691 ? 191.824 190.630 197.197 1.00 44.09 691 PHE B N 1
ATOM 11372 C CA . PHE B 1 691 ? 190.678 189.712 197.164 1.00 49.08 691 PHE B CA 1
ATOM 11373 C C . PHE B 1 691 ? 190.970 188.662 198.223 1.00 40.02 691 PHE B C 1
ATOM 11374 O O . PHE B 1 691 ? 190.091 188.296 199.008 1.00 42.63 691 PHE B O 1
ATOM 11382 N N . HIS B 1 692 ? 192.203 188.191 198.215 1.00 42.53 692 HIS B N 1
ATOM 11383 C CA . HIS B 1 692 ? 192.667 187.199 199.200 1.00 43.51 692 HIS B CA 1
ATOM 11384 C C . HIS B 1 692 ? 192.406 187.733 200.601 1.00 45.88 692 HIS B C 1
ATOM 11385 O O . HIS B 1 692 ? 191.876 186.990 201.436 1.00 47.42 692 HIS B O 1
ATOM 11392 N N . ALA B 1 693 ? 192.819 188.971 200.833 1.00 47.44 693 ALA B N 1
ATOM 11393 C CA . ALA B 1 693 ? 192.713 189.649 202.129 1.00 43.10 693 ALA B CA 1
ATOM 11394 C C . ALA B 1 693 ? 191.239 189.820 202.448 1.00 39.72 693 ALA B C 1
ATOM 11395 O O . ALA B 1 693 ? 190.808 189.467 203.529 1.00 45.88 693 ALA B O 1
ATOM 11397 N N . SER B 1 694 ? 190.455 190.255 201.490 1.00 39.47 694 SER B N 1
ATOM 11398 C CA . SER B 1 694 ? 189.029 190.549 201.714 1.00 37.81 694 SER B CA 1
ATOM 11399 C C . SER B 1 694 ? 188.334 189.275 202.162 1.00 43.40 694 SER B C 1
ATOM 11400 O O . SER B 1 694 ? 187.413 189.371 202.992 1.00 43.04 694 SER B O 1
ATOM 11403 N N . VAL B 1 695 ? 188.683 188.166 201.512 1.00 42.50 695 VAL B N 1
ATOM 11404 C CA . VAL B 1 695 ? 188.050 186.844 201.755 1.00 48.38 695 VAL B CA 1
ATOM 11405 C C . VAL B 1 695 ? 188.603 186.345 203.081 1.00 46.06 695 VAL B C 1
ATOM 11406 O O . VAL B 1 695 ? 187.838 185.829 203.881 1.00 47.63 695 VAL B O 1
ATOM 11410 N N . SER B 1 696 ? 189.910 186.457 203.278 1.00 54.08 696 SER B N 1
ATOM 11411 C CA . SER B 1 696 ? 190.557 185.890 204.482 1.00 54.81 696 SER B CA 1
ATOM 11412 C C . SER B 1 696 ? 190.069 186.676 205.705 1.00 51.21 696 SER B C 1
ATOM 11413 O O . SER B 1 696 ? 189.393 186.081 206.558 1.00 70.16 696 SER B O 1
ATOM 11416 N N . GLU B 1 697 ? 190.223 187.986 205.698 1.00 55.66 697 GLU B N 1
ATOM 11417 C CA . GLU B 1 697 ? 190.040 188.820 206.902 1.00 50.43 697 GLU B CA 1
ATOM 11418 C C . GLU B 1 697 ? 188.733 189.594 206.857 1.00 55.51 697 GLU B C 1
ATOM 11419 O O . GLU B 1 697 ? 188.099 189.734 207.922 1.00 62.77 697 GLU B O 1
ATOM 11425 N N . GLY B 1 698 ? 188.348 190.091 205.687 1.00 53.36 698 GLY B N 1
ATOM 11426 C CA . GLY B 1 698 ? 187.246 191.053 205.58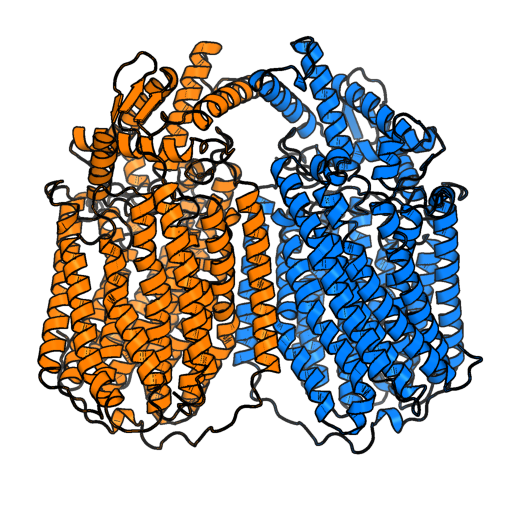1 1.00 47.02 698 GLY B CA 1
ATOM 11427 C C . GLY B 1 698 ? 187.644 192.256 204.743 1.00 43.25 698 GLY B C 1
ATOM 11428 O O . GLY B 1 698 ? 188.828 192.471 204.501 1.00 43.03 698 GLY B O 1
ATOM 11429 N N . MET B 1 699 ? 186.636 192.992 204.298 1.00 45.59 699 MET B N 1
ATOM 11430 C CA . MET B 1 699 ? 186.804 194.130 203.402 1.00 42.94 699 MET B CA 1
ATOM 11431 C C . MET B 1 699 ? 187.675 195.173 204.100 1.00 43.75 699 MET B C 1
ATOM 11432 O O . MET B 1 699 ? 188.618 195.675 203.450 1.00 47.07 699 MET B O 1
ATOM 11437 N N . TRP B 1 700 ? 187.361 195.492 205.361 1.00 45.40 700 TRP B N 1
ATOM 11438 C CA . TRP B 1 700 ? 188.123 196.459 206.188 1.00 39.92 700 TRP B CA 1
ATOM 11439 C C . TRP B 1 700 ? 189.599 196.130 206.031 1.00 37.63 700 TRP B C 1
ATOM 11440 O O . TRP B 1 700 ? 190.394 197.039 205.877 1.00 46.79 700 TRP B O 1
ATOM 11451 N N . TYR B 1 701 ? 189.953 194.857 206.057 1.00 38.74 701 TYR B N 1
ATOM 11452 C CA . TYR B 1 701 ? 191.369 194.452 206.101 1.00 38.86 701 TYR B CA 1
ATOM 11453 C C . TYR B 1 701 ? 192.014 194.703 204.733 1.00 42.85 701 TYR B C 1
ATOM 11454 O O . TYR B 1 701 ? 193.157 195.171 204.667 1.00 48.37 701 TYR B O 1
ATOM 11463 N N . ALA B 1 702 ? 191.278 194.391 203.663 1.00 47.35 702 ALA B N 1
ATOM 11464 C CA . ALA B 1 702 ? 191.728 194.470 202.257 1.00 43.73 702 ALA B CA 1
ATOM 11465 C C . ALA B 1 702 ? 192.000 195.928 201.924 1.00 40.59 702 ALA B C 1
ATOM 11466 O O . ALA B 1 702 ? 192.838 196.186 201.032 1.00 38.65 702 ALA B O 1
ATOM 11468 N N . ARG B 1 703 ? 191.289 196.831 202.588 1.00 38.22 703 ARG B N 1
ATOM 11469 C CA . ARG B 1 703 ? 191.351 198.279 202.297 1.00 40.84 703 ARG B CA 1
ATOM 11470 C C . ARG B 1 703 ? 192.225 199.005 203.316 1.00 43.19 703 ARG B C 1
ATOM 11471 O O . ARG B 1 703 ? 192.322 200.228 203.229 1.00 54.79 703 ARG B O 1
ATOM 11479 N N . SER B 1 704 ? 192.746 198.283 204.291 1.00 48.23 704 SER B N 1
ATOM 11480 C CA . SER B 1 704 ? 193.334 198.849 205.518 1.00 43.42 704 SER B CA 1
ATOM 11481 C C . SER B 1 704 ? 194.718 199.325 205.157 1.00 39.67 704 SER B C 1
ATOM 11482 O O . SER B 1 704 ? 195.345 198.703 204.305 1.00 50.57 704 SER B O 1
ATOM 11485 N N . GLU B 1 705 ? 195.203 200.344 205.840 1.00 49.97 705 GLU B N 1
ATOM 11486 C CA . GLU B 1 705 ? 196.534 200.888 205.530 1.00 53.44 705 GLU B CA 1
ATOM 11487 C C . GLU B 1 705 ? 197.553 199.792 205.805 1.00 48.86 705 GLU B C 1
ATOM 11488 O O . GLU B 1 705 ? 198.403 199.574 204.940 1.00 49.75 705 GLU B O 1
ATOM 11494 N N . ALA B 1 706 ? 197.479 199.087 206.930 1.00 57.44 706 ALA B N 1
ATOM 11495 C CA . ALA B 1 706 ? 198.541 198.107 207.250 1.00 58.00 706 ALA B CA 1
ATOM 11496 C C . ALA B 1 706 ? 198.698 197.183 206.046 1.00 54.06 706 ALA B C 1
ATOM 11497 O O . ALA B 1 706 ? 199.823 196.947 205.606 1.00 61.00 706 ALA B O 1
ATOM 11499 N N . PHE B 1 707 ? 197.574 196.725 205.512 1.00 52.34 707 PHE B N 1
ATOM 11500 C CA . PHE B 1 707 ? 197.548 195.738 204.413 1.00 48.34 707 PHE B CA 1
ATOM 11501 C C . PHE B 1 707 ? 198.024 196.377 203.111 1.00 51.41 707 PHE B C 1
ATOM 11502 O O . PHE B 1 707 ? 198.885 195.806 202.430 1.00 52.40 707 PHE B O 1
ATOM 11510 N N . MET B 1 708 ? 197.443 197.530 202.789 1.00 44.26 708 MET B N 1
ATOM 11511 C CA . MET B 1 708 ? 197.728 198.267 201.544 1.00 46.95 708 MET B CA 1
ATOM 11512 C C . MET B 1 708 ? 199.174 198.736 201.531 1.00 56.30 708 MET B C 1
ATOM 11513 O O . MET B 1 708 ? 199.707 198.909 200.432 1.00 56.39 708 MET B O 1
ATOM 11518 N N . GLN B 1 709 ? 199.789 198.889 202.706 1.00 52.92 709 GLN B N 1
ATOM 11519 C CA . GLN B 1 709 ? 201.166 199.395 202.822 1.00 51.53 709 GLN B CA 1
ATOM 11520 C C . GLN B 1 709 ? 202.131 198.232 202.949 1.00 48.89 709 GLN B C 1
ATOM 11521 O O . GLN B 1 709 ? 203.304 198.473 203.274 1.00 63.58 709 GLN B O 1
ATOM 11527 N N . GLN B 1 710 ? 201.694 197.017 202.685 1.00 53.79 710 GLN B N 1
ATOM 11528 C CA . GLN B 1 710 ? 202.663 195.905 202.683 1.00 57.26 710 GLN B CA 1
ATOM 11529 C C . GLN B 1 710 ? 203.535 195.992 201.436 1.00 61.21 710 GLN B C 1
ATOM 11530 O O . GLN B 1 710 ? 203.189 196.722 200.496 1.00 74.34 710 GLN B O 1
ATOM 11536 N N . ASP B 1 711 ? 204.688 195.335 201.497 1.00 70.54 711 ASP B N 1
ATOM 11537 C CA . ASP B 1 711 ? 205.791 195.564 200.538 1.00 65.05 711 ASP B CA 1
ATOM 11538 C C . ASP B 1 711 ? 205.359 195.088 199.155 1.00 60.85 711 ASP B C 1
ATOM 11539 O O . ASP B 1 711 ? 205.677 195.790 198.182 1.00 66.99 711 ASP B O 1
ATOM 11544 N N . ILE B 1 712 ? 204.692 193.945 199.066 1.00 54.09 712 ILE B N 1
ATOM 11545 C CA . ILE B 1 712 ? 204.330 193.395 197.738 1.00 62.02 712 ILE B CA 1
ATOM 11546 C C . ILE B 1 712 ? 203.467 194.449 197.049 1.00 64.75 712 ILE B C 1
ATOM 11547 O O . ILE B 1 712 ? 203.755 194.790 195.874 1.00 57.42 712 ILE B O 1
ATOM 11552 N N . LEU B 1 713 ? 202.500 194.983 197.790 1.00 54.48 713 LEU B N 1
ATOM 11553 C CA . LEU B 1 713 ? 201.528 195.946 197.252 1.00 50.96 713 LEU B CA 1
ATOM 11554 C C . LEU B 1 713 ? 202.256 197.232 196.916 1.00 46.35 713 LEU B C 1
ATOM 11555 O O . LEU B 1 713 ? 201.914 197.823 195.887 1.00 64.47 713 LEU B O 1
ATOM 11560 N N . LYS B 1 714 ? 203.215 197.643 197.728 1.00 51.26 714 LYS B N 1
ATOM 11561 C CA . LYS B 1 714 ? 203.981 198.877 197.448 1.00 57.64 714 LYS B CA 1
ATOM 11562 C C . LYS B 1 714 ? 204.682 198.681 196.104 1.00 54.19 714 LYS B C 1
ATOM 11563 O O . LYS B 1 714 ? 204.605 199.575 195.252 1.00 53.33 714 LYS B O 1
ATOM 11569 N N . THR B 1 715 ? 205.261 197.507 195.911 1.00 52.93 715 THR B N 1
ATOM 11570 C CA . THR B 1 715 ? 206.052 197.176 194.715 1.00 56.88 715 THR B CA 1
ATOM 11571 C C . THR B 1 715 ? 205.117 197.079 193.516 1.00 57.39 715 THR B C 1
ATOM 11572 O O . THR B 1 715 ? 205.536 197.497 192.446 1.00 52.41 715 THR B O 1
ATOM 11576 N N . LEU B 1 716 ? 203.934 196.484 193.697 1.00 50.28 716 LEU B N 1
ATOM 11577 C CA . LEU B 1 716 ? 202.952 196.330 192.603 1.00 49.47 716 LEU B CA 1
ATOM 11578 C C . LEU B 1 716 ? 202.378 197.700 192.250 1.00 46.33 716 LEU B C 1
ATOM 11579 O O . LEU B 1 716 ? 202.125 197.947 191.063 1.00 58.93 716 LEU B O 1
ATOM 11584 N N . ARG B 1 717 ? 202.182 198.552 193.238 1.00 49.41 717 ARG B N 1
ATOM 11585 C CA . ARG B 1 717 ? 201.707 199.921 192.985 1.00 52.28 717 ARG B CA 1
ATOM 11586 C C . ARG B 1 717 ? 202.798 200.705 192.284 1.00 56.35 717 ARG B C 1
ATOM 11587 O O . ARG B 1 717 ? 202.458 201.537 191.411 1.00 74.08 717 ARG B O 1
ATOM 11595 N N . TRP B 1 718 ? 204.045 200.469 192.646 1.00 59.30 718 TRP B N 1
ATOM 11596 C CA A TRP B 1 718 ? 205.190 201.168 192.009 0.50 62.41 718 TRP B CA 1
ATOM 11597 C CA B TRP B 1 718 ? 205.181 201.167 192.003 0.50 58.67 718 TRP B CA 1
ATOM 11598 C C . TRP B 1 718 ? 205.321 200.657 190.569 1.00 61.45 718 TRP B C 1
ATOM 11599 O O . TRP B 1 718 ? 205.517 201.484 189.684 1.00 72.76 718 TRP B O 1
ATOM 11620 N N . GLY B 1 719 ? 205.173 199.351 190.389 1.00 56.48 719 GLY B N 1
ATOM 11621 C CA . GLY B 1 719 ? 205.334 198.649 189.109 1.00 63.31 719 GLY B CA 1
ATOM 11622 C C . GLY B 1 719 ? 204.281 199.057 188.103 1.00 63.87 719 GLY B C 1
ATOM 11623 O O . GLY B 1 719 ? 204.440 198.740 186.907 1.00 66.52 719 GLY B O 1
ATOM 11624 N N . ARG B 1 720 ? 203.216 199.693 188.572 1.00 58.89 720 ARG B N 1
ATOM 11625 C CA . ARG B 1 720 ? 202.191 200.268 187.689 1.00 57.81 720 ARG B CA 1
ATOM 11626 C C . ARG B 1 720 ? 202.879 201.226 186.723 1.00 57.32 720 ARG B C 1
ATOM 11627 O O . ARG B 1 720 ? 202.476 201.260 185.564 1.00 60.18 720 ARG B O 1
ATOM 11635 N N . THR B 1 721 ? 203.908 201.918 187.210 1.00 59.57 721 THR B N 1
ATOM 11636 C CA . THR B 1 721 ? 204.642 203.001 186.518 1.00 66.23 721 THR B CA 1
ATOM 11637 C C . THR B 1 721 ? 205.074 202.538 185.127 1.00 56.54 721 THR B C 1
ATOM 11638 O O . THR B 1 721 ? 205.055 203.369 184.216 1.00 68.88 721 THR B O 1
ATOM 11642 N N . PHE B 1 722 ? 205.461 201.277 184.980 1.00 58.82 722 PHE B N 1
ATOM 11643 C CA . PHE B 1 722 ? 205.878 200.683 183.691 1.00 67.08 722 PHE B CA 1
ATOM 11644 C C . PHE B 1 722 ? 204.739 200.866 182.683 1.00 63.15 722 PHE B C 1
ATOM 11645 O O . PHE B 1 722 ? 204.931 201.571 181.677 1.00 73.10 722 PHE B O 1
ATOM 11653 N N . GLY B 1 723 ? 203.588 200.265 182.968 1.00 59.66 723 GLY B N 1
ATOM 11654 C CA . GLY B 1 723 ? 202.395 200.318 182.112 1.00 62.42 723 GLY B CA 1
ATOM 11655 C C . GLY B 1 723 ? 201.924 201.743 181.961 1.00 56.19 723 GLY B C 1
ATOM 11656 O O . GLY B 1 723 ? 201.571 202.148 180.857 1.00 64.28 723 GLY B O 1
ATOM 11657 N N . ASP B 1 724 ? 201.950 202.487 183.045 1.00 55.50 724 ASP B N 1
ATOM 11658 C CA . ASP B 1 724 ? 201.491 203.890 183.072 1.00 58.25 724 ASP B CA 1
ATOM 11659 C C . ASP B 1 724 ? 202.319 204.683 182.078 1.00 57.13 724 ASP B C 1
ATOM 11660 O O . ASP B 1 724 ? 201.759 205.594 181.432 1.00 71.26 724 ASP B O 1
ATOM 11665 N N . VAL B 1 725 ? 203.608 204.383 182.013 1.00 49.50 725 VAL B N 1
ATOM 11666 C CA . VAL B 1 725 ? 204.563 205.117 181.147 1.00 56.98 725 VAL B CA 1
ATOM 11667 C C . VAL B 1 725 ? 204.370 204.612 179.726 1.00 51.02 725 VAL B C 1
ATOM 11668 O O . VAL B 1 725 ? 204.261 205.443 178.819 1.00 57.63 725 VAL B O 1
ATOM 11672 N N . VAL B 1 726 ? 204.323 203.301 179.548 1.00 46.98 726 VAL B N 1
ATOM 11673 C CA . VAL B 1 726 ? 204.069 202.734 178.205 1.00 47.75 726 VAL B CA 1
ATOM 11674 C C . VAL B 1 726 ? 202.776 203.362 177.698 1.00 49.79 726 VAL B C 1
ATOM 11675 O O . VAL B 1 726 ? 202.700 203.722 176.506 1.00 56.19 726 VAL B O 1
ATOM 11679 N N . PHE B 1 727 ? 201.797 203.480 178.582 1.00 46.99 727 PHE B N 1
ATOM 11680 C CA . PHE B 1 727 ? 200.468 204.032 178.256 1.00 49.73 727 PHE B CA 1
ATOM 11681 C C . PHE B 1 727 ? 200.578 205.526 177.961 1.00 46.38 727 PHE B C 1
ATOM 11682 O O . PHE B 1 727 ? 199.952 205.962 177.001 1.00 55.33 727 PHE B O 1
ATOM 11690 N N . LEU B 1 728 ? 201.259 206.283 178.800 1.00 48.61 728 LEU B N 1
ATOM 11691 C CA . LEU B 1 728 ? 201.413 207.759 178.637 1.00 61.30 728 LEU B CA 1
ATOM 11692 C C . LEU B 1 728 ? 202.108 208.021 177.294 1.00 56.53 728 LEU B C 1
ATOM 11693 O O . LEU B 1 728 ? 201.689 208.944 176.617 1.00 56.83 728 LEU B O 1
ATOM 11698 N N . LEU B 1 729 ? 203.098 207.198 176.940 1.00 55.94 729 LEU B N 1
ATOM 11699 C CA . LEU B 1 729 ? 203.774 207.169 175.618 1.00 62.08 729 LEU B CA 1
ATOM 11700 C C . LEU B 1 729 ? 202.709 207.038 174.525 1.00 63.08 729 LEU B C 1
ATOM 11701 O O . LEU B 1 729 ? 202.575 207.966 173.710 1.00 70.89 729 LEU B O 1
ATOM 11706 N N . GLY B 1 730 ? 201.958 205.946 174.538 1.00 54.41 730 GLY B N 1
ATOM 11707 C CA . GLY B 1 730 ? 200.837 205.752 173.611 1.00 53.42 730 GLY B CA 1
ATOM 11708 C C . GLY B 1 730 ? 199.945 206.975 173.574 1.00 47.01 730 GLY B C 1
ATOM 11709 O O . GLY B 1 730 ? 199.718 207.521 172.519 1.00 61.79 730 GLY B O 1
ATOM 11710 N N . ALA B 1 731 ? 199.444 207.390 174.721 1.00 53.51 731 ALA B N 1
ATOM 11711 C CA . ALA B 1 731 ? 198.495 208.502 174.817 1.00 51.83 731 ALA B CA 1
ATOM 11712 C C . ALA B 1 731 ? 199.168 209.730 174.225 1.00 52.45 731 ALA B C 1
ATOM 11713 O O . ALA B 1 731 ? 198.479 210.494 173.559 1.00 55.88 731 ALA B O 1
ATOM 11715 N N . LEU B 1 732 ? 200.469 209.902 174.474 1.00 52.64 732 LEU B N 1
ATOM 11716 C CA . LEU B 1 732 ? 201.201 211.105 174.034 1.00 57.83 732 LEU B CA 1
ATOM 11717 C C . LEU B 1 732 ? 201.246 211.083 172.506 1.00 54.21 732 LEU B C 1
ATOM 11718 O O . LEU B 1 732 ? 200.941 212.098 171.885 1.00 58.35 732 LEU B O 1
ATOM 11723 N N . ALA B 1 733 ? 201.577 209.925 171.958 1.00 46.62 733 ALA B N 1
ATOM 11724 C CA . ALA B 1 733 ? 201.695 209.654 170.519 1.00 46.19 733 ALA B CA 1
ATOM 11725 C C . ALA B 1 733 ? 200.357 209.938 169.876 1.00 54.39 733 ALA B C 1
ATOM 11726 O O . ALA B 1 733 ? 200.304 210.713 168.904 1.00 63.04 733 ALA B O 1
ATOM 11728 N N . MET B 1 734 ? 199.309 209.359 170.449 1.00 55.57 734 MET B N 1
ATOM 11729 C CA . MET B 1 734 ? 197.924 209.619 170.022 1.00 54.53 734 MET B CA 1
ATOM 11730 C C . MET B 1 734 ? 197.629 211.127 170.094 1.00 51.92 734 MET B C 1
ATOM 11731 O O . MET B 1 734 ? 197.027 211.662 169.171 1.00 60.11 734 MET B O 1
ATOM 11736 N N . VAL B 1 735 ? 198.002 211.792 171.170 1.00 52.81 735 VAL B N 1
ATOM 11737 C CA . VAL B 1 735 ? 197.659 213.226 171.348 1.00 57.94 735 VAL B CA 1
ATOM 11738 C C . VAL B 1 735 ? 198.422 214.018 170.296 1.00 52.77 735 VAL B C 1
ATOM 11739 O O . VAL B 1 735 ? 197.817 214.897 169.675 1.00 50.48 735 VAL B O 1
ATOM 11743 N N . VAL B 1 736 ? 199.712 213.751 170.163 1.00 51.39 736 VAL B N 1
ATOM 11744 C CA . VAL B 1 736 ? 200.589 214.477 169.203 1.00 58.43 736 VAL B CA 1
ATOM 11745 C C . VAL B 1 736 ? 200.001 214.236 167.821 1.00 63.55 736 VAL B C 1
ATOM 11746 O O . VAL B 1 736 ? 199.642 215.209 167.144 1.00 67.22 736 VAL B O 1
ATOM 11750 N N . GLN B 1 737 ? 199.815 212.960 167.491 1.00 58.67 737 GLN B N 1
ATOM 11751 C CA . GLN B 1 737 ? 199.295 212.537 166.183 1.00 58.98 737 GLN B CA 1
ATOM 11752 C C . GLN B 1 737 ? 198.090 213.404 165.822 1.00 59.47 737 GLN B C 1
ATOM 11753 O O . GLN B 1 737 ? 198.110 214.030 164.751 1.00 73.00 737 GLN B O 1
ATOM 11759 N N . VAL B 1 738 ? 197.085 213.427 166.683 1.00 53.28 738 VAL B N 1
ATOM 11760 C CA . VAL B 1 738 ? 195.831 214.171 166.414 1.00 50.10 738 VAL B CA 1
ATOM 11761 C C . VAL B 1 738 ? 196.179 215.653 166.327 1.00 52.64 738 VAL B C 1
ATOM 11762 O O . VAL B 1 738 ? 195.611 216.306 165.446 1.00 64.74 738 VAL B O 1
ATOM 11766 N N . ILE B 1 739 ? 197.047 216.168 167.202 1.00 58.50 739 ILE B N 1
ATOM 11767 C CA . ILE B 1 739 ? 197.455 217.606 167.201 1.00 59.97 739 ILE B CA 1
ATOM 11768 C C . ILE B 1 739 ? 198.068 217.933 165.838 1.00 59.49 739 ILE B C 1
ATOM 11769 O O . ILE B 1 739 ? 197.632 218.923 165.218 1.00 59.15 739 ILE B O 1
ATOM 11774 N N . LEU B 1 740 ? 199.037 217.141 165.403 1.00 53.80 740 LEU B N 1
ATOM 11775 C CA . LEU B 1 740 ? 199.715 217.348 164.105 1.00 55.60 740 LEU B CA 1
ATOM 11776 C C . LEU B 1 740 ? 198.644 217.369 163.008 1.00 60.13 740 LEU B C 1
ATOM 11777 O O . LEU B 1 740 ? 198.529 218.398 162.304 1.00 63.80 740 LEU B O 1
ATOM 11782 N N . GLY B 1 741 ? 197.832 216.314 162.931 1.00 59.77 741 GLY B N 1
ATOM 11783 C CA . GLY B 1 741 ? 196.678 216.243 162.019 1.00 55.77 741 GLY B CA 1
ATOM 11784 C C . GLY B 1 741 ? 195.906 217.542 161.988 1.00 51.05 741 GLY B C 1
ATOM 11785 O O . GLY B 1 741 ? 195.669 218.074 160.901 1.00 68.90 741 GLY B O 1
ATOM 11786 N N . LEU B 1 742 ? 195.537 218.039 163.151 1.00 56.52 742 LEU B N 1
ATOM 11787 C CA . LEU B 1 742 ? 194.682 219.230 163.294 1.00 58.68 742 LEU B CA 1
ATOM 11788 C C . LEU B 1 742 ? 195.463 220.452 162.839 1.00 63.39 742 LEU B C 1
ATOM 11789 O O . LEU B 1 742 ? 194.850 221.295 162.171 1.00 72.08 742 LEU B O 1
ATOM 11794 N N . LEU B 1 743 ? 196.766 220.491 163.120 1.00 64.39 743 LEU B N 1
ATOM 11795 C CA . LEU B 1 743 ? 197.658 221.618 162.752 1.00 67.38 743 LEU B CA 1
ATOM 11796 C C . LEU B 1 743 ? 197.991 221.599 161.257 1.00 72.90 743 LEU B C 1
ATOM 11797 O O . LEU B 1 743 ? 198.469 222.631 160.759 1.00 98.03 743 LEU B O 1
ATOM 11802 N N . SER B 1 744 ? 197.739 220.492 160.566 1.00 78.31 744 SER B N 1
ATOM 11803 C CA . SER B 1 744 ? 197.952 220.344 159.108 1.00 71.63 744 SER B CA 1
ATOM 11804 C C . SER B 1 744 ? 196.761 220.920 158.330 1.00 84.91 744 SER B C 1
ATOM 11805 O O . SER B 1 744 ? 195.650 220.898 158.856 1.00 93.64 744 SER B O 1
ATOM 11808 N N . GLY B 1 745 ? 197.029 221.472 157.139 1.00 111.40 745 GLY B N 1
ATOM 11809 C CA . GLY B 1 745 ? 196.065 222.173 156.261 1.00 125.14 745 GLY B CA 1
ATOM 11810 C C . GLY B 1 745 ? 195.127 223.104 157.017 1.00 150.31 745 GLY B C 1
ATOM 11811 O O . GLY B 1 745 ? 194.025 222.642 157.350 1.00 157.33 745 GLY B O 1
ATOM 11812 N N . LYS B 1 746 ? 195.537 224.357 157.258 1.00 168.62 746 LYS B N 1
ATOM 11813 C CA . LYS B 1 746 ? 194.776 225.403 158.007 1.00 183.36 746 LYS B CA 1
ATOM 11814 C C . LYS B 1 746 ? 194.625 224.962 159.470 1.00 189.23 746 LYS B C 1
ATOM 11815 O O . LYS B 1 746 ? 193.670 224.276 159.829 1.00 180.41 746 LYS B O 1
ATOM 11821 N N . PRO B 1 747 ? 195.575 225.336 160.369 1.00 190.81 747 PRO B N 1
ATOM 11822 C CA . PRO B 1 747 ? 195.576 224.850 161.758 1.00 184.21 747 PRO B CA 1
ATOM 11823 C C . PRO B 1 747 ? 194.426 225.358 162.658 1.00 179.59 747 PRO B C 1
ATOM 11824 O O . PRO B 1 747 ? 194.468 226.490 163.141 1.00 179.99 747 PRO B O 1
ATOM 11828 N N . ALA B 1 748 ? 193.430 224.493 162.869 1.00 166.01 748 ALA B N 1
ATOM 11829 C CA . ALA B 1 748 ? 192.150 224.776 163.569 1.00 156.17 748 ALA B CA 1
ATOM 11830 C C . ALA B 1 748 ? 191.956 223.783 164.721 1.00 142.51 748 ALA B C 1
ATOM 11831 O O . ALA B 1 748 ? 191.082 222.888 164.621 1.00 128.96 748 ALA B O 1
ATOM 11833 N N . ALA B 1 749 ? 192.702 224.006 165.813 1.00 138.64 749 ALA B N 1
ATOM 11834 C CA . ALA B 1 749 ? 192.675 223.216 167.074 1.00 134.89 749 ALA B CA 1
ATOM 11835 C C . ALA B 1 749 ? 192.426 224.104 168.314 1.00 135.74 749 ALA B C 1
ATOM 11836 O O . ALA B 1 749 ? 193.332 224.200 169.189 1.00 152.79 749 ALA B O 1
ATOM 11838 N N . ALA B 1 750 ? 191.227 224.693 168.415 1.00 124.16 750 ALA B N 1
ATOM 11839 C CA . ALA B 1 750 ? 190.811 225.596 169.526 1.00 126.86 750 ALA B CA 1
ATOM 11840 C C . ALA B 1 750 ? 190.649 224.798 170.822 1.00 127.49 750 ALA B C 1
ATOM 11841 O O . ALA B 1 750 ? 190.384 223.600 170.779 1.00 133.88 750 ALA B O 1
#